Protein AF-A0A8J6ZP41-F1 (afdb_monomer)

Structure (mmCIF, N/CA/C/O backbone):
data_AF-A0A8J6ZP41-F1
#
_entry.id   AF-A0A8J6ZP41-F1
#
loop_
_atom_site.group_PDB
_atom_site.id
_atom_site.type_symbol
_atom_site.label_atom_id
_atom_site.label_alt_id
_atom_site.label_comp_id
_atom_site.label_asym_id
_atom_site.label_entity_id
_atom_site.label_seq_id
_atom_site.pdbx_PDB_ins_code
_atom_site.Cartn_x
_atom_site.Cartn_y
_atom_site.Cartn_z
_atom_site.occupancy
_atom_site.B_iso_or_equiv
_atom_site.auth_seq_id
_atom_site.auth_comp_id
_atom_site.auth_asym_id
_atom_site.auth_atom_id
_atom_site.pdbx_PDB_model_num
ATOM 1 N N . MET A 1 1 ? 19.099 -27.571 35.381 1.00 31.50 1 MET A N 1
ATOM 2 C CA . MET A 1 1 ? 18.190 -26.512 35.887 1.00 31.50 1 MET A CA 1
ATOM 3 C C . MET A 1 1 ? 16.789 -26.805 35.361 1.00 31.50 1 MET A C 1
ATOM 5 O O . MET A 1 1 ? 16.699 -27.375 34.287 1.00 31.50 1 MET A O 1
ATOM 9 N N . LYS A 1 2 ? 15.734 -26.572 36.155 1.00 38.31 2 LYS A N 1
ATOM 10 C CA . LYS A 1 2 ? 14.361 -27.072 35.908 1.00 38.31 2 LYS A CA 1
ATOM 11 C C . LYS A 1 2 ? 13.776 -26.509 34.600 1.00 38.31 2 LYS A C 1
ATOM 13 O O . LYS A 1 2 ? 13.741 -25.298 34.439 1.00 38.31 2 LYS A O 1
ATOM 18 N N . ASN A 1 3 ? 13.333 -27.389 33.696 1.00 61.91 3 ASN A N 1
ATOM 19 C CA . ASN A 1 3 ? 13.052 -27.048 32.292 1.00 61.91 3 ASN A CA 1
ATOM 20 C C . ASN A 1 3 ? 11.601 -26.644 31.960 1.00 61.91 3 ASN A C 1
ATOM 22 O O . ASN A 1 3 ? 11.365 -26.191 30.853 1.00 61.91 3 ASN A O 1
ATOM 26 N N . PHE A 1 4 ? 10.658 -26.700 32.900 1.00 63.00 4 PHE A N 1
ATOM 27 C CA . PHE A 1 4 ? 9.375 -25.986 32.834 1.00 63.00 4 PHE A CA 1
ATOM 28 C C . PHE A 1 4 ? 8.932 -25.653 34.267 1.00 63.00 4 PHE A C 1
ATOM 30 O O . PHE A 1 4 ? 9.305 -26.358 35.210 1.00 63.00 4 PHE A O 1
ATOM 37 N N . TYR A 1 5 ? 8.166 -24.579 34.444 1.00 69.62 5 TYR A N 1
ATOM 38 C CA . TYR A 1 5 ? 7.488 -24.264 35.700 1.00 69.62 5 TYR A CA 1
ATOM 39 C C . TYR A 1 5 ? 6.186 -25.060 35.777 1.00 69.62 5 TYR A C 1
ATOM 41 O O . TYR A 1 5 ? 5.499 -25.219 34.772 1.00 69.62 5 TYR A O 1
ATOM 49 N N . ASP A 1 6 ? 5.831 -25.540 36.968 1.00 75.62 6 ASP A N 1
ATOM 50 C CA . ASP A 1 6 ? 4.607 -26.322 37.148 1.00 75.62 6 ASP A CA 1
ATOM 51 C C . ASP A 1 6 ? 3.364 -25.507 36.745 1.00 75.62 6 ASP A C 1
ATOM 53 O O . ASP A 1 6 ? 3.202 -24.344 37.139 1.00 75.62 6 ASP A O 1
ATOM 57 N N . VAL A 1 7 ? 2.499 -26.112 35.930 1.00 74.38 7 VAL A N 1
ATOM 58 C CA . VAL A 1 7 ? 1.279 -25.490 35.397 1.00 74.38 7 VAL A CA 1
ATOM 59 C C . VAL A 1 7 ? 0.235 -25.316 36.496 1.00 74.38 7 VAL A C 1
ATOM 61 O O . VAL A 1 7 ? -0.544 -24.360 36.449 1.00 74.38 7 VAL A O 1
ATOM 64 N N . SER A 1 8 ? 0.224 -26.197 37.500 1.00 77.19 8 SER A N 1
ATOM 65 C CA . SER A 1 8 ? -0.812 -26.201 38.529 1.00 77.19 8 SER A CA 1
ATOM 66 C C . SER A 1 8 ? -0.274 -26.582 39.906 1.00 77.19 8 SER A C 1
ATOM 68 O O . SER A 1 8 ? 0.666 -27.355 40.015 1.00 77.19 8 SER A O 1
ATOM 70 N N . GLN A 1 9 ? -0.866 -26.050 40.975 1.00 78.44 9 GLN A N 1
ATOM 71 C CA . GLN A 1 9 ? -0.439 -26.334 42.348 1.00 78.44 9 GLN A CA 1
ATOM 72 C C . GLN A 1 9 ? -1.614 -26.802 43.205 1.00 78.44 9 GLN A C 1
ATOM 74 O O . GLN A 1 9 ? -2.672 -26.168 43.206 1.00 78.44 9 GLN A O 1
ATOM 79 N N . ARG A 1 10 ? -1.410 -27.868 43.989 1.00 81.81 10 ARG A N 1
ATOM 80 C CA . ARG A 1 10 ? -2.323 -28.246 45.079 1.00 81.81 10 ARG A CA 1
ATOM 81 C C . ARG A 1 10 ? -2.084 -27.344 46.279 1.00 81.81 10 ARG A C 1
ATOM 83 O O . ARG A 1 10 ? -0.946 -26.960 46.550 1.00 81.81 10 ARG A O 1
ATOM 90 N N . LYS A 1 11 ? -3.149 -27.007 47.001 1.00 85.44 11 LYS A N 1
ATOM 91 C CA . LYS A 1 11 ? -3.089 -26.118 48.166 1.00 85.44 11 LYS A CA 1
ATOM 92 C C . LYS A 1 11 ? -3.599 -26.821 49.420 1.00 85.44 11 LYS A C 1
ATOM 94 O O . LYS A 1 11 ? -4.441 -27.716 49.344 1.00 85.44 11 LYS A O 1
ATOM 99 N N . LEU A 1 12 ? -3.086 -26.405 50.570 1.00 89.38 12 LEU A N 1
ATOM 100 C CA . LEU A 1 12 ? -3.590 -26.773 51.892 1.00 89.38 12 LEU A CA 1
ATOM 101 C C . LEU A 1 12 ? -3.848 -25.511 52.709 1.00 89.38 12 LEU A C 1
ATOM 103 O O . LEU A 1 12 ? -3.145 -24.517 52.538 1.00 89.38 12 LEU A O 1
ATOM 107 N N . ILE A 1 13 ? -4.824 -25.572 53.613 1.00 91.69 13 ILE A N 1
ATOM 108 C CA . ILE A 1 13 ? -5.068 -24.540 54.625 1.00 91.69 13 ILE A CA 1
ATOM 109 C C . ILE A 1 13 ? -4.429 -24.985 55.932 1.00 91.69 13 ILE A C 1
ATOM 111 O O . ILE A 1 13 ? -4.605 -26.134 56.340 1.00 91.69 13 ILE A O 1
ATOM 115 N N . TYR A 1 14 ? -3.739 -24.072 56.604 1.00 91.88 14 TYR A N 1
ATOM 116 C CA . TYR A 1 14 ? -3.198 -24.285 57.938 1.00 91.88 14 TYR A CA 1
ATOM 117 C C . TYR A 1 14 ? -3.714 -23.231 58.921 1.00 91.88 14 TYR A C 1
ATOM 119 O O . TYR A 1 14 ? -3.971 -22.081 58.559 1.00 91.88 14 TYR A O 1
ATOM 127 N N . VAL A 1 15 ? -3.865 -23.633 60.181 1.00 91.94 15 VAL A N 1
ATOM 128 C CA . VAL A 1 15 ? -4.290 -22.772 61.287 1.00 91.94 15 VAL A CA 1
ATOM 129 C C . VAL A 1 15 ? -3.313 -22.929 62.437 1.00 91.94 15 VAL A C 1
ATOM 131 O O . VAL A 1 15 ? -3.060 -24.053 62.868 1.00 91.94 15 VAL A O 1
ATOM 134 N N . PHE A 1 16 ? -2.786 -21.827 62.961 1.00 91.25 16 PHE A N 1
ATOM 135 C CA . PHE A 1 16 ? -1.869 -21.858 64.100 1.00 91.25 16 PHE A CA 1
ATOM 136 C C . PHE A 1 16 ? -2.111 -20.697 65.070 1.00 91.25 16 PHE A C 1
ATOM 138 O O . PHE A 1 16 ? -2.733 -19.694 64.710 1.00 91.25 16 PHE A O 1
ATOM 145 N N . LYS A 1 17 ? -1.623 -20.833 66.305 1.00 89.94 17 LYS A N 1
ATOM 146 C CA . LYS A 1 17 ? -1.612 -19.766 67.319 1.00 89.94 17 LYS A CA 1
ATOM 147 C C . LYS A 1 17 ? -0.187 -19.450 67.767 1.00 89.94 17 LYS A C 1
ATOM 149 O O . LYS A 1 17 ? 0.704 -20.291 67.655 1.00 89.94 17 LYS A O 1
ATOM 154 N N . ILE A 1 18 ? 0.012 -18.244 68.287 1.00 87.81 18 ILE A N 1
ATOM 155 C CA . ILE A 1 18 ? 1.238 -17.835 68.978 1.00 87.81 18 ILE A CA 1
ATOM 156 C C . ILE A 1 18 ? 0.852 -17.550 70.428 1.00 87.81 18 ILE A C 1
ATOM 158 O O . ILE A 1 18 ? -0.059 -16.761 70.678 1.00 87.81 18 ILE A O 1
ATOM 162 N N . ASP A 1 19 ? 1.541 -18.188 71.372 1.00 80.75 19 ASP A N 1
ATOM 163 C CA . ASP A 1 19 ? 1.326 -17.986 72.808 1.00 80.75 19 ASP A CA 1
ATOM 164 C C . ASP A 1 19 ? 2.160 -16.796 73.316 1.00 80.75 19 ASP A C 1
ATOM 166 O O . ASP A 1 19 ? 3.071 -16.937 74.129 1.00 80.75 19 ASP A O 1
ATOM 170 N N . ASP A 1 20 ? 1.846 -15.598 72.818 1.00 82.19 20 ASP A N 1
ATOM 171 C CA . ASP A 1 20 ? 2.358 -14.332 73.346 1.00 82.19 20 ASP A CA 1
ATOM 172 C C . ASP A 1 20 ? 1.207 -13.410 73.796 1.00 82.19 20 ASP A C 1
ATOM 174 O O . ASP A 1 20 ? 0.019 -13.678 73.579 1.00 82.19 20 ASP A O 1
ATOM 178 N N . ALA A 1 21 ? 1.547 -12.309 74.468 1.00 76.81 21 ALA A N 1
ATOM 179 C CA . ALA A 1 21 ? 0.548 -11.365 74.963 1.00 76.81 21 ALA A CA 1
ATOM 180 C C . ALA A 1 21 ? -0.219 -10.647 73.832 1.00 76.81 21 ALA A C 1
ATOM 182 O O . ALA A 1 21 ? -1.374 -10.271 74.030 1.00 76.81 21 ALA A O 1
ATOM 183 N N . ALA A 1 22 ? 0.395 -10.469 72.657 1.00 75.94 22 ALA A N 1
ATOM 184 C CA . ALA A 1 22 ? -0.178 -9.732 71.530 1.00 75.94 22 ALA A CA 1
ATOM 185 C C . ALA A 1 22 ? -1.180 -10.570 70.714 1.00 75.94 22 ALA A C 1
ATOM 187 O O . ALA A 1 22 ? -2.134 -10.022 70.157 1.00 75.94 22 ALA A O 1
ATOM 188 N N . HIS A 1 23 ? -1.001 -11.892 70.681 1.00 81.12 23 HIS A N 1
ATOM 189 C CA . HIS A 1 23 ? -1.778 -12.838 69.884 1.00 81.12 23 HIS A CA 1
ATOM 190 C C . HIS A 1 23 ? -2.727 -13.709 70.718 1.00 81.12 23 HIS A C 1
ATOM 192 O O . HIS A 1 23 ? -3.420 -14.577 70.182 1.00 81.12 23 HIS A O 1
ATOM 198 N N . LYS A 1 24 ? -2.824 -13.449 72.028 1.00 80.19 24 LYS A N 1
ATOM 199 C CA . LYS A 1 24 ? -3.704 -14.182 72.942 1.00 80.19 24 LYS A CA 1
ATOM 200 C C . LYS A 1 24 ? -5.164 -14.164 72.461 1.00 80.19 24 LYS A C 1
ATOM 202 O O . LYS A 1 24 ? -5.801 -13.113 72.362 1.00 80.19 24 LYS A O 1
ATOM 207 N N . GLY A 1 25 ? -5.707 -15.355 72.196 1.00 77.38 25 GLY A N 1
ATOM 208 C CA . GLY A 1 25 ? -7.077 -15.544 71.700 1.00 77.38 25 GLY A CA 1
ATOM 209 C C . GLY A 1 25 ? -7.265 -15.274 70.201 1.00 77.38 25 GLY A C 1
ATOM 210 O O . GLY A 1 25 ? -8.401 -15.082 69.765 1.00 77.38 25 GLY A O 1
ATOM 211 N N . LEU A 1 26 ? -6.178 -15.229 69.422 1.00 86.00 26 LEU A N 1
ATOM 212 C CA . LEU A 1 26 ? -6.193 -15.067 67.968 1.00 86.00 26 LEU A CA 1
ATOM 213 C C . LEU A 1 26 ? -5.662 -16.323 67.280 1.00 86.00 26 LEU A C 1
ATOM 215 O O . LEU A 1 26 ? -4.672 -16.910 67.712 1.00 86.00 26 LEU A O 1
ATOM 219 N N . LEU A 1 27 ? -6.293 -16.695 66.170 1.00 87.62 27 LEU A N 1
ATOM 220 C CA . LEU A 1 27 ? -5.842 -17.778 65.301 1.00 87.62 27 LEU A CA 1
ATOM 221 C C . LEU A 1 27 ? -5.422 -17.214 63.949 1.00 87.62 27 LEU A C 1
ATOM 223 O O . LEU A 1 27 ? -6.176 -16.442 63.351 1.00 87.62 27 LEU A O 1
ATOM 227 N N . LYS A 1 28 ? -4.244 -17.614 63.460 1.00 88.00 28 LYS A N 1
ATOM 228 C CA . LYS A 1 28 ? -3.781 -17.303 62.106 1.00 88.00 28 LYS A CA 1
ATOM 229 C C . LYS A 1 28 ? -4.194 -18.406 61.144 1.00 88.00 28 LYS A C 1
ATOM 231 O O . LYS A 1 28 ? -3.912 -19.569 61.411 1.00 88.00 28 LYS A O 1
ATOM 236 N N . ILE A 1 29 ? -4.835 -18.038 60.039 1.00 89.62 29 ILE A N 1
ATOM 237 C CA . ILE A 1 29 ? -5.341 -18.948 59.005 1.00 89.62 29 ILE A CA 1
ATOM 238 C C . ILE A 1 29 ? -4.674 -18.578 57.684 1.00 89.62 29 ILE A C 1
ATOM 240 O O . ILE A 1 29 ? -4.962 -17.506 57.157 1.00 89.62 29 ILE A O 1
ATOM 244 N N . GLY A 1 30 ? -3.828 -19.452 57.152 1.00 85.25 30 GLY A N 1
ATOM 245 C CA . GLY A 1 30 ? -3.121 -19.230 55.888 1.00 85.25 30 GLY A CA 1
ATOM 246 C C . GLY A 1 30 ? -3.180 -20.450 54.976 1.00 85.25 30 GLY A C 1
ATOM 247 O O . GLY A 1 30 ? -3.713 -21.497 55.354 1.00 85.25 30 GLY A O 1
ATOM 248 N N . ASP A 1 31 ? -2.635 -20.320 53.769 1.00 87.19 31 ASP A N 1
ATOM 249 C CA . ASP A 1 31 ? -2.494 -21.426 52.826 1.00 87.19 31 ASP A CA 1
ATOM 250 C C . ASP A 1 31 ? -1.052 -21.612 52.331 1.00 87.19 31 ASP A C 1
ATOM 252 O O . ASP A 1 31 ? -0.221 -20.702 52.363 1.00 87.19 31 ASP A O 1
ATOM 256 N N . THR A 1 32 ? -0.738 -22.823 51.876 1.00 85.69 32 THR A N 1
ATOM 257 C CA . THR A 1 32 ? 0.540 -23.133 51.221 1.00 85.69 32 THR A CA 1
ATOM 258 C C . THR A 1 32 ? 0.369 -24.214 50.160 1.00 85.69 32 THR A C 1
ATOM 260 O O . THR A 1 32 ? -0.696 -24.819 50.025 1.00 85.69 32 THR A O 1
ATOM 263 N N . THR A 1 33 ? 1.415 -24.438 49.369 1.00 83.62 33 THR A N 1
ATOM 264 C CA . THR A 1 33 ? 1.462 -25.527 48.392 1.00 83.62 33 THR A CA 1
ATOM 265 C C . THR A 1 33 ? 1.583 -26.872 49.104 1.00 83.62 33 THR A C 1
ATOM 267 O O . THR A 1 33 ? 2.408 -27.022 49.997 1.00 83.62 33 THR A O 1
ATOM 270 N N . PHE A 1 34 ? 0.759 -27.833 48.692 1.00 81.56 34 PHE A N 1
ATOM 271 C CA . PHE A 1 34 ? 0.753 -29.197 49.210 1.00 81.56 34 PHE A CA 1
ATOM 272 C C . PHE A 1 34 ? 1.590 -30.110 48.309 1.00 81.56 34 PHE A C 1
ATOM 274 O O . PHE A 1 34 ? 1.274 -30.266 47.127 1.00 81.56 34 PHE A O 1
ATOM 281 N N . THR A 1 35 ? 2.644 -30.701 48.869 1.00 77.44 35 THR A N 1
ATOM 282 C CA . THR A 1 35 ? 3.602 -31.582 48.186 1.00 77.44 35 THR A CA 1
ATOM 283 C C . THR A 1 35 ? 3.477 -33.052 48.594 1.00 77.44 35 THR A C 1
ATOM 285 O O . THR A 1 35 ? 3.992 -33.917 47.890 1.00 77.44 35 THR A O 1
ATOM 288 N N . GLY A 1 36 ? 2.736 -33.357 49.665 1.00 74.75 36 GLY A N 1
ATOM 289 C CA . GLY A 1 36 ? 2.404 -34.732 50.062 1.00 74.75 36 GLY A CA 1
ATOM 290 C C . GLY A 1 36 ? 2.182 -34.927 51.563 1.00 74.75 36 GLY A C 1
ATOM 291 O O . GLY A 1 36 ? 1.438 -35.829 51.942 1.00 74.75 36 GLY A O 1
ATOM 292 N N . ASP A 1 37 ? 2.740 -34.052 52.406 1.00 84.88 37 ASP A N 1
ATOM 293 C CA . ASP A 1 37 ? 2.593 -34.081 53.868 1.00 84.88 37 ASP A CA 1
ATOM 294 C C . ASP A 1 37 ? 2.053 -32.738 54.381 1.00 84.88 37 ASP A C 1
ATOM 296 O O . ASP A 1 37 ? 2.724 -31.705 54.328 1.00 84.88 37 ASP A O 1
ATOM 300 N N . LEU A 1 38 ? 0.820 -32.766 54.898 1.00 85.94 38 LEU A N 1
ATOM 301 C CA . LEU A 1 38 ? 0.092 -31.570 55.311 1.00 85.94 38 LEU A CA 1
ATOM 302 C C . LEU A 1 38 ? 0.777 -30.807 56.451 1.00 85.94 38 LEU A C 1
ATOM 304 O O . LEU A 1 38 ? 0.741 -29.576 56.460 1.00 85.94 38 LEU A O 1
ATOM 308 N N . GLU A 1 39 ? 1.353 -31.507 57.429 1.00 84.69 39 GLU A N 1
ATOM 309 C CA . GLU A 1 39 ? 1.973 -30.854 58.585 1.00 84.69 39 GLU A CA 1
ATOM 310 C C . GLU A 1 39 ? 3.357 -30.317 58.244 1.00 84.69 39 GLU A C 1
ATOM 312 O O . GLU A 1 39 ? 3.676 -29.183 58.610 1.00 84.69 39 GLU A O 1
ATOM 317 N N . SER A 1 40 ? 4.161 -31.100 57.523 1.00 85.44 40 SER A N 1
ATOM 318 C CA . SER A 1 40 ? 5.507 -30.692 57.113 1.00 85.44 40 SER A CA 1
ATOM 319 C C . SER A 1 40 ? 5.473 -29.452 56.212 1.00 85.44 40 SER A C 1
ATOM 321 O O . SER A 1 40 ? 6.164 -28.467 56.486 1.00 85.44 40 SER A O 1
ATOM 323 N N . ASP A 1 41 ? 4.593 -29.438 55.202 1.00 86.06 41 ASP A N 1
ATOM 324 C CA . ASP A 1 41 ? 4.431 -28.305 54.283 1.00 86.06 41 ASP A CA 1
ATOM 325 C C . ASP A 1 41 ? 3.944 -27.037 55.009 1.00 86.06 41 ASP A C 1
ATOM 327 O O . ASP A 1 41 ? 4.439 -25.929 54.760 1.00 86.06 41 ASP A O 1
ATOM 331 N N . ALA A 1 42 ? 2.992 -27.185 55.941 1.00 87.12 42 ALA A N 1
ATOM 332 C CA . ALA A 1 42 ? 2.502 -26.078 56.759 1.00 87.12 42 ALA A CA 1
ATOM 333 C C . ALA A 1 42 ? 3.607 -25.510 57.661 1.00 87.12 42 ALA A C 1
ATOM 335 O O . ALA A 1 42 ? 3.799 -24.294 57.700 1.00 87.12 42 ALA A O 1
ATOM 336 N N . ARG A 1 43 ? 4.370 -26.371 58.348 1.00 88.38 43 ARG A N 1
ATOM 337 C CA . ARG A 1 43 ? 5.490 -25.952 59.207 1.00 88.38 43 ARG A CA 1
ATOM 338 C C . ARG A 1 43 ? 6.583 -25.260 58.406 1.00 88.38 43 ARG A C 1
ATOM 340 O O . ARG A 1 43 ? 7.032 -24.198 58.815 1.00 88.38 43 ARG A O 1
ATOM 347 N N . ALA A 1 44 ? 6.953 -25.786 57.237 1.00 85.38 44 ALA A N 1
ATOM 348 C CA . ALA A 1 44 ? 7.934 -25.154 56.356 1.00 85.38 44 ALA A CA 1
ATOM 349 C C . ALA A 1 44 ? 7.496 -23.744 55.924 1.00 85.38 44 ALA A C 1
ATOM 351 O O . ALA A 1 44 ? 8.300 -22.806 55.927 1.00 85.38 44 ALA A O 1
ATOM 352 N N . ARG A 1 45 ? 6.205 -23.567 55.601 1.00 86.94 45 ARG A N 1
ATOM 353 C CA . ARG A 1 45 ? 5.649 -22.244 55.299 1.00 86.94 45 ARG A CA 1
ATOM 354 C C . ARG A 1 45 ? 5.697 -21.323 56.511 1.00 86.94 45 ARG A C 1
ATOM 356 O O . ARG A 1 45 ? 6.134 -20.186 56.352 1.00 86.94 45 ARG A O 1
ATOM 363 N N . ILE A 1 46 ? 5.272 -21.781 57.686 1.00 85.75 46 ILE A N 1
ATOM 364 C CA . ILE A 1 46 ? 5.260 -20.951 58.897 1.00 85.75 46 ILE A CA 1
ATOM 365 C C . ILE A 1 46 ? 6.688 -20.538 59.273 1.00 85.75 46 ILE A C 1
ATOM 367 O O . ILE A 1 46 ? 6.960 -19.351 59.453 1.00 85.75 46 ILE A O 1
ATOM 371 N N . ASP A 1 47 ? 7.618 -21.491 59.268 1.00 85.25 47 ASP A N 1
ATOM 372 C CA . ASP A 1 47 ? 9.032 -21.276 59.572 1.00 85.25 47 ASP A CA 1
ATOM 373 C C . ASP A 1 47 ? 9.679 -20.235 58.647 1.00 85.25 47 ASP A C 1
ATOM 375 O O . ASP A 1 47 ? 10.534 -19.476 59.104 1.00 85.25 47 ASP A O 1
ATOM 379 N N . SER A 1 48 ? 9.253 -20.140 57.378 1.00 81.19 48 SER A N 1
ATOM 380 C CA . SER A 1 48 ? 9.800 -19.165 56.418 1.00 81.19 48 SER A CA 1
ATOM 381 C C . SER A 1 48 ? 9.675 -17.705 56.874 1.00 81.19 48 SER A C 1
ATOM 383 O O . SER A 1 48 ? 10.457 -16.865 56.431 1.00 81.19 48 SER A O 1
ATOM 385 N N . TYR A 1 49 ? 8.735 -17.403 57.778 1.00 77.69 49 TYR A N 1
ATOM 386 C CA . TYR A 1 49 ? 8.536 -16.059 58.324 1.00 77.69 49 TYR A CA 1
ATOM 387 C C . TYR A 1 49 ? 8.569 -15.981 59.861 1.00 77.69 49 TYR A C 1
ATOM 389 O O . TYR A 1 49 ? 8.636 -14.875 60.392 1.00 77.69 49 TYR A O 1
ATOM 397 N N . THR A 1 50 ? 8.554 -17.099 60.600 1.00 80.81 50 THR A N 1
ATOM 398 C CA . THR A 1 50 ? 8.679 -17.091 62.076 1.00 80.81 50 THR A CA 1
ATOM 399 C C . THR A 1 50 ? 10.076 -17.449 62.580 1.00 80.81 50 THR A C 1
ATOM 401 O O . THR A 1 50 ? 10.463 -16.979 63.653 1.00 80.81 50 THR A O 1
ATOM 404 N N . ARG A 1 51 ? 10.860 -18.235 61.822 1.00 79.75 51 ARG A N 1
ATOM 405 C CA . ARG A 1 51 ? 12.140 -18.798 62.290 1.00 79.75 51 ARG A CA 1
ATOM 406 C C . ARG A 1 51 ? 13.180 -17.716 62.575 1.00 79.75 51 ARG A C 1
ATOM 408 O O . ARG A 1 51 ? 13.777 -17.720 63.646 1.00 79.75 51 ARG A O 1
ATOM 415 N N . THR A 1 52 ? 13.350 -16.759 61.665 1.00 73.88 52 THR A N 1
ATOM 416 C CA . THR A 1 52 ? 14.304 -15.644 61.827 1.00 73.88 52 THR A CA 1
ATOM 417 C C . THR A 1 52 ? 13.926 -14.718 62.987 1.00 73.88 52 THR A C 1
ATOM 419 O O . THR A 1 52 ? 14.797 -14.105 63.593 1.00 73.88 52 THR A O 1
ATOM 422 N N . ALA A 1 53 ? 12.636 -14.643 63.324 1.00 74.69 53 ALA A N 1
ATOM 423 C CA . ALA A 1 53 ? 12.116 -13.825 64.418 1.00 74.69 53 ALA A CA 1
ATOM 424 C C . ALA A 1 53 ? 12.077 -14.560 65.776 1.00 74.69 53 ALA A C 1
ATOM 426 O O . ALA A 1 53 ? 11.673 -13.965 66.771 1.00 74.69 53 ALA A O 1
ATOM 427 N N . GLY A 1 54 ? 12.462 -15.844 65.837 1.00 77.25 54 GLY A N 1
ATOM 428 C CA . GLY A 1 54 ? 12.476 -16.635 67.076 1.00 77.25 54 GLY A CA 1
ATOM 429 C C . GLY A 1 54 ? 11.093 -16.911 67.685 1.00 77.25 54 GLY A C 1
ATOM 430 O O . GLY A 1 54 ? 10.995 -17.258 68.862 1.00 77.25 54 GLY A O 1
ATOM 431 N N . ILE A 1 55 ? 10.018 -16.751 66.909 1.00 83.06 55 ILE A N 1
ATOM 432 C CA . ILE A 1 55 ? 8.637 -16.850 67.395 1.00 83.06 55 ILE A CA 1
ATOM 433 C C . ILE A 1 55 ? 8.223 -18.324 67.494 1.00 83.06 55 ILE A C 1
ATOM 435 O O . ILE A 1 55 ? 8.201 -19.039 66.490 1.00 83.06 55 ILE A O 1
ATOM 439 N N . ARG A 1 56 ? 7.842 -18.776 68.696 1.00 82.88 56 ARG A N 1
ATOM 440 C CA . ARG A 1 56 ? 7.247 -20.107 68.910 1.00 82.88 56 ARG A CA 1
ATOM 441 C C . ARG A 1 56 ? 5.761 -20.097 68.550 1.00 82.88 56 ARG A C 1
ATOM 443 O O . ARG A 1 56 ? 5.046 -19.161 68.899 1.00 82.88 56 ARG A O 1
ATOM 450 N N . TYR A 1 57 ? 5.304 -21.144 67.869 1.00 88.44 57 TYR A N 1
ATOM 451 C CA . TYR A 1 57 ? 3.920 -21.290 67.428 1.00 88.44 57 TYR A CA 1
ATOM 452 C C . TYR A 1 57 ? 3.401 -22.712 67.652 1.00 88.44 57 TYR A C 1
ATOM 454 O O . TYR A 1 57 ? 4.163 -23.674 67.558 1.00 88.44 57 TYR A O 1
ATOM 462 N N . ASP A 1 58 ? 2.089 -22.830 67.850 1.00 88.12 58 ASP A N 1
ATOM 463 C CA . ASP A 1 58 ? 1.379 -24.107 67.909 1.00 88.12 58 ASP A CA 1
ATOM 464 C C . ASP A 1 58 ? 0.517 -24.267 66.653 1.00 88.12 58 ASP A C 1
ATOM 466 O O . ASP A 1 58 ? -0.441 -23.516 66.442 1.00 88.12 58 ASP A O 1
ATOM 470 N N . LEU A 1 59 ? 0.846 -25.251 65.813 1.00 91.00 59 LEU A N 1
ATOM 471 C CA . LEU A 1 59 ? 0.028 -25.647 64.664 1.00 91.00 59 LEU A CA 1
ATOM 472 C C . LEU A 1 59 ? -1.204 -26.421 65.160 1.00 91.00 59 LEU A C 1
ATOM 474 O O . LEU A 1 59 ? -1.064 -27.436 65.833 1.00 91.00 59 LEU A O 1
ATOM 478 N N . LEU A 1 60 ? -2.406 -25.941 64.835 1.00 90.50 60 LEU A N 1
ATOM 479 C CA . LEU A 1 60 ? -3.672 -26.460 65.371 1.00 90.50 60 LEU A CA 1
ATOM 480 C C . LEU A 1 60 ? -4.478 -27.290 64.367 1.00 90.50 60 LEU A C 1
ATOM 482 O O . LEU A 1 60 ? -5.253 -28.156 64.769 1.00 90.50 60 LEU A O 1
ATOM 486 N N . LEU A 1 61 ? -4.377 -26.978 63.073 1.00 91.38 61 LEU A N 1
ATOM 487 C CA . LEU A 1 61 ? -5.129 -27.660 62.021 1.00 91.38 61 LEU A CA 1
ATOM 488 C C . LEU A 1 61 ? -4.416 -27.527 60.680 1.00 91.38 61 LEU A C 1
ATOM 490 O O . LEU A 1 61 ? -3.980 -26.435 60.320 1.00 91.38 61 LEU A O 1
ATOM 494 N N . THR A 1 62 ? -4.395 -28.607 59.910 1.00 90.69 62 THR A N 1
ATOM 495 C CA . THR A 1 62 ? -4.052 -28.606 58.487 1.00 90.69 62 THR A CA 1
ATOM 496 C C . THR A 1 62 ? -5.124 -29.371 57.720 1.00 90.69 62 THR A C 1
ATOM 498 O O . THR A 1 62 ? -5.631 -30.393 58.182 1.00 90.69 62 THR A O 1
ATOM 501 N N . VAL A 1 63 ? -5.538 -28.855 56.564 1.00 90.00 63 VAL A N 1
ATOM 502 C CA . VAL A 1 63 ? -6.533 -29.513 55.707 1.00 90.00 63 VAL A CA 1
ATOM 503 C C . VAL A 1 63 ? -6.182 -29.337 54.231 1.00 90.00 63 VAL A C 1
ATOM 505 O O . VAL A 1 63 ? -5.762 -28.247 53.839 1.00 90.00 63 VAL A O 1
ATOM 508 N N . PRO A 1 64 ? -6.414 -30.349 53.376 1.00 87.88 64 PRO A N 1
ATOM 509 C CA . PRO A 1 64 ? -6.367 -30.158 51.932 1.00 87.88 64 PRO A CA 1
ATOM 510 C C . PRO A 1 64 ? -7.407 -29.118 51.510 1.00 87.88 64 PRO A C 1
ATOM 512 O O . PRO A 1 64 ? -8.565 -29.184 51.946 1.00 87.88 64 PRO A O 1
ATOM 515 N N . ALA A 1 65 ? -7.008 -28.176 50.658 1.00 88.06 65 ALA A N 1
ATOM 516 C CA . ALA A 1 65 ? -7.867 -27.092 50.197 1.00 88.06 65 ALA A CA 1
ATOM 517 C C . ALA A 1 65 ? -8.697 -27.523 48.973 1.00 88.06 65 ALA A C 1
ATOM 519 O O . ALA A 1 65 ? -8.604 -26.938 47.896 1.00 88.06 65 ALA A O 1
ATOM 520 N N . VAL A 1 66 ? -9.480 -28.592 49.151 1.00 86.06 66 VAL A N 1
ATOM 521 C CA . VAL A 1 66 ? -10.352 -29.193 48.130 1.00 86.06 66 VAL A CA 1
ATOM 522 C C . VAL A 1 66 ? -11.790 -29.261 48.651 1.00 86.06 66 VAL A C 1
ATOM 524 O O . VAL A 1 66 ? -12.007 -29.676 49.796 1.00 86.06 66 VAL A O 1
ATOM 527 N N . THR A 1 67 ? -12.751 -28.810 47.844 1.00 84.25 67 THR A N 1
ATOM 528 C CA . THR A 1 67 ? -14.192 -28.870 48.127 1.00 84.25 67 THR A CA 1
ATOM 529 C C . THR A 1 67 ? -14.749 -30.277 47.924 1.00 84.25 67 THR A C 1
ATOM 531 O O . THR A 1 67 ? -14.111 -31.131 47.312 1.00 84.25 67 THR A O 1
ATOM 534 N N . ASP A 1 68 ? -15.974 -30.515 48.390 1.00 81.19 68 ASP A N 1
ATOM 535 C CA . ASP A 1 68 ? -16.684 -31.782 48.188 1.00 81.19 68 ASP A CA 1
ATOM 536 C C . ASP A 1 68 ? -17.020 -32.007 46.697 1.00 81.19 68 ASP A C 1
ATOM 538 O O . ASP A 1 68 ? -17.139 -33.146 46.257 1.00 81.19 68 ASP A O 1
ATOM 542 N N . SER A 1 69 ? -17.104 -30.928 45.900 1.00 73.19 69 SER A N 1
ATOM 543 C CA . SER A 1 69 ? -17.202 -30.973 44.429 1.00 73.19 69 SER A CA 1
ATOM 544 C C . SER A 1 69 ? -15.872 -31.281 43.728 1.00 73.19 69 SER A C 1
ATOM 546 O O . SER A 1 69 ? -15.851 -31.462 42.514 1.00 73.19 69 SER A O 1
ATOM 548 N N . GLY A 1 70 ? -14.760 -31.341 44.468 1.00 73.94 70 GLY A N 1
ATOM 549 C CA . GLY A 1 70 ? -13.425 -31.582 43.922 1.00 73.94 70 GLY A CA 1
ATOM 550 C C . GLY A 1 70 ? -12.698 -30.333 43.409 1.00 73.94 70 GLY A C 1
ATOM 551 O O . GLY A 1 70 ? -11.653 -30.468 42.775 1.00 73.94 70 GLY A O 1
ATOM 552 N N . ASP A 1 71 ? -13.194 -29.124 43.679 1.00 80.50 71 ASP A N 1
ATOM 553 C CA . ASP A 1 71 ? -12.556 -27.860 43.290 1.00 80.50 71 ASP A CA 1
ATOM 554 C C . ASP A 1 71 ? -11.542 -27.386 44.337 1.00 80.50 71 ASP A C 1
ATOM 556 O O . ASP A 1 71 ? -11.678 -27.642 45.532 1.00 80.50 71 ASP A O 1
ATOM 560 N N . ALA A 1 72 ? -10.511 -26.663 43.903 1.00 83.12 72 ALA A N 1
ATOM 561 C CA . ALA A 1 72 ? -9.556 -26.036 44.806 1.00 83.12 72 ALA A CA 1
ATOM 562 C C . ALA A 1 72 ? -10.135 -24.758 45.430 1.00 83.12 72 ALA A C 1
ATOM 564 O O . ALA A 1 72 ? -10.707 -23.916 44.733 1.00 83.12 72 ALA A O 1
ATOM 565 N N . PHE A 1 73 ? -9.895 -24.559 46.724 1.00 84.19 73 PHE A N 1
ATOM 566 C CA . PHE A 1 73 ? -10.155 -23.294 47.417 1.00 84.19 73 PHE A CA 1
ATOM 567 C C . PHE A 1 73 ? -8.886 -22.775 48.103 1.00 84.19 73 PHE A C 1
ATOM 569 O O . PHE A 1 73 ? -7.854 -23.447 48.126 1.00 84.19 73 PHE A O 1
ATOM 576 N N . ARG A 1 74 ? -8.926 -21.547 48.621 1.00 83.56 74 ARG A N 1
ATOM 577 C CA . ARG A 1 74 ? -7.779 -20.899 49.280 1.00 83.56 74 ARG A CA 1
ATOM 578 C C . ARG A 1 74 ? -8.175 -20.337 50.644 1.00 83.56 74 ARG A C 1
ATOM 580 O O . ARG A 1 74 ? -9.350 -20.306 51.010 1.00 83.56 74 ARG A O 1
ATOM 587 N N . ASP A 1 75 ? -7.193 -19.878 51.412 1.00 81.50 75 ASP A N 1
ATOM 588 C CA . ASP A 1 75 ? -7.408 -19.261 52.726 1.00 81.50 75 ASP A CA 1
ATOM 589 C C . ASP A 1 75 ? -8.365 -18.066 52.656 1.00 81.50 75 ASP A C 1
ATOM 591 O O . ASP A 1 75 ? -9.238 -17.933 53.513 1.00 81.50 75 ASP A O 1
ATOM 595 N N . TYR A 1 76 ? -8.296 -17.266 51.588 1.00 78.06 76 TYR A N 1
ATOM 596 C CA . TYR A 1 76 ? -9.196 -16.136 51.372 1.00 78.06 76 TYR A CA 1
ATOM 597 C C . TYR A 1 76 ? -10.674 -16.542 51.308 1.00 78.06 76 TYR A C 1
ATOM 599 O O . TYR A 1 76 ? -11.540 -15.750 51.690 1.00 78.06 76 TYR A O 1
ATOM 607 N N . ASP A 1 77 ? -10.992 -17.764 50.873 1.00 78.31 77 ASP A N 1
ATOM 608 C CA . ASP A 1 77 ? -12.366 -18.271 50.861 1.00 78.31 77 ASP A CA 1
ATOM 609 C C . ASP A 1 77 ? -12.855 -18.524 52.286 1.00 78.31 77 ASP A C 1
ATOM 611 O O . ASP A 1 77 ? -13.963 -18.120 52.649 1.00 78.31 77 ASP A O 1
ATOM 615 N N . VAL A 1 78 ? -11.984 -19.079 53.132 1.00 83.19 78 VAL A N 1
ATOM 616 C CA . VAL A 1 78 ? -12.236 -19.270 54.565 1.00 83.19 78 VAL A CA 1
ATOM 617 C C . VAL A 1 78 ? -12.347 -17.916 55.272 1.00 83.19 78 VAL A C 1
ATOM 619 O O . VAL A 1 78 ? -13.283 -17.684 56.042 1.00 83.19 78 VAL A O 1
ATOM 622 N N . HIS A 1 79 ? -11.455 -16.970 54.959 1.00 83.12 79 HIS A N 1
ATOM 623 C CA . HIS A 1 79 ? -11.499 -15.608 55.496 1.00 83.12 79 HIS A CA 1
ATOM 624 C C . HIS A 1 79 ? -12.803 -14.900 55.135 1.00 83.12 79 HIS A C 1
ATOM 626 O O . HIS A 1 79 ? -13.341 -14.164 55.958 1.00 83.12 79 HIS A O 1
ATOM 632 N N . ARG A 1 80 ? -13.327 -15.100 53.920 1.00 75.25 80 ARG A N 1
ATOM 633 C CA . ARG A 1 80 ? -14.589 -14.502 53.458 1.00 75.25 80 ARG A CA 1
ATOM 634 C C . ARG A 1 80 ? -15.768 -14.965 54.309 1.00 75.25 80 ARG A C 1
ATOM 636 O O . ARG A 1 80 ? -16.581 -14.134 54.716 1.00 75.25 80 ARG A O 1
ATOM 643 N N . VAL A 1 81 ? -15.827 -16.261 54.622 1.00 76.50 81 VAL A N 1
ATOM 644 C CA . VAL A 1 81 ? -16.849 -16.835 55.510 1.00 76.50 81 VAL A CA 1
ATOM 645 C C . VAL A 1 81 ? -16.711 -16.270 56.929 1.00 76.50 81 VAL A C 1
ATOM 647 O O . VAL A 1 81 ? -17.706 -15.867 57.529 1.00 76.50 81 VAL A O 1
ATOM 650 N N . LEU A 1 82 ? -15.483 -16.144 57.446 1.00 78.00 82 LEU A N 1
ATOM 651 C CA . LEU A 1 82 ? -15.222 -15.618 58.793 1.00 78.00 82 LEU A CA 1
ATOM 652 C C . LEU A 1 82 ? -15.471 -14.106 58.926 1.00 78.00 82 LEU A C 1
ATOM 654 O O . LEU A 1 82 ? -16.034 -13.658 59.925 1.00 78.00 82 LEU A O 1
ATOM 658 N N . LYS A 1 83 ? -15.116 -13.292 57.922 1.00 73.31 83 LYS A N 1
ATOM 659 C CA . LYS A 1 83 ? -15.356 -11.833 57.922 1.00 73.31 83 LYS A CA 1
ATOM 660 C C . LYS A 1 83 ? -16.841 -11.502 58.076 1.00 73.31 83 LYS A C 1
ATOM 662 O O . LYS A 1 83 ? -17.185 -10.559 58.788 1.00 73.31 83 LYS A O 1
ATOM 667 N N . ARG A 1 84 ? -17.722 -12.312 57.482 1.00 68.69 84 ARG A N 1
ATOM 668 C CA . ARG A 1 84 ? -19.183 -12.169 57.599 1.00 68.69 84 ARG A CA 1
ATOM 669 C C . ARG A 1 84 ? -19.706 -12.433 59.018 1.00 68.69 84 ARG A C 1
ATOM 671 O O . ARG A 1 84 ? -20.782 -11.959 59.358 1.00 68.69 84 ARG A O 1
ATOM 678 N N . PHE A 1 85 ? -18.917 -13.084 59.875 1.00 67.12 85 PHE A N 1
ATOM 679 C CA . PHE A 1 85 ? -19.203 -13.278 61.301 1.00 67.12 85 PHE A CA 1
ATOM 680 C C . PHE A 1 85 ? -18.673 -12.134 62.196 1.00 67.12 85 PHE A C 1
ATOM 682 O O . PHE A 1 85 ? -18.701 -12.238 63.417 1.00 67.12 85 PHE A O 1
ATOM 689 N N . LYS A 1 86 ? -18.153 -11.035 61.618 1.00 61.50 86 LYS A N 1
ATOM 690 C CA . LYS A 1 86 ? -17.474 -9.942 62.354 1.00 61.50 86 LYS A CA 1
ATOM 691 C C . LYS A 1 86 ? -16.300 -10.426 63.231 1.00 61.50 86 LYS A C 1
ATOM 693 O O . LYS A 1 86 ? -15.933 -9.770 64.198 1.00 61.50 86 LYS A O 1
ATOM 698 N N . ALA A 1 87 ? -15.675 -11.540 62.848 1.00 59.69 87 ALA A N 1
ATOM 699 C CA . ALA A 1 87 ? -14.566 -12.194 63.549 1.00 59.69 87 ALA A CA 1
ATOM 700 C C . ALA A 1 87 ? -13.192 -11.500 63.407 1.00 59.69 87 ALA A C 1
ATOM 702 O O . ALA A 1 87 ? -12.213 -11.914 64.034 1.00 59.69 87 ALA A O 1
ATOM 703 N N . LYS A 1 88 ? -13.079 -10.482 62.541 1.00 64.31 88 LYS A N 1
ATOM 704 C CA . LYS A 1 88 ? -11.813 -9.781 62.283 1.00 64.31 88 LYS A CA 1
ATOM 705 C C . LYS A 1 88 ? -11.535 -8.761 63.390 1.00 64.31 88 LYS A C 1
ATOM 707 O O . LYS A 1 88 ? -12.440 -8.056 63.835 1.00 64.31 88 LYS A O 1
ATOM 712 N N . LEU A 1 89 ? -10.271 -8.631 63.782 1.00 60.09 89 LEU A N 1
ATOM 713 C CA . LEU A 1 89 ? -9.808 -7.512 64.601 1.00 60.09 89 LEU A CA 1
ATOM 714 C C . LEU A 1 89 ? -10.073 -6.192 63.866 1.00 60.09 89 LEU A C 1
ATOM 716 O O . LEU A 1 89 ? -9.640 -6.006 62.728 1.00 60.09 89 LEU A O 1
ATOM 720 N N . LYS A 1 90 ? -10.803 -5.273 64.502 1.00 51.88 90 LYS A N 1
ATOM 721 C CA . LYS A 1 90 ? -10.971 -3.912 63.982 1.00 51.88 90 LYS A CA 1
ATOM 722 C C . LYS A 1 90 ? -9.685 -3.119 64.234 1.00 51.88 90 LYS A C 1
ATOM 724 O O . LYS A 1 90 ? -9.206 -3.098 65.362 1.00 51.88 90 LYS A O 1
ATOM 729 N N . GLY A 1 91 ? -9.159 -2.462 63.198 1.00 49.53 91 GLY A N 1
ATOM 730 C CA . GLY A 1 91 ? -8.038 -1.520 63.315 1.00 49.53 91 GLY A CA 1
ATOM 731 C C . GLY A 1 91 ? -6.629 -2.128 63.374 1.00 49.53 91 GLY A C 1
ATOM 732 O O . GLY A 1 91 ? -5.724 -1.450 63.846 1.00 49.53 91 GLY A O 1
ATOM 733 N N . THR A 1 92 ? -6.411 -3.373 62.920 1.00 53.66 92 THR A N 1
ATOM 734 C CA . THR A 1 92 ? -5.078 -4.017 62.935 1.00 53.66 92 THR A CA 1
ATOM 735 C C . THR A 1 92 ? -4.575 -4.393 61.534 1.00 53.66 92 THR A C 1
ATOM 737 O O . THR A 1 92 ? -5.369 -4.737 60.657 1.00 53.66 92 THR A O 1
ATOM 740 N N . LYS A 1 93 ? -3.241 -4.393 61.355 1.00 51.16 93 LYS A N 1
ATOM 741 C CA . LYS A 1 93 ? -2.521 -4.789 60.120 1.00 51.16 93 LYS A CA 1
ATOM 742 C C . LYS A 1 93 ? -2.376 -6.318 59.931 1.00 51.16 93 LYS A C 1
ATOM 744 O O . LYS A 1 93 ? -1.443 -6.824 59.316 1.00 51.16 93 LYS A O 1
ATOM 749 N N . ALA A 1 94 ? -3.229 -7.098 60.596 1.00 59.97 94 ALA A N 1
ATOM 750 C CA . ALA A 1 94 ? -3.045 -8.535 60.801 1.00 59.97 94 ALA A CA 1
ATOM 751 C C . ALA A 1 94 ? -4.074 -9.338 59.978 1.00 59.97 94 ALA A C 1
ATOM 753 O O . ALA A 1 94 ? -5.104 -9.765 60.495 1.00 59.97 94 ALA A O 1
ATOM 754 N N . ARG A 1 95 ? -3.806 -9.519 58.673 1.00 61.84 95 ARG A N 1
ATOM 755 C CA . ARG A 1 95 ? -4.727 -10.100 57.662 1.00 61.84 95 ARG A CA 1
ATOM 756 C C . ARG A 1 95 ? -5.357 -11.441 57.999 1.00 61.84 95 ARG A C 1
ATOM 758 O O . ARG A 1 95 ? -6.552 -11.635 57.800 1.00 61.84 95 ARG A O 1
ATOM 765 N N . GLU A 1 96 ? -4.502 -12.361 58.411 1.00 73.25 96 GLU A N 1
ATOM 766 C CA . GLU A 1 96 ? -4.818 -13.778 58.554 1.00 73.25 96 GLU A CA 1
ATOM 767 C C . GLU A 1 96 ? -5.220 -14.119 59.990 1.00 73.25 96 GLU A C 1
ATOM 769 O O . GLU A 1 96 ? -5.510 -15.273 60.277 1.00 73.25 96 GLU A O 1
ATOM 774 N N . TRP A 1 97 ? -5.233 -13.126 60.888 1.00 81.44 97 TRP A N 1
ATOM 775 C CA . TRP A 1 97 ? -5.509 -13.293 62.308 1.00 81.44 97 TRP A CA 1
ATOM 776 C C . TRP A 1 97 ? -6.975 -12.995 62.627 1.00 81.44 97 TRP A C 1
ATOM 778 O O . TRP A 1 97 ? -7.475 -11.889 62.404 1.00 81.44 97 TRP A O 1
ATOM 788 N N . PHE A 1 98 ? -7.660 -13.978 63.202 1.00 82.38 98 PHE A N 1
ATOM 789 C CA . PHE A 1 98 ? -9.075 -13.896 63.549 1.00 82.38 98 PHE A CA 1
ATOM 790 C C . PHE A 1 98 ? -9.265 -14.147 65.043 1.00 82.38 98 PHE A C 1
ATOM 792 O O . PHE A 1 98 ? -8.671 -15.067 65.605 1.00 82.38 98 PHE A O 1
ATOM 799 N N . ARG A 1 99 ? -10.116 -13.341 65.691 1.00 83.06 99 ARG A N 1
ATOM 800 C CA . ARG A 1 99 ? -10.513 -13.557 67.090 1.00 83.06 99 ARG A CA 1
ATOM 801 C C . ARG A 1 99 ? -11.676 -14.545 67.120 1.00 83.06 99 ARG A C 1
ATOM 803 O O . ARG A 1 99 ? -12.835 -14.145 67.203 1.00 83.06 99 ARG A O 1
ATOM 810 N N . VAL A 1 100 ? -11.353 -15.826 66.975 1.00 84.44 100 VAL A N 1
ATOM 811 C CA . VAL A 1 100 ? -12.300 -16.949 66.916 1.00 84.44 100 VAL A CA 1
ATOM 812 C C . VAL A 1 100 ? -11.693 -18.185 67.560 1.00 84.44 100 VAL A C 1
ATOM 814 O O . VAL A 1 100 ? -10.475 -18.339 67.598 1.00 84.44 100 VAL A O 1
ATOM 817 N N . ASP A 1 101 ? -12.548 -19.081 68.037 1.00 85.88 101 ASP A N 1
ATOM 818 C CA . ASP A 1 101 ? -12.142 -20.417 68.455 1.00 85.88 101 ASP A CA 1
ATOM 819 C C . ASP A 1 101 ? -11.910 -21.345 67.242 1.00 85.88 101 ASP A C 1
ATOM 821 O O . ASP A 1 101 ? -12.377 -21.098 66.123 1.00 85.88 101 ASP A O 1
ATOM 825 N N . LEU A 1 102 ? -11.184 -22.443 67.471 1.00 86.25 102 LEU A N 1
ATOM 826 C CA . LEU A 1 102 ? -10.828 -23.410 66.430 1.00 86.25 102 LEU A CA 1
ATOM 827 C C . LEU A 1 102 ? -12.056 -24.103 65.814 1.00 86.25 102 LEU A C 1
ATOM 829 O O . LEU A 1 102 ? -12.038 -24.455 64.635 1.00 86.25 102 LEU A O 1
ATOM 833 N N . ASP A 1 103 ? -13.124 -24.295 66.584 1.00 83.50 103 ASP A N 1
ATOM 834 C CA . ASP A 1 103 ? -14.345 -24.969 66.141 1.00 83.50 103 ASP A CA 1
ATOM 835 C C . ASP A 1 103 ? -15.134 -24.099 65.141 1.00 83.50 103 ASP A C 1
ATOM 837 O O . ASP A 1 103 ? -15.613 -24.572 64.108 1.00 83.50 103 ASP A O 1
ATOM 841 N N . THR A 1 104 ? -15.146 -22.782 65.348 1.00 83.25 104 THR A N 1
ATOM 842 C CA . THR A 1 104 ? -15.665 -21.799 64.391 1.00 83.25 104 THR A CA 1
ATOM 843 C C . THR A 1 104 ? -14.864 -21.785 63.085 1.00 83.25 104 THR A C 1
ATOM 845 O O . THR A 1 104 ? -15.458 -21.722 62.006 1.00 83.25 104 THR A O 1
ATOM 848 N N . VAL A 1 105 ? -13.533 -21.918 63.145 1.00 86.00 105 VAL A N 1
ATOM 849 C CA . VAL A 1 105 ? -12.692 -22.047 61.940 1.00 86.00 105 VAL A CA 1
ATOM 850 C C . VAL A 1 105 ? -12.976 -23.357 61.201 1.00 86.00 105 VAL A C 1
ATOM 852 O O . VAL A 1 105 ? -13.143 -23.341 59.981 1.00 86.00 105 VAL A O 1
ATOM 855 N N . LYS A 1 106 ? -13.118 -24.480 61.919 1.00 87.44 106 LYS A N 1
ATOM 856 C CA . LYS A 1 106 ? -13.503 -25.778 61.333 1.00 87.44 106 LYS A CA 1
ATOM 857 C C . LYS A 1 106 ? -14.857 -25.703 60.624 1.00 87.44 106 LYS A C 1
ATOM 859 O O . LYS A 1 106 ? -14.969 -26.173 59.494 1.00 87.44 106 LYS A O 1
ATOM 864 N N . ARG A 1 107 ? -15.858 -25.048 61.226 1.00 83.75 107 ARG A N 1
ATOM 865 C CA . ARG A 1 107 ? -17.160 -24.792 60.581 1.00 83.75 107 ARG A CA 1
ATOM 866 C C . ARG A 1 107 ? -17.041 -23.935 59.324 1.00 83.75 107 ARG A C 1
ATOM 868 O O . ARG A 1 107 ? -17.712 -24.223 58.338 1.00 83.75 107 ARG A O 1
ATOM 875 N N . ALA A 1 108 ? -16.200 -22.901 59.339 1.00 84.19 108 ALA A N 1
ATOM 876 C CA . ALA A 1 108 ? -15.981 -22.054 58.169 1.00 84.19 108 ALA A CA 1
ATOM 877 C C . ALA A 1 108 ? -15.323 -22.832 57.019 1.00 84.19 108 ALA A C 1
ATOM 879 O O . ALA A 1 108 ? -15.800 -22.763 55.890 1.00 84.19 108 ALA A O 1
ATOM 880 N N . ILE A 1 109 ? -14.292 -23.630 57.311 1.00 86.88 109 ILE A N 1
ATOM 881 C CA . ILE A 1 109 ? -13.654 -24.530 56.339 1.00 86.88 109 ILE A CA 1
ATOM 882 C C . ILE A 1 109 ? -14.674 -25.533 55.789 1.00 86.88 109 ILE A C 1
ATOM 884 O O . ILE A 1 109 ? -14.746 -25.732 54.581 1.00 86.88 109 ILE A O 1
ATOM 888 N N . HIS A 1 110 ? -15.489 -26.141 56.653 1.00 86.00 110 HIS A N 1
ATOM 889 C CA . HIS A 1 110 ? -16.516 -27.092 56.236 1.00 86.00 110 HIS A CA 1
ATOM 890 C C . HIS A 1 110 ? -17.584 -26.445 55.342 1.00 86.00 110 HIS A C 1
ATOM 892 O O . HIS A 1 110 ? -17.990 -27.036 54.345 1.00 86.00 110 HIS A O 1
ATOM 898 N N . ALA A 1 111 ? -17.992 -25.208 55.640 1.00 82.88 111 ALA A N 1
ATOM 899 C CA . ALA A 1 111 ? -18.894 -24.452 54.778 1.00 82.88 111 ALA A CA 1
ATOM 900 C C . ALA A 1 111 ? -18.279 -24.241 53.386 1.00 82.88 111 ALA A C 1
ATOM 902 O O . ALA A 1 111 ? -18.925 -24.562 52.393 1.00 82.88 111 ALA A O 1
ATOM 903 N N . VAL A 1 112 ? -17.016 -23.801 53.311 1.00 83.94 112 VAL A N 1
ATOM 904 C CA . VAL A 1 112 ? -16.302 -23.648 52.031 1.00 83.94 112 VAL A CA 1
ATOM 905 C C . VAL A 1 112 ? -16.224 -24.978 51.279 1.00 83.94 112 VAL A C 1
ATOM 907 O O . VAL A 1 112 ? -16.489 -25.003 50.079 1.00 83.94 112 VAL A O 1
ATOM 910 N N . LYS A 1 113 ? -15.951 -26.093 51.973 1.00 84.62 113 LYS A N 1
ATOM 911 C CA . LYS A 1 113 ? -15.925 -27.428 51.358 1.00 84.62 113 LYS A CA 1
ATOM 912 C C . LYS A 1 113 ? -17.264 -27.836 50.747 1.00 84.62 113 LYS A C 1
ATOM 914 O O . LYS A 1 113 ? -17.278 -28.357 49.641 1.00 84.62 113 LYS A O 1
ATOM 919 N N . GLN A 1 114 ? -18.375 -27.494 51.390 1.00 81.94 114 GLN A N 1
ATOM 920 C CA . GLN A 1 114 ? -19.725 -27.726 50.864 1.00 81.94 114 GLN A CA 1
ATOM 921 C C . GLN A 1 114 ? -20.159 -26.708 49.792 1.00 81.94 114 GLN A C 1
ATOM 923 O O . GLN A 1 114 ? -21.338 -26.652 49.441 1.00 81.94 114 GLN A O 1
ATOM 928 N N . GLY A 1 115 ? -19.263 -25.822 49.338 1.00 72.06 115 GLY A N 1
ATOM 929 C CA . GLY A 1 115 ? -19.606 -24.700 48.457 1.00 72.06 115 GLY A CA 1
ATOM 930 C C . GLY A 1 115 ? -20.512 -23.651 49.121 1.00 72.06 115 GLY A C 1
ATOM 931 O O . GLY A 1 115 ? -21.029 -22.746 48.460 1.00 72.06 115 GLY A O 1
ATOM 932 N N . LYS A 1 116 ? -20.724 -23.743 50.439 1.00 70.81 116 LYS A N 1
ATOM 933 C CA . LYS A 1 116 ? -21.557 -22.829 51.218 1.00 70.81 116 LYS A CA 1
ATOM 934 C C . LYS A 1 116 ? -20.743 -21.613 51.633 1.00 70.81 116 LYS A C 1
ATOM 936 O O . LYS A 1 116 ? -19.685 -21.695 52.245 1.00 70.81 116 LYS A O 1
ATOM 941 N N . LYS A 1 117 ? -21.306 -20.436 51.376 1.00 63.09 117 LYS A N 1
ATOM 942 C CA . LYS A 1 117 ? -20.676 -19.151 51.713 1.00 63.09 117 LYS A CA 1
ATOM 943 C C . LYS A 1 117 ? -20.971 -18.685 53.151 1.00 63.09 117 LYS A C 1
ATOM 945 O O . LYS A 1 117 ? -20.537 -17.600 53.539 1.00 63.09 117 LYS A O 1
ATOM 950 N N . PHE A 1 118 ? -21.727 -19.485 53.916 1.00 64.62 118 PHE A N 1
ATOM 951 C CA . PHE A 1 118 ? -22.192 -19.217 55.282 1.00 64.62 118 PHE A CA 1
ATOM 952 C C . PHE A 1 118 ? -22.487 -20.539 56.014 1.00 64.62 118 PHE A C 1
ATOM 954 O O . PHE A 1 118 ? -22.890 -21.512 55.380 1.00 64.62 118 PHE A O 1
ATOM 961 N N . PHE A 1 119 ? -22.375 -20.552 57.346 1.00 63.84 119 PHE A N 1
ATOM 962 C CA . PHE A 1 119 ? -22.833 -21.666 58.197 1.00 63.84 119 PHE A CA 1
ATOM 963 C C . PHE A 1 119 ? -24.088 -21.329 59.038 1.00 63.84 119 PHE A C 1
ATOM 965 O O . PHE A 1 119 ? -24.562 -22.169 59.797 1.00 63.84 119 PHE A O 1
ATOM 972 N N . ARG A 1 120 ? -24.668 -20.125 58.882 1.00 54.84 120 ARG A N 1
ATOM 973 C CA . ARG A 1 120 ? -26.025 -19.750 59.339 1.00 54.84 120 ARG A CA 1
ATOM 974 C C . ARG A 1 120 ? -26.836 -19.207 58.159 1.00 54.84 120 ARG A C 1
ATOM 976 O O . ARG A 1 120 ? -26.268 -18.577 57.269 1.00 54.84 120 ARG A O 1
ATOM 983 N N . ALA A 1 121 ? -28.144 -19.468 58.162 1.00 39.22 121 ALA A N 1
ATOM 984 C CA . ALA A 1 121 ? -29.091 -19.051 57.130 1.00 39.22 121 ALA A CA 1
ATOM 985 C C . ALA A 1 121 ? -29.369 -17.541 57.203 1.00 39.22 121 ALA A C 1
ATOM 987 O O . ALA A 1 121 ? -30.434 -17.120 57.632 1.00 39.22 121 ALA A O 1
ATOM 988 N N . ASP A 1 122 ? -28.401 -16.725 56.800 1.00 42.12 122 ASP A N 1
ATOM 989 C CA . ASP A 1 122 ? -28.629 -15.305 56.559 1.00 42.12 122 ASP A CA 1
ATOM 990 C C . ASP A 1 122 ? -28.130 -14.966 55.151 1.00 42.12 122 ASP A C 1
ATOM 992 O O . ASP A 1 122 ? -26.929 -14.964 54.868 1.00 42.12 122 ASP A O 1
ATOM 996 N N . LYS A 1 123 ? -29.078 -14.778 54.224 1.00 42.66 123 LYS A N 1
ATOM 997 C CA . LYS A 1 123 ? -28.826 -14.469 52.808 1.00 42.66 123 LYS A CA 1
ATOM 998 C C . LYS A 1 123 ? -28.456 -12.988 52.661 1.00 42.66 123 LYS A C 1
ATOM 1000 O O . LYS A 1 123 ? -29.154 -12.232 51.986 1.00 42.66 123 LYS A O 1
ATOM 1005 N N . THR A 1 124 ? -27.348 -12.558 53.257 1.00 45.88 124 THR A N 1
ATOM 1006 C CA . THR A 1 124 ? -26.774 -11.243 52.943 1.00 45.88 124 THR A CA 1
ATOM 1007 C C . THR A 1 124 ? -25.964 -11.334 51.644 1.00 45.88 124 THR A C 1
ATOM 1009 O O . THR A 1 124 ? -25.047 -12.143 51.487 1.00 45.88 124 THR A O 1
ATOM 1012 N N . ARG A 1 125 ? -26.433 -10.564 50.656 1.00 49.78 125 ARG A N 1
ATOM 1013 C CA . ARG A 1 125 ? -26.099 -10.615 49.221 1.00 49.78 125 ARG A CA 1
ATOM 1014 C C . ARG A 1 125 ? -24.666 -10.123 48.949 1.00 49.78 125 ARG A C 1
ATOM 1016 O O . ARG A 1 125 ? -24.169 -9.253 49.648 1.00 49.78 125 ARG A O 1
ATOM 1023 N N . GLU A 1 126 ? -24.001 -10.677 47.929 1.00 52.78 126 GLU A N 1
ATOM 1024 C CA . GLU A 1 126 ? -22.593 -10.370 47.598 1.00 52.78 126 GLU A CA 1
ATOM 1025 C C . GLU A 1 126 ? -22.419 -9.013 46.903 1.00 52.78 126 GLU A C 1
ATOM 1027 O O . GLU A 1 126 ? -23.044 -8.791 45.872 1.00 52.78 126 GLU A O 1
ATOM 1032 N N . GLU A 1 127 ? -21.540 -8.146 47.394 1.00 56.62 127 GLU A N 1
ATOM 1033 C CA . GLU A 1 127 ? -21.125 -6.916 46.705 1.00 56.62 127 GLU A CA 1
ATOM 1034 C C . GLU A 1 127 ? -19.940 -7.215 45.766 1.00 56.62 127 GLU A C 1
ATOM 1036 O O . GLU A 1 127 ? -19.039 -7.976 46.131 1.00 56.62 127 GLU A O 1
ATOM 1041 N N . ILE A 1 128 ? -19.963 -6.686 44.537 1.00 70.19 128 ILE A N 1
ATOM 1042 C CA . ILE A 1 128 ? -18.858 -6.838 43.576 1.00 70.19 128 ILE A CA 1
ATOM 1043 C C . ILE A 1 128 ? -17.776 -5.835 43.954 1.00 70.19 128 ILE A C 1
ATOM 1045 O O . ILE A 1 128 ? -18.034 -4.636 43.998 1.00 70.19 128 ILE A O 1
ATOM 1049 N N . ILE A 1 129 ? -16.568 -6.331 44.207 1.00 75.44 129 ILE A N 1
ATOM 1050 C CA . ILE A 1 129 ? -15.404 -5.498 44.505 1.00 75.44 129 ILE A CA 1
ATOM 1051 C C . ILE A 1 129 ? -14.600 -5.367 43.213 1.00 75.44 129 ILE A C 1
ATOM 1053 O O . ILE A 1 129 ? -14.050 -6.355 42.724 1.00 75.44 129 ILE A O 1
ATOM 1057 N N . PHE A 1 130 ? -14.581 -4.162 42.648 1.00 82.81 130 PHE A N 1
ATOM 1058 C CA . PHE A 1 130 ? -13.739 -3.822 41.502 1.00 82.81 130 PHE A CA 1
ATOM 1059 C C . PHE A 1 130 ? -12.297 -3.593 41.960 1.00 82.81 130 PHE A C 1
ATOM 1061 O O . PHE A 1 130 ? -12.069 -3.079 43.053 1.00 82.81 130 PHE A O 1
ATOM 1068 N N . ARG A 1 131 ? -11.340 -3.975 41.117 1.00 85.81 131 ARG A N 1
ATOM 1069 C CA . ARG A 1 131 ? -9.910 -3.709 41.317 1.00 85.81 131 ARG A CA 1
ATOM 1070 C C . ARG A 1 131 ? -9.583 -2.234 41.042 1.00 85.81 131 ARG A C 1
ATOM 1072 O O . ARG A 1 131 ? -10.375 -1.545 40.398 1.00 85.81 131 ARG A O 1
ATOM 1079 N N . ASP A 1 132 ? -8.430 -1.758 41.498 1.00 84.12 132 ASP A N 1
ATOM 1080 C CA . ASP A 1 132 ? -8.043 -0.341 41.409 1.00 84.12 132 ASP A CA 1
ATOM 1081 C C . ASP A 1 132 ? -8.054 0.196 39.971 1.00 84.12 132 ASP A C 1
ATOM 1083 O O . ASP A 1 132 ? -8.628 1.244 39.696 1.00 84.12 132 ASP A O 1
ATOM 1087 N N . GLU A 1 133 ? -7.496 -0.554 39.025 1.00 85.38 133 GLU A N 1
ATOM 1088 C CA . GLU A 1 133 ? -7.468 -0.228 37.599 1.00 85.38 133 GLU A CA 1
ATOM 1089 C C . GLU A 1 133 ? -8.863 -0.253 36.962 1.00 85.38 133 GLU A C 1
ATOM 1091 O O . GLU A 1 133 ? -9.153 0.509 36.042 1.00 85.38 133 GLU A O 1
ATOM 1096 N N . GLN A 1 134 ? -9.749 -1.121 37.457 1.00 91.44 134 GLN A N 1
ATOM 1097 C CA . GLN A 1 134 ? -11.139 -1.182 37.008 1.00 91.44 134 GLN A CA 1
ATOM 1098 C C . GLN A 1 134 ? -11.910 0.036 37.515 1.00 91.44 134 GLN A C 1
ATOM 1100 O O . GLN A 1 134 ? -12.650 0.656 36.754 1.00 91.44 134 GLN A O 1
ATOM 1105 N N . LEU A 1 135 ? -11.713 0.404 38.785 1.00 90.00 135 LEU A N 1
ATOM 1106 C CA . LEU A 1 135 ? -12.270 1.619 39.373 1.00 90.00 135 LEU A CA 1
ATOM 1107 C C . LEU A 1 135 ? -11.745 2.869 38.672 1.00 90.00 135 LEU A C 1
ATOM 1109 O O . LEU A 1 135 ? -12.536 3.778 38.429 1.00 90.00 135 LEU A O 1
ATOM 1113 N N . ASP A 1 136 ? -10.464 2.904 38.311 1.00 88.75 136 ASP A N 1
ATOM 1114 C CA . ASP A 1 136 ? -9.858 3.991 37.542 1.00 88.75 136 ASP A CA 1
ATOM 1115 C C . ASP A 1 136 ? -10.498 4.098 36.150 1.00 88.75 136 ASP A C 1
ATOM 1117 O O . ASP A 1 136 ? -11.013 5.156 35.792 1.00 88.75 136 ASP A O 1
ATOM 1121 N N . ALA A 1 137 ? -10.603 2.990 35.404 1.00 91.81 137 ALA A N 1
ATOM 1122 C CA . ALA A 1 137 ? -11.273 2.968 34.101 1.00 91.81 137 ALA A CA 1
ATOM 1123 C C . ALA A 1 137 ? -12.727 3.459 34.181 1.00 91.81 137 ALA A C 1
ATOM 1125 O O . ALA A 1 137 ? -13.148 4.307 33.390 1.00 91.81 137 ALA A O 1
ATOM 1126 N N . ILE A 1 138 ? -13.494 2.965 35.161 1.00 94.31 138 ILE A N 1
ATOM 1127 C CA . ILE A 1 138 ? -14.887 3.372 35.391 1.00 94.31 138 ILE A CA 1
ATOM 1128 C C . ILE A 1 138 ? -14.954 4.862 35.734 1.00 94.31 138 ILE A C 1
ATOM 1130 O O . ILE A 1 138 ? -15.753 5.589 35.145 1.00 94.31 138 ILE A O 1
ATOM 1134 N N . SER A 1 139 ? -14.131 5.324 36.676 1.00 91.19 139 SER A N 1
ATOM 1135 C CA . SER A 1 139 ? -14.183 6.697 37.184 1.00 91.19 139 SER A CA 1
ATOM 1136 C C . SER A 1 139 ? -13.769 7.695 36.112 1.00 91.19 139 SER A C 1
ATOM 1138 O O . SER A 1 139 ? -14.518 8.636 35.867 1.00 91.19 139 SER A O 1
ATOM 1140 N N . ARG A 1 140 ? -12.679 7.432 35.377 1.00 89.44 140 ARG A N 1
ATOM 1141 C CA . ARG A 1 140 ? -12.261 8.260 34.236 1.00 89.44 140 ARG A CA 1
ATOM 1142 C C . ARG A 1 140 ? -13.337 8.339 33.167 1.00 89.44 140 ARG A C 1
ATOM 1144 O O . ARG A 1 140 ? -13.637 9.430 32.703 1.00 89.44 140 ARG A O 1
ATOM 1151 N N . THR A 1 141 ? -13.963 7.215 32.821 1.00 93.25 141 THR A N 1
ATOM 1152 C CA . THR A 1 141 ? -15.032 7.192 31.808 1.00 93.25 141 THR A CA 1
ATOM 1153 C C . THR A 1 141 ? -16.251 7.998 32.264 1.00 93.25 141 THR A C 1
ATOM 1155 O O . THR A 1 141 ? -16.796 8.792 31.500 1.00 93.25 141 THR A O 1
ATOM 1158 N N . VAL A 1 142 ? -16.673 7.839 33.524 1.00 92.62 142 VAL A N 1
ATOM 1159 C CA . VAL A 1 142 ? -17.803 8.581 34.109 1.00 92.62 142 VAL A CA 1
ATOM 1160 C C . VAL A 1 142 ? -17.502 10.077 34.189 1.00 92.62 142 VAL A C 1
ATOM 1162 O O . VAL A 1 142 ? -18.339 10.895 33.813 1.00 92.62 142 VAL A O 1
ATOM 1165 N N . GLU A 1 143 ? -16.320 10.456 34.673 1.00 89.06 143 GLU A N 1
ATOM 1166 C CA . GLU A 1 143 ? -15.887 11.853 34.734 1.00 89.06 143 GLU A CA 1
ATOM 1167 C C . GLU A 1 143 ? -15.786 12.470 33.343 1.00 89.06 143 GLU A C 1
ATOM 1169 O O . GLU A 1 143 ? -16.237 13.597 33.145 1.00 89.06 143 GLU A O 1
ATOM 1174 N N . PHE A 1 144 ? -15.258 11.721 32.374 1.00 87.06 144 PHE A N 1
ATOM 1175 C CA . PHE A 1 144 ? -15.160 12.141 30.986 1.00 87.06 144 PHE A CA 1
ATOM 1176 C C . PHE A 1 144 ? -16.550 12.382 30.388 1.00 87.06 144 PHE A C 1
ATOM 1178 O O . PHE A 1 144 ? -16.814 13.481 29.913 1.00 87.06 144 PHE A O 1
ATOM 1185 N N . PHE A 1 145 ? -17.486 11.431 30.493 1.00 90.25 145 PHE A N 1
ATOM 1186 C CA . PHE A 1 145 ? -18.839 11.597 29.944 1.00 90.25 145 PHE A CA 1
ATOM 1187 C C . PHE A 1 145 ? -19.685 12.669 30.644 1.00 90.25 145 PHE A C 1
ATOM 1189 O O . PHE A 1 145 ? -20.621 13.190 30.031 1.00 90.25 145 PHE A O 1
ATOM 1196 N N . LYS A 1 146 ? -19.373 13.025 31.897 1.00 86.19 146 LYS A N 1
ATOM 1197 C CA . LYS A 1 146 ? -20.013 14.150 32.602 1.00 86.19 146 LYS A CA 1
ATOM 1198 C C . LYS A 1 146 ? -19.554 15.517 32.090 1.00 86.19 146 LYS A C 1
ATOM 1200 O O . LYS A 1 146 ? -20.284 16.494 32.260 1.00 86.19 146 LYS A O 1
ATOM 1205 N N . ARG A 1 147 ? -18.374 15.617 31.468 1.00 82.25 147 ARG A N 1
ATOM 1206 C CA . ARG A 1 147 ? -17.896 16.868 30.860 1.00 82.25 147 ARG A CA 1
ATOM 1207 C C . ARG A 1 147 ? -18.684 17.144 29.577 1.00 82.25 147 ARG A C 1
ATOM 1209 O O . ARG A 1 147 ? -18.931 16.257 28.761 1.00 82.25 147 ARG A O 1
ATOM 1216 N N . LYS A 1 148 ? -19.118 18.394 29.399 1.00 71.62 148 LYS A N 1
ATOM 1217 C CA . LYS A 1 148 ? -19.927 18.797 28.240 1.00 71.62 148 LYS A CA 1
ATOM 1218 C C . LYS A 1 148 ? -19.102 18.625 26.957 1.00 71.62 148 LYS A C 1
ATOM 1220 O O . LYS A 1 148 ? -17.997 19.153 26.895 1.00 71.62 148 LYS A O 1
ATOM 1225 N N . GLY A 1 149 ? -19.653 17.928 25.957 1.00 68.25 149 GLY A N 1
ATOM 1226 C CA . GLY A 1 149 ? -19.047 17.660 24.638 1.00 68.25 149 GLY A CA 1
ATOM 1227 C C . GLY A 1 149 ? -18.018 16.525 24.581 1.00 68.25 149 GLY A C 1
ATOM 1228 O O . GLY A 1 149 ? -17.339 16.385 23.568 1.00 68.25 149 GLY A O 1
ATOM 1229 N N . ASN A 1 150 ? -17.916 15.731 25.649 1.00 74.00 150 ASN A N 1
ATOM 1230 C CA . ASN A 1 150 ? -17.094 14.531 25.714 1.00 74.00 150 ASN A CA 1
ATOM 1231 C C . ASN A 1 150 ? -18.002 13.301 25.580 1.00 74.00 150 ASN A C 1
ATOM 1233 O O . ASN A 1 150 ? -18.691 12.905 26.528 1.00 74.00 150 ASN A O 1
ATOM 1237 N N . ASP A 1 151 ? -18.032 12.727 24.377 1.00 82.75 151 ASP A N 1
ATOM 1238 C CA . ASP A 1 151 ? -19.040 11.730 23.995 1.00 82.75 151 ASP A CA 1
ATOM 1239 C C . ASP A 1 151 ? -18.446 10.395 23.534 1.00 82.75 151 ASP A C 1
ATOM 1241 O O . ASP A 1 151 ? -19.202 9.456 23.328 1.00 82.75 151 ASP A O 1
ATOM 1245 N N . LYS A 1 152 ? -17.120 10.264 23.393 1.00 89.94 152 LYS A N 1
ATOM 1246 C CA . LYS A 1 152 ? -16.458 9.025 22.945 1.00 89.94 152 LYS A CA 1
ATOM 1247 C C . LYS A 1 152 ? -15.318 8.640 23.877 1.00 89.94 152 LYS A C 1
ATOM 1249 O O . LYS A 1 152 ? -14.484 9.484 24.167 1.00 89.94 152 LYS A O 1
ATOM 1254 N N . PHE A 1 153 ? -15.269 7.385 24.312 1.00 90.94 153 PHE A N 1
ATOM 1255 C CA . PHE A 1 153 ? -14.197 6.871 25.166 1.00 90.94 153 PHE A CA 1
ATOM 1256 C C . PHE A 1 153 ? -13.777 5.467 24.720 1.00 90.94 153 PHE A C 1
ATOM 1258 O O . PHE A 1 153 ? -14.629 4.655 24.356 1.00 90.94 153 PHE A O 1
ATOM 1265 N N . LEU A 1 154 ? -12.479 5.173 24.750 1.00 89.44 154 LEU A N 1
ATOM 1266 C CA . LEU A 1 154 ? -11.898 3.886 24.369 1.00 89.44 154 LEU A CA 1
ATOM 1267 C C . LEU A 1 154 ? -11.221 3.229 25.566 1.00 89.44 154 LEU A C 1
ATOM 1269 O O . LEU A 1 154 ? -10.367 3.813 26.228 1.00 89.44 154 LEU A O 1
ATOM 1273 N N . TRP A 1 155 ? -11.535 1.961 25.797 1.00 91.56 155 TRP A N 1
ATOM 1274 C CA . TRP A 1 155 ? -10.742 1.098 26.664 1.00 91.56 155 TRP A CA 1
ATOM 1275 C C . TRP A 1 155 ? -9.825 0.232 25.810 1.00 91.56 155 TRP A C 1
ATOM 1277 O O . TRP A 1 155 ? -10.288 -0.721 25.185 1.00 91.56 155 TRP A O 1
ATOM 1287 N N . ASN A 1 156 ? -8.529 0.549 25.829 1.00 86.31 156 ASN A N 1
ATOM 1288 C CA . ASN A 1 156 ? -7.428 -0.319 25.422 1.00 86.31 156 ASN A CA 1
ATOM 1289 C C . ASN A 1 156 ? -7.026 -1.217 26.603 1.00 86.31 156 ASN A C 1
ATOM 1291 O O . ASN A 1 156 ? -5.970 -1.058 27.214 1.00 86.31 156 ASN A O 1
ATOM 1295 N N . ALA A 1 157 ? -7.913 -2.130 26.984 1.00 84.44 157 ALA A N 1
ATOM 1296 C CA . ALA A 1 157 ? -7.700 -2.979 28.147 1.00 84.44 157 ALA A CA 1
ATOM 1297 C C . ALA A 1 157 ? -7.584 -4.435 27.720 1.00 84.44 157 ALA A C 1
ATOM 1299 O O . ALA A 1 157 ? -8.458 -4.960 27.015 1.00 84.44 157 ALA A O 1
ATOM 1300 N N . LYS A 1 158 ? -6.534 -5.116 28.186 1.00 79.19 158 LYS A N 1
ATOM 1301 C CA . LYS A 1 158 ? -6.247 -6.493 27.790 1.00 79.19 158 LYS A CA 1
ATOM 1302 C C . LYS A 1 158 ? -7.423 -7.442 28.021 1.00 79.19 158 LYS A C 1
ATOM 1304 O O . LYS A 1 158 ? -8.400 -7.194 28.741 1.00 79.19 158 LYS A O 1
ATOM 1309 N N . MET A 1 159 ? -7.327 -8.608 27.407 1.00 74.00 159 MET A N 1
ATOM 1310 C CA . MET A 1 159 ? -8.296 -9.677 27.615 1.00 74.00 159 MET A CA 1
ATOM 1311 C C . MET A 1 159 ? -8.286 -10.110 29.091 1.00 74.00 159 MET A C 1
ATOM 1313 O O . MET A 1 159 ? -7.231 -10.194 29.719 1.00 74.00 159 MET A O 1
ATOM 1317 N N . ARG A 1 160 ? -9.475 -10.374 29.651 1.00 76.19 160 ARG A N 1
ATOM 1318 C CA . ARG A 1 160 ? -9.695 -10.669 31.088 1.00 76.19 160 ARG A CA 1
ATOM 1319 C C . ARG A 1 160 ? -9.536 -9.481 32.050 1.00 76.19 160 ARG A C 1
ATOM 1321 O O . ARG A 1 160 ? -9.573 -9.674 33.258 1.00 76.19 160 ARG A O 1
ATOM 1328 N N . PHE A 1 161 ? -9.489 -8.248 31.542 1.00 84.38 161 PHE A N 1
ATOM 1329 C CA . PHE A 1 161 ? -9.649 -7.046 32.371 1.00 84.38 161 PHE A CA 1
ATOM 1330 C C . PHE A 1 161 ? -11.004 -6.989 33.105 1.00 84.38 161 PHE A C 1
ATOM 1332 O O . PHE A 1 161 ? -11.100 -6.369 34.154 1.00 84.38 161 PHE A O 1
ATOM 1339 N N . GLY A 1 162 ? -12.051 -7.649 32.595 1.00 84.56 162 GLY A N 1
ATOM 1340 C CA . GLY A 1 162 ? -13.421 -7.519 33.118 1.00 84.56 162 GLY A CA 1
ATOM 1341 C C . GLY A 1 162 ? -14.184 -6.343 32.501 1.00 84.56 162 GLY A C 1
ATOM 1342 O O . GLY A 1 162 ? -14.954 -5.677 33.187 1.00 84.56 162 GLY A O 1
ATOM 1343 N N . LYS A 1 163 ? -13.944 -6.078 31.206 1.00 89.81 163 LYS A N 1
ATOM 1344 C CA . LYS A 1 163 ? -14.521 -4.948 30.457 1.00 89.81 163 LYS A CA 1
ATOM 1345 C C . LYS A 1 163 ? -16.052 -4.921 30.506 1.00 89.81 163 LYS A C 1
ATOM 1347 O O . LYS A 1 163 ? -16.616 -3.861 30.728 1.00 89.81 163 LYS A O 1
ATOM 1352 N N . THR A 1 164 ? -16.701 -6.074 30.367 1.00 90.12 164 THR A N 1
ATOM 1353 C CA . THR A 1 164 ? -18.165 -6.235 30.400 1.00 90.12 164 THR A CA 1
ATOM 1354 C C . THR A 1 164 ? -18.763 -5.719 31.713 1.00 90.12 164 THR A C 1
ATOM 1356 O O . THR A 1 164 ? -19.558 -4.783 31.709 1.00 90.12 164 THR A O 1
ATOM 1359 N N . LEU A 1 165 ? -18.296 -6.245 32.853 1.00 90.06 165 LEU A N 1
ATOM 1360 C CA . LEU A 1 165 ? -18.707 -5.810 34.195 1.00 90.06 165 LEU A CA 1
ATOM 1361 C C . LEU A 1 165 ? -18.474 -4.315 34.426 1.00 90.06 165 LEU A C 1
ATOM 1363 O O . LEU A 1 165 ? -19.346 -3.623 34.947 1.00 90.06 165 LEU A O 1
ATOM 1367 N N . CYS A 1 166 ? -17.299 -3.814 34.042 1.00 93.25 166 CYS A N 1
ATOM 1368 C CA . CYS A 1 166 ? -16.946 -2.416 34.263 1.00 93.25 166 CYS A CA 1
ATOM 1369 C C . CYS A 1 166 ? -17.788 -1.479 33.378 1.00 93.25 166 CYS A C 1
ATOM 1371 O O . CYS A 1 166 ? -18.222 -0.430 33.845 1.00 93.25 166 CYS A O 1
ATOM 1373 N N . ALA A 1 167 ? -18.065 -1.851 32.126 1.00 94.75 167 ALA A N 1
ATOM 1374 C CA . ALA A 1 167 ? -18.896 -1.057 31.222 1.00 94.75 167 ALA A CA 1
ATOM 1375 C C . ALA A 1 167 ? -20.351 -0.978 31.715 1.00 94.75 167 ALA A C 1
ATOM 1377 O O . ALA A 1 167 ? -20.949 0.095 31.717 1.00 94.75 167 ALA A O 1
ATOM 1378 N N . LEU A 1 168 ? -20.900 -2.085 32.224 1.00 93.44 168 LEU A N 1
ATOM 1379 C CA . LEU A 1 168 ? -22.222 -2.106 32.860 1.00 93.44 168 LEU A CA 1
ATOM 1380 C C . LEU A 1 168 ? -22.270 -1.247 34.133 1.00 93.44 168 LEU A C 1
ATOM 1382 O O . LEU A 1 168 ? -23.272 -0.586 34.402 1.00 93.44 168 LEU A O 1
ATOM 1386 N N . GLU A 1 169 ? -21.182 -1.196 34.900 1.00 92.75 169 GLU A N 1
ATOM 1387 C CA . GLU A 1 169 ? -21.069 -0.295 36.049 1.00 92.75 169 GLU A CA 1
ATOM 1388 C C . GLU A 1 169 ? -21.022 1.185 35.628 1.00 92.75 169 GLU A C 1
ATOM 1390 O O . GLU A 1 169 ? -21.623 2.021 36.304 1.00 92.75 169 GLU A O 1
ATOM 1395 N N . VAL A 1 170 ? -20.395 1.523 34.491 1.00 94.88 170 VAL A N 1
ATOM 1396 C CA . VAL A 1 170 ? -20.478 2.875 33.898 1.00 94.88 170 VAL A CA 1
ATOM 1397 C C . VAL A 1 170 ? -21.931 3.217 33.560 1.00 94.88 170 VAL A C 1
ATOM 1399 O O . VAL A 1 170 ? -22.408 4.277 33.966 1.00 94.88 170 VAL A O 1
ATOM 1402 N N . VAL A 1 171 ? -22.660 2.306 32.903 1.00 94.56 171 VAL A N 1
ATOM 1403 C CA . VAL A 1 171 ? -24.093 2.475 32.586 1.00 94.56 171 VAL A CA 1
ATOM 1404 C C . VAL A 1 171 ? -24.907 2.729 33.855 1.00 94.56 171 VAL A C 1
ATOM 1406 O O . VAL A 1 171 ? -25.710 3.663 33.903 1.00 94.56 171 VAL A O 1
ATOM 1409 N N . ARG A 1 172 ? -24.651 1.959 34.920 1.00 91.19 172 ARG A N 1
ATOM 1410 C CA . ARG A 1 172 ? -25.326 2.110 36.215 1.00 91.19 172 ARG A CA 1
ATOM 1411 C C . ARG A 1 172 ? -25.018 3.452 36.887 1.00 91.19 172 ARG A C 1
ATOM 1413 O O . ARG A 1 172 ? -25.935 4.097 37.387 1.00 91.19 172 ARG A O 1
ATOM 1420 N N . ARG A 1 173 ? -23.751 3.887 36.911 1.00 92.38 173 ARG A N 1
ATOM 1421 C CA . ARG A 1 173 ? -23.327 5.155 37.546 1.00 92.38 173 ARG A CA 1
ATOM 1422 C C . ARG A 1 173 ? -23.785 6.395 36.782 1.00 92.38 173 ARG A C 1
ATOM 1424 O O . ARG A 1 173 ? -24.002 7.431 37.405 1.00 92.38 173 ARG A O 1
ATOM 1431 N N . MET A 1 174 ? -23.920 6.291 35.461 1.00 92.62 174 MET A N 1
ATOM 1432 C CA . MET A 1 174 ? -24.463 7.353 34.608 1.00 92.62 174 MET A CA 1
ATOM 1433 C C . MET A 1 174 ? -25.995 7.339 34.541 1.00 92.62 174 MET A C 1
ATOM 1435 O O . MET A 1 174 ? -26.582 8.324 34.107 1.00 92.62 174 MET A O 1
ATOM 1439 N N . ASN A 1 175 ? -26.631 6.250 34.991 1.00 91.06 175 ASN A N 1
ATOM 1440 C CA . ASN A 1 175 ? -28.074 6.024 34.919 1.00 91.06 175 ASN A CA 1
ATOM 1441 C C . ASN A 1 175 ? -28.634 6.199 33.494 1.00 91.06 175 ASN A C 1
ATOM 1443 O O . ASN A 1 175 ? -29.668 6.836 33.303 1.00 91.06 175 ASN A O 1
ATOM 1447 N N . PHE A 1 176 ? -27.938 5.652 32.492 1.00 93.19 176 PHE A N 1
ATOM 1448 C CA . PHE A 1 176 ? -28.410 5.677 31.105 1.00 93.19 176 PHE A CA 1
ATOM 1449 C C . PHE A 1 176 ? -29.693 4.853 30.976 1.00 93.19 176 PHE A C 1
ATOM 1451 O O . PHE A 1 176 ? -29.708 3.682 31.347 1.00 93.19 176 PHE A O 1
ATOM 1458 N N . GLY A 1 177 ? -30.768 5.453 30.470 1.00 88.50 177 GLY A N 1
ATOM 1459 C CA . GLY A 1 177 ? -32.073 4.809 30.358 1.00 88.50 177 GLY A CA 1
ATOM 1460 C C . GLY A 1 177 ? -32.122 3.755 29.256 1.00 88.50 177 GLY A C 1
ATOM 1461 O O . GLY A 1 177 ? -32.669 2.671 29.461 1.00 88.50 177 GLY A O 1
ATOM 1462 N N . LYS A 1 178 ? -31.507 4.046 28.106 1.00 93.75 178 LYS A N 1
ATOM 1463 C CA . LYS A 1 178 ? -31.448 3.153 26.941 1.00 93.75 178 LYS A CA 1
ATOM 1464 C C . LYS A 1 178 ? -30.003 2.937 26.515 1.00 93.75 178 LYS A C 1
ATOM 1466 O O . LYS A 1 178 ? -29.346 3.866 26.046 1.00 93.75 178 LYS A O 1
ATOM 1471 N N . THR A 1 179 ? -29.506 1.709 26.652 1.00 95.62 179 THR A N 1
ATOM 1472 C CA . THR A 1 179 ? -28.149 1.338 26.213 1.00 95.62 179 THR A CA 1
ATOM 1473 C C . THR A 1 179 ? -28.193 0.211 25.193 1.00 95.62 179 THR A C 1
ATOM 1475 O O . THR A 1 179 ? -28.880 -0.784 25.413 1.00 95.62 179 THR A O 1
ATOM 1478 N N . ILE A 1 180 ? -27.425 0.329 24.112 1.00 95.19 180 ILE A N 1
ATOM 1479 C CA . ILE A 1 180 ? -27.218 -0.761 23.154 1.00 95.19 180 ILE A CA 1
ATOM 1480 C C . ILE A 1 180 ? -25.780 -1.268 23.230 1.00 95.19 180 ILE A C 1
ATOM 1482 O O . ILE A 1 180 ? -24.832 -0.484 23.244 1.00 95.19 180 ILE A O 1
ATOM 1486 N N . ILE A 1 181 ? -25.625 -2.588 23.277 1.00 94.94 181 ILE A N 1
ATOM 1487 C CA . ILE A 1 181 ? -24.347 -3.286 23.173 1.00 94.94 181 ILE A CA 1
ATOM 1488 C C . ILE A 1 181 ? -24.274 -3.896 21.778 1.00 94.94 181 ILE A C 1
ATOM 1490 O O . ILE A 1 181 ? -25.104 -4.726 21.410 1.00 94.94 181 ILE A O 1
ATOM 1494 N N . VAL A 1 182 ? -23.271 -3.489 21.010 1.00 92.50 182 VAL A N 1
ATOM 1495 C CA . VAL A 1 182 ? -23.041 -3.937 19.639 1.00 92.50 182 VAL A CA 1
ATOM 1496 C C . VAL A 1 182 ? -21.782 -4.789 19.596 1.00 92.50 182 VAL A C 1
ATOM 1498 O O . VAL A 1 182 ? -20.729 -4.376 20.078 1.00 92.50 182 VAL A O 1
ATOM 1501 N N . THR A 1 183 ? -21.867 -5.972 18.991 1.00 88.00 183 THR A N 1
ATOM 1502 C CA . THR A 1 183 ? -20.704 -6.854 18.822 1.00 88.00 183 THR A CA 1
ATOM 1503 C C . THR A 1 183 ? -20.702 -7.577 17.481 1.00 88.00 183 THR A C 1
ATOM 1505 O O . THR A 1 183 ? -21.743 -7.894 16.901 1.00 88.00 183 THR A O 1
ATOM 1508 N N . HIS A 1 184 ? -19.506 -7.905 16.998 1.00 77.94 184 HIS A N 1
ATOM 1509 C CA . HIS A 1 184 ? -19.299 -8.810 15.869 1.00 77.94 184 HIS A CA 1
ATOM 1510 C C . HIS A 1 184 ? -19.534 -10.286 16.201 1.00 77.94 184 HIS A C 1
ATOM 1512 O O . HIS A 1 184 ? -19.591 -11.110 15.288 1.00 77.94 184 HIS A O 1
ATOM 1518 N N . ARG A 1 185 ? -19.669 -10.634 17.486 1.00 74.88 185 ARG A N 1
ATOM 1519 C CA . ARG A 1 185 ? -19.645 -12.018 17.969 1.00 74.88 185 ARG A CA 1
ATOM 1520 C C . ARG A 1 185 ? -20.923 -12.338 18.749 1.00 74.88 185 ARG A C 1
ATOM 1522 O O . ARG A 1 185 ? -20.913 -12.223 19.966 1.00 74.88 185 ARG A O 1
ATOM 1529 N N . PRO A 1 186 ? -22.007 -12.790 18.094 1.00 74.06 186 PRO A N 1
ATOM 1530 C CA . PRO A 1 186 ? -23.284 -13.068 18.766 1.00 74.06 186 PRO A CA 1
ATOM 1531 C C . PRO A 1 186 ? -23.159 -14.013 19.972 1.00 74.06 186 PRO A C 1
ATOM 1533 O O . PRO A 1 186 ? -23.882 -13.876 20.947 1.00 74.06 186 PRO A O 1
ATOM 1536 N N . VAL A 1 187 ? -22.192 -14.934 19.930 1.00 70.38 187 VAL A N 1
ATOM 1537 C CA . VAL A 1 187 ? -21.935 -15.939 20.974 1.00 70.38 187 VAL A CA 1
ATOM 1538 C C . VAL A 1 187 ? -21.567 -15.366 22.351 1.00 70.38 187 VAL A C 1
ATOM 1540 O O . VAL A 1 187 ? -21.550 -16.122 23.317 1.00 70.38 187 VAL A O 1
ATOM 1543 N N . VAL A 1 188 ? -21.252 -14.067 22.470 1.00 77.06 188 VAL A N 1
ATOM 1544 C CA . VAL A 1 188 ? -20.897 -13.450 23.765 1.00 77.06 188 VAL A CA 1
ATOM 1545 C C . VAL A 1 188 ? -22.103 -12.952 24.571 1.00 77.06 188 VAL A C 1
ATOM 1547 O O . VAL A 1 188 ? -21.914 -12.510 25.704 1.00 77.06 188 VAL A O 1
ATOM 1550 N N . ASP A 1 189 ? -23.316 -13.035 24.017 1.00 81.69 189 ASP A N 1
ATOM 1551 C CA . ASP A 1 189 ? -24.572 -12.577 24.636 1.00 81.69 189 ASP A CA 1
ATOM 1552 C C . ASP A 1 189 ? -24.770 -13.149 26.050 1.00 81.69 189 ASP A C 1
ATOM 1554 O O . ASP A 1 189 ? -24.906 -12.412 27.026 1.00 81.69 189 ASP A O 1
ATOM 1558 N N . SER A 1 190 ? -24.628 -14.472 26.202 1.00 75.81 190 SER A N 1
ATOM 1559 C CA . SER A 1 190 ? -24.793 -15.150 27.496 1.00 75.81 190 SER A CA 1
ATOM 1560 C C . SER A 1 190 ? -23.843 -14.621 28.577 1.00 75.81 190 SER A C 1
ATOM 1562 O O . SER A 1 190 ? -24.240 -14.456 29.729 1.00 75.81 190 SER A O 1
ATOM 1564 N N . GLY A 1 191 ? -22.606 -14.276 28.205 1.00 78.75 191 GLY A N 1
ATOM 1565 C CA . GLY A 1 191 ? -21.641 -13.669 29.121 1.00 78.75 191 GLY A CA 1
ATOM 1566 C C . GLY A 1 191 ? -22.042 -12.258 29.557 1.00 78.75 191 GLY A C 1
ATOM 1567 O O . GLY A 1 191 ? -21.919 -11.920 30.736 1.00 78.75 191 GLY A O 1
ATOM 1568 N N . TRP A 1 192 ? -22.558 -11.442 28.633 1.00 88.12 192 TRP A N 1
ATOM 1569 C CA . TRP A 1 192 ? -23.083 -10.113 28.954 1.00 88.12 192 TRP A CA 1
ATOM 1570 C C . TRP A 1 192 ? -24.340 -10.186 29.829 1.00 88.12 192 TRP A C 1
ATOM 1572 O O . TRP A 1 192 ? -24.467 -9.386 30.757 1.00 88.12 192 TRP A O 1
ATOM 1582 N N . TYR A 1 193 ? -25.228 -11.155 29.593 1.00 85.19 193 TYR A N 1
ATOM 1583 C CA . TYR A 1 193 ? -26.410 -11.399 30.423 1.00 85.19 193 TYR A CA 1
ATOM 1584 C C . TYR A 1 193 ? -26.043 -11.797 31.862 1.00 85.19 193 TYR A C 1
ATOM 1586 O O . TYR A 1 193 ? -26.586 -11.257 32.833 1.00 85.19 193 TYR A O 1
ATOM 1594 N N . ASP A 1 194 ? -25.066 -12.689 32.028 1.00 80.69 194 ASP A N 1
ATOM 1595 C CA . ASP A 1 194 ? -24.569 -13.078 33.349 1.00 80.69 194 ASP A CA 1
ATOM 1596 C C . ASP A 1 194 ? -23.972 -11.887 34.109 1.00 80.69 194 ASP A C 1
ATOM 1598 O O . ASP A 1 194 ? -24.196 -11.728 35.313 1.00 80.69 194 ASP A O 1
ATOM 1602 N N . ASP A 1 195 ? -23.214 -11.030 33.424 1.00 86.31 195 ASP A N 1
ATOM 1603 C CA . ASP A 1 195 ? -22.624 -9.831 34.018 1.00 86.31 195 ASP A CA 1
ATOM 1604 C C . ASP A 1 195 ? -23.669 -8.745 34.317 1.00 86.31 195 ASP A C 1
ATOM 1606 O O . ASP A 1 195 ? -23.588 -8.079 35.354 1.00 86.31 195 ASP A O 1
ATOM 1610 N N . PHE A 1 196 ? -24.708 -8.629 33.489 1.00 88.81 196 PHE A N 1
ATOM 1611 C CA . PHE A 1 196 ? -25.869 -7.780 33.749 1.00 88.81 196 PHE A CA 1
ATOM 1612 C C . PHE A 1 196 ? -26.547 -8.144 35.072 1.00 88.81 196 PHE A C 1
ATOM 1614 O O . PHE A 1 196 ? -26.728 -7.278 35.933 1.00 88.81 196 PHE A O 1
ATOM 1621 N N . ASN A 1 197 ? -26.832 -9.432 35.285 1.00 84.12 197 ASN A N 1
ATOM 1622 C CA . ASN A 1 197 ? -27.464 -9.926 36.512 1.00 84.12 197 ASN A CA 1
ATOM 1623 C C . ASN A 1 197 ? -26.607 -9.685 37.765 1.00 84.12 197 ASN A C 1
ATOM 1625 O O . ASN A 1 197 ? -27.126 -9.542 38.878 1.00 84.12 197 ASN A O 1
ATOM 1629 N N . LYS A 1 198 ? -25.281 -9.613 37.601 1.00 83.12 198 LYS A N 1
ATOM 1630 C CA . LYS A 1 198 ? -24.352 -9.297 38.689 1.00 83.12 198 LYS A CA 1
ATOM 1631 C C . LYS A 1 198 ? -24.446 -7.819 39.094 1.00 83.12 198 LYS A C 1
ATOM 1633 O O . LYS A 1 198 ? -24.460 -7.565 40.302 1.00 83.12 198 LYS A O 1
ATOM 1638 N N . ILE A 1 199 ? -24.545 -6.890 38.136 1.00 86.00 199 ILE A N 1
ATOM 1639 C CA . ILE A 1 199 ? -24.538 -5.428 38.353 1.00 86.00 199 ILE A CA 1
ATOM 1640 C C . ILE A 1 199 ? -25.930 -4.867 38.700 1.00 86.00 199 ILE A C 1
ATOM 1642 O O . ILE A 1 199 ? -26.084 -4.161 39.697 1.00 86.00 199 ILE A O 1
ATOM 1646 N N . PHE A 1 200 ? -26.966 -5.189 37.921 1.00 83.50 200 PHE A N 1
ATOM 1647 C CA . PHE A 1 200 ? -28.287 -4.541 37.983 1.00 83.50 200 PHE A CA 1
ATOM 1648 C C . PHE A 1 200 ? -29.287 -5.272 38.892 1.00 83.50 200 PHE A C 1
ATOM 1650 O O . PHE A 1 200 ? -30.401 -5.635 38.506 1.00 83.50 200 PHE A O 1
ATOM 1657 N N . ARG A 1 201 ? -28.902 -5.486 40.152 1.00 69.56 201 ARG A N 1
ATOM 1658 C CA . ARG A 1 201 ? -29.726 -6.219 41.126 1.00 69.56 201 ARG A CA 1
ATOM 1659 C C . ARG A 1 201 ? -30.911 -5.371 41.602 1.00 69.56 201 ARG A C 1
ATOM 1661 O O . ARG A 1 201 ? -30.704 -4.352 42.251 1.00 69.56 201 ARG A O 1
ATOM 1668 N N . GLY A 1 202 ? -32.147 -5.819 41.355 1.00 61.56 202 GLY A N 1
ATOM 1669 C CA . GLY A 1 202 ? -33.366 -5.166 41.870 1.00 61.56 202 GLY A CA 1
ATOM 1670 C C . GLY A 1 202 ? -34.427 -4.791 40.829 1.00 61.56 202 GLY A C 1
ATOM 1671 O O . GLY A 1 202 ? -35.441 -4.212 41.201 1.00 61.56 202 GLY A O 1
ATOM 1672 N N . GLY A 1 203 ? -34.233 -5.138 39.551 1.00 64.50 203 GLY A N 1
ATOM 1673 C CA . GLY A 1 203 ? -35.277 -5.040 38.519 1.00 64.50 203 GLY A CA 1
ATOM 1674 C C . GLY A 1 203 ? -35.558 -3.630 37.985 1.00 64.50 203 GLY A C 1
ATOM 1675 O O . GLY A 1 203 ? -36.619 -3.419 37.389 1.00 64.50 203 GLY A O 1
ATOM 1676 N N . THR A 1 204 ? -34.635 -2.685 38.206 1.00 71.94 204 THR A N 1
ATOM 1677 C CA . THR A 1 204 ? -34.669 -1.315 37.657 1.00 71.94 204 THR A CA 1
ATOM 1678 C C . THR A 1 204 ? -34.300 -1.261 36.176 1.00 71.94 204 THR A C 1
ATOM 1680 O O . THR A 1 204 ? -34.765 -0.369 35.472 1.00 71.94 204 THR A O 1
ATOM 1683 N N . PHE A 1 205 ? -33.506 -2.226 35.708 1.00 87.69 205 PHE A N 1
ATOM 1684 C CA . PHE A 1 205 ? -33.147 -2.406 34.306 1.00 87.69 205 PHE A CA 1
ATOM 1685 C C . PHE A 1 205 ? -33.663 -3.746 33.780 1.00 87.69 205 PHE A C 1
ATOM 1687 O O . PHE A 1 205 ? -33.781 -4.712 34.538 1.00 87.69 205 PHE A O 1
ATOM 1694 N N . THR A 1 206 ? -33.914 -3.806 32.476 1.00 89.31 206 THR A N 1
ATOM 1695 C CA . THR A 1 206 ? -34.267 -5.030 31.743 1.00 89.31 206 THR A CA 1
ATOM 1696 C C . THR A 1 206 ? -33.192 -5.328 30.699 1.00 89.31 206 THR A C 1
ATOM 1698 O O . THR A 1 206 ? -32.636 -4.401 30.115 1.00 89.31 206 THR A O 1
ATOM 1701 N N . TYR A 1 207 ? -32.883 -6.602 30.463 1.00 89.44 207 TYR A N 1
ATOM 1702 C CA . TYR A 1 207 ? -31.959 -7.024 29.408 1.00 89.44 207 TYR A CA 1
ATOM 1703 C C . TYR A 1 207 ? -32.750 -7.615 28.244 1.00 89.44 207 TYR A C 1
ATOM 1705 O O . TYR A 1 207 ? -33.639 -8.433 28.475 1.00 89.44 207 TYR A O 1
ATOM 1713 N N . GLY A 1 208 ? -32.436 -7.205 27.019 1.00 88.50 208 GLY A N 1
ATOM 1714 C CA . GLY A 1 208 ? -33.036 -7.736 25.798 1.00 88.50 208 GLY A CA 1
ATOM 1715 C C . GLY A 1 208 ? -31.975 -8.168 24.794 1.00 88.50 208 GLY A C 1
ATOM 1716 O O . GLY A 1 208 ? -30.923 -7.543 24.705 1.00 88.50 208 GLY A O 1
ATOM 1717 N N . GLY A 1 209 ? -32.268 -9.214 24.027 1.00 85.75 209 GLY A N 1
ATOM 1718 C CA . GLY A 1 209 ? -31.401 -9.742 22.972 1.00 85.75 209 GLY A CA 1
ATOM 1719 C C . GLY A 1 209 ? -32.191 -10.119 21.719 1.00 85.75 209 GLY A C 1
ATOM 1720 O O . GLY A 1 209 ? -33.278 -9.593 21.471 1.00 85.75 209 GLY A O 1
ATOM 1721 N N . LYS A 1 210 ? -31.657 -11.054 20.925 1.00 74.81 210 LYS A N 1
ATOM 1722 C CA . LYS A 1 210 ? -32.262 -11.486 19.651 1.00 74.81 210 LYS A CA 1
ATOM 1723 C C . LYS A 1 210 ? -33.673 -12.067 19.810 1.00 74.81 210 LYS A C 1
ATOM 1725 O O . LYS A 1 210 ? -34.523 -11.796 18.969 1.00 74.81 210 LYS A O 1
ATOM 1730 N N . ASP A 1 211 ? -33.909 -12.823 20.880 1.00 75.25 211 ASP A N 1
ATOM 1731 C CA . ASP A 1 211 ? -35.184 -13.512 21.135 1.00 75.25 211 ASP A CA 1
ATOM 1732 C C . ASP A 1 211 ? -36.181 -12.651 21.934 1.00 75.25 211 ASP A C 1
ATOM 1734 O O . ASP A 1 211 ? -37.237 -13.120 22.353 1.00 75.25 211 ASP A O 1
ATOM 1738 N N . SER A 1 212 ? -35.837 -11.386 22.192 1.00 81.38 212 SER A N 1
ATOM 1739 C CA . SER A 1 212 ? -36.680 -10.442 22.928 1.00 81.38 212 SER A CA 1
ATOM 1740 C C . SER A 1 212 ? -37.489 -9.563 21.977 1.00 81.38 212 SER A C 1
ATOM 1742 O O . SER A 1 212 ? -36.971 -9.105 20.960 1.00 81.38 212 SER A O 1
ATOM 1744 N N . ASP A 1 213 ? -38.734 -9.255 22.344 1.00 82.50 213 ASP A N 1
ATOM 1745 C CA . ASP A 1 213 ? -39.541 -8.261 21.632 1.00 82.50 213 ASP A CA 1
ATOM 1746 C C . ASP A 1 213 ? -38.995 -6.848 21.905 1.00 82.50 213 ASP A C 1
ATOM 1748 O O . ASP A 1 213 ? -39.193 -6.268 22.979 1.00 82.50 213 ASP A O 1
ATOM 1752 N N . PHE A 1 214 ? -38.264 -6.309 20.927 1.00 85.75 214 PHE A N 1
ATOM 1753 C CA . PHE A 1 214 ? -37.661 -4.982 21.013 1.00 85.75 214 PHE A CA 1
ATOM 1754 C C . PHE A 1 214 ? -38.708 -3.875 21.150 1.00 85.75 214 PHE A C 1
ATOM 1756 O O . PHE A 1 214 ? -38.503 -2.945 21.927 1.00 85.75 214 PHE A O 1
ATOM 1763 N N . ASN A 1 215 ? -39.837 -3.977 20.448 1.00 82.81 215 ASN A N 1
ATOM 1764 C CA . ASN A 1 215 ? -40.870 -2.945 20.465 1.00 82.81 215 ASN A CA 1
ATOM 1765 C C . ASN A 1 215 ? -41.561 -2.895 21.832 1.00 82.81 215 ASN A C 1
ATOM 1767 O O . ASN A 1 215 ? -41.781 -1.809 22.372 1.00 82.81 215 ASN A O 1
ATOM 1771 N N . ALA A 1 216 ? -41.796 -4.054 22.454 1.00 82.50 216 ALA A N 1
ATOM 1772 C CA . ALA A 1 216 ? -42.289 -4.123 23.829 1.00 82.50 216 ALA A CA 1
ATOM 1773 C C . ALA A 1 216 ? -41.285 -3.540 24.846 1.00 82.50 216 ALA A C 1
ATOM 1775 O O . ALA A 1 216 ? -41.685 -2.845 25.782 1.00 82.50 216 ALA A O 1
ATOM 1776 N N . LEU A 1 217 ? -39.980 -3.778 24.655 1.00 84.38 217 LEU A N 1
ATOM 1777 C CA . LEU A 1 217 ? -38.920 -3.201 25.494 1.00 84.38 217 LEU A CA 1
ATOM 1778 C C . LEU A 1 217 ? -38.815 -1.679 25.328 1.00 84.38 217 LEU A C 1
ATOM 1780 O O . LEU A 1 217 ? -38.737 -0.960 26.323 1.00 84.38 217 LEU A O 1
ATOM 1784 N N . ALA A 1 218 ? -38.851 -1.184 24.090 1.00 81.81 218 ALA A N 1
ATOM 1785 C CA . ALA A 1 218 ? -38.727 0.234 23.764 1.00 81.81 218 ALA A CA 1
ATOM 1786 C C . ALA A 1 218 ? -39.945 1.063 24.211 1.00 81.81 218 ALA A C 1
ATOM 1788 O O . ALA A 1 218 ? -39.780 2.239 24.549 1.00 81.81 218 ALA A O 1
ATOM 1789 N N . ALA A 1 219 ? -41.136 0.451 24.237 1.00 79.25 219 ALA A N 1
ATOM 1790 C CA . ALA A 1 219 ? -42.375 1.037 24.753 1.00 79.25 219 ALA A CA 1
ATOM 1791 C C . ALA A 1 219 ? -42.509 0.948 26.288 1.00 79.25 219 ALA A C 1
ATOM 1793 O O . ALA A 1 219 ? -43.373 1.602 26.876 1.00 79.25 219 ALA A O 1
ATOM 1794 N N . GLY A 1 220 ? -41.678 0.137 26.949 1.00 77.06 220 GLY A N 1
ATOM 1795 C CA . GLY A 1 220 ? -41.690 -0.036 28.397 1.00 77.06 220 GLY A CA 1
ATOM 1796 C C . GLY A 1 220 ? -41.222 1.205 29.167 1.00 77.06 220 GLY A C 1
ATOM 1797 O O . GLY A 1 220 ? -40.463 2.034 28.673 1.00 77.06 220 GLY A O 1
ATOM 1798 N N . THR A 1 221 ? -41.641 1.319 30.432 1.00 74.50 221 THR A N 1
ATOM 1799 C CA . THR A 1 221 ? -41.241 2.418 31.338 1.00 74.50 221 THR A CA 1
ATOM 1800 C C . THR A 1 221 ? -39.945 2.147 32.107 1.00 74.50 221 THR A C 1
ATOM 1802 O O . THR A 1 221 ? -39.464 3.017 32.831 1.00 74.50 221 THR A O 1
ATOM 1805 N N . LYS A 1 222 ? -39.383 0.938 31.988 1.00 81.88 222 LYS A N 1
ATOM 1806 C CA . LYS A 1 222 ? -38.127 0.554 32.641 1.00 81.88 222 LYS A CA 1
ATOM 1807 C C . LYS A 1 222 ? -36.936 0.847 31.740 1.00 81.88 222 LYS A C 1
ATOM 1809 O O . LYS A 1 222 ? -37.009 0.646 30.531 1.00 81.88 222 LYS A O 1
ATOM 1814 N N . ASN A 1 223 ? -35.815 1.217 32.352 1.00 90.62 223 ASN A N 1
ATOM 1815 C CA . ASN A 1 223 ? -34.544 1.308 31.645 1.00 90.62 223 ASN A CA 1
ATOM 1816 C C . ASN A 1 223 ? -34.166 -0.064 31.081 1.00 90.62 223 ASN A C 1
ATOM 1818 O O . ASN A 1 223 ? -34.480 -1.101 31.678 1.00 90.62 223 ASN A O 1
ATOM 1822 N N . PHE A 1 224 ? -33.476 -0.096 29.947 1.00 92.38 224 PHE A N 1
ATOM 1823 C CA . PHE A 1 224 ? -33.087 -1.361 29.343 1.00 92.38 224 PHE A CA 1
ATOM 1824 C C . PHE A 1 224 ? -31.733 -1.310 28.648 1.00 92.38 224 PHE A C 1
ATOM 1826 O O . PHE A 1 224 ? -31.246 -0.264 28.210 1.00 92.38 224 PHE A O 1
ATOM 1833 N N . ILE A 1 225 ? -31.131 -2.492 28.571 1.00 94.06 225 ILE A N 1
ATOM 1834 C CA . ILE A 1 225 ? -29.906 -2.760 27.835 1.00 94.06 225 ILE A CA 1
ATOM 1835 C C . ILE A 1 225 ? -30.249 -3.770 26.748 1.00 94.06 225 ILE A C 1
ATOM 1837 O O . ILE A 1 225 ? -30.775 -4.840 27.049 1.00 94.06 225 ILE A O 1
ATOM 1841 N N . TYR A 1 226 ? -29.976 -3.419 25.496 1.00 93.88 226 TYR A N 1
ATOM 1842 C CA . TYR A 1 226 ? -30.249 -4.271 24.346 1.00 93.88 226 TYR A CA 1
ATOM 1843 C C . TYR A 1 226 ? -28.950 -4.775 23.721 1.00 93.88 226 TYR A C 1
ATOM 1845 O O . TYR A 1 226 ? -28.056 -3.986 23.421 1.00 93.88 226 TYR A O 1
ATOM 1853 N N . PHE A 1 227 ? -28.846 -6.080 23.511 1.00 93.56 227 PHE A N 1
ATOM 1854 C CA . PHE A 1 227 ? -27.708 -6.718 22.870 1.00 93.56 227 PHE A CA 1
ATOM 1855 C C . PHE A 1 227 ? -28.010 -7.004 21.399 1.00 93.56 227 PHE A C 1
ATOM 1857 O O . PHE A 1 227 ? -28.983 -7.681 21.065 1.00 93.56 227 PHE A O 1
ATOM 1864 N N . ALA A 1 228 ? -27.157 -6.499 20.510 1.00 91.19 228 ALA A N 1
ATOM 1865 C CA . ALA A 1 228 ? -27.313 -6.636 19.071 1.00 91.19 228 ALA A CA 1
ATOM 1866 C C . ALA A 1 228 ? -26.019 -7.114 18.403 1.00 91.19 228 ALA A C 1
ATOM 1868 O O . ALA A 1 228 ? -24.920 -6.611 18.657 1.00 91.19 228 ALA A O 1
ATOM 1869 N N . SER A 1 229 ? -26.156 -8.050 17.462 1.00 86.81 229 SER A N 1
ATOM 1870 C CA . SER A 1 229 ? -25.060 -8.360 16.550 1.00 86.81 229 SER A CA 1
ATOM 1871 C C . SER A 1 229 ? -24.988 -7.317 15.441 1.00 86.81 229 SER A C 1
ATOM 1873 O O . SER A 1 229 ? -25.968 -7.056 14.749 1.00 86.81 229 SER A O 1
ATOM 1875 N N . ILE A 1 230 ? -23.800 -6.776 15.193 1.00 85.75 230 ILE A N 1
ATOM 1876 C CA . ILE A 1 230 ? -23.570 -5.844 14.083 1.00 85.75 230 ILE A CA 1
ATOM 1877 C C . ILE A 1 230 ? -23.794 -6.483 12.707 1.00 85.75 230 ILE A C 1
ATOM 1879 O O . ILE A 1 230 ? -24.133 -5.777 11.766 1.00 85.75 230 ILE A O 1
ATOM 1883 N N . GLN A 1 231 ? -23.623 -7.804 12.567 1.00 79.12 231 GLN A N 1
ATOM 1884 C CA . GLN A 1 231 ? -23.908 -8.509 11.309 1.00 79.12 231 GLN A CA 1
ATOM 1885 C C . GLN A 1 231 ? -25.394 -8.421 10.966 1.00 79.12 231 GLN A C 1
ATOM 1887 O O . GLN A 1 231 ? -25.755 -8.244 9.808 1.00 79.12 231 GLN A O 1
ATOM 1892 N N . ASP A 1 232 ? -26.230 -8.491 11.996 1.00 81.62 232 ASP A N 1
ATOM 1893 C CA . ASP A 1 232 ? -27.675 -8.350 11.901 1.00 81.62 232 ASP A CA 1
ATOM 1894 C C . ASP A 1 232 ? -28.062 -6.912 11.529 1.00 81.62 232 ASP A C 1
ATOM 1896 O O . ASP A 1 232 ? -28.821 -6.679 10.594 1.00 81.62 232 ASP A O 1
ATOM 1900 N N . LEU A 1 233 ? -27.446 -5.931 12.197 1.00 84.81 233 LEU A N 1
ATOM 1901 C CA . LEU A 1 233 ? -27.687 -4.508 11.944 1.00 84.81 233 LEU A CA 1
ATOM 1902 C C . LEU A 1 233 ? -27.254 -4.069 10.536 1.00 84.81 233 LEU A C 1
ATOM 1904 O O . LEU A 1 233 ? -27.924 -3.245 9.924 1.00 84.81 233 LEU A O 1
ATOM 1908 N N . ARG A 1 234 ? -26.176 -4.647 9.990 1.00 82.38 234 ARG A N 1
ATOM 1909 C CA . ARG A 1 234 ? -25.712 -4.396 8.610 1.00 82.38 234 ARG A CA 1
ATOM 1910 C C . ARG A 1 234 ? -26.676 -4.875 7.531 1.00 82.38 234 ARG A C 1
ATOM 1912 O O . ARG A 1 234 ? -26.545 -4.455 6.387 1.00 82.38 234 ARG A O 1
ATOM 1919 N N . GLY A 1 235 ? -27.585 -5.789 7.864 1.00 74.56 235 GLY A N 1
ATOM 1920 C CA . GLY A 1 235 ? -28.597 -6.263 6.927 1.00 74.56 235 GLY A CA 1
ATOM 1921 C C . GLY A 1 235 ? -29.627 -5.193 6.569 1.00 74.56 235 GLY A C 1
ATOM 1922 O O . GLY A 1 235 ? -30.241 -5.320 5.514 1.00 74.56 235 GLY A O 1
ATOM 1923 N N . SER A 1 236 ? -29.771 -4.158 7.406 1.00 79.69 236 SER A N 1
ATOM 1924 C CA . SER A 1 236 ? -30.790 -3.113 7.287 1.00 79.69 236 SER A CA 1
ATOM 1925 C C . SER A 1 236 ? -30.549 -2.166 6.107 1.00 79.69 236 SER A C 1
ATOM 1927 O O . SER A 1 236 ? -29.428 -1.693 5.901 1.00 79.69 236 SER A O 1
ATOM 1929 N N . GLU A 1 237 ? -31.605 -1.838 5.363 1.00 78.56 237 GLU A N 1
ATOM 1930 C CA . GLU A 1 237 ? -31.569 -0.863 4.261 1.00 78.56 237 GLU A CA 1
ATOM 1931 C C . GLU A 1 237 ? -31.098 0.533 4.706 1.00 78.56 237 GLU A C 1
ATOM 1933 O O . GLU A 1 237 ? -30.352 1.177 3.968 1.00 78.56 237 GLU A O 1
ATOM 1938 N N . ILE A 1 238 ? -31.395 0.951 5.948 1.00 77.00 238 ILE A N 1
ATOM 1939 C CA . ILE A 1 238 ? -30.963 2.241 6.535 1.00 77.00 238 ILE A CA 1
ATOM 1940 C C . ILE A 1 238 ? -29.444 2.454 6.436 1.00 77.00 238 ILE A C 1
ATOM 1942 O O . ILE A 1 238 ? -28.967 3.584 6.329 1.00 77.00 238 ILE A O 1
ATOM 1946 N N . VAL A 1 239 ? -28.670 1.369 6.484 1.00 74.50 239 VAL A N 1
ATOM 1947 C CA . VAL A 1 239 ? -27.201 1.398 6.467 1.00 74.50 239 VAL A CA 1
ATOM 1948 C C . VAL A 1 239 ? -26.613 0.846 5.164 1.00 74.50 239 VAL A C 1
ATOM 1950 O O . VAL A 1 239 ? -25.414 0.583 5.110 1.00 74.50 239 VAL A O 1
ATOM 1953 N N . GLY A 1 240 ? -27.432 0.676 4.116 1.00 67.06 240 GLY A N 1
ATOM 1954 C CA . GLY A 1 240 ? -27.020 0.155 2.805 1.00 67.06 240 GLY A CA 1
ATOM 1955 C C . GLY A 1 240 ? -27.064 -1.374 2.673 1.00 67.06 240 GLY A C 1
ATOM 1956 O O . GLY A 1 240 ? -26.405 -1.936 1.796 1.00 67.06 240 GLY A O 1
ATOM 1957 N N . GLY A 1 241 ? -27.790 -2.059 3.562 1.00 71.88 241 GLY A N 1
ATOM 1958 C CA . GLY A 1 241 ? -28.060 -3.496 3.502 1.00 71.88 241 GLY A CA 1
ATOM 1959 C C . GLY A 1 241 ? -29.151 -3.877 2.491 1.00 71.88 241 GLY A C 1
ATOM 1960 O O . GLY A 1 241 ? -29.682 -3.034 1.779 1.00 71.88 241 GLY A O 1
ATOM 1961 N N . LYS A 1 242 ? -29.468 -5.177 2.404 1.00 70.19 242 LYS A N 1
ATOM 1962 C CA . LYS A 1 242 ? -30.418 -5.746 1.419 1.00 70.19 242 LYS A CA 1
ATOM 1963 C C . LYS A 1 242 ? -31.808 -6.062 1.985 1.00 70.19 242 LYS A C 1
ATOM 1965 O O . LYS A 1 242 ? -32.619 -6.650 1.275 1.00 70.19 242 LYS A O 1
ATOM 1970 N N . PHE A 1 243 ? -32.037 -5.810 3.271 1.00 65.88 243 PHE A N 1
ATOM 1971 C CA . PHE A 1 243 ? -33.251 -6.223 3.963 1.00 65.88 243 PHE A CA 1
ATOM 1972 C C . PHE A 1 243 ? -33.871 -5.044 4.706 1.00 65.88 243 PHE A C 1
ATOM 1974 O O . PHE A 1 243 ? -33.224 -4.433 5.556 1.00 65.88 243 PHE A O 1
ATOM 1981 N N . ASP A 1 244 ? -35.149 -4.793 4.458 1.00 59.03 244 ASP A N 1
ATOM 1982 C CA . ASP A 1 244 ? -35.960 -3.859 5.233 1.00 59.03 244 ASP A CA 1
ATOM 1983 C C . ASP A 1 244 ? -36.332 -4.467 6.602 1.00 59.03 244 ASP A C 1
ATOM 1985 O O . ASP A 1 244 ? -37.374 -5.100 6.788 1.00 59.03 244 ASP A O 1
ATOM 1989 N N . LYS A 1 245 ? -35.385 -4.427 7.550 1.00 64.38 245 LYS A N 1
ATOM 1990 C CA . LYS A 1 245 ? -35.554 -4.934 8.921 1.00 64.38 245 LYS A CA 1
ATOM 1991 C C . LYS A 1 245 ? -34.845 -4.035 9.933 1.00 64.38 245 LYS A C 1
ATOM 1993 O O . LYS A 1 245 ? -33.749 -3.534 9.667 1.00 64.38 245 LYS A O 1
ATOM 1998 N N . ARG A 1 246 ? -35.422 -3.960 11.143 1.00 69.06 246 ARG A N 1
ATOM 1999 C CA . ARG A 1 246 ? -34.858 -3.341 12.364 1.00 69.06 246 ARG A CA 1
ATOM 2000 C C . ARG A 1 246 ? -34.757 -1.812 12.353 1.00 69.06 246 ARG A C 1
ATOM 2002 O O . ARG A 1 246 ? -33.895 -1.260 13.043 1.00 69.06 246 ARG A O 1
ATOM 2009 N N . GLU A 1 247 ? -35.629 -1.120 11.624 1.00 76.38 247 GLU A N 1
ATOM 2010 C CA . GLU A 1 247 ? -35.673 0.349 11.646 1.00 76.38 247 GLU A CA 1
ATOM 2011 C C . GLU A 1 247 ? -35.873 0.910 13.062 1.00 76.38 247 GLU A C 1
ATOM 2013 O O . GLU A 1 247 ? -35.272 1.926 13.424 1.00 76.38 247 GLU A O 1
ATOM 2018 N N . GLU A 1 248 ? -36.634 0.208 13.910 1.00 81.81 248 GLU A N 1
ATOM 2019 C CA . GLU A 1 248 ? -36.965 0.673 15.260 1.00 81.81 248 GLU A CA 1
ATOM 2020 C C . GLU A 1 248 ? -35.713 0.812 16.146 1.00 81.81 248 GLU A C 1
ATOM 2022 O O . GLU A 1 248 ? -35.629 1.707 16.994 1.00 81.81 248 GLU A O 1
ATOM 2027 N N . ILE A 1 249 ? -34.694 -0.025 15.914 1.00 87.31 249 ILE A N 1
ATOM 2028 C CA . ILE A 1 249 ? -33.419 0.016 16.644 1.00 87.31 249 ILE A CA 1
ATOM 2029 C C . ILE A 1 249 ? -32.633 1.288 16.296 1.00 87.31 249 ILE A C 1
ATOM 2031 O O . ILE A 1 249 ? -32.059 1.916 17.187 1.00 87.31 249 ILE A O 1
ATOM 2035 N N . PHE A 1 250 ? -32.618 1.695 15.023 1.00 87.56 250 PHE A N 1
ATOM 2036 C CA . PHE A 1 250 ? -31.915 2.902 14.563 1.00 87.56 250 PHE A CA 1
ATOM 2037 C C . PHE A 1 250 ? -32.682 4.197 14.862 1.00 87.56 250 PHE A C 1
ATOM 2039 O O . PHE A 1 250 ? -32.068 5.258 15.025 1.00 87.56 250 PHE A O 1
ATOM 2046 N N . ALA A 1 251 ? -34.013 4.113 14.941 1.00 85.38 251 ALA A N 1
ATOM 2047 C CA . ALA A 1 251 ? -34.886 5.214 15.336 1.00 85.38 251 ALA A CA 1
ATOM 2048 C C . ALA A 1 251 ? -34.839 5.494 16.849 1.00 85.38 251 ALA A C 1
ATOM 2050 O O . ALA A 1 251 ? -35.130 6.609 17.286 1.00 85.38 251 ALA A O 1
ATOM 2051 N N . THR A 1 252 ? -34.455 4.503 17.660 1.00 87.75 252 THR A N 1
ATOM 2052 C CA . THR A 1 252 ? -34.399 4.642 19.117 1.00 87.75 252 THR A CA 1
ATOM 2053 C C . THR A 1 252 ? -33.318 5.650 19.547 1.00 87.75 252 THR A C 1
ATOM 2055 O O . THR A 1 252 ? -32.160 5.525 19.143 1.00 87.75 252 THR A O 1
ATOM 2058 N N . PRO A 1 253 ? -33.648 6.640 20.401 1.00 88.75 253 PRO A N 1
ATOM 2059 C CA . PRO A 1 253 ? -32.666 7.571 20.945 1.00 88.75 253 PRO A CA 1
ATOM 2060 C C . PRO A 1 253 ? -31.858 6.888 22.056 1.00 88.75 253 PRO A C 1
ATOM 2062 O O . PRO A 1 253 ? -32.283 6.839 23.210 1.00 88.75 253 PRO A O 1
ATOM 2065 N N . TRP A 1 254 ? -30.709 6.319 21.696 1.00 93.88 254 TRP A N 1
ATOM 2066 C CA . TRP A 1 254 ? -29.803 5.670 22.643 1.00 93.88 254 TRP A CA 1
ATOM 2067 C C . TRP A 1 254 ? -29.064 6.698 23.503 1.00 93.88 254 TRP A C 1
ATOM 2069 O O . TRP A 1 254 ? -28.437 7.621 22.976 1.00 93.88 254 TRP A O 1
ATOM 2079 N N . ASP A 1 255 ? -29.071 6.498 24.821 1.00 94.25 255 ASP A N 1
ATOM 2080 C CA . ASP A 1 255 ? -28.257 7.286 25.751 1.00 94.25 255 ASP A CA 1
ATOM 2081 C C . ASP A 1 255 ? -26.793 6.844 25.689 1.00 94.25 255 ASP A C 1
ATOM 2083 O O . ASP A 1 255 ? -25.880 7.669 25.752 1.00 94.25 255 ASP A O 1
ATOM 2087 N N . CYS A 1 256 ? -26.566 5.533 25.532 1.00 95.62 256 CYS A N 1
ATOM 2088 C CA . CYS A 1 256 ? -25.236 4.960 25.405 1.00 95.62 256 CYS A CA 1
ATOM 2089 C C . CYS A 1 256 ? -25.161 3.849 24.351 1.00 95.62 256 CYS A C 1
ATOM 2091 O O . CYS A 1 256 ? -26.019 2.970 24.278 1.00 95.62 256 CYS A O 1
ATOM 2093 N N . VAL A 1 257 ? -24.096 3.882 23.553 1.00 96.38 257 VAL A N 1
ATOM 2094 C CA . VAL A 1 257 ? -23.722 2.838 22.597 1.00 96.38 257 VAL A CA 1
ATOM 2095 C C . VAL A 1 257 ? -22.390 2.255 23.049 1.00 96.38 257 VAL A C 1
ATOM 2097 O O . VAL A 1 257 ? -21.375 2.953 23.083 1.00 96.38 257 VAL A O 1
ATOM 2100 N N . ILE A 1 258 ? -22.390 0.970 23.387 1.00 95.81 258 ILE A N 1
ATOM 2101 C CA . ILE A 1 258 ? -21.188 0.212 23.725 1.00 95.81 258 ILE A CA 1
ATOM 2102 C C . ILE A 1 258 ? -20.840 -0.670 22.532 1.00 95.81 258 ILE A C 1
ATOM 2104 O O . ILE A 1 258 ? -21.680 -1.444 22.078 1.00 95.81 258 ILE A O 1
ATOM 2108 N N . VAL A 1 259 ? -19.604 -0.593 22.042 1.00 92.44 259 VAL A N 1
ATOM 2109 C CA . VAL A 1 259 ? -19.110 -1.503 20.999 1.00 92.44 259 VAL A CA 1
ATOM 2110 C C . VAL A 1 259 ? -18.066 -2.428 21.599 1.00 92.44 259 VAL A C 1
ATOM 2112 O O . VAL A 1 259 ? -16.997 -1.980 22.014 1.00 92.44 259 VAL A O 1
ATOM 2115 N N . ASP A 1 260 ? -18.383 -3.719 21.638 1.00 89.38 260 ASP A N 1
ATOM 2116 C CA . ASP A 1 260 ? -17.464 -4.768 22.070 1.00 89.38 260 ASP A CA 1
ATOM 2117 C C . ASP A 1 260 ? -16.600 -5.254 20.899 1.00 89.38 260 ASP A C 1
ATOM 2119 O O . ASP A 1 260 ? -17.073 -5.361 19.767 1.00 89.38 260 ASP A O 1
ATOM 2123 N N . GLU A 1 261 ? -15.326 -5.536 21.177 1.00 81.19 261 GLU A N 1
ATOM 2124 C CA . GLU A 1 261 ? -14.283 -5.803 20.173 1.00 81.19 261 GLU A CA 1
ATOM 2125 C C . GLU A 1 261 ? -14.259 -4.734 19.059 1.00 81.19 261 GLU A C 1
ATOM 2127 O O . GLU A 1 261 ? -14.238 -5.042 17.869 1.00 81.19 261 GLU A O 1
ATOM 2132 N N . ALA A 1 262 ? -14.258 -3.453 19.447 1.00 80.94 262 ALA A N 1
ATOM 2133 C CA . ALA A 1 262 ? -14.458 -2.311 18.545 1.00 80.94 262 ALA A CA 1
ATOM 2134 C C . ALA A 1 262 ? -13.446 -2.191 17.389 1.00 80.94 262 ALA A C 1
ATOM 2136 O O . ALA A 1 262 ? -13.679 -1.439 16.446 1.00 80.94 262 ALA A O 1
ATOM 2137 N N . HIS A 1 263 ? -12.319 -2.903 17.439 1.00 75.88 263 HIS A N 1
ATOM 2138 C CA . HIS A 1 263 ? -11.341 -2.965 16.348 1.00 75.88 263 HIS A CA 1
ATOM 2139 C C . HIS A 1 263 ? -11.749 -3.922 15.217 1.00 75.88 263 HIS A C 1
ATOM 2141 O O . HIS A 1 263 ? -11.147 -3.883 14.142 1.00 75.88 263 HIS A O 1
ATOM 2147 N N . GLU A 1 264 ? -12.729 -4.799 15.447 1.00 69.56 264 GLU A N 1
ATOM 2148 C CA . GLU A 1 264 ? -13.267 -5.719 14.448 1.00 69.56 264 GLU A CA 1
ATOM 2149 C C . GLU A 1 264 ? -14.385 -5.012 13.681 1.00 69.56 264 GLU A C 1
ATOM 2151 O O . GLU A 1 264 ? -15.306 -4.476 14.281 1.00 69.56 264 GLU A O 1
ATOM 2156 N N . GLY A 1 265 ? -14.285 -4.981 12.349 1.00 57.41 265 GLY A N 1
ATOM 2157 C CA . GLY A 1 265 ? -15.358 -4.622 11.417 1.00 57.41 265 GLY A CA 1
ATOM 2158 C C . GLY A 1 265 ? -15.941 -3.200 11.468 1.00 57.41 265 GLY A C 1
ATOM 2159 O O . GLY A 1 265 ? -16.589 -2.819 10.495 1.00 57.41 265 GLY A O 1
ATOM 2160 N N . THR A 1 266 ? -15.686 -2.378 12.482 1.00 58.19 266 THR A N 1
ATOM 2161 C CA . THR A 1 266 ? -16.163 -0.983 12.551 1.00 58.19 266 THR A CA 1
ATOM 2162 C C . THR A 1 266 ? -15.707 -0.157 11.346 1.00 58.19 266 THR A C 1
ATOM 2164 O O . THR A 1 266 ? -16.562 0.377 10.663 1.00 58.19 266 THR A O 1
ATOM 2167 N N . LYS A 1 267 ? -14.430 -0.223 10.940 1.00 55.66 267 LYS A N 1
ATOM 2168 C CA . LYS A 1 267 ? -13.871 0.524 9.781 1.00 55.66 267 LYS A CA 1
ATOM 2169 C C . LYS A 1 267 ? -14.332 0.093 8.382 1.00 55.66 267 LYS A C 1
ATOM 2171 O O . LYS A 1 267 ? -13.816 0.577 7.375 1.00 55.66 267 LYS A O 1
ATOM 2176 N N . THR A 1 268 ? -15.232 -0.880 8.280 1.00 66.12 268 THR A N 1
ATOM 2177 C CA . THR A 1 268 ? -15.852 -1.192 6.980 1.00 66.12 268 THR A CA 1
ATOM 2178 C C . THR A 1 268 ? -16.963 -0.184 6.720 1.00 66.12 268 THR A C 1
ATOM 2180 O O . THR A 1 268 ? -17.642 0.194 7.666 1.00 66.12 268 THR A O 1
ATOM 2183 N N . ALA A 1 269 ? -17.215 0.203 5.466 1.00 65.94 269 ALA A N 1
ATOM 2184 C CA . ALA A 1 269 ? -18.235 1.212 5.150 1.00 65.94 269 ALA A CA 1
ATOM 2185 C C . ALA A 1 269 ? -19.609 0.912 5.793 1.00 65.94 269 ALA A C 1
ATOM 2187 O O . ALA A 1 269 ? -20.222 1.799 6.377 1.00 65.94 269 ALA A O 1
ATOM 2188 N N . LEU A 1 270 ? -20.041 -0.356 5.773 1.00 69.69 270 LEU A N 1
ATOM 2189 C CA . LEU A 1 270 ? -21.277 -0.813 6.426 1.00 69.69 270 LEU A CA 1
ATOM 2190 C C . LEU A 1 270 ? -21.188 -0.808 7.964 1.00 69.69 270 LEU A C 1
ATOM 2192 O O . LEU A 1 270 ? -22.176 -0.556 8.643 1.00 69.69 270 LEU A O 1
ATOM 2196 N N . GLY A 1 271 ? -20.019 -1.111 8.537 1.00 71.50 271 GLY A N 1
ATOM 2197 C CA . GLY A 1 271 ? -19.795 -1.033 9.985 1.00 71.50 271 GLY A CA 1
ATOM 2198 C C . GLY A 1 271 ? -19.852 0.404 10.500 1.00 71.50 271 GLY A C 1
ATOM 2199 O O . GLY A 1 271 ? -20.569 0.674 11.462 1.00 71.50 271 GLY A O 1
ATOM 2200 N N . ASP A 1 272 ? -19.169 1.319 9.816 1.00 76.12 272 ASP A N 1
ATOM 2201 C CA . ASP A 1 272 ? -19.164 2.746 10.129 1.00 76.12 272 ASP A CA 1
ATOM 2202 C C . ASP A 1 272 ? -20.564 3.346 9.957 1.00 76.12 272 ASP A C 1
ATOM 2204 O O . ASP A 1 272 ? -20.984 4.155 10.786 1.00 76.12 272 ASP A O 1
ATOM 2208 N N . ALA A 1 273 ? -21.321 2.911 8.941 1.00 79.25 273 ALA A N 1
ATOM 2209 C CA . ALA A 1 273 ? -22.714 3.308 8.745 1.00 79.25 273 ALA A CA 1
ATOM 2210 C C . ALA A 1 273 ? -23.611 2.878 9.918 1.00 79.25 273 ALA A C 1
ATOM 2212 O O . ALA A 1 273 ? -24.372 3.699 10.425 1.00 79.25 273 ALA A O 1
ATOM 2213 N N . VAL A 1 274 ? -23.475 1.639 10.416 1.00 84.44 274 VAL A N 1
ATOM 2214 C CA . VAL A 1 274 ? -24.222 1.165 11.598 1.00 84.44 274 VAL A CA 1
ATOM 2215 C C . VAL A 1 274 ? -23.915 2.010 12.829 1.00 84.44 274 VAL A C 1
ATOM 2217 O O . VAL A 1 274 ? -24.838 2.486 13.488 1.00 84.44 274 VAL A O 1
ATOM 2220 N N . ILE A 1 275 ? -22.635 2.226 13.144 1.00 86.12 275 ILE A N 1
ATOM 2221 C CA . ILE A 1 275 ? -22.259 3.012 14.326 1.00 86.12 275 ILE A CA 1
ATOM 2222 C C . ILE A 1 275 ? -22.721 4.466 14.183 1.00 86.12 275 ILE A C 1
ATOM 2224 O O . ILE A 1 275 ? -23.264 5.026 15.133 1.00 86.12 275 ILE A O 1
ATOM 2228 N N . SER A 1 276 ? -22.582 5.059 12.996 1.00 83.38 276 SER A N 1
ATOM 2229 C CA . SER A 1 276 ? -23.036 6.428 12.718 1.00 83.38 276 SER A CA 1
ATOM 2230 C C . SER A 1 276 ? -24.557 6.572 12.797 1.00 83.38 276 SER A C 1
ATOM 2232 O O . SER A 1 276 ? -25.051 7.613 13.217 1.00 83.38 276 SER A O 1
ATOM 2234 N N . ALA A 1 277 ? -25.309 5.533 12.426 1.00 85.00 277 ALA A N 1
ATOM 2235 C CA . ALA A 1 277 ? -26.763 5.525 12.537 1.00 85.00 277 ALA A CA 1
ATOM 2236 C C . ALA A 1 277 ? -27.232 5.390 13.996 1.00 85.00 277 ALA A C 1
ATOM 2238 O O . ALA A 1 277 ? -28.219 6.024 14.370 1.00 85.00 277 ALA A O 1
ATOM 2239 N N . LEU A 1 278 ? -26.524 4.611 14.822 1.00 87.12 278 LEU A N 1
ATOM 2240 C CA . LEU A 1 278 ? -26.842 4.413 16.242 1.00 87.12 278 LEU A CA 1
ATOM 2241 C C . LEU A 1 278 ? -26.432 5.592 17.137 1.00 87.12 278 LEU A C 1
ATOM 2243 O O . LEU A 1 278 ? -27.135 5.908 18.095 1.00 87.12 278 LEU A O 1
ATOM 2247 N N . VAL A 1 279 ? -25.298 6.235 16.850 1.00 87.75 279 VAL A N 1
ATOM 2248 C CA . VAL A 1 279 ? -24.758 7.333 17.663 1.00 87.75 279 VAL A CA 1
ATOM 2249 C C . VAL A 1 279 ? -25.365 8.664 17.214 1.00 87.75 279 VAL A C 1
ATOM 2251 O O . VAL A 1 279 ? -25.028 9.190 16.156 1.00 87.75 279 VAL A O 1
ATOM 2254 N N . LYS A 1 280 ? -26.253 9.237 18.035 1.00 85.12 280 LYS A N 1
ATOM 2255 C CA . LYS A 1 280 ? -26.848 10.570 17.823 1.00 85.12 280 LYS A CA 1
ATOM 2256 C C . LYS A 1 280 ? -26.051 11.649 18.588 1.00 85.12 280 LYS A C 1
ATOM 2258 O O . LYS A 1 280 ? -25.240 11.299 19.444 1.00 85.12 280 LYS A O 1
ATOM 2263 N N . PRO A 1 281 ? -26.272 12.961 18.349 1.00 77.00 281 PRO A N 1
ATOM 2264 C CA . PRO A 1 281 ? -25.502 14.034 18.999 1.00 77.00 281 PRO A CA 1
ATOM 2265 C C . PRO A 1 281 ? -25.497 14.030 20.538 1.00 77.00 281 PRO A C 1
ATOM 2267 O O . PRO A 1 281 ? -24.602 14.614 21.136 1.00 77.00 281 PRO A O 1
ATOM 2270 N N . SER A 1 282 ? -26.481 13.400 21.187 1.00 79.56 282 SER A N 1
ATOM 2271 C CA . SER A 1 282 ? -26.567 13.270 22.650 1.00 79.56 282 SER A CA 1
ATOM 2272 C C . SER A 1 282 ? -26.085 11.917 23.191 1.00 79.56 282 SER A C 1
ATOM 2274 O O . SER A 1 282 ? -26.098 11.710 24.403 1.00 79.56 282 SER A O 1
ATOM 2276 N N . THR A 1 283 ? -25.700 10.983 22.319 1.00 90.75 283 THR A N 1
ATOM 2277 C CA . THR A 1 283 ? -25.371 9.600 22.680 1.00 90.75 283 THR A CA 1
ATOM 2278 C C . THR A 1 283 ? -23.923 9.481 23.152 1.00 90.75 283 THR A C 1
ATOM 2280 O O . THR A 1 283 ? -23.000 9.923 22.471 1.00 90.75 283 THR A O 1
ATOM 2283 N N . LYS A 1 284 ? -23.702 8.811 24.287 1.00 94.06 284 LYS A N 1
ATOM 2284 C CA . LYS A 1 284 ? -22.363 8.480 24.795 1.00 94.06 284 LYS A CA 1
ATOM 2285 C C . LYS A 1 284 ? -21.859 7.171 24.191 1.00 94.06 284 LYS A C 1
ATOM 2287 O O . LYS A 1 284 ? -22.541 6.154 24.230 1.00 94.06 284 LYS A O 1
ATOM 2292 N N . PHE A 1 285 ? -20.649 7.168 23.662 1.00 94.12 285 PHE A N 1
ATOM 2293 C CA . PHE A 1 285 ? -20.059 6.048 22.942 1.00 94.12 285 PHE A CA 1
ATOM 2294 C C . PHE A 1 285 ? -18.862 5.473 23.701 1.00 94.12 285 PHE A C 1
ATOM 2296 O O . PHE A 1 285 ? -17.879 6.173 23.948 1.00 94.12 285 PHE A O 1
ATOM 2303 N N . LEU A 1 286 ? -18.927 4.187 24.043 1.00 94.75 286 LEU A N 1
ATOM 2304 C CA . LEU A 1 286 ? -17.862 3.466 24.737 1.00 94.75 286 LEU A CA 1
ATOM 2305 C C . LEU A 1 286 ? -17.352 2.313 23.866 1.00 94.75 286 LEU A C 1
ATOM 2307 O O . LEU A 1 286 ? -18.055 1.330 23.636 1.00 94.75 286 LEU A O 1
ATOM 2311 N N . ALA A 1 287 ? -16.110 2.420 23.404 1.00 92.31 287 ALA A N 1
ATOM 2312 C CA . ALA A 1 287 ? -15.435 1.372 22.653 1.00 92.31 287 ALA A CA 1
ATOM 2313 C C . ALA A 1 287 ? -14.622 0.476 23.591 1.00 92.31 287 ALA A C 1
ATOM 2315 O O . ALA A 1 287 ? -13.774 0.948 24.349 1.00 92.31 287 ALA A O 1
ATOM 2316 N N . LEU A 1 288 ? -14.849 -0.833 23.515 1.00 91.06 288 LEU A N 1
ATOM 2317 C CA . LEU A 1 288 ? -14.132 -1.839 24.289 1.00 91.06 288 LEU A CA 1
ATOM 2318 C C . LEU A 1 288 ? -13.229 -2.638 23.347 1.00 91.06 288 LEU A C 1
ATOM 2320 O O . LEU A 1 288 ? -13.708 -3.289 22.421 1.00 91.06 288 LEU A O 1
ATOM 2324 N N . SER A 1 289 ? -11.914 -2.615 23.572 1.00 84.25 289 SER A N 1
ATOM 2325 C CA . SER A 1 289 ? -10.964 -3.377 22.757 1.00 84.25 289 SER A CA 1
ATOM 2326 C C . SER A 1 289 ? -9.792 -3.894 23.591 1.00 84.25 289 SER A C 1
ATOM 2328 O O . SER A 1 289 ? -9.347 -3.266 24.546 1.00 84.25 289 SER A O 1
ATOM 2330 N N . GLY A 1 290 ? -9.307 -5.095 23.266 1.00 72.88 290 GLY A N 1
ATOM 2331 C CA . GLY A 1 290 ? -8.031 -5.601 23.788 1.00 72.88 290 GLY A CA 1
ATOM 2332 C C . GLY A 1 290 ? -6.831 -5.322 22.886 1.00 72.88 290 GLY A C 1
ATOM 2333 O O . GLY A 1 290 ? -5.710 -5.622 23.281 1.00 72.88 290 GLY A O 1
ATOM 2334 N N . THR A 1 291 ? -7.076 -4.818 21.677 1.00 70.25 291 THR A N 1
ATOM 2335 C CA . THR A 1 291 ? -6.097 -4.685 20.590 1.00 70.25 291 THR A CA 1
ATOM 2336 C C . THR A 1 291 ? -6.523 -3.569 19.621 1.00 70.25 291 THR A C 1
ATOM 2338 O O . THR A 1 291 ? -6.786 -3.838 18.445 1.00 70.25 291 THR A O 1
ATOM 2341 N N . PRO A 1 292 ? -6.629 -2.305 20.068 1.00 66.88 292 PRO A N 1
ATOM 2342 C CA . PRO A 1 292 ? -7.221 -1.227 19.279 1.00 66.88 292 PRO A CA 1
ATOM 2343 C C . PRO A 1 292 ? -6.291 -0.670 18.193 1.00 66.88 292 PRO A C 1
ATOM 2345 O O . PRO A 1 292 ? -6.524 0.437 17.728 1.00 66.88 292 PRO A O 1
ATOM 2348 N N . PHE A 1 293 ? -5.267 -1.406 17.743 1.00 64.06 293 PHE A N 1
ATOM 2349 C CA . PHE A 1 293 ? -4.203 -0.918 16.847 1.00 64.06 293 PHE A CA 1
ATOM 2350 C C . PHE A 1 293 ? -4.707 -0.153 15.617 1.00 64.06 293 PHE A C 1
ATOM 2352 O O . PHE A 1 293 ? -4.048 0.766 15.145 1.00 64.06 293 PHE A O 1
ATOM 2359 N N . ASN A 1 294 ? -5.879 -0.529 15.101 1.00 57.06 294 ASN A N 1
ATOM 2360 C CA . ASN A 1 294 ? -6.464 0.090 13.919 1.00 57.06 294 ASN A CA 1
ATOM 2361 C C . ASN A 1 294 ? -7.368 1.287 14.231 1.00 57.06 294 ASN A C 1
ATOM 2363 O O . ASN A 1 294 ? -7.599 2.072 13.322 1.00 57.06 294 ASN A O 1
ATOM 2367 N N . ILE A 1 295 ? -7.901 1.406 15.451 1.00 63.25 295 ILE A N 1
ATOM 2368 C CA . ILE A 1 295 ? -8.907 2.407 15.862 1.00 63.25 295 ILE A CA 1
ATOM 2369 C C . ILE A 1 295 ? -8.383 3.396 16.912 1.00 63.25 295 ILE A C 1
ATOM 2371 O O . ILE A 1 295 ? -9.043 4.389 17.176 1.00 63.25 295 ILE A O 1
ATOM 2375 N N . ILE A 1 296 ? -7.220 3.139 17.523 1.00 65.38 296 ILE A N 1
ATOM 2376 C CA . ILE A 1 296 ? -6.664 3.968 18.604 1.00 65.38 296 ILE A CA 1
ATOM 2377 C C . ILE A 1 296 ? -6.416 5.410 18.148 1.00 65.38 296 ILE A C 1
ATOM 2379 O O . ILE A 1 296 ? -6.655 6.340 18.907 1.00 65.38 296 ILE A O 1
ATOM 2383 N N . ASP A 1 297 ? -6.049 5.592 16.876 1.00 60.25 297 ASP A N 1
ATOM 2384 C CA . ASP A 1 297 ? -5.854 6.903 16.249 1.00 60.25 297 ASP A CA 1
ATOM 2385 C C . ASP A 1 297 ? -7.162 7.711 16.096 1.00 60.25 297 ASP A C 1
ATOM 2387 O O . ASP A 1 297 ? -7.107 8.908 15.807 1.00 60.25 297 ASP A O 1
ATOM 2391 N N . ASP A 1 298 ? -8.329 7.078 16.275 1.00 67.31 298 ASP A N 1
ATOM 2392 C CA . ASP A 1 298 ? -9.645 7.722 16.179 1.00 67.31 298 ASP A CA 1
ATOM 2393 C C . ASP A 1 298 ? -10.095 8.358 17.517 1.00 67.31 298 ASP A C 1
ATOM 2395 O O . ASP A 1 298 ? -11.168 8.965 17.570 1.00 67.31 298 ASP A O 1
ATOM 2399 N N . PHE A 1 299 ? -9.289 8.228 18.582 1.00 67.94 299 PHE A N 1
ATOM 2400 C CA . PHE A 1 299 ? -9.547 8.745 19.932 1.00 67.94 299 PHE A CA 1
ATOM 2401 C C . PHE A 1 299 ? -8.436 9.712 20.387 1.00 67.94 299 PHE A C 1
ATOM 2403 O O . PHE A 1 299 ? -7.265 9.572 20.019 1.00 67.94 299 PHE A O 1
ATOM 2410 N N . ASP A 1 300 ? -8.811 10.701 21.198 1.00 65.50 300 ASP A N 1
ATOM 2411 C CA . ASP A 1 300 ? -7.885 11.636 21.848 1.00 65.50 300 ASP A CA 1
ATOM 2412 C C . ASP A 1 300 ? -7.249 10.984 23.090 1.00 65.50 300 ASP A C 1
ATOM 2414 O O . ASP A 1 300 ? -7.856 10.105 23.703 1.00 65.50 300 ASP A O 1
ATOM 2418 N N . ASP A 1 301 ? -6.037 11.386 23.486 1.00 60.28 301 ASP A N 1
ATOM 2419 C CA . ASP A 1 301 ? -5.257 10.678 24.523 1.00 60.28 301 ASP A CA 1
ATOM 2420 C C . ASP A 1 301 ? -5.932 10.677 25.910 1.00 60.28 301 ASP A C 1
ATOM 2422 O O . ASP A 1 301 ? -5.761 9.738 26.687 1.00 60.28 301 ASP A O 1
ATOM 2426 N N . ASP A 1 302 ? -6.735 11.695 26.219 1.00 70.12 302 ASP A N 1
ATOM 2427 C CA . ASP A 1 302 ? -7.532 11.800 27.449 1.00 70.12 302 ASP A CA 1
ATOM 2428 C C . ASP A 1 302 ? -8.831 10.971 27.406 1.00 70.12 302 ASP A C 1
ATOM 2430 O O . ASP A 1 302 ? -9.450 10.720 28.444 1.00 70.12 302 ASP A O 1
ATOM 2434 N N . SER A 1 303 ? -9.212 10.503 26.215 1.00 77.56 303 SER A N 1
ATOM 2435 C CA . SER A 1 303 ? -10.360 9.633 25.957 1.00 77.56 303 SER A CA 1
ATOM 2436 C C . SER A 1 303 ? -9.990 8.146 25.853 1.00 77.56 303 SER A C 1
ATOM 2438 O O . SER A 1 303 ? -10.846 7.320 25.530 1.00 77.56 303 SER A O 1
ATOM 2440 N N . VAL A 1 304 ? -8.730 7.785 26.136 1.00 80.50 304 VAL A N 1
ATOM 2441 C CA . VAL A 1 304 ? -8.239 6.400 26.116 1.00 80.50 304 VAL A CA 1
ATOM 2442 C C . VAL A 1 304 ? -7.787 5.959 27.508 1.00 80.50 304 VAL A C 1
ATOM 2444 O O . VAL A 1 304 ? -6.913 6.558 28.133 1.00 80.50 304 VAL A O 1
ATOM 2447 N N . PHE A 1 305 ? -8.335 4.844 27.983 1.00 85.31 305 PHE A N 1
ATOM 2448 C CA . PHE A 1 305 ? -7.789 4.106 29.120 1.00 85.31 305 PHE A CA 1
ATOM 2449 C C . PHE A 1 305 ? -6.986 2.903 28.618 1.00 85.31 305 PHE A C 1
ATOM 2451 O O . PHE A 1 305 ? -7.535 2.069 27.897 1.00 85.31 305 PHE A O 1
ATOM 2458 N N . THR A 1 306 ? -5.719 2.787 29.025 1.00 81.94 306 THR A N 1
ATOM 2459 C CA . THR A 1 306 ? -4.833 1.677 28.640 1.00 81.94 306 THR A CA 1
ATOM 2460 C C . THR A 1 306 ? -4.471 0.819 29.847 1.00 81.94 306 THR A C 1
ATOM 2462 O O . THR A 1 306 ? -4.052 1.349 30.874 1.00 81.94 306 THR A O 1
ATOM 2465 N N . TRP A 1 307 ? -4.614 -0.500 29.701 1.00 82.69 307 TRP A N 1
ATOM 2466 C CA . TRP A 1 307 ? -4.154 -1.496 30.669 1.00 82.69 307 TRP A CA 1
ATOM 2467 C C . TRP A 1 307 ? -3.699 -2.769 29.959 1.00 82.69 307 TRP A C 1
ATOM 2469 O O . TRP A 1 307 ? -4.528 -3.518 29.421 1.00 82.69 307 TRP A O 1
ATOM 2479 N N . ASP A 1 308 ? -2.397 -3.040 29.968 1.00 77.25 308 ASP A N 1
ATOM 2480 C CA . ASP A 1 308 ? -1.818 -4.174 29.250 1.00 77.25 308 ASP A CA 1
ATOM 2481 C C . ASP A 1 308 ? -1.368 -5.338 30.162 1.00 77.25 308 ASP A C 1
ATOM 2483 O O . ASP A 1 308 ? -1.697 -5.416 31.349 1.00 77.25 308 ASP A O 1
ATOM 2487 N N . TYR A 1 309 ? -0.707 -6.345 29.576 1.00 77.25 309 TYR A N 1
ATOM 2488 C CA . TYR A 1 309 ? -0.212 -7.505 30.330 1.00 77.25 309 TYR A CA 1
ATOM 2489 C C . TYR A 1 309 ? 0.917 -7.134 31.298 1.00 77.25 309 TYR A C 1
ATOM 2491 O O . TYR A 1 309 ? 0.987 -7.707 32.385 1.00 77.25 309 TYR A O 1
ATOM 2499 N N . VAL A 1 310 ? 1.776 -6.182 30.930 1.00 75.75 310 VAL A N 1
ATOM 2500 C CA . VAL A 1 310 ? 2.871 -5.712 31.785 1.00 75.75 310 VAL A CA 1
ATOM 2501 C C . VAL A 1 310 ? 2.296 -4.989 32.994 1.00 75.75 310 VAL A C 1
ATOM 2503 O O . VAL A 1 310 ? 2.703 -5.284 34.117 1.00 75.75 310 VAL A O 1
ATOM 2506 N N . ASP A 1 311 ? 1.291 -4.137 32.789 1.00 79.75 311 ASP A N 1
ATOM 2507 C CA . ASP A 1 311 ? 0.589 -3.450 33.874 1.00 79.75 311 ASP A CA 1
ATOM 2508 C C . ASP A 1 311 ? -0.050 -4.442 34.859 1.00 79.75 311 ASP A C 1
ATOM 2510 O O . ASP A 1 311 ? 0.135 -4.309 36.070 1.00 79.75 311 ASP A O 1
ATOM 2514 N N . GLU A 1 312 ? -0.713 -5.501 34.368 1.00 84.38 312 GLU A N 1
ATOM 2515 C CA . GLU A 1 312 ? -1.266 -6.559 35.228 1.00 84.38 312 GLU A CA 1
ATOM 2516 C C . GLU A 1 312 ? -0.188 -7.265 36.052 1.00 84.38 312 GLU A C 1
ATOM 2518 O O . GLU A 1 312 ? -0.369 -7.468 37.253 1.00 84.38 312 GLU A O 1
ATOM 2523 N N . GLN A 1 313 ? 0.918 -7.681 35.430 1.00 80.69 313 GLN A N 1
ATOM 2524 C CA . GLN A 1 313 ? 1.964 -8.410 36.149 1.00 80.69 313 GLN A CA 1
ATOM 2525 C C . GLN A 1 313 ? 2.696 -7.502 37.144 1.00 80.69 313 GLN A C 1
ATOM 2527 O O . GLN A 1 313 ? 3.029 -7.947 38.247 1.00 80.69 313 GLN A O 1
ATOM 2532 N N . ARG A 1 314 ? 2.870 -6.216 36.811 1.00 81.81 314 ARG A N 1
ATOM 2533 C CA . ARG A 1 314 ? 3.392 -5.197 37.726 1.00 81.81 314 ARG A CA 1
ATOM 2534 C C . ARG A 1 314 ? 2.461 -5.016 38.922 1.00 81.81 314 ARG A C 1
ATOM 2536 O O . ARG A 1 314 ? 2.929 -5.084 40.056 1.00 81.81 314 ARG A O 1
ATOM 2543 N N . ALA A 1 315 ? 1.157 -4.863 38.687 1.00 82.94 315 ALA A N 1
ATOM 2544 C CA . ALA A 1 315 ? 0.160 -4.750 39.747 1.00 82.94 315 ALA A CA 1
ATOM 2545 C C . ALA A 1 315 ? 0.122 -6.010 40.619 1.00 82.94 315 ALA A C 1
ATOM 2547 O O . ALA A 1 315 ? 0.166 -5.912 41.841 1.00 82.94 315 ALA A O 1
ATOM 2548 N N . LYS A 1 316 ? 0.152 -7.201 40.009 1.00 83.56 316 LYS A N 1
ATOM 2549 C CA . LYS A 1 316 ? 0.206 -8.485 40.718 1.00 83.56 316 LYS A CA 1
ATOM 2550 C C . LYS A 1 316 ? 1.426 -8.589 41.633 1.00 83.56 316 LYS A C 1
ATOM 2552 O O . LYS A 1 316 ? 1.274 -9.038 42.766 1.00 83.56 316 LYS A O 1
ATOM 2557 N N . ALA A 1 317 ? 2.606 -8.190 41.154 1.00 80.19 317 ALA A N 1
ATOM 2558 C CA . ALA A 1 317 ? 3.851 -8.241 41.920 1.00 80.19 317 ALA A CA 1
ATOM 2559 C C . ALA A 1 317 ? 3.915 -7.166 43.018 1.00 80.19 317 ALA A C 1
ATOM 2561 O O . ALA A 1 317 ? 4.380 -7.439 44.121 1.00 80.19 317 ALA A O 1
ATOM 2562 N N . ALA A 1 318 ? 3.438 -5.954 42.730 1.00 81.06 318 ALA A N 1
ATOM 2563 C CA . ALA A 1 318 ? 3.460 -4.835 43.666 1.00 81.06 318 ALA A CA 1
ATOM 2564 C C . ALA A 1 318 ? 2.350 -4.910 44.727 1.00 81.06 318 ALA A C 1
ATOM 2566 O O . ALA A 1 318 ? 2.506 -4.321 45.799 1.00 81.06 318 ALA A O 1
ATOM 2567 N N . TRP A 1 319 ? 1.258 -5.641 44.458 1.00 78.50 319 TRP A N 1
ATOM 2568 C CA . TRP A 1 319 ? 0.079 -5.682 45.326 1.00 78.50 319 TRP A CA 1
ATOM 2569 C C . TRP A 1 319 ? 0.426 -6.050 46.761 1.00 78.50 319 TRP A C 1
ATOM 2571 O O . TRP A 1 319 ? -0.009 -5.365 47.673 1.00 78.50 319 TRP A O 1
ATOM 2581 N N . GLU A 1 320 ? 1.234 -7.093 46.971 1.00 67.75 320 GLU A N 1
ATOM 2582 C CA . GLU A 1 320 ? 1.585 -7.561 48.318 1.00 67.75 320 GLU A CA 1
ATOM 2583 C C . GLU A 1 320 ? 2.358 -6.517 49.136 1.00 67.75 320 GLU A C 1
ATOM 2585 O O . GLU A 1 320 ? 2.231 -6.487 50.360 1.00 67.75 320 GLU A O 1
ATOM 2590 N N . ALA A 1 321 ? 3.127 -5.651 48.468 1.00 71.25 321 ALA A N 1
ATOM 2591 C CA . ALA A 1 321 ? 3.882 -4.579 49.107 1.00 71.25 321 ALA A CA 1
ATOM 2592 C C . ALA A 1 321 ? 3.022 -3.331 49.372 1.00 71.25 321 ALA A C 1
ATOM 2594 O O . ALA A 1 321 ? 3.151 -2.714 50.428 1.00 71.25 321 ALA A O 1
ATOM 2595 N N . GLN A 1 322 ? 2.158 -2.952 48.423 1.00 72.81 322 GLN A N 1
ATOM 2596 C CA . GLN A 1 322 ? 1.347 -1.725 48.485 1.00 72.81 322 GLN A CA 1
ATOM 2597 C C . GLN A 1 322 ? 0.101 -1.890 49.350 1.00 72.81 322 GLN A C 1
ATOM 2599 O O . GLN A 1 322 ? -0.230 -1.033 50.165 1.00 72.81 322 GLN A O 1
ATOM 2604 N N . HIS A 1 323 ? -0.547 -3.038 49.215 1.00 66.75 323 HIS A N 1
ATOM 2605 C CA . HIS A 1 323 ? -1.628 -3.470 50.066 1.00 66.75 323 HIS A CA 1
ATOM 2606 C C . HIS A 1 323 ? -1.053 -4.644 50.847 1.00 66.75 323 HIS A C 1
ATOM 2608 O O . HIS A 1 323 ? -0.975 -5.728 50.279 1.00 66.75 323 HIS A O 1
ATOM 2614 N N . PRO A 1 324 ? -0.641 -4.468 52.119 1.00 55.06 324 PRO A N 1
ATOM 2615 C CA . PRO A 1 324 ? -0.258 -5.541 53.039 1.00 55.06 324 PRO A CA 1
ATOM 2616 C C . PRO A 1 324 ? -1.425 -6.000 53.935 1.00 55.06 324 PRO A C 1
ATOM 2618 O O . PRO A 1 324 ? -1.260 -6.977 54.658 1.00 55.06 324 PRO A O 1
ATOM 2621 N N . ASP A 1 325 ? -2.644 -5.421 53.770 1.00 54.78 325 ASP A N 1
ATOM 2622 C CA . ASP A 1 325 ? -3.898 -5.787 54.479 1.00 54.78 325 ASP A CA 1
ATOM 2623 C C . ASP A 1 325 ? -5.081 -6.414 53.658 1.00 54.78 325 ASP A C 1
ATOM 2625 O O . ASP A 1 325 ? -6.028 -6.944 54.250 1.00 54.78 325 ASP A O 1
ATOM 2629 N N . GLU A 1 326 ? -4.978 -6.510 52.321 1.00 59.41 326 GLU A N 1
ATOM 2630 C CA . GLU A 1 326 ? -5.914 -7.172 51.380 1.00 59.41 326 GLU A CA 1
ATOM 2631 C C . GLU A 1 326 ? -5.391 -8.376 50.539 1.00 59.41 326 GLU A C 1
ATOM 2633 O O . GLU A 1 326 ? -4.270 -8.395 50.043 1.00 59.41 326 GLU A O 1
ATOM 2638 N N . SER A 1 327 ? -6.237 -9.386 50.291 1.00 64.19 327 SER A N 1
ATOM 2639 C CA . SER A 1 327 ? -5.881 -10.518 49.407 1.00 64.19 327 SER A CA 1
ATOM 2640 C C . SER A 1 327 ? -5.594 -10.037 47.980 1.00 64.19 327 SER A C 1
ATOM 2642 O O . SER A 1 327 ? -6.309 -9.172 47.484 1.00 64.19 327 SER A O 1
ATOM 2644 N N . ASN A 1 328 ? -4.564 -10.591 47.332 1.00 72.50 328 ASN A N 1
ATOM 2645 C CA . ASN A 1 328 ? -4.158 -10.188 45.987 1.00 72.50 328 ASN A CA 1
ATOM 2646 C C . ASN A 1 328 ? -5.219 -10.589 44.943 1.00 72.50 328 ASN A C 1
ATOM 2648 O O . ASN A 1 328 ? -5.364 -11.784 44.662 1.00 72.50 328 ASN A O 1
ATOM 2652 N N . PRO A 1 329 ? -5.934 -9.627 44.329 1.00 72.50 329 PRO A N 1
ATOM 2653 C CA . PRO A 1 329 ? -7.016 -9.922 43.395 1.00 72.50 329 PRO A CA 1
ATOM 2654 C C . PRO A 1 329 ? -6.507 -10.484 42.059 1.00 72.50 329 PRO A C 1
ATOM 2656 O O . PRO A 1 329 ? -7.293 -11.011 41.276 1.00 72.50 329 PRO A O 1
ATOM 2659 N N . TYR A 1 330 ? -5.197 -10.419 41.803 1.00 76.94 330 TYR A N 1
ATOM 2660 C CA . TYR A 1 330 ? -4.543 -10.957 40.610 1.00 76.94 330 TYR A CA 1
ATOM 2661 C C . TYR A 1 330 ? -3.951 -12.361 40.824 1.00 76.94 330 TYR A C 1
ATOM 2663 O O . TYR A 1 330 ? -3.375 -12.937 39.898 1.00 76.94 330 TYR A O 1
ATOM 2671 N N . ALA A 1 331 ? -4.055 -12.930 42.033 1.00 73.50 331 ALA A N 1
ATOM 2672 C CA . ALA A 1 331 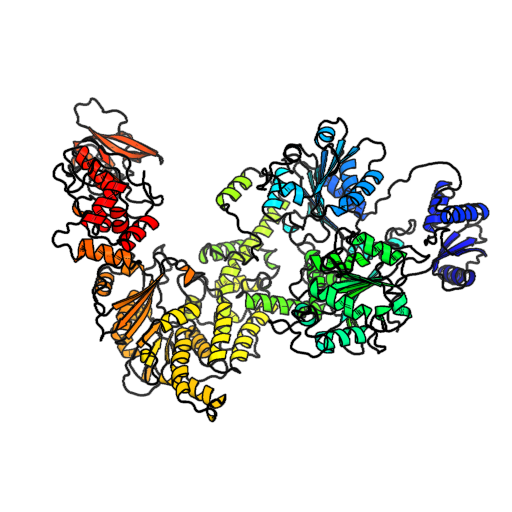? -3.389 -14.185 42.395 1.00 73.50 331 ALA A CA 1
ATOM 2673 C C . ALA A 1 331 ? -3.814 -15.381 41.526 1.00 73.50 331 ALA A C 1
ATOM 2675 O O . ALA A 1 331 ? -2.986 -16.240 41.224 1.00 73.50 331 ALA A O 1
ATOM 2676 N N . ASP A 1 332 ? -5.080 -15.412 41.106 1.00 74.69 332 ASP A N 1
ATOM 2677 C CA . ASP A 1 332 ? -5.660 -16.508 40.322 1.00 74.69 332 ASP A CA 1
ATOM 2678 C C . ASP A 1 332 ? -5.321 -16.428 38.816 1.00 74.69 332 ASP A C 1
ATOM 2680 O O . ASP A 1 332 ? -5.610 -17.365 38.073 1.00 74.69 332 ASP A O 1
ATOM 2684 N N . LEU A 1 333 ? -4.716 -15.329 38.342 1.00 81.62 333 LEU A N 1
ATOM 2685 C CA . LEU A 1 333 ? -4.318 -15.169 36.940 1.00 81.62 333 LEU A CA 1
ATOM 2686 C C . LEU A 1 333 ? -2.956 -15.840 36.698 1.00 81.62 333 LEU A C 1
ATOM 2688 O O . LEU A 1 333 ? -1.959 -15.401 37.286 1.00 81.62 333 LEU A O 1
ATOM 2692 N N . PRO A 1 334 ? -2.868 -16.881 35.851 1.00 84.81 334 PRO A N 1
ATOM 2693 C CA . PRO A 1 334 ? -1.614 -17.575 35.595 1.00 84.81 334 PRO A CA 1
ATOM 2694 C C . PRO A 1 334 ? -0.616 -16.684 34.845 1.00 84.81 334 PRO A C 1
ATOM 2696 O O . PRO A 1 334 ? -0.993 -15.825 34.041 1.00 84.81 334 PRO A O 1
ATOM 2699 N N . GLN A 1 335 ? 0.672 -16.916 35.097 1.00 83.06 335 GLN A N 1
ATOM 2700 C CA . GLN A 1 335 ? 1.763 -16.297 34.345 1.00 83.06 335 GLN A CA 1
ATOM 2701 C C . GLN A 1 335 ? 1.915 -16.982 32.978 1.00 83.06 335 GLN A C 1
ATOM 2703 O O . GLN A 1 335 ? 1.816 -18.208 32.880 1.00 83.06 335 GLN A O 1
ATOM 2708 N N . MET A 1 336 ? 2.143 -16.201 31.919 1.00 86.00 336 MET A N 1
ATOM 2709 C CA . MET A 1 336 ? 2.288 -16.702 30.549 1.00 86.00 336 MET A CA 1
ATOM 2710 C C . MET A 1 336 ? 3.759 -16.800 30.132 1.00 86.00 336 MET A C 1
ATOM 2712 O O . MET A 1 336 ? 4.524 -15.852 30.306 1.00 86.00 336 MET A O 1
ATOM 2716 N N . ASN A 1 337 ? 4.134 -17.930 29.531 1.00 84.56 337 ASN A N 1
ATOM 2717 C CA . ASN A 1 337 ? 5.482 -18.204 29.031 1.00 84.56 337 ASN A CA 1
ATOM 2718 C C . ASN A 1 337 ? 5.434 -18.446 27.514 1.00 84.56 337 ASN A C 1
ATOM 2720 O O . ASN A 1 337 ? 4.740 -19.367 27.079 1.00 84.56 337 ASN A O 1
ATOM 2724 N N . ILE A 1 338 ? 6.163 -17.651 26.719 1.00 84.25 338 ILE A N 1
ATOM 2725 C CA . ILE A 1 338 ? 6.225 -17.804 25.256 1.00 84.25 338 ILE A CA 1
ATOM 2726 C C . ILE A 1 338 ? 7.550 -18.463 24.867 1.00 84.25 338 ILE A C 1
ATOM 2728 O O . ILE A 1 338 ? 8.636 -17.945 25.113 1.00 84.25 338 ILE A O 1
ATOM 2732 N N . LEU A 1 339 ? 7.464 -19.619 24.228 1.00 83.25 339 LEU A N 1
ATOM 2733 C CA . LEU A 1 339 ? 8.608 -20.438 23.857 1.00 83.25 339 LEU A CA 1
ATOM 2734 C C . LEU A 1 339 ? 8.673 -20.539 22.345 1.00 83.25 339 LEU A C 1
ATOM 2736 O O . LEU A 1 339 ? 7.696 -20.930 21.708 1.00 83.25 339 LEU A O 1
ATOM 2740 N N . THR A 1 340 ? 9.824 -20.175 21.789 1.00 77.00 340 THR A N 1
ATOM 2741 C CA . THR A 1 340 ? 10.026 -20.092 20.343 1.00 77.00 340 THR A CA 1
ATOM 2742 C C . THR A 1 340 ? 11.026 -21.137 19.860 1.00 77.00 340 THR A C 1
ATOM 2744 O O . THR A 1 340 ? 12.134 -21.249 20.395 1.00 77.00 340 THR A O 1
ATOM 2747 N N . TYR A 1 341 ? 10.643 -21.887 18.830 1.00 76.62 341 TYR A N 1
ATOM 2748 C CA . TYR A 1 341 ? 11.458 -22.923 18.195 1.00 76.62 341 TYR A CA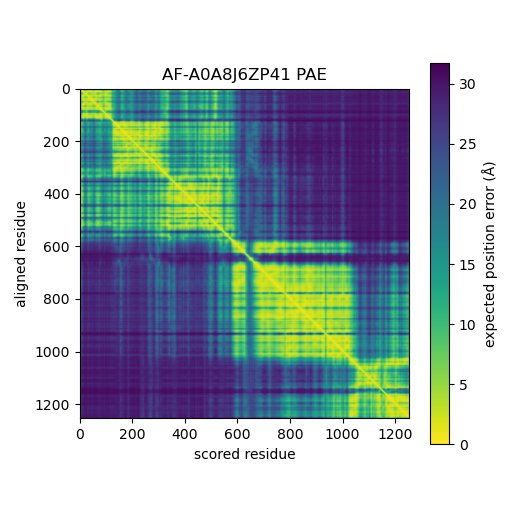 1
ATOM 2749 C C . TYR A 1 341 ? 11.681 -22.557 16.728 1.00 76.62 341 TYR A C 1
ATOM 2751 O O . TYR A 1 341 ? 10.739 -22.204 16.027 1.00 76.62 341 TYR A O 1
ATOM 2759 N N . ASP A 1 342 ? 12.920 -22.634 16.249 1.00 72.25 342 ASP A N 1
ATOM 2760 C CA . ASP A 1 342 ? 13.245 -22.361 14.846 1.00 72.25 342 ASP A CA 1
ATOM 2761 C C . ASP A 1 342 ? 13.063 -23.636 14.011 1.00 72.25 342 ASP A C 1
ATOM 2763 O O . ASP A 1 342 ? 13.978 -24.454 13.881 1.00 72.25 342 ASP A O 1
ATOM 2767 N N . LEU A 1 343 ? 11.851 -23.832 13.479 1.00 71.75 343 LEU A N 1
ATOM 2768 C CA . LEU A 1 343 ? 11.524 -25.029 12.704 1.00 71.75 343 LEU A CA 1
ATOM 2769 C C . LEU A 1 343 ? 12.281 -25.085 11.364 1.00 71.75 343 LEU A C 1
ATOM 2771 O O . LEU A 1 343 ? 12.615 -26.174 10.900 1.00 71.75 343 LEU A O 1
ATOM 2775 N N . GLY A 1 344 ? 12.636 -23.926 10.794 1.00 66.44 344 GLY A N 1
ATOM 2776 C CA . GLY A 1 344 ? 13.426 -23.835 9.564 1.00 66.44 344 GLY A CA 1
ATOM 2777 C C . GLY A 1 344 ? 14.817 -24.447 9.724 1.00 66.44 344 GLY A C 1
ATOM 2778 O O . GLY A 1 344 ? 15.221 -25.280 8.915 1.00 66.44 344 GLY A O 1
ATOM 2779 N N . LYS A 1 345 ? 15.521 -24.122 10.817 1.00 66.44 345 LYS A N 1
ATOM 2780 C CA . LYS A 1 345 ? 16.821 -24.747 11.129 1.00 66.44 345 LYS A CA 1
ATOM 2781 C C . LYS A 1 345 ? 16.721 -26.223 11.499 1.00 66.44 345 LYS A C 1
ATOM 2783 O O . LYS A 1 345 ? 17.670 -26.964 11.267 1.00 66.44 345 LYS A O 1
ATOM 2788 N N . LEU A 1 346 ? 15.610 -26.643 12.107 1.00 65.25 346 LEU A N 1
ATOM 2789 C CA . LEU A 1 346 ? 15.417 -28.027 12.548 1.00 65.25 346 LEU A CA 1
ATOM 2790 C C . LEU A 1 346 ? 15.116 -28.980 11.387 1.00 65.25 346 LEU A C 1
ATOM 2792 O O . LEU A 1 346 ? 15.579 -30.118 11.409 1.00 65.25 346 LEU A O 1
ATOM 2796 N N . LEU A 1 347 ? 14.345 -28.529 10.393 1.00 69.44 347 LEU A N 1
ATOM 2797 C CA . LEU A 1 347 ? 13.975 -29.342 9.231 1.00 69.44 347 LEU A CA 1
ATOM 2798 C C . LEU A 1 347 ? 14.967 -29.208 8.068 1.00 69.44 347 LEU A C 1
ATOM 2800 O O . LEU A 1 347 ? 15.076 -30.136 7.273 1.00 69.44 347 LEU A O 1
ATOM 2804 N N . ASN A 1 348 ? 15.700 -28.089 7.991 1.00 65.69 348 ASN A N 1
ATOM 2805 C CA . ASN A 1 348 ? 16.735 -27.806 6.991 1.00 65.69 348 ASN A CA 1
ATOM 2806 C C . ASN A 1 348 ? 16.294 -28.075 5.536 1.00 65.69 348 ASN A C 1
ATOM 2808 O O . ASN A 1 348 ? 17.087 -28.541 4.720 1.00 65.69 348 ASN A O 1
ATOM 2812 N N . ASN A 1 349 ? 15.022 -27.803 5.221 1.00 66.56 349 ASN A N 1
ATOM 2813 C CA . ASN A 1 349 ? 14.460 -27.945 3.880 1.00 66.56 349 ASN A CA 1
ATOM 2814 C C . ASN A 1 349 ? 14.127 -26.548 3.307 1.00 66.56 349 ASN A C 1
ATOM 2816 O O . ASN A 1 349 ? 13.295 -25.844 3.893 1.00 66.56 349 ASN A O 1
ATOM 2820 N N . PRO A 1 350 ? 14.763 -26.129 2.194 1.00 64.12 350 PRO A N 1
ATOM 2821 C CA . PRO A 1 350 ? 14.522 -24.829 1.571 1.00 64.12 350 PRO A CA 1
ATOM 2822 C C . PRO A 1 350 ? 13.104 -24.665 1.000 1.00 64.12 350 PRO A C 1
ATOM 2824 O O . PRO A 1 350 ? 12.657 -23.531 0.856 1.00 64.12 350 PRO A O 1
ATOM 2827 N N . GLU A 1 351 ? 12.370 -25.752 0.738 1.00 65.62 351 GLU A N 1
ATOM 2828 C CA . GLU A 1 351 ? 10.993 -25.700 0.216 1.00 65.62 351 GLU A CA 1
ATOM 2829 C C . GLU A 1 351 ? 9.993 -25.073 1.200 1.00 65.62 351 GLU A C 1
ATOM 2831 O O . GLU A 1 351 ? 8.975 -24.525 0.790 1.00 65.62 351 GLU A O 1
ATOM 2836 N N . PHE A 1 352 ? 10.283 -25.095 2.506 1.00 69.19 352 PHE A N 1
ATOM 2837 C CA . PHE A 1 352 ? 9.402 -24.518 3.531 1.00 69.19 352 PHE A CA 1
ATOM 2838 C C . PHE A 1 352 ? 9.666 -23.036 3.793 1.00 69.19 352 PHE A C 1
ATOM 2840 O O . PHE A 1 352 ? 9.111 -22.459 4.731 1.00 69.19 352 PHE A O 1
ATOM 2847 N N . ILE A 1 353 ? 10.526 -22.407 2.998 1.00 62.69 353 ILE A N 1
ATOM 2848 C CA . ILE A 1 353 ? 10.782 -20.975 3.054 1.00 62.69 353 ILE A CA 1
ATOM 2849 C C . ILE A 1 353 ? 9.754 -20.301 2.139 1.00 62.69 353 ILE A C 1
ATOM 2851 O O . ILE A 1 353 ? 9.595 -20.691 0.989 1.00 62.69 353 ILE A O 1
ATOM 2855 N N . ASP A 1 354 ? 9.032 -19.299 2.653 1.00 57.50 354 ASP A N 1
ATOM 2856 C CA . ASP A 1 354 ? 8.078 -18.510 1.857 1.00 57.50 354 ASP A CA 1
ATOM 2857 C C . ASP A 1 354 ? 8.717 -18.051 0.530 1.00 57.50 354 ASP A C 1
ATOM 2859 O O . ASP A 1 354 ? 9.912 -17.768 0.484 1.00 57.50 354 ASP A O 1
ATOM 2863 N N . THR A 1 355 ? 7.903 -17.889 -0.515 1.00 38.00 355 THR A N 1
ATOM 2864 C CA . THR A 1 355 ? 8.202 -17.344 -1.857 1.00 38.00 355 THR A CA 1
ATOM 2865 C C . THR A 1 355 ? 9.046 -16.056 -1.880 1.00 38.00 355 THR A C 1
ATOM 2867 O O . THR A 1 355 ? 9.556 -15.653 -2.921 1.00 38.00 355 THR A O 1
ATOM 2870 N N . GLN A 1 356 ? 9.219 -15.404 -0.727 1.00 39.91 356 GLN A N 1
ATOM 2871 C CA . GLN A 1 356 ? 10.037 -14.212 -0.501 1.00 39.91 356 GLN A CA 1
ATOM 2872 C C . GLN A 1 356 ? 11.428 -14.501 0.115 1.00 39.91 356 GLN A C 1
ATOM 2874 O O . GLN A 1 356 ? 12.160 -13.561 0.435 1.00 39.91 356 GLN A O 1
ATOM 2879 N N . GLY A 1 357 ? 11.780 -15.778 0.308 1.00 44.69 357 GLY A N 1
ATOM 2880 C CA . GLY A 1 357 ? 13.131 -16.299 0.534 1.00 44.69 357 GLY A CA 1
ATOM 2881 C C . GLY A 1 357 ? 13.737 -16.165 1.936 1.00 44.69 357 GLY A C 1
ATOM 2882 O O . GLY A 1 357 ? 14.950 -16.316 2.053 1.00 44.69 357 GLY A O 1
ATOM 2883 N N . LYS A 1 358 ? 12.978 -15.842 3.001 1.00 53.91 358 LYS A N 1
ATOM 2884 C CA . LYS A 1 358 ? 13.585 -15.576 4.333 1.00 53.91 358 LYS A CA 1
ATOM 2885 C C . LYS A 1 358 ? 12.891 -16.153 5.578 1.00 53.91 358 LYS A C 1
ATOM 2887 O O . LYS A 1 358 ? 13.535 -16.189 6.620 1.00 53.91 358 LYS A O 1
ATOM 2892 N N . THR A 1 359 ? 11.632 -16.601 5.529 1.00 59.56 359 THR A N 1
ATOM 2893 C CA . THR A 1 359 ? 10.895 -17.060 6.733 1.00 59.56 359 THR A CA 1
ATOM 2894 C C . THR A 1 359 ? 10.141 -18.365 6.498 1.00 59.56 359 THR A C 1
ATOM 2896 O O . THR A 1 359 ? 9.586 -18.554 5.418 1.00 59.56 359 THR A O 1
ATOM 2899 N N . PHE A 1 360 ? 10.077 -19.227 7.519 1.00 70.62 360 PHE A N 1
ATOM 2900 C CA . PHE A 1 360 ? 9.345 -20.498 7.480 1.00 70.62 360 PHE A CA 1
ATOM 2901 C C . PHE A 1 360 ? 7.843 -20.294 7.203 1.00 70.62 360 PHE A C 1
ATOM 2903 O O . PHE A 1 360 ? 7.197 -19.455 7.837 1.00 70.62 360 PHE A O 1
ATOM 2910 N N . SER A 1 361 ? 7.282 -21.072 6.277 1.00 77.19 361 SER A N 1
ATOM 2911 C CA . SER A 1 361 ? 5.882 -21.022 5.851 1.00 77.19 361 SER A CA 1
ATOM 2912 C C . SER A 1 361 ? 5.115 -22.254 6.331 1.00 77.19 361 SER A C 1
ATOM 2914 O O . SER A 1 361 ? 5.232 -23.339 5.766 1.00 77.19 361 SER A O 1
ATOM 2916 N N . PHE A 1 362 ? 4.246 -22.075 7.333 1.00 81.19 362 PHE A N 1
ATOM 2917 C CA . PHE A 1 362 ? 3.319 -23.134 7.755 1.00 81.19 362 PHE A CA 1
ATOM 2918 C C . PHE A 1 362 ? 2.300 -23.508 6.674 1.00 81.19 362 PHE A C 1
ATOM 2920 O O . PHE A 1 362 ? 1.795 -24.625 6.688 1.00 81.19 362 PHE A O 1
ATOM 2927 N N . GLY A 1 363 ? 1.990 -22.586 5.755 1.00 81.56 363 GLY A N 1
ATOM 2928 C CA . GLY A 1 363 ? 1.079 -22.854 4.643 1.00 81.56 363 GLY A CA 1
ATOM 2929 C C . GLY A 1 363 ? 1.636 -23.908 3.690 1.00 81.56 363 GLY A C 1
ATOM 2930 O O . GLY A 1 363 ? 0.912 -24.832 3.338 1.00 81.56 363 GLY A O 1
ATOM 2931 N N . GLU A 1 364 ? 2.924 -23.805 3.344 1.00 84.25 364 GLU A N 1
ATOM 2932 C CA . GLU A 1 364 ? 3.589 -24.822 2.521 1.00 84.25 364 GLU A CA 1
ATOM 2933 C C . GLU A 1 364 ? 3.866 -26.089 3.332 1.00 84.25 364 GLU A C 1
ATOM 2935 O O . GLU A 1 364 ? 3.547 -27.183 2.885 1.00 84.25 364 GLU A O 1
ATOM 2940 N N . PHE A 1 365 ? 4.358 -25.957 4.568 1.00 86.31 365 PHE A N 1
ATOM 2941 C CA . PHE A 1 365 ? 4.662 -27.110 5.422 1.00 86.31 365 PHE A CA 1
ATOM 2942 C C . PHE A 1 365 ? 3.451 -28.031 5.663 1.00 86.31 365 PHE A C 1
ATOM 2944 O O . PHE A 1 365 ? 3.589 -29.252 5.664 1.00 86.31 365 PHE A O 1
ATOM 2951 N N . PHE A 1 366 ? 2.254 -27.459 5.832 1.00 89.50 366 PHE A N 1
ATOM 2952 C CA . PHE A 1 366 ? 1.000 -28.204 5.984 1.00 89.50 366 PHE A CA 1
ATOM 2953 C C . PHE A 1 366 ? 0.170 -28.269 4.691 1.00 89.50 366 PHE A C 1
ATOM 2955 O O . PHE A 1 366 ? -1.046 -28.477 4.758 1.00 89.50 366 PHE A O 1
ATOM 2962 N N . ARG A 1 367 ? 0.788 -28.087 3.516 1.00 89.75 367 ARG A N 1
ATOM 2963 C CA . ARG A 1 367 ? 0.090 -28.184 2.229 1.00 89.75 367 ARG A CA 1
ATOM 2964 C C . ARG A 1 367 ? -0.489 -29.584 2.043 1.00 89.75 367 ARG A C 1
ATOM 2966 O O . ARG A 1 367 ? 0.189 -30.586 2.278 1.00 89.75 367 ARG A O 1
ATOM 2973 N N . THR A 1 368 ? -1.742 -29.645 1.605 1.00 88.44 368 THR A N 1
ATOM 2974 C CA . THR A 1 368 ? -2.440 -30.899 1.307 1.00 88.44 368 THR A CA 1
ATOM 2975 C C . THR A 1 368 ? -2.541 -31.137 -0.197 1.00 88.44 368 THR A C 1
ATOM 2977 O O . THR A 1 368 ? -2.605 -30.175 -0.964 1.00 88.44 368 THR A O 1
ATOM 2980 N N . ASP A 1 369 ? -2.566 -32.400 -0.608 1.00 85.06 369 ASP A N 1
ATOM 2981 C CA . ASP A 1 369 ? -2.886 -32.824 -1.971 1.00 85.06 369 ASP A CA 1
ATOM 2982 C C . ASP A 1 369 ? -4.410 -32.876 -2.218 1.00 85.06 369 ASP A C 1
ATOM 2984 O O . ASP A 1 369 ? -5.218 -32.510 -1.355 1.00 85.06 369 ASP A O 1
ATOM 2988 N N . ASP A 1 370 ? -4.809 -33.306 -3.417 1.00 81.25 370 ASP A N 1
ATOM 2989 C CA . ASP A 1 370 ? -6.218 -33.424 -3.816 1.00 81.25 370 ASP A CA 1
ATOM 2990 C C . ASP A 1 370 ? -6.973 -34.527 -3.054 1.00 81.25 370 ASP A C 1
ATOM 2992 O O . ASP A 1 370 ? -8.203 -34.512 -3.010 1.00 81.25 370 ASP A O 1
ATOM 2996 N N . ALA A 1 371 ? -6.250 -35.447 -2.407 1.00 76.62 371 ALA A N 1
ATOM 2997 C CA . ALA A 1 371 ? -6.793 -36.493 -1.547 1.00 76.62 371 ALA A CA 1
ATOM 2998 C C . ALA A 1 371 ? -6.840 -36.077 -0.060 1.00 76.62 371 ALA A C 1
ATOM 3000 O O . ALA A 1 371 ? -7.047 -36.927 0.806 1.00 76.62 371 ALA A O 1
ATOM 3001 N N . ASP A 1 372 ? -6.649 -34.785 0.242 1.00 78.81 372 ASP A N 1
ATOM 3002 C CA . ASP A 1 372 ? -6.599 -34.211 1.593 1.00 78.81 372 ASP A CA 1
ATOM 3003 C C . ASP A 1 372 ? -5.501 -34.827 2.500 1.00 78.81 372 ASP A C 1
ATOM 3005 O O . ASP A 1 372 ? -5.555 -34.693 3.725 1.00 78.81 372 ASP A O 1
ATOM 3009 N N . ASN A 1 373 ? -4.458 -35.442 1.928 1.00 86.88 373 ASN A N 1
ATOM 3010 C CA . ASN A 1 373 ? -3.261 -35.877 2.656 1.00 86.88 373 ASN A CA 1
ATOM 3011 C C . ASN A 1 373 ? -2.178 -34.796 2.609 1.00 86.88 373 ASN A C 1
ATOM 3013 O O . ASN A 1 373 ? -2.162 -33.959 1.711 1.00 86.88 373 ASN A O 1
ATOM 3017 N N . PHE A 1 374 ? -1.241 -34.790 3.561 1.00 91.38 374 PHE A N 1
ATOM 3018 C CA . PHE A 1 374 ? -0.119 -33.849 3.495 1.00 91.38 374 PHE A CA 1
ATOM 3019 C C . PHE A 1 374 ? 0.819 -34.185 2.337 1.00 91.38 374 PHE A C 1
ATOM 3021 O O . PHE A 1 374 ? 1.376 -35.281 2.296 1.00 91.38 374 PHE A O 1
ATOM 3028 N N . ALA A 1 375 ? 1.095 -33.197 1.484 1.00 88.12 375 ALA A N 1
ATOM 3029 C CA . ALA A 1 375 ? 2.132 -33.303 0.460 1.00 88.12 375 ALA A CA 1
ATOM 3030 C C . ALA A 1 375 ? 3.506 -33.595 1.092 1.00 88.12 375 ALA A C 1
ATOM 3032 O O . ALA A 1 375 ? 4.283 -34.390 0.573 1.00 88.12 375 ALA A O 1
ATOM 3033 N N . HIS A 1 376 ? 3.751 -33.019 2.274 1.00 88.44 376 HIS A N 1
ATOM 3034 C CA . HIS A 1 376 ? 4.980 -33.174 3.059 1.00 88.44 376 HIS A CA 1
ATOM 3035 C C . HIS A 1 376 ? 4.780 -34.070 4.294 1.00 88.44 376 HIS A C 1
ATOM 3037 O O . HIS A 1 376 ? 5.293 -33.791 5.381 1.00 88.44 376 HIS A O 1
ATOM 3043 N N . ALA A 1 377 ? 4.007 -35.157 4.163 1.00 87.81 377 ALA A N 1
ATOM 3044 C CA . ALA A 1 377 ? 3.631 -36.030 5.285 1.00 87.81 377 ALA A CA 1
ATOM 3045 C C . ALA A 1 377 ? 4.827 -36.548 6.107 1.00 87.81 377 ALA A C 1
ATOM 3047 O O . ALA A 1 377 ? 4.730 -36.682 7.330 1.00 87.81 377 ALA A O 1
ATOM 3048 N N . ALA A 1 378 ? 5.966 -36.819 5.460 1.00 86.69 378 ALA A N 1
ATOM 3049 C CA . ALA A 1 378 ? 7.179 -37.272 6.137 1.00 86.69 378 ALA A CA 1
ATOM 3050 C C . ALA A 1 378 ? 7.744 -36.210 7.096 1.00 86.69 378 ALA A C 1
ATOM 3052 O O . ALA A 1 378 ? 8.123 -36.543 8.219 1.00 86.69 378 ALA A O 1
ATOM 3053 N N . ASP A 1 379 ? 7.769 -34.939 6.693 1.00 85.94 379 ASP A N 1
ATOM 3054 C CA . ASP A 1 379 ? 8.304 -33.853 7.518 1.00 85.94 379 ASP A CA 1
ATOM 3055 C C . ASP A 1 379 ? 7.328 -33.431 8.620 1.00 85.94 379 ASP A C 1
ATOM 3057 O O . ASP A 1 379 ? 7.752 -33.184 9.752 1.00 85.94 379 ASP A O 1
ATOM 3061 N N . VAL A 1 380 ? 6.016 -33.478 8.356 1.00 89.56 380 VAL A N 1
ATOM 3062 C CA . VAL A 1 380 ? 4.988 -33.325 9.400 1.00 89.56 380 VAL A CA 1
ATOM 3063 C C . VAL A 1 380 ? 5.107 -34.437 10.449 1.00 89.56 380 VAL A C 1
ATOM 3065 O O . VAL A 1 380 ? 5.042 -34.166 11.649 1.00 89.56 380 VAL A O 1
ATOM 3068 N N . LYS A 1 381 ? 5.360 -35.685 10.031 1.00 89.69 381 LYS A N 1
ATOM 3069 C CA . LYS A 1 381 ? 5.601 -36.800 10.959 1.00 89.69 381 LYS A CA 1
ATOM 3070 C C . LYS A 1 381 ? 6.857 -36.573 11.802 1.00 89.69 381 LYS A C 1
ATOM 3072 O O . LYS A 1 381 ? 6.779 -36.691 13.022 1.00 89.69 381 LYS A O 1
ATOM 3077 N N . LYS A 1 382 ? 7.977 -36.169 11.184 1.00 86.62 382 LYS A N 1
ATOM 3078 C CA . LYS A 1 382 ? 9.211 -35.810 11.910 1.00 86.62 382 LYS A CA 1
ATOM 3079 C C . LYS A 1 382 ? 8.956 -34.715 12.945 1.00 86.62 382 LYS A C 1
ATOM 3081 O O . LYS A 1 382 ? 9.473 -34.799 14.053 1.00 86.62 382 LYS A O 1
ATOM 3086 N N . PHE A 1 383 ? 8.153 -33.704 12.612 1.00 87.94 383 PHE A N 1
ATOM 3087 C CA . PHE A 1 383 ? 7.767 -32.657 13.556 1.00 87.94 383 PHE A CA 1
ATOM 3088 C C . PHE A 1 383 ? 7.004 -33.218 14.769 1.00 87.94 383 PHE A C 1
ATOM 3090 O O . PHE A 1 383 ? 7.356 -32.904 15.906 1.00 87.94 383 PHE A O 1
ATOM 3097 N N . LEU A 1 384 ? 6.013 -34.091 14.558 1.00 90.94 384 LEU A N 1
ATOM 3098 C CA . LEU A 1 384 ? 5.287 -34.742 15.658 1.00 90.94 384 LEU A CA 1
ATOM 3099 C C . LEU A 1 384 ? 6.205 -35.626 16.517 1.00 90.94 384 LEU A C 1
ATOM 3101 O O . LEU A 1 384 ? 6.117 -35.586 17.747 1.00 90.94 384 LEU A O 1
ATOM 3105 N N . ASP A 1 385 ? 7.125 -36.356 15.885 1.00 88.06 385 ASP A N 1
ATOM 3106 C CA . ASP A 1 385 ? 8.133 -37.167 16.572 1.00 88.06 385 ASP A CA 1
ATOM 3107 C C . ASP A 1 385 ? 9.085 -36.290 17.411 1.00 88.06 385 ASP A C 1
ATOM 3109 O O . ASP A 1 385 ? 9.439 -36.650 18.537 1.00 88.06 385 ASP A O 1
ATOM 3113 N N . LEU A 1 386 ? 9.461 -35.104 16.914 1.00 84.69 386 LEU A N 1
ATOM 3114 C CA . LEU A 1 386 ? 10.276 -34.136 17.656 1.00 84.69 386 LEU A CA 1
ATOM 3115 C C . LEU A 1 386 ? 9.572 -33.668 18.932 1.00 84.69 386 LEU A C 1
ATOM 3117 O O . LEU A 1 386 ? 10.204 -33.639 19.985 1.00 84.69 386 LEU A O 1
ATOM 3121 N N . LEU A 1 387 ? 8.265 -33.387 18.882 1.00 86.56 387 LEU A N 1
ATOM 3122 C CA . LEU A 1 387 ? 7.501 -32.938 20.054 1.00 86.56 387 LEU A CA 1
ATOM 3123 C C . LEU A 1 387 ? 7.516 -33.943 21.219 1.00 86.56 387 LEU A C 1
ATOM 3125 O O . LEU A 1 387 ? 7.348 -33.543 22.376 1.00 86.56 387 LEU A O 1
ATOM 3129 N N . VAL A 1 388 ? 7.728 -35.231 20.930 1.00 87.62 388 VAL A N 1
ATOM 3130 C CA . VAL A 1 388 ? 7.790 -36.318 21.921 1.00 87.62 388 VAL A CA 1
ATOM 3131 C C . VAL A 1 388 ? 9.208 -36.846 22.159 1.00 87.62 388 VAL A C 1
ATOM 3133 O O . VAL A 1 388 ? 9.400 -37.739 22.993 1.00 87.62 388 VAL A O 1
ATOM 3136 N N . LYS A 1 389 ? 10.215 -36.308 21.463 1.00 82.25 389 LYS A N 1
ATOM 3137 C CA . LYS A 1 389 ? 11.598 -36.775 21.552 1.00 82.25 389 LYS A CA 1
ATOM 3138 C C . LYS A 1 389 ? 12.218 -36.381 22.891 1.00 82.25 389 LYS A C 1
ATOM 3140 O O . LYS A 1 389 ? 12.286 -35.206 23.251 1.00 82.25 389 LYS A O 1
ATOM 3145 N N . ARG A 1 390 ? 12.727 -37.379 23.618 1.00 74.75 390 ARG A N 1
ATOM 3146 C CA . ARG A 1 390 ? 13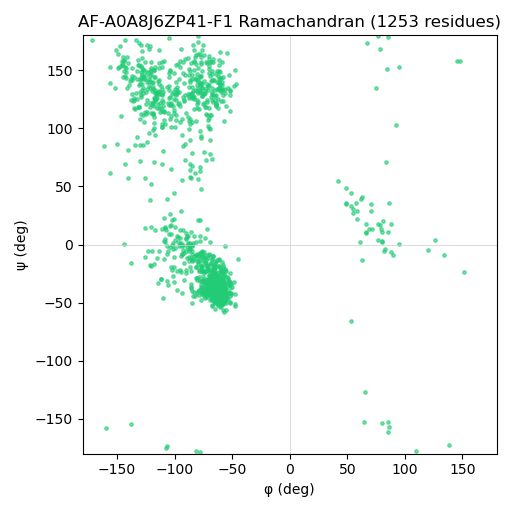.535 -37.172 24.827 1.00 74.75 390 ARG A CA 1
ATOM 3147 C C . ARG A 1 390 ? 14.953 -36.787 24.417 1.00 74.75 390 ARG A C 1
ATOM 3149 O O . ARG A 1 390 ? 15.746 -37.651 24.068 1.00 74.75 390 ARG A O 1
ATOM 3156 N N . ASP A 1 391 ? 15.227 -35.492 24.432 1.00 67.12 391 ASP A N 1
ATOM 3157 C CA . ASP A 1 391 ? 16.523 -34.892 24.110 1.00 67.12 391 ASP A CA 1
ATOM 3158 C C . ASP A 1 391 ? 16.760 -33.683 25.038 1.00 67.12 391 ASP A C 1
ATOM 3160 O O . ASP A 1 391 ? 15.860 -33.286 25.789 1.00 67.12 391 ASP A O 1
ATOM 3164 N N . ASP A 1 392 ? 17.931 -33.056 24.954 1.00 59.44 392 ASP A N 1
ATOM 3165 C CA . ASP A 1 392 ? 18.297 -31.859 25.729 1.00 59.44 392 ASP A CA 1
ATOM 3166 C C . ASP A 1 392 ? 17.459 -30.613 25.353 1.00 59.44 392 ASP A C 1
ATOM 3168 O O . ASP A 1 392 ? 17.471 -29.597 26.049 1.00 59.44 392 ASP A O 1
ATOM 3172 N N . ASN A 1 393 ? 16.675 -30.708 24.272 1.00 58.88 393 ASN A N 1
ATOM 3173 C CA . ASN A 1 393 ? 15.895 -29.632 23.648 1.00 58.88 393 ASN A CA 1
ATOM 3174 C C . ASN A 1 393 ? 14.492 -29.397 24.251 1.00 58.88 393 ASN A C 1
ATOM 3176 O O . ASN A 1 393 ? 13.704 -28.660 23.670 1.00 58.88 393 ASN A O 1
ATOM 3180 N N . ASN A 1 394 ? 14.155 -30.004 25.393 1.00 69.38 394 ASN A N 1
ATOM 3181 C CA . ASN A 1 394 ? 12.921 -29.749 26.164 1.00 69.38 394 ASN A CA 1
ATOM 3182 C C . ASN A 1 394 ? 11.623 -29.598 25.348 1.00 69.38 394 ASN A C 1
ATOM 3184 O O . ASN A 1 394 ? 10.908 -28.603 25.472 1.00 69.38 394 ASN A O 1
ATOM 3188 N N . TYR A 1 395 ? 11.299 -30.586 24.517 1.00 78.94 395 TYR A N 1
ATOM 3189 C CA . TYR A 1 395 ? 10.049 -30.576 23.757 1.00 78.94 395 TYR A CA 1
ATOM 3190 C C . TYR A 1 395 ? 8.828 -30.891 24.632 1.00 78.94 395 TYR A C 1
ATOM 3192 O O . TYR A 1 395 ? 8.904 -31.796 25.464 1.00 78.94 395 TYR A O 1
ATOM 3200 N N . PRO A 1 396 ? 7.682 -30.218 24.428 1.00 81.62 396 PRO A N 1
ATOM 3201 C CA . PRO A 1 396 ? 6.571 -30.202 25.381 1.00 81.62 396 PRO A CA 1
ATOM 3202 C C . PRO A 1 396 ? 5.990 -31.576 25.734 1.00 81.62 396 PRO A C 1
ATOM 3204 O O . PRO A 1 396 ? 5.557 -31.772 26.861 1.00 81.62 396 PRO A O 1
ATOM 3207 N N . PHE A 1 397 ? 6.018 -32.563 24.835 1.00 87.44 397 PHE A N 1
ATOM 3208 C CA . PHE A 1 397 ? 5.411 -33.880 25.075 1.00 87.44 397 PHE A CA 1
ATOM 3209 C C . PHE A 1 397 ? 6.441 -35.006 25.287 1.00 87.44 397 PHE A C 1
ATOM 3211 O O . PHE A 1 397 ? 6.094 -36.194 25.262 1.00 87.44 397 PHE A O 1
ATOM 3218 N N . ALA A 1 398 ? 7.713 -34.669 25.526 1.00 83.94 398 ALA A N 1
ATOM 3219 C CA . ALA A 1 398 ? 8.798 -35.647 25.644 1.00 83.94 398 ALA A CA 1
ATOM 3220 C C . ALA A 1 398 ? 8.742 -36.514 26.918 1.00 83.94 398 ALA A C 1
ATOM 3222 O O . ALA A 1 398 ? 9.133 -37.690 26.918 1.00 83.94 398 ALA A O 1
ATOM 3223 N N . ARG A 1 399 ? 8.256 -35.948 28.029 1.00 83.38 399 ARG A N 1
ATOM 3224 C CA . ARG A 1 399 ? 8.207 -36.597 29.350 1.00 83.38 399 ARG A CA 1
ATOM 3225 C C . ARG A 1 399 ? 6.768 -36.750 29.823 1.00 83.38 399 ARG A C 1
ATOM 3227 O O . ARG A 1 399 ? 5.928 -35.924 29.488 1.00 83.38 399 ARG A O 1
ATOM 3234 N N . GLN A 1 400 ? 6.502 -37.783 30.623 1.00 81.62 400 GLN A N 1
ATOM 3235 C CA . GLN A 1 400 ? 5.160 -38.010 31.167 1.00 81.62 400 GLN A CA 1
ATOM 3236 C C . GLN A 1 400 ? 4.710 -36.836 32.045 1.00 81.62 400 GLN A C 1
ATOM 3238 O O . GLN A 1 400 ? 3.618 -36.326 31.847 1.00 81.62 400 GLN A O 1
ATOM 3243 N N . GLU A 1 401 ? 5.610 -36.323 32.887 1.00 81.50 401 GLU A N 1
ATOM 3244 C CA . GLU A 1 401 ? 5.392 -35.117 33.698 1.00 81.50 401 GLU A CA 1
ATOM 3245 C C . GLU A 1 401 ? 4.892 -33.928 32.863 1.00 81.50 401 GLU A C 1
ATOM 3247 O O . GLU A 1 401 ? 3.962 -33.234 33.254 1.00 81.50 401 GLU A O 1
ATOM 3252 N N . TRP A 1 402 ? 5.466 -33.703 31.677 1.00 85.00 402 TRP A N 1
ATOM 3253 C CA . TRP A 1 402 ? 5.071 -32.584 30.817 1.00 85.00 402 TRP A CA 1
ATOM 3254 C C . TRP A 1 402 ? 3.767 -32.855 30.072 1.00 85.00 402 TRP A C 1
ATOM 3256 O O . TRP A 1 402 ? 2.979 -31.940 29.871 1.00 85.00 402 TRP A O 1
ATOM 3266 N N . ARG A 1 403 ? 3.473 -34.114 29.733 1.00 87.25 403 ARG A N 1
ATOM 3267 C CA . ARG A 1 403 ? 2.145 -34.496 29.224 1.00 87.25 403 ARG A CA 1
ATOM 3268 C C . ARG A 1 403 ? 1.064 -34.259 30.277 1.00 87.25 403 ARG A C 1
ATOM 3270 O O . ARG A 1 403 ? -0.018 -33.800 29.933 1.00 87.25 403 ARG A O 1
ATOM 3277 N N . ASP A 1 404 ? 1.375 -34.505 31.548 1.00 83.12 404 ASP A N 1
ATOM 3278 C CA . ASP A 1 404 ? 0.485 -34.200 32.671 1.00 83.12 404 ASP A CA 1
ATOM 3279 C C . ASP A 1 404 ? 0.309 -32.692 32.898 1.00 83.12 404 ASP A C 1
ATOM 3281 O O . ASP A 1 404 ? -0.765 -32.257 33.313 1.00 83.12 404 ASP A O 1
ATOM 3285 N N . MET A 1 405 ? 1.316 -31.881 32.566 1.00 84.62 405 MET A N 1
ATOM 3286 C CA . MET A 1 405 ? 1.206 -30.416 32.544 1.00 84.62 405 MET A CA 1
ATOM 3287 C C . MET A 1 405 ? 0.389 -29.913 31.339 1.00 84.62 405 MET A C 1
ATOM 3289 O O . MET A 1 405 ? -0.411 -28.982 31.458 1.00 84.62 405 MET A O 1
ATOM 3293 N N . PHE A 1 406 ? 0.553 -30.538 30.173 1.00 89.69 406 PHE A N 1
ATOM 3294 C CA . PHE A 1 406 ? -0.092 -30.182 28.905 1.00 89.69 406 PHE A CA 1
ATOM 3295 C C . PHE A 1 406 ? -1.294 -31.082 28.581 1.00 89.69 406 PHE A C 1
ATOM 3297 O O . PHE A 1 406 ? -1.461 -31.523 27.445 1.00 89.69 406 PHE A O 1
ATOM 3304 N N . ARG A 1 407 ? -2.139 -31.346 29.589 1.00 88.56 407 ARG A N 1
ATOM 3305 C CA . ARG A 1 407 ? -3.325 -32.216 29.478 1.00 88.56 407 ARG A CA 1
ATOM 3306 C C . ARG A 1 407 ? -4.318 -31.766 28.418 1.00 88.56 407 ARG A C 1
ATOM 3308 O O . ARG A 1 407 ? -4.767 -32.579 27.618 1.00 88.56 407 ARG A O 1
ATOM 3315 N N . HIS A 1 408 ? -4.633 -30.476 28.397 1.00 93.00 408 HIS A N 1
ATOM 3316 C CA . HIS A 1 408 ? -5.597 -29.900 27.467 1.00 93.00 408 HIS A CA 1
ATOM 3317 C C . HIS A 1 408 ? -4.919 -28.769 26.696 1.00 93.00 408 HIS A C 1
ATOM 3319 O O . HIS A 1 408 ? -4.540 -27.756 27.286 1.00 93.00 408 HIS A O 1
ATOM 3325 N N . THR A 1 409 ? -4.738 -28.930 25.384 1.00 95.00 409 THR A N 1
ATOM 3326 C CA . THR A 1 409 ? -4.013 -27.950 24.553 1.00 95.00 409 THR A CA 1
ATOM 3327 C C . THR A 1 409 ? -4.812 -27.509 23.333 1.00 95.00 409 THR A C 1
ATOM 3329 O O . THR A 1 409 ? -5.624 -28.266 22.804 1.00 95.00 409 THR A O 1
ATOM 3332 N N . LEU A 1 410 ? -4.568 -26.275 22.888 1.00 95.12 410 LEU A N 1
ATOM 3333 C CA . LEU A 1 410 ? -5.165 -25.684 21.689 1.00 95.12 410 LEU A CA 1
ATOM 3334 C C . LEU A 1 410 ? -4.096 -25.513 20.606 1.00 95.12 410 LEU A C 1
ATOM 3336 O O . LEU A 1 410 ? -3.077 -24.873 20.847 1.00 95.12 410 LEU A O 1
ATOM 3340 N N . TRP A 1 411 ? -4.310 -26.073 19.420 1.00 95.12 411 TRP A N 1
ATOM 3341 C CA . TRP A 1 411 ? -3.371 -26.027 18.300 1.00 95.12 411 TRP A CA 1
ATOM 3342 C C . TRP A 1 411 ? -3.989 -25.253 17.138 1.00 95.12 411 TRP A C 1
ATOM 3344 O O . TRP A 1 411 ? -5.087 -25.569 16.675 1.00 95.12 411 TRP A O 1
ATOM 3354 N N . ILE A 1 412 ? -3.276 -24.235 16.666 1.00 92.56 412 ILE A N 1
ATOM 3355 C CA . ILE A 1 412 ? -3.733 -23.336 15.607 1.00 92.56 412 ILE A CA 1
ATOM 3356 C C . ILE A 1 412 ? -3.095 -23.743 14.287 1.00 92.56 412 ILE A C 1
ATOM 3358 O O . ILE A 1 412 ? -1.881 -23.640 14.156 1.00 92.56 412 ILE A O 1
ATOM 3362 N N . VAL A 1 413 ? -3.901 -24.171 13.317 1.00 91.94 413 VAL A N 1
ATOM 3363 C CA . VAL A 1 413 ? -3.459 -24.717 12.021 1.00 91.94 413 VAL A CA 1
ATOM 3364 C C . VAL A 1 413 ? -3.842 -23.807 10.840 1.00 91.94 413 VAL A C 1
ATOM 3366 O O . VAL A 1 413 ? -4.785 -23.023 10.965 1.00 91.94 413 VAL A O 1
ATOM 3369 N N . PRO A 1 414 ? -3.140 -23.874 9.686 1.00 86.69 414 PRO A N 1
ATOM 3370 C CA . PRO A 1 414 ? -3.317 -22.909 8.590 1.00 86.69 414 PRO A CA 1
ATOM 3371 C C . PRO A 1 414 ? -4.675 -22.949 7.883 1.00 86.69 414 PRO A C 1
ATOM 3373 O O . PRO A 1 414 ? -5.078 -21.957 7.284 1.00 86.69 414 PRO A O 1
ATOM 3376 N N . GLY A 1 415 ? -5.387 -24.076 7.930 1.00 86.94 415 GLY A N 1
ATOM 3377 C CA . GLY A 1 415 ? -6.652 -24.231 7.217 1.00 86.94 415 GLY A CA 1
ATOM 3378 C C . GLY A 1 415 ? -7.391 -25.521 7.555 1.00 86.94 415 GLY A C 1
ATOM 3379 O O . GLY A 1 415 ? -6.892 -26.367 8.296 1.00 86.94 415 GLY A O 1
ATOM 3380 N N . VAL A 1 416 ? -8.595 -25.666 6.994 1.00 87.88 416 VAL A N 1
ATOM 3381 C CA . VAL A 1 416 ? -9.511 -26.788 7.274 1.00 87.88 416 VAL A CA 1
ATOM 3382 C C . VAL A 1 416 ? -8.930 -28.128 6.817 1.00 87.88 416 VAL A C 1
ATOM 3384 O O . VAL A 1 416 ? -8.906 -29.073 7.602 1.00 87.88 416 VAL A O 1
ATOM 3387 N N . LYS A 1 417 ? -8.410 -28.197 5.583 1.00 88.38 417 LYS A N 1
ATOM 3388 C CA . LYS A 1 417 ? -7.790 -29.414 5.031 1.00 88.38 417 LYS A CA 1
ATOM 3389 C C . LYS A 1 417 ? -6.590 -29.866 5.866 1.00 88.38 417 LYS A C 1
ATOM 3391 O O . LYS A 1 417 ? -6.537 -31.011 6.299 1.00 88.38 417 LYS A O 1
ATOM 3396 N N . ALA A 1 418 ? -5.700 -28.930 6.202 1.00 89.44 418 ALA A N 1
ATOM 3397 C CA . ALA A 1 418 ? -4.570 -29.183 7.093 1.00 89.44 418 ALA A CA 1
ATOM 3398 C C . ALA A 1 418 ? -5.014 -29.685 8.480 1.00 89.44 418 ALA A C 1
ATOM 3400 O O . ALA A 1 418 ? -4.398 -30.593 9.030 1.00 89.44 418 ALA A O 1
ATOM 3401 N N . GLY A 1 419 ? -6.097 -29.131 9.040 1.00 90.69 419 GLY A N 1
ATOM 3402 C CA . GLY A 1 419 ? -6.668 -29.593 10.309 1.00 90.69 419 GLY A CA 1
ATOM 3403 C C . GLY A 1 419 ? -7.150 -31.044 10.260 1.00 90.69 419 GLY A C 1
ATOM 3404 O O . GLY A 1 419 ? -6.845 -31.812 11.170 1.00 90.69 419 GLY A O 1
ATOM 3405 N N . ARG A 1 420 ? -7.835 -31.441 9.179 1.00 89.38 420 ARG A N 1
ATOM 3406 C CA . ARG A 1 420 ? -8.281 -32.830 8.965 1.00 89.38 420 ARG A CA 1
ATOM 3407 C C . ARG A 1 420 ? -7.104 -33.792 8.809 1.00 89.38 420 ARG A C 1
ATOM 3409 O O . ARG A 1 420 ? -7.033 -34.785 9.528 1.00 89.38 420 ARG A O 1
ATOM 3416 N N . ALA A 1 421 ? -6.148 -33.460 7.943 1.00 91.62 421 ALA A N 1
ATOM 3417 C CA . ALA A 1 421 ? -4.944 -34.263 7.740 1.00 91.62 421 ALA A CA 1
ATOM 3418 C C . ALA A 1 421 ? -4.140 -34.436 9.046 1.00 91.62 421 ALA A C 1
ATOM 3420 O O . ALA A 1 421 ? -3.710 -35.543 9.384 1.00 91.62 421 ALA A O 1
ATOM 3421 N N . LEU A 1 422 ? -3.999 -33.360 9.836 1.00 94.06 422 LEU A N 1
ATOM 3422 C CA . LEU A 1 422 ? -3.318 -33.408 11.132 1.00 94.06 422 LEU A CA 1
ATOM 3423 C C . LEU A 1 422 ? -4.087 -34.249 12.155 1.00 94.06 422 LEU A C 1
ATOM 3425 O O . LEU A 1 422 ? -3.459 -35.000 12.898 1.00 94.06 422 LEU A O 1
ATOM 3429 N N . SER A 1 423 ? -5.422 -34.155 12.182 1.00 93.75 423 SER A N 1
ATOM 3430 C CA . SER A 1 423 ? -6.286 -34.976 13.045 1.00 93.75 423 SER A CA 1
ATOM 3431 C C . SER A 1 423 ? -6.027 -36.467 12.815 1.00 93.75 423 SER A C 1
ATOM 3433 O O . SER A 1 423 ? -5.727 -37.200 13.762 1.00 93.75 423 SER A O 1
ATOM 3435 N N . SER A 1 424 ? -6.037 -36.902 11.552 1.00 91.75 424 SER A N 1
ATOM 3436 C CA . SER A 1 424 ? -5.759 -38.288 11.161 1.00 91.75 424 SER A CA 1
ATOM 3437 C C . SER A 1 424 ? -4.357 -38.744 11.579 1.00 91.75 424 SER A C 1
ATOM 3439 O O . SER A 1 424 ? -4.206 -39.814 12.174 1.00 91.75 424 SER A O 1
ATOM 3441 N N . MET A 1 425 ? -3.327 -37.921 11.351 1.00 93.38 425 MET A N 1
ATOM 3442 C CA . MET A 1 425 ? -1.957 -38.249 11.767 1.00 93.38 425 MET A CA 1
ATOM 3443 C C . MET A 1 425 ? -1.789 -38.318 13.288 1.00 93.38 425 MET A C 1
ATOM 3445 O O . MET A 1 425 ? -1.098 -39.210 13.778 1.00 93.38 425 MET A O 1
ATOM 3449 N N . LEU A 1 426 ? -2.412 -37.411 14.047 1.00 94.56 426 LEU A N 1
ATOM 3450 C CA . LEU A 1 426 ? -2.347 -37.413 15.512 1.00 94.56 426 LEU A CA 1
ATOM 3451 C C . LEU A 1 426 ? -3.020 -38.655 16.102 1.00 94.56 426 LEU A C 1
ATOM 3453 O O . LEU A 1 426 ? -2.438 -39.281 16.987 1.00 94.56 426 LEU A O 1
ATOM 3457 N N . LYS A 1 427 ? -4.190 -39.050 15.579 1.00 93.81 427 LYS A N 1
ATOM 3458 C CA . LYS A 1 427 ? -4.902 -40.275 15.988 1.00 93.81 427 LYS A CA 1
ATOM 3459 C C . LYS A 1 427 ? -4.070 -41.537 15.723 1.00 93.81 427 LYS A C 1
ATOM 3461 O O . LYS A 1 427 ? -4.064 -42.445 16.548 1.00 93.81 427 LYS A O 1
ATOM 3466 N N . ALA A 1 428 ? -3.335 -41.579 14.610 1.00 92.06 428 ALA A N 1
ATOM 3467 C CA . ALA A 1 428 ? -2.458 -42.698 14.254 1.00 92.06 428 ALA A CA 1
ATOM 3468 C C . ALA A 1 428 ? -1.099 -42.695 14.988 1.00 92.06 428 ALA A C 1
ATOM 3470 O O . ALA A 1 428 ? -0.390 -43.704 15.002 1.00 92.06 428 ALA A O 1
ATOM 3471 N N . HIS A 1 429 ? -0.690 -41.572 15.583 1.00 94.12 429 HIS A N 1
ATOM 3472 C CA . HIS A 1 429 ? 0.620 -41.437 16.214 1.00 94.12 429 HIS A CA 1
ATOM 3473 C C . HIS A 1 429 ? 0.676 -42.138 17.580 1.00 94.12 429 HIS A C 1
ATOM 3475 O O . HIS A 1 429 ? -0.177 -41.927 18.438 1.00 94.12 429 HIS A O 1
ATOM 3481 N N . LYS A 1 430 ? 1.751 -42.894 17.845 1.00 89.44 430 LYS A N 1
ATOM 3482 C CA . LYS A 1 430 ? 1.899 -43.761 19.035 1.00 89.44 430 LYS A CA 1
ATOM 3483 C C . LYS A 1 430 ? 1.650 -43.065 20.381 1.00 89.44 430 LYS A C 1
ATOM 3485 O O . LYS A 1 430 ? 1.172 -43.699 21.313 1.00 89.44 430 LYS A O 1
ATOM 3490 N N . ILE A 1 431 ? 2.023 -41.790 20.503 1.00 88.88 431 ILE A N 1
ATOM 3491 C CA . ILE A 1 431 ? 1.842 -41.009 21.740 1.00 88.88 431 ILE A CA 1
ATOM 3492 C C . ILE A 1 431 ? 0.585 -40.134 21.690 1.00 88.88 431 ILE A C 1
ATOM 3494 O O . ILE A 1 431 ? -0.105 -40.011 22.697 1.00 88.88 431 ILE A O 1
ATOM 3498 N N . PHE A 1 432 ? 0.283 -39.521 20.540 1.00 92.50 432 PHE A N 1
ATOM 3499 C CA . PHE A 1 432 ? -0.824 -38.564 20.444 1.00 92.50 432 PHE A CA 1
ATOM 3500 C C . PHE A 1 432 ? -2.180 -39.256 20.282 1.00 92.50 432 PHE A C 1
ATOM 3502 O O . PHE A 1 432 ? -3.183 -38.672 20.667 1.00 92.50 432 PHE A O 1
ATOM 3509 N N . GLY A 1 433 ? -2.214 -40.522 19.852 1.00 87.88 433 GLY A N 1
ATOM 3510 C CA . GLY A 1 433 ? -3.431 -41.336 19.822 1.00 87.88 433 GLY A CA 1
ATOM 3511 C C . GLY A 1 433 ? -4.034 -41.609 21.206 1.00 87.88 433 GLY A C 1
ATOM 3512 O O . GLY A 1 433 ? -5.192 -41.997 21.296 1.00 87.88 433 GLY A O 1
ATOM 3513 N N . ALA A 1 434 ? -3.288 -41.366 22.292 1.00 87.31 434 ALA A N 1
ATOM 3514 C CA . ALA A 1 434 ? -3.819 -41.394 23.657 1.00 87.31 434 ALA A CA 1
ATOM 3515 C C . ALA A 1 434 ? -4.610 -40.121 24.031 1.00 87.31 434 ALA A C 1
ATOM 3517 O O . ALA A 1 434 ? -5.303 -40.109 25.046 1.00 87.31 434 ALA A O 1
ATOM 3518 N N . PHE A 1 435 ? -4.499 -39.046 23.243 1.00 93.62 435 PHE A N 1
ATOM 3519 C CA . PHE A 1 435 ? -5.251 -37.811 23.440 1.00 93.62 435 PHE A CA 1
ATOM 3520 C C . PHE A 1 435 ? -6.548 -37.876 22.638 1.00 93.62 435 PHE A C 1
ATOM 3522 O O . PHE A 1 435 ? -6.554 -38.255 21.465 1.00 93.62 435 PHE A O 1
ATOM 3529 N N . LYS A 1 436 ? -7.651 -37.410 23.228 1.00 95.31 436 LYS A N 1
ATOM 3530 C CA . LYS A 1 436 ? -8.866 -37.159 22.458 1.00 95.31 436 LYS A CA 1
ATOM 3531 C C . LYS A 1 436 ? -8.633 -35.947 21.556 1.00 95.31 436 LYS A C 1
ATOM 3533 O O . LYS A 1 436 ? -8.532 -34.812 22.030 1.00 95.31 436 LYS A O 1
ATOM 3538 N N . ILE A 1 437 ? -8.518 -36.201 20.255 1.00 94.88 437 ILE A N 1
ATOM 3539 C CA . ILE A 1 437 ? -8.381 -35.155 19.240 1.00 94.88 437 ILE A CA 1
ATOM 3540 C C . ILE A 1 437 ? -9.767 -34.593 18.926 1.00 94.88 437 ILE A C 1
ATOM 3542 O O . ILE A 1 437 ? -10.675 -35.343 18.568 1.00 94.88 437 ILE A O 1
ATOM 3546 N N . VAL A 1 438 ? -9.921 -33.279 19.076 1.00 92.56 438 VAL A N 1
ATOM 3547 C CA . VAL A 1 438 ? -11.154 -32.539 18.788 1.00 92.56 438 VAL A CA 1
ATOM 3548 C C . VAL A 1 438 ? -10.850 -31.537 17.681 1.00 92.56 438 VAL A C 1
ATOM 3550 O O . VAL A 1 438 ? -10.250 -30.488 17.927 1.00 92.56 438 VAL A O 1
ATOM 3553 N N . ASN A 1 439 ? -11.224 -31.866 16.446 1.00 90.00 439 ASN A N 1
ATOM 3554 C CA . ASN A 1 439 ? -11.002 -30.992 15.302 1.00 90.00 439 ASN A CA 1
ATOM 3555 C C . ASN A 1 439 ? -12.184 -30.033 15.123 1.00 90.00 439 ASN A C 1
ATOM 3557 O O . ASN A 1 439 ? -13.267 -30.431 14.711 1.00 90.00 439 ASN A O 1
ATOM 3561 N N . VAL A 1 440 ? -11.966 -28.749 15.405 1.00 88.12 440 VAL A N 1
ATOM 3562 C CA . VAL A 1 440 ? -12.950 -27.681 15.169 1.00 88.12 440 VAL A CA 1
ATOM 3563 C C . VAL A 1 440 ? -12.544 -26.771 14.004 1.00 88.12 440 VAL A C 1
ATOM 3565 O O . VAL A 1 440 ? -13.090 -25.677 13.847 1.00 88.12 440 VAL A O 1
ATOM 3568 N N . ALA A 1 441 ? -11.589 -27.184 13.165 1.00 83.31 441 ALA A N 1
ATOM 3569 C CA . ALA A 1 441 ? -11.286 -26.489 11.920 1.00 83.31 441 ALA A CA 1
ATOM 3570 C C . ALA A 1 441 ? -12.409 -26.749 10.894 1.00 83.31 441 ALA A C 1
ATOM 3572 O O . ALA A 1 441 ? -12.667 -27.883 10.496 1.00 83.31 441 ALA A O 1
ATOM 3573 N N . GLY A 1 442 ? -13.106 -25.695 10.456 1.00 76.75 442 GLY A N 1
ATOM 3574 C CA . GLY A 1 442 ? -14.231 -25.828 9.520 1.00 76.75 442 GLY A CA 1
ATOM 3575 C C . GLY A 1 442 ? -15.414 -26.599 10.122 1.00 76.75 442 GLY A C 1
ATOM 3576 O O . GLY A 1 442 ? -15.907 -26.221 11.186 1.00 76.75 442 GLY A O 1
ATOM 3577 N N . TYR A 1 443 ? -15.886 -27.640 9.432 1.00 64.88 443 TYR A N 1
ATOM 3578 C CA . TYR A 1 443 ? -16.955 -28.535 9.907 1.00 64.88 443 TYR A CA 1
ATOM 3579 C C . TYR A 1 443 ? -16.449 -29.673 10.815 1.00 64.88 443 TYR A C 1
ATOM 3581 O O . TYR A 1 443 ? -17.263 -30.443 11.308 1.00 64.88 443 TYR A O 1
ATOM 3589 N N . GLY A 1 444 ? -15.138 -29.753 11.070 1.00 72.94 444 GLY A N 1
ATOM 3590 C CA . GLY A 1 444 ? -14.518 -30.861 11.800 1.00 72.94 444 GLY A CA 1
ATOM 3591 C C . GLY A 1 444 ? -14.159 -32.048 10.903 1.00 72.94 444 GLY A C 1
ATOM 3592 O O . GLY A 1 444 ? -13.935 -31.876 9.691 1.00 72.94 444 GLY A O 1
ATOM 3593 N N . ASP A 1 445 ? -14.054 -33.229 11.518 1.00 69.75 445 ASP A N 1
ATOM 3594 C CA . ASP A 1 445 ? -13.764 -34.492 10.829 1.00 69.75 445 ASP A CA 1
ATOM 3595 C C . ASP A 1 445 ? -15.024 -35.024 10.113 1.00 69.75 445 ASP A C 1
ATOM 3597 O O . ASP A 1 445 ? -16.143 -34.662 10.464 1.00 69.75 445 ASP A O 1
ATOM 3601 N N . VAL A 1 446 ? -14.852 -35.845 9.068 1.00 56.72 446 VAL A N 1
ATOM 3602 C CA . VAL A 1 446 ? -15.955 -36.280 8.176 1.00 56.72 446 VAL A CA 1
ATOM 3603 C C . VAL A 1 446 ? -17.030 -37.090 8.917 1.00 56.72 446 VAL A C 1
ATOM 3605 O O . VAL A 1 446 ? -18.201 -37.006 8.561 1.00 56.72 446 VAL A O 1
ATOM 3608 N N . ASP A 1 447 ? -16.637 -37.802 9.974 1.00 54.91 447 ASP A N 1
ATOM 3609 C CA . ASP A 1 447 ? -17.502 -38.693 10.757 1.00 54.91 447 ASP A CA 1
ATOM 3610 C C . ASP A 1 447 ? -18.104 -38.024 12.011 1.00 54.91 447 ASP A C 1
ATOM 3612 O O . ASP A 1 447 ? -18.729 -38.696 12.831 1.00 54.91 447 ASP A O 1
ATOM 3616 N N . ASP A 1 448 ? -17.893 -36.718 12.209 1.00 55.75 448 ASP A N 1
ATOM 3617 C CA . ASP A 1 448 ? -18.382 -36.016 13.398 1.00 55.75 448 ASP A CA 1
ATOM 3618 C C . ASP A 1 448 ? -19.861 -35.608 13.262 1.00 55.75 448 ASP A C 1
ATOM 3620 O O . ASP A 1 448 ? -20.256 -34.944 12.301 1.00 55.75 448 ASP A O 1
ATOM 3624 N N . GLU A 1 449 ? -20.669 -35.871 14.296 1.00 48.16 449 GLU A N 1
ATOM 3625 C CA . GLU A 1 449 ? -22.028 -35.322 14.385 1.00 48.16 449 GLU A CA 1
ATOM 3626 C C . GLU A 1 449 ? -22.013 -33.776 14.439 1.00 48.16 449 GLU A C 1
ATOM 3628 O O . GLU A 1 449 ? -21.108 -33.169 15.040 1.00 48.16 449 GLU A O 1
ATOM 3633 N N . PRO A 1 450 ? -23.002 -33.095 13.829 1.00 48.91 450 PRO A N 1
ATOM 3634 C CA . PRO A 1 450 ? -23.107 -31.644 13.889 1.00 48.91 450 PRO A CA 1
ATOM 3635 C C . PRO A 1 450 ? -23.509 -31.192 15.303 1.00 48.91 450 PRO A C 1
ATOM 3637 O O . PRO A 1 450 ? -24.678 -31.208 15.670 1.00 48.91 450 PRO A O 1
ATOM 3640 N N . ALA A 1 451 ? -22.523 -30.752 16.084 1.00 58.91 451 ALA A N 1
ATOM 3641 C CA . ALA A 1 451 ? -22.692 -30.142 17.404 1.00 58.91 451 ALA A CA 1
ATOM 3642 C C . ALA A 1 451 ? -21.869 -28.847 17.511 1.00 58.91 451 ALA A C 1
ATOM 3644 O O . ALA A 1 451 ? -20.914 -28.653 16.744 1.00 58.91 451 ALA A O 1
ATOM 3645 N N . ASP A 1 452 ? -22.234 -27.962 18.445 1.00 75.19 452 ASP A N 1
ATOM 3646 C CA . ASP A 1 452 ? -21.512 -26.709 18.676 1.00 75.19 452 ASP A CA 1
ATOM 3647 C C . ASP A 1 452 ? -20.040 -26.976 19.037 1.00 75.19 452 ASP A C 1
ATOM 3649 O O . ASP A 1 452 ? -19.703 -27.891 19.792 1.00 75.19 452 ASP A O 1
ATOM 3653 N N . ALA A 1 453 ? -19.135 -26.179 18.466 1.00 79.12 453 ALA A N 1
ATOM 3654 C CA . ALA A 1 453 ? -17.698 -26.396 18.607 1.00 79.12 453 ALA A CA 1
ATOM 3655 C C . ALA A 1 453 ? -17.210 -26.252 20.059 1.00 79.12 453 ALA A C 1
ATOM 3657 O O . ALA A 1 453 ? -16.228 -26.896 20.427 1.00 79.12 453 ALA A O 1
ATOM 3658 N N . LEU A 1 454 ? -17.850 -25.404 20.871 1.00 81.19 454 LEU A N 1
ATOM 3659 C CA . LEU A 1 454 ? -17.497 -25.232 22.278 1.00 81.19 454 LEU A CA 1
ATOM 3660 C C . LEU A 1 454 ? -17.962 -26.428 23.111 1.00 81.19 454 LEU A C 1
ATOM 3662 O O . LEU A 1 454 ? -17.196 -26.904 23.950 1.00 81.19 454 LEU A O 1
ATOM 3666 N N . ASP A 1 455 ? -19.171 -26.919 22.855 1.00 83.19 455 ASP A N 1
ATOM 3667 C CA . ASP A 1 455 ? -19.742 -28.060 23.573 1.00 83.19 455 ASP A CA 1
ATOM 3668 C C . ASP A 1 455 ? -18.932 -29.329 23.300 1.00 83.19 455 ASP A C 1
ATOM 3670 O O . ASP A 1 455 ? -18.485 -29.975 24.244 1.00 83.19 455 ASP A O 1
ATOM 3674 N N . LYS A 1 456 ? -18.542 -29.580 22.039 1.00 85.75 456 LYS A N 1
ATOM 3675 C CA . LYS A 1 456 ? -17.618 -30.679 21.686 1.00 85.75 456 LYS A CA 1
ATOM 3676 C C . LYS A 1 456 ? -16.319 -30.656 22.495 1.00 85.75 456 LYS A C 1
ATOM 3678 O O . LYS A 1 456 ? -15.804 -31.701 22.892 1.00 85.75 456 LYS A O 1
ATOM 3683 N N . VAL A 1 457 ? -15.750 -29.467 22.705 1.00 88.62 457 VAL A N 1
ATOM 3684 C CA . VAL A 1 457 ? -14.510 -29.310 23.477 1.00 88.62 457 VAL A CA 1
ATOM 3685 C C . VAL A 1 457 ? -14.762 -29.554 24.964 1.00 88.62 457 VAL A C 1
ATOM 3687 O O . VAL A 1 457 ? -13.960 -30.238 25.595 1.00 88.62 457 VAL A O 1
ATOM 3690 N N . ARG A 1 458 ? -15.857 -29.029 25.524 1.00 87.94 458 ARG A N 1
ATOM 3691 C CA . ARG A 1 458 ? -16.222 -29.225 26.937 1.00 87.94 458 ARG A CA 1
ATOM 3692 C C . ARG A 1 458 ? -16.508 -30.688 27.247 1.00 87.94 458 ARG A C 1
ATOM 3694 O O . ARG A 1 458 ? -15.892 -31.229 28.159 1.00 87.94 458 ARG A O 1
ATOM 3701 N N . ASP A 1 459 ? -17.317 -31.341 26.423 1.00 87.69 459 ASP A N 1
ATOM 3702 C CA . ASP A 1 459 ? -17.660 -32.752 26.576 1.00 87.69 459 ASP A CA 1
ATOM 3703 C C . ASP A 1 459 ? -16.412 -33.634 26.504 1.00 87.69 459 ASP A C 1
ATOM 3705 O O . ASP A 1 459 ? -16.231 -34.539 27.319 1.00 87.69 459 ASP A O 1
ATOM 3709 N N . ALA A 1 460 ? -15.493 -33.348 25.574 1.00 90.00 460 ALA A N 1
ATOM 3710 C CA . ALA A 1 460 ? -14.228 -34.071 25.480 1.00 90.00 460 ALA A CA 1
ATOM 3711 C C . ALA A 1 460 ? -13.347 -33.882 26.726 1.00 90.00 460 ALA A C 1
ATOM 3713 O O . ALA A 1 460 ? -12.730 -34.844 27.176 1.00 90.00 460 ALA A O 1
ATOM 3714 N N . ILE A 1 461 ? -13.288 -32.672 27.288 1.00 89.69 461 ILE A N 1
ATOM 3715 C CA . ILE A 1 461 ? -12.512 -32.365 28.502 1.00 89.69 461 ILE A CA 1
ATOM 3716 C C . ILE A 1 461 ? -13.130 -33.017 29.749 1.00 89.69 461 ILE A C 1
ATOM 3718 O O . ILE A 1 461 ? -12.398 -33.458 30.639 1.00 89.69 461 ILE A O 1
ATOM 3722 N N . ASP A 1 462 ? -14.457 -33.097 29.819 1.00 86.19 462 ASP A N 1
ATOM 3723 C CA . ASP A 1 462 ? -15.158 -33.709 30.949 1.00 86.19 462 ASP A CA 1
ATOM 3724 C C . ASP A 1 462 ? -15.089 -35.247 30.904 1.00 86.19 462 ASP A C 1
ATOM 3726 O O . ASP A 1 462 ? -15.035 -35.893 31.950 1.00 86.19 462 ASP A O 1
ATOM 3730 N N . THR A 1 463 ? -15.019 -35.840 29.706 1.00 88.06 463 THR A N 1
ATOM 3731 C CA . THR A 1 463 ? -14.986 -37.303 29.513 1.00 88.06 463 THR A CA 1
ATOM 3732 C C . THR A 1 463 ? -13.583 -37.902 29.379 1.00 88.06 463 THR A C 1
ATOM 3734 O O . THR A 1 463 ? -13.420 -39.097 29.618 1.00 88.06 463 THR A O 1
ATOM 3737 N N . HIS A 1 464 ? -12.567 -37.117 29.004 1.00 89.69 464 HIS A N 1
ATOM 3738 C CA . HIS A 1 464 ? -11.203 -37.606 28.767 1.00 89.69 464 HIS A CA 1
ATOM 3739 C C . HIS A 1 464 ? -10.155 -36.812 29.558 1.00 89.69 464 HIS A C 1
ATOM 3741 O O . HIS A 1 464 ? -10.233 -35.595 29.711 1.00 89.69 464 HIS A O 1
ATOM 3747 N N . ASP A 1 465 ? -9.102 -37.498 30.011 1.00 86.50 465 ASP A N 1
ATOM 3748 C CA . ASP A 1 465 ? -8.025 -36.878 30.796 1.00 86.50 465 ASP A CA 1
ATOM 3749 C C . ASP A 1 465 ? -7.027 -36.050 29.976 1.00 86.50 465 ASP A C 1
ATOM 3751 O O . ASP A 1 465 ? -6.366 -35.168 30.531 1.00 86.50 465 ASP A O 1
ATOM 3755 N N . TYR A 1 466 ? -6.919 -36.327 28.674 1.00 92.00 466 TYR A N 1
ATOM 3756 C CA . TYR A 1 466 ? -5.987 -35.673 27.759 1.00 92.00 466 TYR A CA 1
ATOM 3757 C C . TYR A 1 466 ? -6.695 -35.304 26.453 1.00 92.00 466 TYR A C 1
ATOM 3759 O O . TYR A 1 466 ? -7.286 -36.167 25.799 1.00 92.00 466 TYR A O 1
ATOM 3767 N N . THR A 1 467 ? -6.618 -34.037 26.041 1.00 95.44 467 THR A N 1
ATOM 3768 C CA . THR A 1 467 ? -7.300 -33.528 24.839 1.00 95.44 467 THR A CA 1
ATOM 3769 C C . THR A 1 467 ? -6.412 -32.595 24.013 1.00 95.44 467 THR A C 1
ATOM 3771 O O . THR A 1 467 ? -5.712 -31.735 24.558 1.00 95.44 467 THR A O 1
ATOM 3774 N N . ILE A 1 468 ? -6.512 -32.688 22.686 1.00 96.44 468 ILE A N 1
ATOM 3775 C CA . ILE A 1 468 ? -5.914 -31.727 21.746 1.00 96.44 468 ILE A CA 1
ATOM 3776 C C . ILE A 1 468 ? -7.031 -31.135 20.894 1.00 96.44 468 ILE A C 1
ATOM 3778 O O . ILE A 1 468 ? -7.706 -31.854 20.161 1.00 96.44 468 ILE A O 1
ATOM 3782 N N . THR A 1 469 ? -7.219 -29.821 20.977 1.00 95.25 469 THR A N 1
ATOM 3783 C CA . THR A 1 469 ? -8.190 -29.091 20.159 1.00 95.25 469 THR A CA 1
ATOM 3784 C C . THR A 1 469 ? -7.487 -28.484 18.947 1.00 95.25 469 THR A C 1
ATOM 3786 O O . THR A 1 469 ? -6.587 -27.666 19.122 1.00 95.25 469 THR A O 1
ATOM 3789 N N . LEU A 1 470 ? -7.895 -28.838 17.725 1.00 94.44 470 LEU A N 1
ATOM 3790 C CA . LEU A 1 470 ? -7.366 -28.251 16.485 1.00 94.44 470 LEU A CA 1
ATOM 3791 C C . LEU A 1 470 ? -8.296 -27.148 15.976 1.00 94.44 470 LEU A C 1
ATOM 3793 O O . LEU A 1 470 ? -9.499 -27.367 15.856 1.00 94.44 470 LEU A O 1
ATOM 3797 N N . SER A 1 471 ? -7.757 -25.978 15.633 1.00 90.38 471 SER A N 1
ATOM 3798 C CA . SER A 1 471 ? -8.543 -24.862 15.098 1.00 90.38 471 SER A CA 1
ATOM 3799 C C . SER A 1 471 ? -7.795 -24.078 14.020 1.00 90.38 471 SER A C 1
ATOM 3801 O O . SER A 1 471 ? -6.597 -23.855 14.131 1.00 90.38 471 SER A O 1
ATOM 3803 N N . CYS A 1 472 ? -8.508 -23.584 13.006 1.00 84.94 472 CYS A N 1
ATOM 3804 C CA . CYS A 1 472 ? -7.994 -22.626 12.017 1.00 84.94 472 CYS A CA 1
ATOM 3805 C C . CYS A 1 472 ? -8.600 -21.215 12.183 1.00 84.94 472 CYS A C 1
ATOM 3807 O O . CYS A 1 472 ? -8.675 -20.451 11.225 1.00 84.94 472 CYS A O 1
ATOM 3809 N N . GLY A 1 473 ? -9.102 -20.887 13.382 1.00 72.19 473 GLY A N 1
ATOM 3810 C CA . GLY A 1 473 ? -9.710 -19.585 13.697 1.00 72.19 473 GLY A CA 1
ATOM 3811 C C . GLY A 1 473 ? -11.044 -19.647 14.453 1.00 72.19 473 GLY A C 1
ATOM 3812 O O . GLY A 1 473 ? -11.517 -18.620 14.933 1.00 72.19 473 GLY A O 1
ATOM 3813 N N . LYS A 1 474 ? -11.652 -20.831 14.619 1.00 77.56 474 LYS A N 1
ATOM 3814 C CA . LYS A 1 474 ? -12.792 -21.022 15.536 1.00 77.56 474 LYS A CA 1
ATOM 3815 C C . LYS A 1 474 ? -12.311 -21.078 16.990 1.00 77.56 474 LYS A C 1
ATOM 3817 O O . LYS A 1 474 ? -11.201 -21.526 17.262 1.00 77.56 474 LYS A O 1
ATOM 3822 N N . LEU A 1 475 ? -13.131 -20.624 17.936 1.00 76.44 475 LEU A N 1
ATOM 3823 C CA . LEU A 1 475 ? -12.814 -20.587 19.377 1.00 76.44 475 LEU A CA 1
ATOM 3824 C C . LEU A 1 475 ? -11.590 -19.727 19.778 1.00 76.44 475 LEU A C 1
ATOM 3826 O O . LEU A 1 475 ? -11.264 -19.637 20.960 1.00 76.44 475 LEU A O 1
ATOM 3830 N N . THR A 1 476 ? -10.931 -19.043 18.836 1.00 72.00 476 THR A N 1
ATOM 3831 C CA . THR A 1 476 ? -9.813 -18.127 19.130 1.00 72.00 476 THR A CA 1
ATOM 3832 C C . THR A 1 476 ? -10.302 -16.793 19.682 1.00 72.00 476 THR A C 1
ATOM 3834 O O . THR A 1 476 ? -9.561 -16.106 20.391 1.00 72.00 476 THR A O 1
ATOM 3837 N N . ALA A 1 477 ? -11.580 -16.453 19.463 1.00 66.69 477 ALA A N 1
ATOM 3838 C CA . ALA A 1 477 ? -12.215 -15.385 20.209 1.00 66.69 477 ALA A CA 1
ATOM 3839 C C . ALA A 1 477 ? -13.708 -15.556 20.526 1.00 66.69 477 ALA A C 1
ATOM 3841 O O . ALA A 1 477 ? -14.404 -16.354 19.908 1.00 66.69 477 ALA A O 1
ATOM 3842 N N . GLY A 1 478 ? -14.170 -14.838 21.556 1.00 61.47 478 GLY A N 1
ATOM 3843 C CA . GLY A 1 478 ? -15.547 -14.888 22.067 1.00 61.47 478 GLY A CA 1
ATOM 3844 C C . GLY A 1 478 ? -15.886 -16.034 23.035 1.00 61.47 478 GLY A C 1
ATOM 3845 O O . GLY A 1 478 ? -16.979 -16.035 23.577 1.00 61.47 478 GLY A O 1
ATOM 3846 N N . VAL A 1 479 ? -14.974 -16.978 23.313 1.00 70.88 479 VAL A N 1
ATOM 3847 C CA . VAL A 1 479 ? -15.250 -18.149 24.182 1.00 70.88 479 VAL A CA 1
ATOM 3848 C C . VAL A 1 479 ? -14.218 -18.335 25.300 1.00 70.88 479 VAL A C 1
ATOM 3850 O O . VAL A 1 479 ? -13.101 -17.811 25.236 1.00 70.88 479 VAL A O 1
ATOM 3853 N N . THR A 1 480 ? -14.577 -19.079 26.348 1.00 77.25 480 THR A N 1
ATOM 3854 C CA . THR A 1 480 ? -13.706 -19.320 27.508 1.00 77.25 480 THR A CA 1
ATOM 3855 C C . THR A 1 480 ? -13.667 -20.806 27.858 1.00 77.25 480 THR A C 1
ATOM 3857 O O . THR A 1 480 ? -14.693 -21.378 28.217 1.00 77.25 480 THR A O 1
ATOM 3860 N N . VAL A 1 481 ? -12.467 -21.393 27.783 1.00 85.94 481 VAL A N 1
ATOM 3861 C CA . VAL A 1 481 ? -12.147 -22.767 28.205 1.00 85.94 481 VAL A CA 1
ATOM 3862 C C . VAL A 1 481 ? -11.020 -22.683 29.251 1.00 85.94 481 VAL A C 1
ATOM 3864 O O . VAL A 1 481 ? -9.857 -22.495 28.882 1.00 85.94 481 VAL A O 1
ATOM 3867 N N . PRO A 1 482 ? -11.345 -22.697 30.558 1.00 86.12 482 PRO A N 1
ATOM 3868 C CA . PRO A 1 482 ? -10.370 -22.564 31.650 1.00 86.12 482 PRO A CA 1
ATOM 3869 C C . PRO A 1 482 ? -9.240 -23.606 31.650 1.00 86.12 482 PRO A C 1
ATOM 3871 O O . PRO A 1 482 ? -8.113 -23.318 32.071 1.00 86.12 482 PRO A O 1
ATOM 3874 N N . GLU A 1 483 ? -9.539 -24.812 31.178 1.00 89.94 483 GLU A N 1
ATOM 3875 C CA . GLU A 1 483 ? -8.709 -26.008 31.292 1.00 89.94 483 GLU A CA 1
ATOM 3876 C C . GLU A 1 483 ? -7.517 -26.019 30.331 1.00 89.94 483 GLU A C 1
ATOM 3878 O O . GLU A 1 483 ? -6.549 -26.723 30.599 1.00 89.94 483 GLU A O 1
ATOM 3883 N N . TRP A 1 484 ? -7.530 -25.226 29.252 1.00 92.56 484 TRP A N 1
ATOM 3884 C CA . TRP A 1 484 ? -6.413 -25.179 28.302 1.00 92.56 484 TRP A CA 1
ATOM 3885 C C . TRP A 1 484 ? -5.121 -24.698 28.959 1.00 92.56 484 TRP A C 1
ATOM 3887 O O . TRP A 1 484 ? -5.039 -23.550 29.393 1.00 92.56 484 TRP A O 1
ATOM 3897 N N . THR A 1 485 ? -4.083 -25.531 28.991 1.00 92.69 485 THR A N 1
ATOM 3898 C CA . THR A 1 485 ? -2.805 -25.223 29.652 1.00 92.69 485 THR A CA 1
ATOM 3899 C C . THR A 1 485 ? -1.719 -24.727 28.699 1.00 92.69 485 THR A C 1
ATOM 3901 O O . THR A 1 485 ? -0.820 -24.001 29.138 1.00 92.69 485 THR A O 1
ATOM 3904 N N . ALA A 1 486 ? -1.825 -25.044 27.403 1.00 93.38 486 ALA A N 1
ATOM 3905 C CA . ALA A 1 486 ? -0.916 -24.549 26.372 1.00 93.38 486 ALA A CA 1
ATOM 3906 C C . ALA A 1 486 ? -1.601 -24.240 25.028 1.00 93.38 486 ALA A C 1
ATOM 3908 O O . ALA A 1 486 ? -2.603 -24.865 24.670 1.00 93.38 486 ALA A O 1
ATOM 3909 N N . VAL A 1 487 ? -1.013 -23.305 24.273 1.00 93.50 487 VAL A N 1
ATOM 3910 C CA . VAL A 1 487 ? -1.370 -22.982 22.880 1.00 93.50 487 VAL A CA 1
ATOM 3911 C C . VAL A 1 487 ? -0.186 -23.274 21.958 1.00 93.50 487 VAL A C 1
ATOM 3913 O O . VAL A 1 487 ? 0.929 -22.855 22.249 1.00 93.50 487 VAL A O 1
ATOM 3916 N N . PHE A 1 488 ? -0.428 -23.959 20.841 1.00 92.88 488 PHE A N 1
ATOM 3917 C CA . PHE A 1 488 ? 0.558 -24.258 19.800 1.00 92.88 488 PHE A CA 1
ATOM 3918 C C . PHE A 1 488 ? 0.244 -23.443 18.544 1.00 92.88 488 PHE A C 1
ATOM 3920 O O . PHE A 1 488 ? -0.787 -23.646 17.902 1.00 92.88 488 PHE A O 1
ATOM 3927 N N . MET A 1 489 ? 1.132 -22.517 18.186 1.00 90.06 489 MET A N 1
ATOM 3928 C CA . MET A 1 489 ? 0.965 -21.610 17.049 1.00 90.06 489 MET A CA 1
ATOM 3929 C C . MET A 1 489 ? 1.604 -22.196 15.782 1.00 90.06 489 MET A C 1
ATOM 3931 O O . MET A 1 489 ? 2.738 -21.864 15.435 1.00 90.06 489 MET A O 1
ATOM 3935 N N . LEU A 1 490 ? 0.851 -23.049 15.080 1.00 89.19 490 LEU A N 1
ATOM 3936 C CA . LEU A 1 490 ? 1.267 -23.787 13.874 1.00 89.19 490 LEU A CA 1
ATOM 3937 C C . LEU A 1 490 ? 0.725 -23.167 12.570 1.00 89.19 490 LEU A C 1
ATOM 3939 O O . LEU A 1 490 ? 0.613 -23.837 11.546 1.00 89.19 490 LEU A O 1
ATOM 3943 N N . ALA A 1 491 ? 0.351 -21.888 12.607 1.00 79.06 491 ALA A N 1
ATOM 3944 C CA . ALA A 1 491 ? -0.235 -21.160 11.485 1.00 79.06 491 ALA A CA 1
ATOM 3945 C C . ALA A 1 491 ? 0.234 -19.707 11.454 1.00 79.06 491 ALA A C 1
ATOM 3947 O O . ALA A 1 491 ? 0.610 -19.161 12.490 1.00 79.06 491 ALA A O 1
ATOM 3948 N N . GLY A 1 492 ? 0.147 -19.072 10.281 1.00 64.88 492 GLY A N 1
ATOM 3949 C CA . GLY A 1 492 ? 0.485 -17.662 10.064 1.00 64.88 492 GLY A CA 1
ATOM 3950 C C . GLY A 1 492 ? 1.916 -17.434 9.562 1.00 64.88 492 GLY A C 1
ATOM 3951 O O . GLY A 1 492 ? 2.818 -18.217 9.841 1.00 64.88 492 GLY A O 1
ATOM 3952 N N . SER A 1 493 ? 2.126 -16.340 8.830 1.00 60.81 493 SER A N 1
ATOM 3953 C CA . SER A 1 493 ? 3.413 -15.913 8.255 1.00 60.81 493 SER A CA 1
ATOM 3954 C C . SER A 1 493 ? 3.997 -14.694 8.992 1.00 60.81 493 SER A C 1
ATOM 3956 O O . SER A 1 493 ? 3.415 -14.202 9.966 1.00 60.81 493 SER A O 1
ATOM 3958 N N . TYR A 1 494 ? 5.114 -14.144 8.504 1.00 49.88 494 TYR A N 1
ATOM 3959 C CA . TYR A 1 494 ? 5.661 -12.866 8.982 1.00 49.88 494 TYR A CA 1
ATOM 3960 C C . TYR A 1 494 ? 4.657 -11.694 8.883 1.00 49.88 494 TYR A C 1
ATOM 3962 O O . TYR A 1 494 ? 4.725 -10.739 9.661 1.00 49.88 494 TYR A O 1
ATOM 3970 N N . SER A 1 495 ? 3.693 -11.746 7.957 1.00 44.28 495 SER A N 1
ATOM 3971 C CA . SER A 1 495 ? 2.656 -10.715 7.796 1.00 44.28 495 SER A CA 1
ATOM 3972 C C . SER A 1 495 ? 1.454 -10.885 8.735 1.00 44.28 495 SER A C 1
ATOM 3974 O O . SER A 1 495 ? 0.542 -10.061 8.691 1.00 44.28 495 SER A O 1
ATOM 3976 N N . THR A 1 496 ? 1.456 -11.896 9.613 1.00 58.66 496 THR A N 1
ATOM 3977 C CA . THR A 1 496 ? 0.387 -12.107 10.603 1.00 58.66 496 THR A CA 1
ATOM 3978 C C . THR A 1 496 ? 0.203 -10.868 11.477 1.00 58.66 496 THR A C 1
ATOM 3980 O O . THR A 1 496 ? 1.174 -10.297 11.975 1.00 58.66 496 THR A O 1
ATOM 3983 N N . SER A 1 497 ? -1.054 -10.461 11.664 1.00 61.62 497 SER A N 1
ATOM 3984 C CA . SER A 1 497 ? -1.414 -9.344 12.537 1.00 61.62 497 SER A CA 1
ATOM 3985 C C . SER A 1 497 ? -1.139 -9.682 14.005 1.00 61.62 497 SER A C 1
ATOM 3987 O O . SER A 1 497 ? -1.593 -10.723 14.494 1.00 61.62 497 SER A O 1
ATOM 3989 N N . ALA A 1 498 ? -0.467 -8.772 14.721 1.00 65.00 498 ALA A N 1
ATOM 3990 C CA . ALA A 1 498 ? -0.253 -8.855 16.169 1.00 65.00 498 ALA A CA 1
ATOM 3991 C C . ALA A 1 498 ? -1.564 -9.069 16.947 1.00 65.00 498 ALA A C 1
ATOM 3993 O O . ALA A 1 498 ? -1.599 -9.791 17.942 1.00 65.00 498 ALA A O 1
ATOM 3994 N N . MET A 1 499 ? -2.663 -8.513 16.434 1.00 66.38 499 MET A N 1
ATOM 3995 C CA . MET A 1 499 ? -4.011 -8.627 16.985 1.00 66.38 499 MET A CA 1
ATOM 3996 C C . MET A 1 499 ? -4.485 -10.079 17.121 1.00 66.38 499 MET A C 1
ATOM 3998 O O . MET A 1 499 ? -4.785 -10.533 18.224 1.00 66.38 499 MET A O 1
ATOM 4002 N N . ASN A 1 500 ? -4.514 -10.823 16.011 1.00 68.25 500 ASN A N 1
ATOM 4003 C CA . ASN A 1 500 ? -5.030 -12.196 15.982 1.00 68.25 500 ASN A CA 1
ATOM 4004 C C . ASN A 1 500 ? -4.157 -13.135 16.820 1.00 68.25 500 ASN A C 1
ATOM 4006 O O . ASN A 1 500 ? -4.656 -14.062 17.459 1.00 68.25 500 ASN A O 1
ATOM 4010 N N . TYR A 1 501 ? -2.851 -12.876 16.831 1.00 79.06 501 TYR A N 1
ATOM 4011 C CA . TYR A 1 501 ? -1.898 -13.632 17.626 1.00 79.06 501 TYR A CA 1
ATOM 4012 C C . TYR A 1 501 ? -2.150 -13.450 19.124 1.00 79.06 501 TYR A C 1
ATOM 4014 O O . TYR A 1 501 ? -2.405 -14.431 19.821 1.00 79.06 501 TYR A O 1
ATOM 4022 N N . LEU A 1 502 ? -2.168 -12.201 19.606 1.00 76.62 502 LEU A N 1
ATOM 4023 C CA . LEU A 1 502 ? -2.411 -11.896 21.017 1.00 76.62 502 LEU A CA 1
ATOM 4024 C C . LEU A 1 502 ? -3.785 -12.408 21.472 1.00 76.62 502 LEU A C 1
ATOM 4026 O O . LEU A 1 502 ? -3.885 -13.055 22.516 1.00 76.62 502 LEU A O 1
ATOM 4030 N N . GLN A 1 503 ? -4.826 -12.211 20.653 1.00 75.38 503 GLN A N 1
ATOM 4031 C CA . GLN A 1 503 ? -6.167 -12.732 20.935 1.00 75.38 503 GLN A CA 1
ATOM 4032 C C . GLN A 1 503 ? -6.186 -14.247 21.158 1.00 75.38 503 GLN A C 1
ATOM 4034 O O . GLN A 1 503 ? -6.915 -14.747 22.017 1.00 75.38 503 GLN A O 1
ATOM 4039 N N . THR A 1 504 ? -5.377 -14.975 20.394 1.00 82.44 504 THR A N 1
ATOM 4040 C CA . THR A 1 504 ? -5.327 -16.432 20.464 1.00 82.44 504 THR A CA 1
ATOM 4041 C C . THR A 1 504 ? -4.542 -16.902 21.683 1.00 82.44 504 THR A C 1
ATOM 4043 O O . THR A 1 504 ? -5.039 -17.729 22.449 1.00 82.44 504 THR A O 1
ATOM 4046 N N . ILE A 1 505 ? -3.352 -16.344 21.923 1.00 85.38 505 ILE A N 1
ATOM 4047 C CA . ILE A 1 505 ? -2.491 -16.810 23.016 1.00 85.38 505 ILE A CA 1
ATOM 4048 C C . ILE A 1 505 ? -3.089 -16.503 24.394 1.00 85.38 505 ILE A C 1
ATOM 4050 O O . ILE A 1 505 ? -3.040 -17.353 25.276 1.00 85.38 505 ILE A O 1
ATOM 4054 N N . PHE A 1 506 ? -3.752 -15.354 24.585 1.00 83.44 506 PHE A N 1
ATOM 4055 C CA . PHE A 1 506 ? -4.326 -14.988 25.887 1.00 83.44 506 PHE A CA 1
ATOM 4056 C C . PHE A 1 506 ? -5.492 -15.891 26.323 1.00 83.44 506 PHE A C 1
ATOM 4058 O O . PHE A 1 506 ? -5.900 -15.846 27.487 1.00 83.44 506 PHE A O 1
ATOM 4065 N N . ARG A 1 507 ? -6.015 -16.763 25.447 1.00 83.56 507 ARG A N 1
ATOM 4066 C CA . ARG A 1 507 ? -7.029 -17.768 25.821 1.00 83.56 507 ARG A CA 1
ATOM 4067 C C . ARG A 1 507 ? -6.517 -18.708 26.908 1.00 83.56 507 ARG A C 1
ATOM 4069 O O . ARG A 1 507 ? -7.265 -19.034 27.835 1.00 83.56 507 ARG A O 1
ATOM 4076 N N . VAL A 1 508 ? -5.232 -19.051 26.846 1.00 87.81 508 VAL A N 1
ATOM 4077 C CA . VAL A 1 508 ? -4.570 -19.940 27.806 1.00 87.81 508 VAL A CA 1
ATOM 4078 C C . VAL A 1 508 ? -4.380 -19.294 29.182 1.00 87.81 508 VAL A C 1
ATOM 4080 O O . VAL A 1 508 ? -4.226 -20.002 30.172 1.00 87.81 508 VAL A O 1
ATOM 4083 N N . GLN A 1 509 ? -4.483 -17.964 29.292 1.00 87.38 509 GLN A N 1
ATOM 4084 C CA . GLN A 1 509 ? -4.357 -17.245 30.566 1.00 87.38 509 GLN A CA 1
ATOM 4085 C C . GLN A 1 509 ? -5.630 -17.316 31.436 1.00 87.38 509 GLN A C 1
ATOM 4087 O O . GLN A 1 509 ? -5.710 -16.691 32.489 1.00 87.38 509 GLN A O 1
ATOM 4092 N N . THR A 1 510 ? -6.669 -18.039 31.013 1.00 85.00 510 THR A N 1
ATOM 4093 C CA . THR A 1 510 ? -7.913 -18.145 31.790 1.00 85.00 510 THR A CA 1
ATOM 4094 C C . THR A 1 510 ? -7.653 -18.868 33.134 1.00 85.00 510 THR A C 1
ATOM 4096 O O . THR A 1 510 ? -7.085 -19.966 33.104 1.00 85.00 510 THR A O 1
ATOM 4099 N N . PRO A 1 511 ? -8.049 -18.293 34.296 1.00 83.69 511 PRO A N 1
ATOM 4100 C CA . PRO A 1 511 ? -7.937 -18.942 35.608 1.00 83.69 511 PRO A CA 1
ATOM 4101 C C . PRO A 1 511 ? -8.698 -20.268 35.683 1.00 83.69 511 PRO A C 1
ATOM 4103 O O . PRO A 1 511 ? -9.823 -20.355 35.197 1.00 83.69 511 PRO A O 1
ATOM 4106 N N . CYS A 1 512 ? -8.124 -21.277 36.341 1.00 82.94 512 CYS A N 1
ATOM 4107 C CA . CYS A 1 512 ? -8.763 -22.579 36.549 1.00 82.94 512 CYS A CA 1
ATOM 4108 C C . CYS A 1 512 ? -8.452 -23.130 37.949 1.00 82.94 512 CYS A C 1
ATOM 4110 O O . CYS A 1 512 ? -7.300 -23.073 38.391 1.00 82.94 512 CYS A O 1
ATOM 4112 N N . LYS A 1 513 ? -9.486 -23.647 38.633 1.00 80.50 513 LYS A N 1
ATOM 4113 C CA . LYS A 1 513 ? -9.425 -24.240 39.987 1.00 80.50 513 LYS A CA 1
ATOM 4114 C C . LYS A 1 513 ? -10.003 -25.663 40.062 1.00 80.50 513 LYS A C 1
ATOM 4116 O O . LYS A 1 513 ? -10.297 -26.151 41.149 1.00 80.50 513 LYS A O 1
ATOM 4121 N N . LYS A 1 514 ? -10.223 -26.317 38.921 1.00 76.94 514 LYS A N 1
ATOM 4122 C CA . LYS A 1 514 ? -10.842 -27.649 38.878 1.00 76.94 514 LYS A CA 1
ATOM 4123 C C . LYS A 1 514 ? -9.888 -28.733 39.395 1.00 76.94 514 LYS A C 1
ATOM 4125 O O . LYS A 1 514 ? -8.669 -28.585 39.324 1.00 76.94 514 LYS A O 1
ATOM 4130 N N . ARG A 1 515 ? -10.449 -29.855 39.860 1.00 70.56 515 ARG A N 1
ATOM 4131 C CA . ARG A 1 515 ? -9.712 -31.071 40.276 1.00 70.56 515 ARG A CA 1
ATOM 4132 C C . ARG A 1 515 ? -8.670 -30.819 41.388 1.00 70.56 515 ARG A C 1
ATOM 4134 O O . ARG A 1 515 ? -7.595 -31.419 41.395 1.00 70.56 515 ARG A O 1
ATOM 4141 N N . GLY A 1 516 ? -8.965 -29.914 42.322 1.00 68.06 516 GLY A N 1
ATOM 4142 C CA . GLY A 1 516 ? -8.131 -29.638 43.498 1.00 68.06 516 GLY A CA 1
ATOM 4143 C C . GLY A 1 516 ? -6.786 -28.961 43.204 1.00 68.06 516 GLY A C 1
ATOM 4144 O O . GLY A 1 516 ? -5.928 -28.905 44.089 1.00 68.06 516 GLY A O 1
ATOM 4145 N N . VAL A 1 517 ? -6.589 -28.434 41.991 1.00 76.50 517 VAL A N 1
ATOM 4146 C CA . VAL A 1 517 ? -5.381 -27.702 41.589 1.00 76.50 517 VAL A CA 1
ATOM 4147 C C . VAL A 1 517 ? -5.712 -26.286 41.127 1.00 76.50 517 VAL A C 1
ATOM 4149 O O . VAL A 1 517 ? -6.742 -26.042 40.507 1.00 76.50 517 VAL A O 1
ATOM 4152 N N . VAL A 1 518 ? -4.818 -25.339 41.417 1.00 80.56 518 VAL A N 1
ATOM 4153 C CA . VAL A 1 518 ? -4.906 -23.956 40.928 1.00 80.56 518 VAL A CA 1
ATOM 4154 C C . VAL A 1 518 ? -3.894 -23.760 39.813 1.00 80.56 518 VAL A C 1
ATOM 4156 O O . VAL A 1 518 ? -2.707 -24.017 40.011 1.00 80.56 518 VAL A O 1
ATOM 4159 N N . LYS A 1 519 ? -4.351 -23.285 38.655 1.00 87.56 519 LYS A N 1
ATOM 4160 C CA . LYS A 1 519 ? -3.489 -22.977 37.512 1.00 87.56 519 LYS A CA 1
ATOM 4161 C C . LYS A 1 519 ? -2.626 -21.747 37.795 1.00 87.56 519 LYS A C 1
ATOM 4163 O O . LYS A 1 519 ? -3.147 -20.651 37.978 1.00 87.56 519 LYS A O 1
ATOM 4168 N N . THR A 1 520 ? -1.309 -21.925 37.804 1.00 82.62 520 THR A N 1
ATOM 4169 C CA . THR A 1 520 ? -0.333 -20.869 38.127 1.00 82.62 520 THR A CA 1
ATOM 4170 C C . THR A 1 520 ? 0.502 -20.435 36.930 1.00 82.62 520 THR A C 1
ATOM 4172 O O . THR A 1 520 ? 0.892 -19.271 36.861 1.00 82.62 520 THR A O 1
ATOM 4175 N N . ASN A 1 521 ? 0.744 -21.336 35.973 1.00 86.25 521 ASN A N 1
ATOM 4176 C CA . ASN A 1 521 ? 1.493 -21.058 34.748 1.00 86.25 521 ASN A CA 1
ATOM 4177 C C . ASN A 1 521 ? 0.718 -21.529 33.519 1.00 86.25 521 ASN A C 1
ATOM 4179 O O . ASN A 1 521 ? -0.094 -22.451 33.586 1.00 86.25 521 ASN A O 1
ATOM 4183 N N . CYS A 1 522 ? 0.984 -20.897 32.385 1.00 90.00 522 CYS A N 1
ATOM 4184 C CA . CYS A 1 522 ? 0.465 -21.294 31.086 1.00 90.00 522 CYS A CA 1
ATOM 4185 C C . CYS A 1 522 ? 1.507 -21.042 29.989 1.00 90.00 522 CYS A C 1
ATOM 4187 O O . CYS A 1 522 ? 2.442 -20.254 30.179 1.00 90.00 522 CYS A O 1
ATOM 4189 N N . TYR A 1 523 ? 1.368 -21.749 28.867 1.00 90.75 523 TYR A N 1
ATOM 4190 C CA . TYR A 1 523 ? 2.418 -21.837 27.854 1.00 90.75 523 TYR A CA 1
ATOM 4191 C C . TYR A 1 523 ? 1.924 -21.526 26.444 1.00 90.75 523 TYR A C 1
ATOM 4193 O O . TYR A 1 523 ? 0.818 -21.892 26.051 1.00 90.75 523 TYR A O 1
ATOM 4201 N N . VAL A 1 524 ? 2.787 -20.883 25.666 1.00 90.38 524 VAL A N 1
ATOM 4202 C CA . VAL A 1 524 ? 2.612 -20.649 24.235 1.00 90.38 524 VAL A CA 1
ATOM 4203 C C . VAL A 1 524 ? 3.834 -21.215 23.533 1.00 90.38 524 VAL A C 1
ATOM 4205 O O . VAL A 1 524 ? 4.953 -20.793 23.809 1.00 90.38 524 VAL A O 1
ATOM 4208 N N . PHE A 1 525 ? 3.617 -22.166 22.637 1.00 88.69 525 PHE A N 1
ATOM 4209 C CA . PHE A 1 525 ? 4.646 -22.760 21.796 1.00 88.69 525 PHE A CA 1
ATOM 4210 C C . PHE A 1 525 ? 4.507 -22.187 20.389 1.00 88.69 525 PHE A C 1
ATOM 4212 O O . PHE A 1 525 ? 3.549 -22.497 19.678 1.00 88.69 525 PHE A O 1
ATOM 4219 N N . ASP A 1 526 ? 5.444 -21.330 19.997 1.00 85.81 526 ASP A N 1
ATOM 4220 C CA . ASP A 1 526 ? 5.518 -20.750 18.660 1.00 85.81 526 ASP A CA 1
ATOM 4221 C C . ASP A 1 526 ? 6.726 -21.330 17.907 1.00 85.81 526 ASP A C 1
ATOM 4223 O O . ASP A 1 526 ? 7.835 -21.405 18.427 1.00 85.81 526 ASP A O 1
ATOM 4227 N N . PHE A 1 527 ? 6.516 -21.774 16.673 1.00 79.19 527 PHE A N 1
ATOM 4228 C CA . PHE A 1 527 ? 7.546 -22.399 15.840 1.00 79.19 527 PHE A CA 1
ATOM 4229 C C . PHE A 1 527 ? 8.082 -21.448 14.744 1.00 79.19 527 PHE A C 1
ATOM 4231 O O . PHE A 1 527 ? 8.718 -21.882 13.785 1.00 79.19 527 PHE A O 1
ATOM 4238 N N . ALA A 1 528 ? 7.819 -20.143 14.886 1.00 74.25 528 ALA A N 1
ATOM 4239 C CA . ALA A 1 528 ? 8.312 -19.046 14.057 1.00 74.25 528 ALA A CA 1
ATOM 4240 C C . ALA A 1 528 ? 8.845 -17.892 14.943 1.00 74.25 528 ALA A C 1
ATOM 4242 O O . ALA A 1 528 ? 8.092 -16.982 15.323 1.00 74.25 528 ALA A O 1
ATOM 4243 N N . PRO A 1 529 ? 10.158 -17.880 15.250 1.00 69.94 529 PRO A N 1
ATOM 4244 C CA . PRO A 1 529 ? 10.760 -16.884 16.134 1.00 69.94 529 PRO A CA 1
ATOM 4245 C C . PRO A 1 529 ? 10.569 -15.452 15.623 1.00 69.94 529 PRO A C 1
ATOM 4247 O O . PRO A 1 529 ? 10.023 -14.620 16.339 1.00 69.94 529 PRO A O 1
ATOM 4250 N N . ASP A 1 530 ? 10.908 -15.166 14.361 1.00 64.50 530 ASP A N 1
ATOM 4251 C CA . ASP A 1 530 ? 10.855 -13.803 13.800 1.00 64.50 530 ASP A CA 1
ATOM 4252 C C . ASP A 1 530 ? 9.454 -13.174 13.877 1.00 64.50 530 ASP A C 1
ATOM 4254 O O . ASP A 1 530 ? 9.309 -11.970 14.101 1.00 64.50 530 ASP A O 1
ATOM 4258 N N . ARG A 1 531 ? 8.408 -13.998 13.737 1.00 71.62 531 ARG A N 1
ATOM 4259 C CA . ARG A 1 531 ? 7.012 -13.576 13.902 1.00 71.62 531 ARG A CA 1
ATOM 4260 C C . ARG A 1 531 ? 6.717 -13.202 15.348 1.00 71.62 531 ARG A C 1
ATOM 4262 O O . ARG A 1 531 ? 6.187 -12.121 15.589 1.00 71.62 531 ARG A O 1
ATOM 4269 N N . THR A 1 532 ? 7.042 -14.087 16.292 1.00 70.25 532 THR A N 1
ATOM 4270 C CA . THR A 1 532 ? 6.808 -13.845 17.725 1.00 70.25 532 THR A CA 1
ATOM 4271 C C . THR A 1 532 ? 7.449 -12.528 18.147 1.00 70.25 532 THR A C 1
ATOM 4273 O O . THR A 1 532 ? 6.818 -11.698 18.795 1.00 70.25 532 THR A O 1
ATOM 4276 N N . LEU A 1 533 ? 8.686 -12.307 17.705 1.00 67.06 533 LEU A N 1
ATOM 4277 C CA . LEU A 1 533 ? 9.474 -11.128 18.039 1.00 67.06 533 LEU A CA 1
ATOM 4278 C C . LEU A 1 533 ? 8.886 -9.845 17.459 1.00 67.06 533 LEU A C 1
ATOM 4280 O O . LEU A 1 533 ? 8.746 -8.856 18.175 1.00 67.06 533 LEU A O 1
ATOM 4284 N N . LYS A 1 534 ? 8.482 -9.876 16.185 1.00 69.19 534 LYS A N 1
ATOM 4285 C CA . LYS A 1 534 ? 7.770 -8.767 15.545 1.00 69.19 534 LYS A CA 1
ATOM 4286 C C . LYS A 1 534 ? 6.503 -8.403 16.323 1.00 69.19 534 LYS A C 1
ATOM 4288 O O . LYS A 1 534 ? 6.290 -7.234 16.615 1.00 69.19 534 LYS A O 1
ATOM 4293 N N . ILE A 1 535 ? 5.685 -9.395 16.675 1.00 68.94 535 ILE A N 1
ATOM 4294 C CA . ILE A 1 535 ? 4.392 -9.178 17.337 1.00 68.94 535 ILE A CA 1
ATOM 4295 C C . ILE A 1 535 ? 4.573 -8.618 18.749 1.00 68.94 535 ILE A C 1
ATOM 4297 O O . ILE A 1 535 ? 3.859 -7.694 19.138 1.00 68.94 535 ILE A O 1
ATOM 4301 N N . VAL A 1 536 ? 5.551 -9.131 19.497 1.00 66.62 536 VAL A N 1
ATOM 4302 C CA . VAL A 1 536 ? 5.910 -8.591 20.813 1.00 66.62 536 VAL A CA 1
ATOM 4303 C C . VAL A 1 536 ? 6.360 -7.133 20.682 1.00 66.62 536 VAL A C 1
ATOM 4305 O O . VAL A 1 536 ? 5.835 -6.275 21.389 1.00 66.62 536 VAL A O 1
ATOM 4308 N N . ALA A 1 537 ? 7.245 -6.818 19.734 1.00 63.16 537 ALA A N 1
ATOM 4309 C CA . ALA A 1 537 ? 7.716 -5.449 19.528 1.00 63.16 537 ALA A CA 1
ATOM 4310 C C . ALA A 1 537 ? 6.597 -4.489 19.079 1.00 63.16 537 ALA A C 1
ATOM 4312 O O . ALA A 1 537 ? 6.498 -3.381 19.600 1.00 63.16 537 ALA A O 1
ATOM 4313 N N . GLU A 1 538 ? 5.721 -4.914 18.161 1.00 62.06 538 GLU A N 1
ATOM 4314 C CA . GLU A 1 538 ? 4.552 -4.132 17.735 1.00 62.06 538 GLU A CA 1
ATOM 4315 C C . GLU A 1 538 ? 3.593 -3.860 18.903 1.00 62.06 538 GLU A C 1
ATOM 4317 O O . GLU A 1 538 ? 3.060 -2.757 19.007 1.00 62.06 538 GLU A O 1
ATOM 4322 N N . SER A 1 539 ? 3.407 -4.829 19.808 1.00 61.31 539 SER A N 1
ATOM 4323 C CA . SER A 1 539 ? 2.554 -4.657 20.990 1.00 61.31 539 SER A CA 1
ATOM 4324 C C . SER A 1 539 ? 3.115 -3.641 21.987 1.00 61.31 539 SER A C 1
ATOM 4326 O O . SER A 1 539 ? 2.360 -2.834 22.522 1.00 61.31 539 SER A O 1
ATOM 4328 N N . VAL A 1 540 ? 4.438 -3.624 22.175 1.00 62.22 540 VAL A N 1
ATOM 4329 C CA . VAL A 1 540 ? 5.124 -2.657 23.042 1.00 62.22 540 VAL A CA 1
ATOM 4330 C C . VAL A 1 540 ? 5.057 -1.255 22.434 1.00 62.22 540 VAL A C 1
ATOM 4332 O O . VAL A 1 540 ? 4.651 -0.315 23.110 1.00 62.22 540 VAL A O 1
ATOM 4335 N N . ALA A 1 541 ? 5.369 -1.118 21.141 1.00 57.78 541 ALA A N 1
ATOM 4336 C CA . ALA A 1 541 ? 5.350 0.171 20.446 1.00 57.78 541 ALA A CA 1
ATOM 4337 C C . ALA A 1 541 ? 3.947 0.801 20.384 1.00 57.78 541 ALA A C 1
ATOM 4339 O O . ALA A 1 541 ? 3.808 2.018 20.436 1.00 57.78 541 ALA A O 1
ATOM 4340 N N . ALA A 1 542 ? 2.896 -0.013 20.282 1.00 54.16 542 ALA A N 1
ATOM 4341 C CA . ALA A 1 542 ? 1.516 0.465 20.283 1.00 54.16 542 ALA A CA 1
ATOM 4342 C C . ALA A 1 542 ? 1.013 0.916 21.665 1.00 54.16 542 ALA A C 1
ATOM 4344 O O . ALA A 1 542 ? 0.071 1.704 21.739 1.00 54.16 542 ALA A O 1
ATOM 4345 N N . ASN A 1 543 ? 1.621 0.413 22.743 1.00 51.84 543 ASN A N 1
ATOM 4346 C CA . ASN A 1 543 ? 1.289 0.784 24.120 1.00 51.84 543 ASN A CA 1
ATOM 4347 C C . ASN A 1 543 ? 2.192 1.902 24.670 1.00 51.84 543 ASN A C 1
ATOM 4349 O O . ASN A 1 543 ? 1.896 2.463 25.728 1.00 51.84 543 ASN A O 1
ATOM 4353 N N . ALA A 1 544 ? 3.269 2.258 23.961 1.00 51.59 544 ALA A N 1
ATOM 4354 C CA . ALA A 1 544 ? 4.105 3.402 24.295 1.00 51.59 544 ALA A CA 1
ATOM 4355 C C . ALA A 1 544 ? 3.287 4.699 24.174 1.00 51.59 544 ALA A C 1
ATOM 4357 O O . ALA A 1 544 ? 2.724 5.017 23.124 1.00 51.59 544 ALA A O 1
ATOM 4358 N N . ARG A 1 545 ? 3.193 5.461 25.271 1.00 43.22 545 ARG A N 1
ATOM 4359 C CA . ARG A 1 545 ? 2.477 6.746 25.289 1.00 43.22 545 ARG A CA 1
ATOM 4360 C C . ARG A 1 545 ? 3.102 7.695 24.264 1.00 43.22 545 ARG A C 1
ATOM 4362 O O . ARG A 1 545 ? 4.324 7.854 24.234 1.00 43.22 545 ARG A O 1
ATOM 4369 N N . ALA A 1 546 ? 2.264 8.363 23.470 1.00 35.03 546 ALA A N 1
ATOM 4370 C CA . ALA A 1 546 ? 2.706 9.342 22.484 1.00 35.03 546 ALA A CA 1
ATOM 4371 C C . ALA A 1 546 ? 3.631 10.392 23.136 1.00 35.03 546 ALA A C 1
ATOM 4373 O O . ALA A 1 546 ? 3.211 11.146 24.009 1.00 35.03 546 ALA A O 1
ATOM 4374 N N . GLY A 1 547 ? 4.906 10.425 22.724 1.00 37.22 547 GLY A N 1
ATOM 4375 C CA . GLY A 1 547 ? 5.885 11.432 23.161 1.00 37.22 547 GLY A CA 1
ATOM 4376 C C . GLY A 1 547 ? 7.139 10.926 23.887 1.00 37.22 547 GLY A C 1
ATOM 4377 O O . GLY A 1 547 ? 8.027 11.745 24.152 1.00 37.22 547 GLY A O 1
ATOM 4378 N N . GLN A 1 548 ? 7.271 9.627 24.183 1.00 37.66 548 GLN A N 1
ATOM 4379 C CA . GLN A 1 548 ? 8.483 9.089 24.823 1.00 37.66 548 GLN A CA 1
ATOM 4380 C C . GLN A 1 548 ? 9.635 8.820 23.824 1.00 37.66 548 GLN A C 1
ATOM 4382 O O . GLN A 1 548 ? 9.436 8.725 22.618 1.00 37.66 548 GLN A O 1
ATOM 4387 N N . THR A 1 549 ? 10.878 8.820 24.319 1.00 36.94 549 THR A N 1
ATOM 4388 C CA . THR A 1 549 ? 12.126 8.702 23.534 1.00 36.94 549 THR A CA 1
ATOM 4389 C C . THR A 1 549 ? 12.463 7.245 23.181 1.00 36.94 549 THR A C 1
ATOM 4391 O O . THR A 1 549 ? 12.007 6.334 23.859 1.00 36.94 549 THR A O 1
ATOM 4394 N N . ARG A 1 550 ? 13.356 6.996 22.204 1.00 41.97 550 ARG A N 1
ATOM 4395 C CA . ARG A 1 550 ? 13.840 5.640 21.823 1.00 41.97 550 ARG A CA 1
ATOM 4396 C C . ARG A 1 550 ? 14.365 4.780 22.992 1.00 41.97 550 ARG A C 1
ATOM 4398 O O . ARG A 1 550 ? 14.370 3.558 22.897 1.00 41.97 550 ARG A O 1
ATOM 4405 N N . GLN A 1 551 ? 14.816 5.406 24.082 1.00 43.72 551 GLN A N 1
ATOM 4406 C CA . GLN A 1 551 ? 15.228 4.712 25.309 1.00 43.72 551 GLN A CA 1
ATOM 4407 C C . GLN A 1 551 ? 14.033 4.003 25.979 1.00 43.72 551 GLN A C 1
ATOM 4409 O O . GLN A 1 551 ? 14.166 2.875 26.439 1.00 43.72 551 GLN A O 1
ATOM 4414 N N . SER A 1 552 ? 12.851 4.627 25.946 1.00 54.00 552 SER A N 1
ATOM 4415 C CA . SER A 1 552 ? 11.630 4.111 26.574 1.00 54.00 552 SER A CA 1
ATOM 4416 C C . SER A 1 552 ? 11.064 2.865 25.890 1.00 54.00 552 SER A C 1
ATOM 4418 O O . SER A 1 552 ? 10.611 1.966 26.587 1.00 54.00 552 SER A O 1
ATOM 4420 N N . ASP A 1 553 ? 11.164 2.748 24.560 1.00 54.22 553 ASP A N 1
ATOM 4421 C CA . ASP A 1 553 ? 10.714 1.550 23.833 1.00 54.22 553 ASP A CA 1
ATOM 4422 C C . ASP A 1 553 ? 11.584 0.333 24.166 1.00 54.22 553 ASP A C 1
ATOM 4424 O O . ASP A 1 553 ? 11.091 -0.788 24.305 1.00 54.22 553 ASP A O 1
ATOM 4428 N N . ARG A 1 554 ? 12.895 0.558 24.330 1.00 60.28 554 ARG A N 1
ATOM 4429 C CA . ARG A 1 554 ? 13.841 -0.470 24.777 1.00 60.28 554 ARG A CA 1
ATOM 4430 C C . ARG A 1 554 ? 13.533 -0.902 26.207 1.00 60.28 554 ARG A C 1
ATOM 4432 O O . ARG A 1 554 ? 13.514 -2.098 26.484 1.00 60.28 554 ARG A O 1
ATOM 4439 N N . ASP A 1 555 ? 13.267 0.052 27.093 1.00 64.06 555 ASP A N 1
ATOM 4440 C CA . ASP A 1 555 ? 12.937 -0.220 28.492 1.00 64.06 555 ASP A CA 1
ATOM 4441 C C . ASP A 1 555 ? 11.590 -0.948 28.624 1.00 64.06 555 ASP A C 1
ATOM 4443 O O . ASP A 1 555 ? 11.495 -1.930 29.359 1.00 64.06 555 ASP A O 1
ATOM 4447 N N . ALA A 1 556 ? 10.584 -0.558 27.838 1.00 61.78 556 ALA A N 1
ATOM 4448 C CA . ALA A 1 556 ? 9.281 -1.215 27.786 1.00 61.78 556 ALA A CA 1
ATOM 4449 C C . ALA A 1 556 ? 9.371 -2.642 27.213 1.00 61.78 556 ALA A C 1
ATOM 4451 O O . ALA A 1 556 ? 8.740 -3.564 27.736 1.00 61.78 556 ALA A O 1
ATOM 4452 N N . LEU A 1 557 ? 10.207 -2.866 26.190 1.00 66.00 557 LEU A N 1
ATOM 4453 C CA . LEU A 1 557 ? 10.464 -4.203 25.649 1.00 66.00 557 LEU A CA 1
ATOM 4454 C C . LEU A 1 557 ? 11.225 -5.082 26.653 1.00 66.00 557 LEU A C 1
ATOM 4456 O O . LEU A 1 557 ? 10.884 -6.252 26.830 1.00 66.00 557 LEU A O 1
ATOM 4460 N N . ASN A 1 558 ? 12.216 -4.521 27.350 1.00 69.25 558 ASN A N 1
ATOM 4461 C CA . ASN A 1 558 ? 12.931 -5.204 28.430 1.00 69.25 558 ASN A CA 1
ATOM 4462 C C . ASN A 1 558 ? 11.991 -5.585 29.583 1.00 69.25 558 ASN A C 1
ATOM 4464 O O . ASN A 1 558 ? 12.075 -6.692 30.119 1.00 69.25 558 ASN A O 1
ATOM 4468 N N . GLU A 1 559 ? 11.074 -4.693 29.954 1.00 67.81 559 GLU A N 1
ATOM 4469 C CA . GLU A 1 559 ? 10.092 -4.951 31.003 1.00 67.81 559 GLU A CA 1
ATOM 4470 C C . GLU A 1 559 ? 9.080 -6.026 30.579 1.00 67.81 559 GLU A C 1
ATOM 4472 O O . GLU A 1 559 ? 8.810 -6.948 31.351 1.00 67.81 559 GLU A O 1
ATOM 4477 N N . PHE A 1 560 ? 8.597 -5.996 29.332 1.00 69.62 560 PHE A N 1
ATOM 4478 C CA . PHE A 1 560 ? 7.756 -7.064 28.786 1.00 69.62 560 PHE A CA 1
ATOM 4479 C C . PHE A 1 560 ? 8.460 -8.425 28.854 1.00 69.62 560 PHE A C 1
ATOM 4481 O O . PHE A 1 560 ? 7.890 -9.396 29.354 1.00 69.62 560 PHE A O 1
ATOM 4488 N N . MET A 1 561 ? 9.726 -8.487 28.432 1.00 68.12 561 MET A N 1
ATOM 4489 C CA . MET A 1 561 ? 10.540 -9.708 28.448 1.00 68.12 561 MET A CA 1
ATOM 4490 C C . MET A 1 561 ? 10.781 -10.258 29.862 1.00 68.12 561 MET A C 1
ATOM 4492 O O . MET A 1 561 ? 10.957 -11.466 30.029 1.00 68.12 561 MET A O 1
ATOM 4496 N N . LYS A 1 562 ? 10.751 -9.405 30.895 1.00 68.38 562 LYS A N 1
ATOM 4497 C CA . LYS A 1 562 ? 10.845 -9.825 32.302 1.00 68.38 562 LYS A CA 1
ATOM 4498 C C . LYS A 1 562 ? 9.602 -10.593 32.761 1.00 68.38 562 LYS A C 1
ATOM 4500 O O . LYS A 1 562 ? 9.724 -11.554 33.519 1.00 68.38 562 LYS A O 1
ATOM 4505 N N . PHE A 1 563 ? 8.416 -10.171 32.327 1.00 64.75 563 PHE A N 1
ATOM 4506 C CA . PHE A 1 563 ? 7.137 -10.761 32.744 1.00 64.75 563 PHE A CA 1
ATOM 4507 C C . PHE A 1 563 ? 6.619 -11.847 31.793 1.00 64.75 563 PHE A C 1
ATOM 4509 O O . PHE A 1 563 ? 5.846 -12.718 32.207 1.00 64.75 563 PHE A O 1
ATOM 4516 N N . CYS A 1 564 ? 7.049 -11.809 30.534 1.00 63.72 564 CYS A N 1
ATOM 4517 C CA . CYS A 1 564 ? 6.770 -12.803 29.511 1.00 63.72 564 CYS A CA 1
ATOM 4518 C C . CYS A 1 564 ? 8.090 -13.218 28.839 1.00 63.72 564 CYS A C 1
ATOM 4520 O O . CYS A 1 564 ? 8.477 -12.641 27.821 1.00 63.72 564 CYS A O 1
ATOM 4522 N N . PRO A 1 565 ? 8.824 -14.187 29.415 1.00 62.78 565 PRO A N 1
ATOM 4523 C CA . PRO A 1 565 ? 10.107 -14.593 28.862 1.00 62.78 565 PRO A CA 1
ATOM 4524 C C . PRO A 1 565 ? 9.901 -15.208 27.477 1.00 62.78 565 PRO A C 1
ATOM 4526 O O . PRO A 1 565 ? 9.205 -16.216 27.355 1.00 62.78 565 PRO A O 1
ATOM 4529 N N . VAL A 1 566 ? 10.525 -14.616 26.451 1.00 62.88 566 VAL A N 1
ATOM 4530 C CA . VAL A 1 566 ? 10.627 -15.208 25.110 1.00 62.88 566 VAL A CA 1
ATOM 4531 C C . VAL A 1 566 ? 11.938 -15.980 25.019 1.00 62.88 566 VAL A C 1
ATOM 4533 O O . VAL A 1 566 ? 13.031 -15.402 25.001 1.00 62.88 566 VAL A O 1
ATOM 4536 N N . ILE A 1 567 ? 11.829 -17.306 25.002 1.00 64.06 567 ILE A N 1
ATOM 4537 C CA . ILE A 1 567 ? 12.983 -18.209 25.001 1.00 64.06 567 ILE A CA 1
ATOM 4538 C C . ILE A 1 567 ? 13.160 -18.775 23.594 1.00 64.06 567 ILE A C 1
ATOM 4540 O O . ILE A 1 567 ? 12.255 -19.419 23.065 1.00 64.06 567 ILE A O 1
ATOM 4544 N N . ALA A 1 568 ? 14.327 -18.543 22.992 1.00 59.00 568 ALA A N 1
ATOM 4545 C CA . ALA A 1 568 ? 14.743 -19.223 21.772 1.00 59.00 568 ALA A CA 1
ATOM 4546 C C . ALA A 1 568 ? 15.366 -20.570 22.131 1.00 59.00 568 ALA A C 1
ATOM 4548 O O . ALA A 1 568 ? 16.317 -20.638 22.920 1.00 59.00 568 ALA A O 1
ATOM 4549 N N . MET A 1 569 ? 14.878 -21.635 21.504 1.00 59.19 569 MET A N 1
ATOM 4550 C CA . MET A 1 569 ? 15.530 -22.939 21.530 1.00 59.19 569 MET A CA 1
ATOM 4551 C C . MET A 1 569 ? 16.323 -23.120 20.233 1.00 59.19 569 MET A C 1
ATOM 4553 O O . MET A 1 569 ? 15.754 -23.381 19.176 1.00 59.19 569 MET A O 1
ATOM 4557 N N . SER A 1 570 ? 17.644 -22.919 20.303 1.00 50.84 570 SER A N 1
ATOM 4558 C CA . SER A 1 570 ? 18.569 -23.094 19.173 1.00 50.84 570 SER A CA 1
ATOM 4559 C C . SER A 1 570 ? 19.588 -24.176 19.524 1.00 50.84 570 SER A C 1
ATOM 4561 O O . SER A 1 570 ? 20.572 -23.903 20.213 1.00 50.84 570 SER A O 1
ATOM 4563 N N . GLY A 1 571 ? 19.353 -25.404 19.055 1.00 53.50 571 GLY A N 1
ATOM 4564 C CA . GLY A 1 571 ? 20.106 -26.582 19.503 1.00 53.50 571 GLY A CA 1
ATOM 4565 C C . GLY A 1 571 ? 19.869 -26.884 20.991 1.00 53.50 571 GLY A C 1
ATOM 4566 O O . GLY A 1 571 ? 18.843 -26.490 21.539 1.00 53.50 571 GLY A O 1
ATOM 4567 N N . SER A 1 572 ? 20.846 -27.512 21.660 1.00 39.47 572 SER A N 1
ATOM 4568 C CA . SER A 1 572 ? 20.774 -28.009 23.053 1.00 39.47 572 SER A CA 1
ATOM 4569 C C . SER A 1 572 ? 20.785 -26.944 24.162 1.00 39.47 572 SER A C 1
ATOM 4571 O O . SER A 1 572 ? 20.993 -27.267 25.332 1.00 39.47 572 SER A O 1
ATOM 4573 N N . ARG A 1 573 ? 20.588 -25.654 23.844 1.00 51.22 573 ARG A N 1
ATOM 4574 C CA . ARG A 1 573 ? 20.631 -24.562 24.834 1.00 51.22 573 ARG A CA 1
ATOM 4575 C C . ARG A 1 573 ? 19.441 -23.613 24.694 1.00 51.22 573 ARG A C 1
ATOM 4577 O O . ARG A 1 573 ? 19.226 -23.013 23.644 1.00 51.22 573 ARG A O 1
ATOM 4584 N N . MET A 1 574 ? 18.713 -23.426 25.797 1.00 55.34 574 MET A N 1
ATOM 4585 C CA . MET A 1 574 ? 17.722 -22.357 25.944 1.00 55.34 574 MET A CA 1
ATOM 4586 C C . MET A 1 574 ? 18.441 -21.013 26.077 1.00 55.34 574 MET A C 1
ATOM 4588 O O . MET A 1 574 ? 19.261 -20.841 26.982 1.00 55.34 574 MET A O 1
ATOM 4592 N N . LYS A 1 575 ? 18.141 -20.060 25.190 1.00 59.62 575 LYS A N 1
ATOM 4593 C CA . LYS A 1 575 ? 18.679 -18.698 25.256 1.00 59.62 575 LYS A CA 1
ATOM 4594 C C . LYS A 1 575 ? 17.538 -17.689 25.288 1.00 59.62 575 LYS A C 1
ATOM 4596 O O . LYS A 1 575 ? 16.690 -17.671 24.401 1.00 59.62 575 LYS A O 1
ATOM 4601 N N . THR A 1 576 ? 17.524 -16.837 26.305 1.00 58.84 576 THR A N 1
ATOM 4602 C CA . THR A 1 576 ? 16.633 -15.674 26.357 1.00 58.84 576 THR A CA 1
ATOM 4603 C C . THR A 1 576 ? 17.049 -14.670 25.284 1.00 58.84 576 THR A C 1
ATOM 4605 O O . THR A 1 576 ? 18.245 -14.411 25.109 1.00 58.84 576 THR A O 1
ATOM 4608 N N . PHE A 1 577 ? 16.083 -14.129 24.540 1.00 62.09 577 PHE A N 1
ATOM 4609 C CA . PHE A 1 577 ? 16.369 -13.072 23.571 1.00 62.09 577 PHE A CA 1
ATOM 4610 C C . PHE A 1 577 ? 16.806 -11.777 24.266 1.00 62.09 577 PHE A C 1
ATOM 4612 O O . PHE A 1 577 ? 16.349 -11.460 25.360 1.00 62.09 577 PHE A O 1
ATOM 4619 N N . ASP A 1 578 ? 17.695 -11.044 23.599 1.00 63.97 578 ASP A N 1
ATOM 4620 C CA . ASP A 1 578 ? 18.169 -9.718 23.997 1.00 63.97 578 ASP A CA 1
ATOM 4621 C C . ASP A 1 578 ? 17.408 -8.661 23.185 1.00 63.97 578 ASP A C 1
ATOM 4623 O O . ASP A 1 578 ? 17.353 -8.772 21.955 1.00 63.97 578 ASP A O 1
ATOM 4627 N N . ALA A 1 579 ? 16.840 -7.654 23.855 1.00 59.22 579 ALA A N 1
ATOM 4628 C CA . ALA A 1 579 ? 16.072 -6.576 23.238 1.00 59.22 579 ALA A CA 1
ATOM 4629 C C . ALA A 1 579 ? 16.823 -5.880 22.088 1.00 59.22 579 ALA A C 1
ATOM 4631 O O . ALA A 1 579 ? 16.200 -5.532 21.084 1.00 59.22 579 ALA A O 1
ATOM 4632 N N . ASP A 1 580 ? 18.153 -5.759 22.163 1.00 59.25 580 ASP A N 1
ATOM 4633 C CA . ASP A 1 580 ? 18.947 -5.112 21.109 1.00 59.25 580 ASP A CA 1
ATOM 4634 C C . ASP A 1 580 ? 18.949 -5.921 19.806 1.00 59.25 580 ASP A C 1
ATOM 4636 O O . ASP A 1 580 ? 18.826 -5.374 18.706 1.00 59.25 580 ASP A O 1
ATOM 4640 N N . LYS A 1 581 ? 19.014 -7.252 19.915 1.00 60.28 581 LYS A N 1
ATOM 4641 C CA . LYS A 1 581 ? 18.927 -8.143 18.749 1.00 60.28 581 LYS A CA 1
ATOM 4642 C C . LYS A 1 581 ? 17.532 -8.134 18.134 1.00 60.28 581 LYS A C 1
ATOM 4644 O O . LYS A 1 581 ? 17.417 -8.216 16.911 1.00 60.28 581 LYS A O 1
ATOM 4649 N N . LEU A 1 582 ? 16.496 -7.996 18.962 1.00 58.12 582 LEU A N 1
ATOM 4650 C CA . LEU A 1 582 ? 15.102 -7.921 18.517 1.00 58.12 582 LEU A CA 1
ATOM 4651 C C . LEU A 1 582 ? 14.820 -6.643 17.737 1.00 58.12 582 LEU A C 1
ATOM 4653 O O . LEU A 1 582 ? 14.275 -6.696 16.634 1.00 58.12 582 LEU A O 1
ATOM 4657 N N . LEU A 1 583 ? 15.258 -5.503 18.272 1.00 60.53 583 LEU A N 1
ATOM 4658 C CA . LEU A 1 583 ? 15.151 -4.217 17.592 1.00 60.53 583 LEU A CA 1
ATOM 4659 C C . LEU A 1 583 ? 15.927 -4.229 16.267 1.00 60.53 583 LEU A C 1
ATOM 4661 O O . LEU A 1 583 ? 15.415 -3.756 15.252 1.00 60.53 583 LEU A O 1
ATOM 4665 N N . GLY A 1 584 ? 17.112 -4.850 16.233 1.00 60.56 584 GLY A N 1
ATOM 4666 C CA . GLY A 1 584 ? 17.885 -5.035 15.001 1.00 60.56 584 GLY A CA 1
ATOM 4667 C C . GLY A 1 584 ? 17.155 -5.862 13.931 1.00 60.56 584 GLY A C 1
ATOM 4668 O O . GLY A 1 584 ? 17.106 -5.466 12.764 1.00 60.56 584 GLY A O 1
ATOM 4669 N N . GLN A 1 585 ? 16.537 -6.989 14.303 1.00 57.38 585 GLN A N 1
ATOM 4670 C CA . GLN A 1 585 ? 15.745 -7.809 13.371 1.00 57.38 585 GLN A CA 1
ATOM 4671 C C . GLN A 1 585 ? 14.488 -7.082 12.865 1.00 57.38 585 GLN A C 1
ATOM 4673 O O . GLN A 1 585 ? 14.137 -7.205 11.689 1.00 57.38 585 GLN A O 1
ATOM 4678 N N . LEU A 1 586 ? 13.847 -6.271 13.709 1.00 58.09 586 LEU A N 1
ATOM 4679 C CA . LEU A 1 586 ? 12.699 -5.454 13.317 1.00 58.09 586 LEU A CA 1
ATOM 4680 C C . LEU A 1 586 ? 13.088 -4.370 12.303 1.00 58.09 586 LEU A C 1
ATOM 4682 O O . LEU A 1 586 ? 12.436 -4.233 11.266 1.00 58.09 586 LEU A O 1
ATOM 4686 N N . LYS A 1 587 ? 14.187 -3.644 12.550 1.00 60.28 587 LYS A N 1
ATOM 4687 C CA . LYS A 1 587 ? 14.705 -2.632 11.614 1.00 60.28 587 LYS A CA 1
ATOM 4688 C C . LYS A 1 587 ? 15.040 -3.236 10.255 1.00 60.28 587 LYS A C 1
ATOM 4690 O O . LYS A 1 587 ? 14.688 -2.664 9.226 1.00 60.28 587 LYS A O 1
ATOM 4695 N N . ARG A 1 588 ? 15.609 -4.446 10.232 1.00 63.38 588 ARG A N 1
ATOM 4696 C CA . ARG A 1 588 ? 15.824 -5.203 8.988 1.00 63.38 588 ARG A CA 1
ATOM 4697 C C . ARG A 1 588 ? 14.520 -5.475 8.239 1.00 63.38 588 ARG A C 1
ATOM 4699 O O . ARG A 1 588 ? 14.520 -5.479 7.011 1.00 63.38 588 ARG A O 1
ATOM 4706 N N . ALA A 1 589 ? 13.414 -5.726 8.923 1.00 58.25 589 ALA A N 1
ATOM 4707 C CA . ALA A 1 589 ? 12.139 -5.930 8.249 1.00 58.25 589 ALA A CA 1
ATOM 4708 C C . ALA A 1 589 ? 11.515 -4.622 7.747 1.00 58.25 589 ALA A C 1
ATOM 4710 O O . ALA A 1 589 ? 10.973 -4.585 6.641 1.00 58.25 589 ALA A O 1
ATOM 4711 N N . TYR A 1 590 ? 11.641 -3.535 8.511 1.00 64.56 590 TYR A N 1
ATOM 4712 C CA . TYR A 1 590 ? 11.248 -2.198 8.065 1.00 64.56 590 TYR A CA 1
ATOM 4713 C C . TYR A 1 590 ? 12.028 -1.756 6.829 1.00 64.56 590 TYR A C 1
ATOM 4715 O O . TYR A 1 590 ? 11.417 -1.280 5.875 1.00 64.56 590 TYR A O 1
ATOM 4723 N N . ALA A 1 591 ? 13.334 -2.016 6.792 1.00 70.62 591 ALA A N 1
ATOM 4724 C CA . ALA A 1 591 ? 14.172 -1.770 5.625 1.00 70.62 591 ALA A CA 1
ATOM 4725 C C . ALA A 1 591 ? 13.759 -2.618 4.408 1.00 70.62 591 ALA A C 1
ATOM 4727 O O . ALA A 1 591 ? 13.693 -2.098 3.297 1.00 70.62 591 ALA A O 1
ATOM 4728 N N . GLU A 1 592 ? 13.410 -3.902 4.594 1.00 70.56 592 GLU A N 1
ATOM 4729 C CA . GLU A 1 592 ? 12.872 -4.741 3.504 1.00 70.56 592 GLU A CA 1
ATOM 4730 C C . GLU A 1 592 ? 11.593 -4.132 2.920 1.00 70.56 592 GLU A C 1
ATOM 4732 O O . GLU A 1 592 ? 11.434 -4.062 1.701 1.00 70.56 592 GLU A O 1
ATOM 4737 N N . ARG A 1 593 ? 10.677 -3.697 3.793 1.00 71.50 593 ARG A N 1
ATOM 4738 C CA . ARG A 1 593 ? 9.397 -3.110 3.391 1.00 71.50 593 ARG A CA 1
ATOM 4739 C C . ARG A 1 593 ? 9.604 -1.773 2.682 1.00 71.50 593 ARG A C 1
ATOM 4741 O O . ARG A 1 593 ? 9.017 -1.563 1.625 1.00 71.50 593 ARG A O 1
ATOM 4748 N N . ALA A 1 594 ? 10.485 -0.923 3.210 1.00 73.81 594 ALA A N 1
ATOM 4749 C CA . ALA A 1 594 ? 10.850 0.352 2.603 1.00 73.81 594 ALA A CA 1
ATOM 4750 C C . ALA A 1 594 ? 11.462 0.163 1.207 1.00 73.81 594 ALA A C 1
ATOM 4752 O O . ALA A 1 594 ? 11.015 0.810 0.263 1.00 73.81 594 ALA A O 1
ATOM 4753 N N . ALA A 1 595 ? 12.405 -0.772 1.042 1.00 79.44 595 ALA A N 1
ATOM 4754 C CA . ALA A 1 595 ? 13.000 -1.080 -0.259 1.00 79.44 595 ALA A CA 1
ATOM 4755 C C . ALA A 1 595 ? 11.960 -1.603 -1.266 1.00 79.44 595 ALA A C 1
ATOM 4757 O O . ALA A 1 595 ? 11.924 -1.159 -2.410 1.00 79.44 595 ALA A O 1
ATOM 4758 N N . ARG A 1 596 ? 11.066 -2.509 -0.844 1.00 73.94 596 ARG A N 1
ATOM 4759 C CA . ARG A 1 596 ? 10.015 -3.079 -1.713 1.00 73.94 596 ARG A CA 1
ATOM 4760 C C . ARG A 1 596 ? 8.944 -2.080 -2.129 1.00 73.94 596 ARG A C 1
ATOM 4762 O O . ARG A 1 596 ? 8.380 -2.225 -3.207 1.00 73.94 596 ARG A O 1
ATOM 4769 N N . ASN A 1 597 ? 8.675 -1.089 -1.285 1.00 74.19 597 ASN A N 1
ATOM 4770 C CA . ASN A 1 597 ? 7.714 -0.028 -1.565 1.00 74.19 597 ASN A CA 1
ATOM 4771 C C . ASN A 1 597 ? 8.357 1.187 -2.257 1.00 74.19 597 ASN A C 1
ATOM 4773 O O . ASN A 1 597 ? 7.704 2.226 -2.356 1.00 74.19 597 ASN A O 1
ATOM 4777 N N . GLY A 1 598 ? 9.618 1.095 -2.702 1.00 81.62 598 GLY A N 1
ATOM 4778 C CA . GLY A 1 598 ? 10.305 2.197 -3.380 1.00 81.62 598 GLY A CA 1
ATOM 4779 C C . GLY A 1 598 ? 10.449 3.433 -2.497 1.00 81.62 598 GLY A C 1
ATOM 4780 O O . GLY A 1 598 ? 10.247 4.542 -2.971 1.00 81.62 598 GLY A O 1
ATOM 4781 N N . PHE A 1 599 ? 10.725 3.231 -1.207 1.00 90.88 599 PHE A N 1
ATOM 4782 C CA . PHE A 1 599 ? 10.848 4.262 -0.166 1.00 90.88 599 PHE A CA 1
ATOM 4783 C C . PHE A 1 599 ? 9.544 5.016 0.163 1.00 90.88 599 PHE A C 1
ATOM 4785 O O . PHE A 1 599 ? 9.554 5.953 0.958 1.00 90.88 599 PHE A O 1
ATOM 4792 N N . ASP A 1 600 ? 8.390 4.555 -0.330 1.00 82.12 600 ASP A N 1
ATOM 4793 C CA . ASP A 1 600 ? 7.067 5.015 0.119 1.00 82.12 600 ASP A CA 1
ATOM 4794 C C . ASP A 1 600 ? 6.636 4.291 1.409 1.00 82.12 600 ASP A C 1
ATOM 4796 O O . ASP A 1 600 ? 5.654 3.545 1.453 1.00 82.12 600 ASP A O 1
ATOM 4800 N N . ASP A 1 601 ? 7.410 4.466 2.482 1.00 75.81 601 ASP A N 1
ATOM 4801 C CA . ASP A 1 601 ? 7.159 3.818 3.770 1.00 75.81 601 ASP A CA 1
ATOM 4802 C C . ASP A 1 601 ? 7.350 4.779 4.943 1.00 75.81 601 ASP A C 1
ATOM 4804 O O . ASP A 1 601 ? 8.254 5.605 4.959 1.00 75.81 601 ASP A O 1
ATOM 4808 N N . ARG A 1 602 ? 6.490 4.670 5.963 1.00 73.00 602 ARG A N 1
ATOM 4809 C CA . ARG A 1 602 ? 6.594 5.515 7.164 1.00 73.00 602 ARG A CA 1
ATOM 4810 C C . ARG A 1 602 ? 7.816 5.178 8.018 1.00 73.00 602 ARG A C 1
ATOM 4812 O O . ARG A 1 602 ? 8.279 6.043 8.742 1.00 73.00 602 ARG A O 1
ATOM 4819 N N . ALA A 1 603 ? 8.303 3.938 7.949 1.00 71.62 603 ALA A N 1
ATOM 4820 C CA . ALA A 1 603 ? 9.420 3.472 8.763 1.00 71.62 603 ALA A CA 1
ATOM 4821 C C . ALA A 1 603 ? 10.772 4.061 8.329 1.00 71.62 603 ALA A C 1
ATOM 4823 O O . ALA A 1 603 ? 11.755 3.892 9.038 1.00 71.62 603 ALA A O 1
ATOM 4824 N N . LEU A 1 604 ? 10.815 4.751 7.184 1.00 79.69 604 LEU A N 1
ATOM 4825 C CA . LEU A 1 604 ? 11.986 5.494 6.726 1.00 79.69 604 LEU A CA 1
ATOM 4826 C C . LEU A 1 604 ? 12.212 6.789 7.528 1.00 79.69 604 LEU A C 1
ATOM 4828 O O . LEU A 1 604 ? 13.288 7.373 7.449 1.00 79.69 604 LEU A O 1
ATOM 4832 N N . TYR A 1 605 ? 11.212 7.243 8.290 1.00 83.31 605 TYR A N 1
ATOM 4833 C CA . TYR A 1 605 ? 11.255 8.488 9.053 1.00 83.31 605 TYR A CA 1
ATOM 4834 C C . TYR A 1 605 ? 11.228 8.222 10.553 1.00 83.31 605 TYR A C 1
ATOM 4836 O O . TYR A 1 605 ? 10.655 7.232 11.011 1.00 83.31 605 TYR A O 1
ATOM 4844 N N . ASN A 1 606 ? 11.815 9.136 11.317 1.00 77.25 606 ASN A N 1
ATOM 4845 C CA . ASN A 1 606 ? 11.916 9.030 12.766 1.00 77.25 606 ASN A CA 1
ATOM 4846 C C . ASN A 1 606 ? 10.924 9.966 13.494 1.00 77.25 606 ASN A C 1
ATOM 4848 O O . ASN A 1 606 ? 10.170 10.733 12.886 1.00 77.25 606 ASN A O 1
ATOM 4852 N N . ASP A 1 607 ? 10.910 9.892 14.825 1.00 68.69 607 ASP A N 1
ATOM 4853 C CA . ASP A 1 607 ? 9.954 10.622 15.662 1.00 68.69 607 ASP A CA 1
ATOM 4854 C C . ASP A 1 607 ? 10.306 12.089 15.936 1.00 68.69 607 ASP A C 1
ATOM 4856 O O . ASP A 1 607 ? 9.513 12.783 16.575 1.00 68.69 607 ASP A O 1
ATOM 4860 N N . GLU A 1 608 ? 11.405 12.624 15.391 1.00 70.94 608 GLU A N 1
ATOM 4861 C CA . GLU A 1 608 ? 11.660 14.074 15.425 1.00 70.94 608 GLU A CA 1
ATOM 4862 C C . GLU A 1 608 ? 10.541 14.866 14.728 1.00 70.94 608 GLU A C 1
ATOM 4864 O O . GLU A 1 608 ? 10.266 16.011 15.079 1.00 70.94 608 GLU A O 1
ATOM 4869 N N . LEU A 1 609 ? 9.793 14.216 13.831 1.00 72.81 609 LEU A N 1
ATOM 4870 C CA . LEU A 1 609 ? 8.586 14.757 13.202 1.00 72.81 609 LEU A CA 1
ATOM 4871 C C . LEU A 1 609 ? 7.434 15.056 14.180 1.00 72.81 609 LEU A C 1
ATOM 4873 O O . LEU A 1 609 ? 6.473 15.720 13.798 1.00 72.81 609 LEU A O 1
ATOM 4877 N N . LEU A 1 610 ? 7.490 14.568 15.426 1.00 64.88 610 LEU A N 1
ATOM 4878 C CA . LEU A 1 610 ? 6.546 14.940 16.491 1.00 64.88 610 LEU A CA 1
ATOM 4879 C C . LEU A 1 610 ? 6.930 16.246 17.202 1.00 64.88 610 LEU A C 1
ATOM 4881 O O . LEU A 1 610 ? 6.120 16.787 17.953 1.00 64.88 610 LEU A O 1
ATOM 4885 N N . ARG A 1 611 ? 8.158 16.735 16.996 1.00 72.06 611 ARG A N 1
ATOM 4886 C CA . ARG A 1 611 ? 8.755 17.871 17.714 1.00 72.06 611 ARG A CA 1
ATOM 4887 C C . ARG A 1 611 ? 9.167 18.991 16.754 1.00 72.06 611 ARG A C 1
ATOM 4889 O O . ARG A 1 611 ? 10.205 19.616 16.937 1.00 72.06 611 ARG A O 1
ATOM 4896 N N . LEU A 1 612 ? 8.352 19.222 15.725 1.00 77.12 612 LEU A N 1
ATOM 4897 C CA . LEU A 1 612 ? 8.574 20.291 14.753 1.00 77.12 612 LEU A CA 1
ATOM 4898 C C . LEU A 1 612 ? 8.394 21.655 15.424 1.00 77.12 612 LEU A C 1
ATOM 4900 O O . LEU A 1 612 ? 7.337 21.928 15.994 1.00 77.12 612 LEU A O 1
ATOM 4904 N N . ASN A 1 613 ? 9.413 22.507 15.337 1.00 81.94 613 ASN A N 1
ATOM 4905 C CA . ASN A 1 613 ? 9.292 23.911 15.726 1.00 81.94 613 ASN A CA 1
ATOM 4906 C C . ASN A 1 613 ? 8.700 24.745 14.568 1.00 81.94 613 ASN A C 1
ATOM 4908 O O . ASN A 1 613 ? 8.535 24.250 13.450 1.00 81.94 613 ASN A O 1
ATOM 4912 N N . ASP A 1 614 ? 8.371 26.015 14.817 1.00 79.75 614 ASP A N 1
ATOM 4913 C CA . ASP A 1 614 ? 7.763 26.880 13.792 1.00 79.75 614 ASP A CA 1
ATOM 4914 C C . ASP A 1 614 ? 8.664 27.077 12.560 1.00 79.75 614 ASP A C 1
ATOM 4916 O O . ASP A 1 614 ? 8.164 27.081 11.434 1.00 79.75 614 ASP A O 1
ATOM 4920 N N . LEU A 1 615 ? 9.989 27.127 12.749 1.00 83.44 615 LEU A N 1
ATOM 4921 C CA . LEU A 1 615 ? 10.953 27.194 11.647 1.00 83.44 615 LEU A CA 1
ATOM 4922 C C . LEU A 1 615 ? 10.885 25.934 10.770 1.00 83.44 615 LEU A C 1
ATOM 4924 O O . LEU A 1 615 ? 10.871 26.032 9.545 1.00 83.44 615 LEU A O 1
ATOM 4928 N N . ASP A 1 616 ? 10.795 24.752 11.376 1.00 85.31 616 ASP A N 1
ATOM 4929 C CA . ASP A 1 616 ? 10.683 23.477 10.666 1.00 85.31 616 ASP A CA 1
ATOM 4930 C C . ASP A 1 616 ? 9.369 23.392 9.899 1.00 85.31 616 ASP A C 1
ATOM 4932 O O . ASP A 1 616 ? 9.336 22.945 8.754 1.00 85.31 616 ASP A O 1
ATOM 4936 N N . ILE A 1 617 ? 8.278 23.846 10.518 1.00 82.25 617 ILE A N 1
ATOM 4937 C CA . ILE A 1 617 ? 6.957 23.897 9.892 1.00 82.25 617 ILE A CA 1
ATOM 4938 C C . ILE A 1 617 ? 7.000 24.785 8.648 1.00 82.25 617 ILE A C 1
ATOM 4940 O O . ILE A 1 617 ? 6.440 24.410 7.616 1.00 82.25 617 ILE A O 1
ATOM 4944 N N . ASP A 1 618 ? 7.669 25.933 8.714 1.00 84.38 618 ASP A N 1
ATOM 4945 C CA . ASP A 1 618 ? 7.801 26.831 7.570 1.00 84.38 618 ASP A CA 1
ATOM 4946 C C . ASP A 1 618 ? 8.717 26.259 6.483 1.00 84.38 618 ASP A C 1
ATOM 4948 O O . ASP A 1 618 ? 8.364 26.325 5.301 1.00 84.38 618 ASP A O 1
ATOM 4952 N N . LYS A 1 619 ? 9.808 25.577 6.855 1.00 87.75 619 LYS A N 1
ATOM 4953 C CA . LYS A 1 619 ? 10.623 24.795 5.911 1.00 87.75 619 LYS A CA 1
ATOM 4954 C C . LYS A 1 619 ? 9.790 23.716 5.210 1.00 87.75 619 LYS A C 1
ATOM 4956 O O . LYS A 1 619 ? 9.819 23.628 3.983 1.00 87.75 619 LYS A O 1
ATOM 4961 N N . PHE A 1 620 ? 8.970 22.958 5.945 1.00 87.88 620 PHE A N 1
ATOM 4962 C CA . PHE A 1 620 ? 8.061 21.960 5.369 1.00 87.88 620 PHE A CA 1
ATOM 4963 C C . PHE A 1 620 ? 7.005 22.582 4.456 1.00 87.88 620 PHE A C 1
ATOM 4965 O O . PHE A 1 620 ? 6.743 22.045 3.383 1.00 87.88 620 PHE A O 1
ATOM 4972 N N . LYS A 1 621 ? 6.407 23.719 4.828 1.00 84.31 621 LYS A N 1
ATOM 4973 C CA . LYS A 1 621 ? 5.463 24.433 3.951 1.00 84.31 621 LYS A CA 1
ATOM 4974 C C . LYS A 1 621 ? 6.136 24.868 2.653 1.00 84.31 621 LYS A C 1
ATOM 4976 O O . LYS A 1 621 ? 5.531 24.718 1.596 1.00 84.31 621 LYS A O 1
ATOM 4981 N N . ASN A 1 622 ? 7.359 25.389 2.720 1.00 84.75 622 ASN A N 1
ATOM 4982 C CA . ASN A 1 622 ? 8.110 25.800 1.536 1.00 84.75 622 ASN A CA 1
ATOM 4983 C C . ASN A 1 622 ? 8.441 24.596 0.648 1.00 84.75 622 ASN A C 1
ATOM 4985 O O . ASN A 1 622 ? 8.149 24.634 -0.543 1.00 84.75 622 ASN A O 1
ATOM 4989 N N . LEU A 1 623 ? 8.915 23.491 1.231 1.00 84.69 623 LEU A N 1
ATOM 4990 C CA . LEU A 1 623 ? 9.140 22.246 0.495 1.00 84.69 623 LEU A CA 1
ATOM 4991 C C . LEU A 1 623 ? 7.841 21.705 -0.132 1.00 84.69 623 LEU A C 1
ATOM 4993 O O . LEU A 1 623 ? 7.828 21.295 -1.289 1.00 84.69 623 LEU A O 1
ATOM 4997 N N . GLY A 1 624 ? 6.721 21.761 0.592 1.00 80.69 624 GLY A N 1
ATOM 4998 C CA . GLY A 1 624 ? 5.407 21.369 0.081 1.00 80.69 624 GLY A CA 1
ATOM 4999 C C . GLY A 1 624 ? 4.903 22.254 -1.066 1.00 80.69 624 GLY A C 1
ATOM 5000 O O . GLY A 1 624 ? 4.271 21.743 -1.987 1.00 80.69 624 GLY A O 1
ATOM 5001 N N . LYS A 1 625 ? 5.206 23.561 -1.052 1.00 80.94 625 LYS A N 1
ATOM 5002 C CA . LYS A 1 625 ? 4.922 24.472 -2.177 1.00 80.94 625 LYS A CA 1
ATOM 5003 C C . LYS A 1 625 ? 5.744 24.110 -3.413 1.00 80.94 625 LYS A C 1
ATOM 5005 O O . LYS A 1 625 ? 5.202 24.149 -4.509 1.00 80.94 625 LYS A O 1
ATOM 5010 N N . ILE A 1 626 ? 7.011 23.743 -3.219 1.00 75.75 626 ILE A N 1
ATOM 5011 C CA . ILE A 1 626 ? 7.929 23.344 -4.294 1.00 75.75 626 ILE A CA 1
ATOM 5012 C C . ILE A 1 626 ? 7.459 22.040 -4.955 1.00 75.75 626 ILE A C 1
ATOM 5014 O O . ILE A 1 626 ? 7.335 21.972 -6.171 1.00 75.75 626 ILE A O 1
ATOM 5018 N N . ILE A 1 627 ? 7.133 21.016 -4.160 1.00 69.69 627 ILE A N 1
ATOM 5019 C CA . ILE A 1 627 ? 6.719 19.695 -4.673 1.00 69.69 627 ILE A CA 1
ATOM 5020 C C . ILE A 1 627 ? 5.312 19.736 -5.302 1.00 69.69 627 ILE A C 1
ATOM 5022 O O . ILE A 1 627 ? 4.954 18.870 -6.103 1.00 69.69 627 ILE A O 1
ATOM 5026 N N . GLY A 1 628 ? 4.494 20.726 -4.931 1.00 59.59 628 GLY A N 1
ATOM 5027 C CA . GLY A 1 628 ? 3.073 20.765 -5.254 1.00 59.59 628 GLY A CA 1
ATOM 5028 C C . GLY A 1 628 ? 2.298 19.652 -4.540 1.00 59.59 628 GLY A C 1
ATOM 5029 O O . GLY A 1 628 ? 2.860 18.779 -3.874 1.00 59.59 628 GLY A O 1
ATOM 5030 N N . SER A 1 629 ? 0.968 19.657 -4.650 1.00 45.59 629 SER A N 1
ATOM 5031 C CA . SER A 1 629 ? 0.136 18.567 -4.129 1.00 45.59 629 SER A CA 1
ATOM 5032 C C . SER A 1 629 ? 0.357 17.297 -4.962 1.00 45.59 629 SER A C 1
ATOM 5034 O O . SER A 1 629 ? -0.445 16.980 -5.844 1.00 45.59 629 SER A O 1
ATOM 5036 N N . SER A 1 630 ? 1.464 16.587 -4.729 1.00 41.69 630 SER A N 1
ATOM 5037 C CA . SER A 1 630 ? 1.712 15.292 -5.355 1.00 41.69 630 SER A CA 1
ATOM 5038 C C . SER A 1 630 ? 0.564 14.355 -4.977 1.00 41.69 630 SER A C 1
ATOM 5040 O O . SER A 1 630 ? 0.234 14.181 -3.799 1.00 41.69 630 SER A O 1
ATOM 5042 N N . LYS A 1 631 ? -0.114 13.795 -5.983 1.00 38.72 631 LYS A N 1
ATOM 5043 C CA . LYS A 1 631 ? -1.109 12.747 -5.760 1.00 38.72 631 LYS A CA 1
ATOM 5044 C C . LYS A 1 631 ? -0.350 11.498 -5.319 1.00 38.72 631 LYS A C 1
ATOM 5046 O O . LYS A 1 631 ? 0.090 10.708 -6.146 1.00 38.72 631 LYS A O 1
ATOM 5051 N N . SER A 1 632 ? -0.158 11.342 -4.011 1.00 35.59 632 SER A N 1
ATOM 5052 C CA . SER A 1 632 ? 0.254 10.071 -3.421 1.00 35.59 632 SER A CA 1
ATOM 5053 C C . SER A 1 632 ? -0.686 8.972 -3.917 1.00 35.59 632 SER A C 1
ATOM 5055 O O . SER A 1 632 ? -1.904 9.165 -3.868 1.00 35.59 632 SER A O 1
ATOM 5057 N N . GLN A 1 633 ? -0.141 7.838 -4.368 1.00 32.59 633 GLN A N 1
ATOM 5058 C CA . GLN A 1 633 ? -0.941 6.652 -4.679 1.00 32.59 633 GLN A CA 1
ATOM 5059 C C . GLN A 1 633 ? -1.903 6.363 -3.520 1.00 32.59 633 GLN A C 1
ATOM 5061 O O . GLN A 1 633 ? -1.507 6.379 -2.349 1.00 32.59 633 GLN A O 1
ATOM 5066 N N . ALA A 1 634 ? -3.157 6.051 -3.848 1.00 29.58 634 ALA A N 1
ATOM 5067 C CA . ALA A 1 634 ? -3.987 5.286 -2.935 1.00 29.58 634 ALA A CA 1
ATOM 5068 C C . ALA A 1 634 ? -3.216 4.009 -2.569 1.00 29.58 634 ALA A C 1
ATOM 5070 O O . ALA A 1 634 ? -2.607 3.372 -3.436 1.00 29.58 634 ALA A O 1
ATOM 5071 N N . LYS A 1 635 ? -3.192 3.656 -1.279 1.00 26.72 635 LYS A N 1
ATOM 5072 C CA . LYS A 1 635 ? -2.673 2.358 -0.840 1.00 26.72 635 LYS A CA 1
ATOM 5073 C C . LYS A 1 635 ? -3.276 1.273 -1.737 1.00 26.72 635 LYS A C 1
ATOM 5075 O O . LYS A 1 635 ? -4.483 1.278 -1.964 1.00 26.72 635 LYS A O 1
ATOM 5080 N N . ARG A 1 636 ? -2.472 0.289 -2.150 1.00 23.33 636 ARG A N 1
ATOM 5081 C CA . ARG A 1 636 ? -3.011 -1.056 -2.383 1.00 23.33 636 ARG A CA 1
ATOM 5082 C C . ARG A 1 636 ? -3.422 -1.606 -1.018 1.00 23.33 636 ARG A C 1
ATOM 5084 O O . ARG A 1 636 ? -2.707 -2.410 -0.428 1.00 23.33 636 ARG A O 1
ATOM 5091 N N . ASP A 1 637 ? -4.520 -1.092 -0.475 1.00 22.94 637 ASP A N 1
ATOM 5092 C CA . ASP A 1 637 ? -5.305 -1.887 0.450 1.00 22.94 637 ASP A CA 1
ATOM 5093 C C . ASP A 1 637 ? -5.773 -3.091 -0.361 1.00 22.94 637 ASP A C 1
ATOM 5095 O O . ASP A 1 637 ? -6.207 -2.953 -1.507 1.00 22.94 637 ASP A O 1
ATOM 5099 N N . ILE A 1 638 ? -5.626 -4.283 0.207 1.00 24.56 638 ILE A N 1
ATOM 5100 C CA . ILE A 1 638 ? -6.345 -5.449 -0.292 1.00 24.56 638 ILE A CA 1
ATOM 5101 C C . ILE A 1 638 ? -7.820 -5.055 -0.229 1.00 24.56 638 ILE A C 1
ATOM 5103 O O . ILE A 1 638 ? -8.382 -4.896 0.855 1.00 24.56 638 ILE A O 1
ATOM 5107 N N . THR A 1 639 ? -8.402 -4.794 -1.395 1.00 20.86 639 THR A N 1
ATOM 5108 C CA . THR A 1 639 ? -9.769 -4.315 -1.545 1.00 20.86 639 THR A CA 1
ATOM 5109 C C . THR A 1 639 ? -10.698 -5.449 -1.141 1.00 20.86 639 THR A C 1
ATOM 5111 O O . THR A 1 639 ? -10.934 -6.381 -1.903 1.00 20.86 639 THR A O 1
ATOM 5114 N N . ILE A 1 640 ? -11.209 -5.400 0.087 1.00 26.83 640 ILE A N 1
ATOM 5115 C CA . ILE A 1 640 ? -12.385 -6.175 0.470 1.00 26.83 640 ILE A CA 1
ATOM 5116 C C . ILE A 1 640 ? -13.581 -5.257 0.199 1.00 26.83 640 ILE A C 1
ATOM 5118 O O . ILE A 1 640 ? -14.035 -4.528 1.075 1.00 26.83 640 ILE A O 1
ATOM 5122 N N . ASN A 1 641 ? -14.036 -5.317 -1.053 1.00 26.44 641 ASN A N 1
ATOM 5123 C CA . ASN A 1 641 ? -15.203 -4.674 -1.663 1.00 26.44 641 ASN A CA 1
ATOM 5124 C C . ASN A 1 641 ? -15.150 -3.169 -1.974 1.00 26.44 641 ASN A C 1
ATOM 5126 O O . ASN A 1 641 ? -14.768 -2.325 -1.169 1.00 26.44 641 ASN A O 1
ATOM 5130 N N . ASP A 1 642 ? -15.617 -2.883 -3.188 1.00 26.27 642 ASP A N 1
ATOM 5131 C CA . ASP A 1 642 ? -15.568 -1.628 -3.926 1.00 26.27 642 ASP A CA 1
ATOM 5132 C C . ASP A 1 642 ? -17.010 -1.153 -4.177 1.00 26.27 642 ASP A C 1
ATOM 5134 O O . ASP A 1 642 ? -17.729 -1.818 -4.919 1.00 26.27 642 ASP A O 1
ATOM 5138 N N . GLN A 1 643 ? -17.474 -0.075 -3.521 1.00 29.05 643 GLN A N 1
ATOM 5139 C CA . GLN A 1 643 ? -18.764 0.583 -3.821 1.00 29.05 643 GLN A CA 1
ATOM 5140 C C . GLN A 1 643 ? -18.737 2.101 -3.513 1.00 29.05 643 GLN A C 1
ATOM 5142 O O . GLN A 1 643 ? -19.115 2.553 -2.435 1.00 29.05 643 GLN A O 1
ATOM 5147 N N . GLY A 1 644 ? -18.282 2.898 -4.487 1.00 34.59 644 GLY A N 1
ATOM 5148 C CA . GLY A 1 644 ? -19.155 3.875 -5.160 1.00 34.59 644 GLY A CA 1
ATOM 5149 C C . GLY A 1 644 ? -19.667 5.146 -4.453 1.00 34.59 644 GLY A C 1
ATOM 5150 O O . GLY A 1 644 ? -20.767 5.566 -4.789 1.00 34.59 644 GLY A O 1
ATOM 5151 N N . LEU A 1 645 ? -18.924 5.808 -3.557 1.00 30.16 645 LEU A N 1
ATOM 5152 C CA . LEU A 1 645 ? -19.254 7.183 -3.107 1.00 30.16 645 LEU A CA 1
ATOM 5153 C C . LEU A 1 645 ? -18.067 8.137 -3.280 1.00 30.16 645 LEU A C 1
ATOM 5155 O O . LEU A 1 645 ? -16.920 7.753 -3.044 1.00 30.16 645 LEU A O 1
ATOM 5159 N N . THR A 1 646 ? -18.337 9.388 -3.671 1.00 34.22 646 THR A N 1
ATOM 5160 C CA . THR A 1 646 ? -17.289 10.362 -4.022 1.00 34.22 646 THR A CA 1
ATOM 5161 C C . THR A 1 646 ? -16.749 11.132 -2.805 1.00 34.22 646 THR A C 1
ATOM 5163 O O . THR A 1 646 ? -17.462 11.412 -1.838 1.00 34.22 646 THR A O 1
ATOM 5166 N N . ASP A 1 647 ? -15.470 11.533 -2.847 1.00 34.22 647 ASP A N 1
ATOM 5167 C CA . ASP A 1 647 ? -14.775 12.238 -1.749 1.00 34.22 647 ASP A CA 1
ATOM 5168 C C . ASP A 1 647 ? -15.438 13.569 -1.329 1.00 34.22 647 ASP A C 1
ATOM 5170 O O . ASP A 1 647 ? -15.276 14.029 -0.194 1.00 34.22 647 ASP A O 1
ATOM 5174 N N . ALA A 1 648 ? -16.213 14.191 -2.222 1.00 34.53 648 ALA A N 1
ATOM 5175 C CA . ALA A 1 648 ? -16.933 15.435 -1.957 1.00 34.53 648 ALA A CA 1
ATOM 5176 C C . ALA A 1 648 ? -18.153 15.230 -1.038 1.00 34.53 648 ALA A C 1
ATOM 5178 O O . ALA A 1 648 ? -18.436 16.079 -0.187 1.00 34.53 648 ALA A O 1
ATOM 5179 N N . GLU A 1 649 ? -18.831 14.086 -1.150 1.00 39.06 649 GLU A N 1
ATOM 5180 C CA . GLU A 1 649 ? -19.996 13.731 -0.327 1.00 39.06 649 GLU A CA 1
ATOM 5181 C C . GLU A 1 649 ? -19.561 13.354 1.095 1.00 39.06 649 GLU A C 1
ATOM 5183 O O . GLU A 1 649 ? -20.160 13.807 2.074 1.00 39.06 649 GLU A O 1
ATOM 5188 N N . ARG A 1 650 ? -18.418 12.664 1.230 1.00 39.16 650 ARG A N 1
ATOM 5189 C CA . ARG A 1 650 ? -17.772 12.392 2.530 1.00 39.16 650 ARG A CA 1
ATOM 5190 C C . ARG A 1 650 ? -17.325 13.661 3.260 1.00 39.16 650 ARG A C 1
ATOM 5192 O O . ARG A 1 650 ? -17.331 13.692 4.490 1.00 39.16 650 ARG A O 1
ATOM 5199 N N . LYS A 1 651 ? -16.934 14.712 2.531 1.00 35.16 651 LYS A N 1
ATOM 5200 C CA . LYS A 1 651 ? -16.503 15.989 3.123 1.00 35.16 651 LYS A CA 1
ATOM 5201 C C . LYS A 1 651 ? -17.688 16.826 3.620 1.00 35.16 651 LYS A C 1
ATOM 5203 O O . LYS A 1 651 ? -17.613 17.353 4.726 1.00 35.16 651 LYS A O 1
ATOM 5208 N N . LYS A 1 652 ? -18.798 16.874 2.868 1.00 36.00 652 LYS A N 1
ATOM 5209 C CA . LYS A 1 652 ? -20.024 17.597 3.266 1.00 36.00 652 LYS A CA 1
ATOM 5210 C C . LYS A 1 652 ? -20.660 17.045 4.547 1.00 36.00 652 LYS A C 1
ATOM 5212 O O . LYS A 1 652 ? -21.016 17.833 5.412 1.00 36.00 652 LYS A O 1
ATOM 5217 N N . LEU A 1 653 ? -20.710 15.721 4.718 1.00 39.41 653 LEU A N 1
ATOM 5218 C CA . LEU A 1 653 ? -21.213 15.076 5.946 1.00 39.41 653 LEU A CA 1
ATOM 5219 C C . LEU A 1 653 ? -20.343 15.351 7.189 1.00 39.41 653 LEU A C 1
ATOM 5221 O O . LEU A 1 653 ? -20.841 15.353 8.315 1.00 39.41 653 LEU A O 1
ATOM 5225 N N . ARG A 1 654 ? -19.043 15.606 6.994 1.00 33.44 654 ARG A N 1
ATOM 5226 C CA . ARG A 1 654 ? -18.065 15.824 8.072 1.00 33.44 654 ARG A CA 1
ATOM 5227 C C . ARG A 1 654 ? -18.002 17.275 8.557 1.00 33.44 654 ARG A C 1
ATOM 5229 O O . ARG A 1 654 ? -17.563 17.520 9.679 1.00 33.44 654 ARG A O 1
ATOM 5236 N N . ASP A 1 655 ? -18.416 18.229 7.727 1.00 37.81 655 ASP A N 1
ATOM 5237 C CA . ASP A 1 655 ? -18.407 19.653 8.074 1.00 37.81 655 ASP A CA 1
ATOM 5238 C C . ASP A 1 655 ? -19.697 20.109 8.785 1.00 37.81 655 ASP A C 1
ATOM 5240 O O . ASP A 1 655 ? -19.679 21.131 9.465 1.00 37.81 655 ASP A O 1
ATOM 5244 N N . THR A 1 656 ? -20.767 19.305 8.767 1.00 34.62 656 THR A N 1
ATOM 5245 C CA . THR A 1 656 ? -22.001 19.526 9.554 1.00 34.62 656 THR A CA 1
ATOM 5246 C C . THR A 1 656 ? -21.888 19.191 11.050 1.00 34.62 656 THR A C 1
ATOM 5248 O O . THR A 1 656 ? -22.817 19.462 11.805 1.00 34.62 656 THR A O 1
ATOM 5251 N N . LEU A 1 657 ? -20.762 18.630 11.511 1.00 41.38 657 LEU A N 1
ATOM 5252 C CA . LEU A 1 657 ? -20.534 18.230 12.907 1.00 41.38 657 LEU A CA 1
ATOM 5253 C C . LEU A 1 657 ? -19.147 18.688 13.386 1.00 41.38 657 LEU A C 1
ATOM 5255 O O . LEU A 1 657 ? -18.186 17.918 13.353 1.00 41.38 657 LEU A O 1
ATOM 5259 N N . LYS A 1 658 ? -19.015 19.930 13.863 1.00 32.81 658 LYS A N 1
ATOM 5260 C CA . LYS A 1 658 ? -17.831 20.345 14.637 1.00 32.81 658 LYS A CA 1
ATOM 5261 C C . LYS A 1 658 ? -18.220 21.163 15.865 1.00 32.81 658 LYS A C 1
ATOM 5263 O O . LYS A 1 658 ? -18.846 22.209 15.750 1.00 32.81 658 LYS A O 1
ATOM 5268 N N . ARG A 1 659 ? -17.785 20.673 17.029 1.00 45.50 659 ARG A N 1
ATOM 5269 C CA . ARG A 1 659 ? -17.584 21.432 18.270 1.00 45.50 659 ARG A CA 1
ATOM 5270 C C . ARG A 1 659 ? -16.214 22.117 18.218 1.00 45.50 659 ARG A C 1
ATOM 5272 O O . ARG A 1 659 ? -15.287 21.571 17.616 1.00 45.50 659 ARG A O 1
ATOM 5279 N N . GLU A 1 660 ? -16.082 23.264 18.879 1.00 32.06 660 GLU A N 1
ATOM 5280 C CA . GLU A 1 660 ? -14.789 23.916 19.116 1.00 32.06 660 GLU A CA 1
ATOM 5281 C C . GLU A 1 660 ? -13.904 23.069 20.064 1.00 32.06 660 GLU A C 1
ATOM 5283 O O . GLU A 1 660 ? -14.348 22.731 21.165 1.00 32.06 660 GLU A O 1
ATOM 5288 N N . PRO A 1 661 ? -12.689 22.665 19.644 1.00 37.25 661 PRO A N 1
ATOM 5289 C CA . PRO A 1 661 ? -11.783 21.838 20.447 1.00 37.25 661 PRO A CA 1
ATOM 5290 C C . PRO A 1 661 ? -11.055 22.638 21.543 1.00 37.25 661 PRO A C 1
ATOM 5292 O O . PRO A 1 661 ? -10.916 23.857 21.433 1.00 37.25 661 PRO A O 1
ATOM 5295 N N . SER A 1 662 ? -10.581 21.965 22.600 1.00 43.34 662 SER A N 1
ATOM 5296 C CA . SER A 1 662 ? -9.811 22.616 23.678 1.00 43.34 662 SER A CA 1
ATOM 5297 C C . SER A 1 662 ? -8.418 23.077 23.194 1.00 43.34 662 SER A C 1
ATOM 5299 O O . SER A 1 662 ? -7.913 22.536 22.210 1.00 43.34 662 SER A O 1
ATOM 5301 N N . PRO A 1 663 ? -7.752 24.064 23.834 1.00 44.53 663 PRO A N 1
ATOM 5302 C CA . PRO A 1 663 ? -6.436 24.547 23.389 1.00 44.53 663 PRO A CA 1
ATOM 5303 C C . PRO A 1 663 ? -5.363 23.448 23.282 1.00 44.53 663 PRO A C 1
ATOM 5305 O O . PRO A 1 663 ? -4.594 23.437 22.321 1.00 44.53 663 PRO A O 1
ATOM 5308 N N . GLU A 1 664 ? -5.355 22.486 24.210 1.00 43.19 664 GLU A N 1
ATOM 5309 C CA . GLU A 1 664 ? -4.427 21.344 24.194 1.00 43.19 664 GLU A CA 1
ATOM 5310 C C . GLU A 1 664 ? -4.785 20.313 23.107 1.00 43.19 664 GLU A C 1
ATOM 5312 O O . GLU A 1 664 ? -3.891 19.814 22.421 1.00 43.19 664 GLU A O 1
ATOM 5317 N N . GLU A 1 665 ? -6.076 20.047 22.865 1.00 38.88 665 GLU A N 1
ATOM 5318 C CA . GLU A 1 665 ? -6.549 19.202 21.752 1.00 38.88 665 GLU A CA 1
ATOM 5319 C C . GLU A 1 665 ? -6.236 19.833 20.391 1.00 38.88 665 GLU A C 1
ATOM 5321 O O . GLU A 1 665 ? -5.797 19.144 19.466 1.00 38.88 665 GLU A O 1
ATOM 5326 N N . ILE A 1 666 ? -6.428 21.152 20.255 1.00 50.06 666 ILE A N 1
ATOM 5327 C CA . ILE A 1 666 ? -6.045 21.916 19.063 1.00 50.06 666 ILE A CA 1
ATOM 5328 C C . ILE A 1 666 ? -4.551 21.739 18.818 1.00 50.06 666 ILE A C 1
ATOM 5330 O O . ILE A 1 666 ? -4.157 21.487 17.679 1.00 50.06 666 ILE A O 1
ATOM 5334 N N . GLU A 1 667 ? -3.721 21.832 19.856 1.00 50.69 667 GLU A N 1
ATOM 5335 C CA . GLU A 1 667 ? -2.273 21.735 19.721 1.00 50.69 667 GLU A CA 1
ATOM 5336 C C . GLU A 1 667 ? -1.792 20.304 19.429 1.00 50.69 667 GLU A C 1
ATOM 5338 O O . GLU A 1 667 ? -0.993 20.106 18.512 1.00 50.69 667 GLU A O 1
ATOM 5343 N N . ALA A 1 668 ? -2.315 19.283 20.109 1.00 50.56 668 ALA A N 1
ATOM 5344 C CA . ALA A 1 668 ? -1.985 17.881 19.842 1.00 50.56 668 ALA A CA 1
ATOM 5345 C C . ALA A 1 668 ? -2.447 17.446 18.441 1.00 50.56 668 ALA A C 1
ATOM 5347 O O . ALA A 1 668 ? -1.686 16.835 17.681 1.00 50.56 668 ALA A O 1
ATOM 5348 N N . ARG A 1 669 ? -3.664 17.837 18.043 1.00 51.81 669 ARG A N 1
ATOM 5349 C CA . ARG A 1 669 ? -4.187 17.623 16.689 1.00 51.81 669 ARG A CA 1
ATOM 5350 C C . ARG A 1 669 ? -3.384 18.401 15.655 1.00 51.81 669 ARG A C 1
ATOM 5352 O O . ARG A 1 669 ? -3.114 17.868 14.578 1.00 51.81 669 ARG A O 1
ATOM 5359 N N . ARG A 1 670 ? -2.951 19.626 15.971 1.00 60.34 670 ARG A N 1
ATOM 5360 C CA . ARG A 1 670 ? -2.037 20.418 15.136 1.00 60.34 670 ARG A CA 1
ATOM 5361 C C . ARG A 1 670 ? -0.711 19.682 14.954 1.00 60.34 670 ARG A C 1
ATOM 5363 O O . ARG A 1 670 ? -0.309 19.515 13.808 1.00 60.34 670 ARG A O 1
ATOM 5370 N N . ARG A 1 671 ? -0.099 19.145 16.015 1.00 63.09 671 ARG A N 1
ATOM 5371 C CA . ARG A 1 671 ? 1.155 18.367 15.949 1.00 63.09 671 ARG A CA 1
ATOM 5372 C C . ARG A 1 671 ? 1.001 17.060 15.160 1.00 63.09 671 ARG A C 1
ATOM 5374 O O . ARG A 1 671 ? 1.830 16.769 14.301 1.00 63.09 671 ARG A O 1
ATOM 5381 N N . ARG A 1 672 ? -0.085 16.297 15.358 1.00 59.50 672 ARG A N 1
ATOM 5382 C CA . ARG A 1 672 ? -0.377 15.075 14.570 1.00 59.50 672 ARG A CA 1
ATOM 5383 C C . ARG A 1 672 ? -0.599 15.392 13.088 1.00 59.50 672 ARG A C 1
ATOM 5385 O O . ARG A 1 672 ? -0.030 14.725 12.220 1.00 59.50 672 ARG A O 1
ATOM 5392 N N . ASN A 1 673 ? -1.370 16.438 12.789 1.00 63.62 673 ASN A N 1
ATOM 5393 C CA . ASN A 1 673 ? -1.580 16.906 11.418 1.00 63.62 673 ASN A CA 1
ATOM 5394 C C . ASN A 1 673 ? -0.267 17.380 10.784 1.00 63.62 673 ASN A C 1
ATOM 5396 O O . ASN A 1 673 ? -0.010 17.062 9.624 1.00 63.62 673 ASN A O 1
ATOM 5400 N N . GLN A 1 674 ? 0.580 18.084 11.540 1.00 72.75 674 GLN A N 1
ATOM 5401 C CA . GLN A 1 674 ? 1.904 18.517 11.095 1.00 72.75 674 GLN A CA 1
ATOM 5402 C C . GLN A 1 674 ? 2.817 17.323 10.796 1.00 72.75 674 GLN A C 1
ATOM 5404 O O . GLN A 1 674 ? 3.375 17.288 9.703 1.00 72.75 674 GLN A O 1
ATOM 5409 N N . LYS A 1 675 ? 2.890 16.302 11.668 1.00 73.25 675 LYS A N 1
ATOM 5410 C CA . LYS A 1 675 ? 3.638 15.054 11.401 1.00 73.25 675 LYS A CA 1
ATOM 5411 C C . LYS A 1 675 ? 3.144 14.365 10.133 1.00 73.25 675 LYS A C 1
ATOM 5413 O O . LYS A 1 675 ? 3.942 14.027 9.265 1.00 73.25 675 LYS A O 1
ATOM 5418 N N . SER A 1 676 ? 1.832 14.157 10.003 1.00 67.56 676 SER A N 1
ATOM 5419 C CA . SER A 1 676 ? 1.262 13.495 8.823 1.00 67.56 676 SER A CA 1
ATOM 5420 C C . SER A 1 676 ? 1.553 14.280 7.542 1.00 67.56 676 SER A C 1
ATOM 5422 O O . SER A 1 676 ? 1.919 13.689 6.527 1.00 67.56 676 SER A O 1
ATOM 5424 N N . ASN A 1 677 ? 1.441 15.609 7.593 1.00 75.25 677 ASN A N 1
ATOM 5425 C CA . ASN A 1 677 ? 1.752 16.470 6.461 1.00 75.25 677 ASN A CA 1
ATOM 5426 C C . ASN A 1 677 ? 3.246 16.428 6.108 1.00 75.25 677 ASN A C 1
ATOM 5428 O O . ASN A 1 677 ? 3.590 16.251 4.944 1.00 75.25 677 ASN A O 1
ATOM 5432 N N . ALA A 1 678 ? 4.129 16.499 7.105 1.00 79.38 678 ALA A N 1
ATOM 5433 C CA . ALA A 1 678 ? 5.571 16.394 6.918 1.00 79.38 678 ALA A CA 1
ATOM 5434 C C . ALA A 1 678 ? 5.970 15.045 6.300 1.00 79.38 678 ALA A C 1
ATOM 5436 O O . ALA A 1 678 ? 6.708 15.029 5.322 1.00 79.38 678 ALA A O 1
ATOM 5437 N N . ILE A 1 679 ? 5.407 13.922 6.770 1.00 76.56 679 ILE A N 1
ATOM 5438 C CA . ILE A 1 679 ? 5.630 12.597 6.161 1.00 76.56 679 ILE A CA 1
ATOM 5439 C C . ILE A 1 679 ? 5.184 12.585 4.697 1.00 76.56 679 ILE A C 1
ATOM 5441 O O . ILE A 1 679 ? 5.900 12.057 3.853 1.00 76.56 679 ILE A O 1
ATOM 5445 N N . LYS A 1 680 ? 4.020 13.159 4.366 1.00 79.69 680 LYS A N 1
ATOM 5446 C CA . LYS A 1 680 ? 3.552 13.234 2.971 1.00 79.69 680 LYS A CA 1
ATOM 5447 C C . LYS A 1 680 ? 4.514 14.034 2.090 1.00 79.69 680 LYS A C 1
ATOM 5449 O O . LYS A 1 680 ? 4.803 13.609 0.976 1.00 79.69 680 LYS A O 1
ATOM 5454 N N . ILE A 1 681 ? 5.026 15.154 2.600 1.00 83.94 681 ILE A N 1
ATOM 5455 C CA . ILE A 1 681 ? 5.989 16.009 1.896 1.00 83.94 681 ILE A CA 1
ATOM 5456 C C . ILE A 1 681 ? 7.322 15.269 1.704 1.00 83.94 681 ILE A C 1
ATOM 5458 O O . ILE A 1 681 ? 7.820 15.202 0.582 1.00 83.94 681 ILE A O 1
ATOM 5462 N N . LEU A 1 682 ? 7.863 14.648 2.762 1.00 88.62 682 LEU A N 1
ATOM 5463 C CA . LEU A 1 682 ? 9.102 13.868 2.682 1.00 88.62 682 LEU A CA 1
ATOM 5464 C C . LEU A 1 682 ? 8.969 12.689 1.728 1.00 88.62 682 LEU A C 1
ATOM 5466 O O . LEU A 1 682 ? 9.867 12.485 0.923 1.00 88.62 682 LEU A O 1
ATOM 5470 N N . ARG A 1 683 ? 7.843 11.965 1.753 1.00 84.50 683 ARG A N 1
ATOM 5471 C CA . ARG A 1 683 ? 7.563 10.874 0.806 1.00 84.50 683 ARG A CA 1
ATOM 5472 C C . ARG A 1 683 ? 7.632 11.334 -0.632 1.00 84.50 683 ARG A C 1
ATOM 5474 O O . ARG A 1 683 ? 8.185 10.609 -1.449 1.00 84.50 683 ARG A O 1
ATOM 5481 N N . GLY A 1 684 ? 7.126 12.536 -0.916 1.00 80.00 684 GLY A N 1
ATOM 5482 C CA . GLY A 1 684 ? 7.304 13.175 -2.212 1.00 80.00 684 GLY A CA 1
ATOM 5483 C C . GLY A 1 684 ? 8.766 13.102 -2.644 1.00 80.00 684 GLY A C 1
ATOM 5484 O O . GLY A 1 684 ? 9.056 12.579 -3.706 1.00 80.00 684 GLY A O 1
ATOM 5485 N N . VAL A 1 685 ? 9.707 13.511 -1.799 1.00 87.88 685 VAL A N 1
ATOM 5486 C CA . VAL A 1 685 ? 11.145 13.471 -2.113 1.00 87.88 685 VAL A CA 1
ATOM 5487 C C . VAL A 1 685 ? 11.724 12.045 -2.081 1.00 87.88 685 VAL A C 1
ATOM 5489 O O . VAL A 1 685 ? 12.432 11.653 -3.007 1.00 87.88 685 VAL A O 1
ATOM 5492 N N . SER A 1 686 ? 11.422 11.247 -1.050 1.00 91.31 686 SER A N 1
ATOM 5493 C CA . SER A 1 686 ? 12.099 9.968 -0.779 1.00 91.31 686 SER A CA 1
ATOM 5494 C C . SER A 1 686 ? 11.902 8.911 -1.865 1.00 91.31 686 SER A C 1
ATOM 5496 O O . SER A 1 686 ? 12.816 8.131 -2.115 1.00 91.31 686 SER A O 1
ATOM 5498 N N . ILE A 1 687 ? 10.750 8.889 -2.543 1.00 88.12 687 ILE A N 1
ATOM 5499 C CA . ILE A 1 687 ? 10.446 7.891 -3.587 1.00 88.12 687 ILE A CA 1
ATOM 5500 C C . ILE A 1 687 ? 11.357 7.973 -4.823 1.00 88.12 687 ILE A C 1
ATOM 5502 O O . ILE A 1 687 ? 11.442 7.014 -5.588 1.00 88.12 687 ILE A O 1
ATOM 5506 N N . ARG A 1 688 ? 12.068 9.095 -5.005 1.00 86.81 688 ARG A N 1
ATOM 5507 C CA . ARG A 1 688 ? 13.011 9.325 -6.115 1.00 86.81 688 ARG A CA 1
ATOM 5508 C C . ARG A 1 688 ? 14.422 8.798 -5.814 1.00 86.81 688 ARG A C 1
ATOM 5510 O O . ARG A 1 688 ? 15.194 8.513 -6.727 1.00 86.81 688 ARG A O 1
ATOM 5517 N N . MET A 1 689 ? 14.748 8.590 -4.538 1.00 92.69 689 MET A N 1
ATOM 5518 C CA . MET A 1 689 ? 16.075 8.153 -4.088 1.00 92.69 689 MET A CA 1
ATOM 5519 C C . MET A 1 689 ? 16.470 6.725 -4.508 1.00 92.69 689 MET A C 1
ATOM 5521 O O . MET A 1 689 ? 17.636 6.539 -4.850 1.00 92.69 689 MET A O 1
ATOM 5525 N N . PRO A 1 690 ? 15.573 5.713 -4.535 1.00 93.44 690 PRO A N 1
ATOM 5526 C CA . PRO A 1 690 ? 15.938 4.336 -4.879 1.00 93.44 690 PRO A CA 1
ATOM 5527 C C . PRO A 1 690 ? 16.687 4.184 -6.207 1.00 93.44 690 PRO A C 1
ATOM 5529 O O . PRO A 1 690 ? 17.659 3.433 -6.276 1.00 93.44 690 PRO A O 1
ATOM 5532 N N . LEU A 1 691 ? 16.276 4.921 -7.246 1.00 92.06 691 LEU A N 1
ATOM 5533 C CA . LEU A 1 691 ? 16.917 4.869 -8.563 1.00 92.06 691 LEU A CA 1
ATOM 5534 C C . LEU A 1 691 ? 18.333 5.470 -8.536 1.00 92.06 691 LEU A C 1
ATOM 5536 O O . LEU A 1 691 ? 19.247 4.940 -9.167 1.00 92.06 691 LEU A O 1
ATOM 5540 N N . LEU A 1 692 ? 18.527 6.540 -7.764 1.00 93.50 692 LEU A N 1
ATOM 5541 C CA . LEU A 1 692 ? 19.827 7.181 -7.567 1.00 93.50 692 LEU A CA 1
ATOM 5542 C C . LEU A 1 692 ? 20.762 6.291 -6.737 1.00 93.50 692 LEU A C 1
ATOM 5544 O O . LEU A 1 692 ? 21.923 6.122 -7.096 1.00 93.50 692 LEU A O 1
ATOM 5548 N N . ILE A 1 693 ? 20.243 5.639 -5.690 1.00 94.69 693 ILE A N 1
ATOM 5549 C CA . ILE A 1 693 ? 20.979 4.638 -4.898 1.00 94.69 693 ILE A CA 1
ATOM 5550 C C . ILE A 1 693 ? 21.390 3.448 -5.772 1.00 94.69 693 ILE A C 1
ATOM 5552 O O . ILE A 1 693 ? 22.506 2.947 -5.651 1.00 94.69 693 ILE A O 1
ATOM 5556 N N . TYR A 1 694 ? 20.506 3.003 -6.670 1.00 94.56 694 TYR A N 1
ATOM 5557 C CA . TYR A 1 694 ? 20.816 1.958 -7.642 1.00 94.56 694 TYR A CA 1
ATOM 5558 C C . TYR A 1 694 ? 21.962 2.379 -8.574 1.00 94.56 694 TYR A C 1
ATOM 5560 O O . TYR A 1 694 ? 22.878 1.592 -8.797 1.00 94.56 694 TYR A O 1
ATOM 5568 N N . GLY A 1 695 ? 21.949 3.615 -9.087 1.00 91.75 695 GLY A N 1
ATOM 5569 C CA . GLY A 1 695 ? 22.980 4.155 -9.983 1.00 91.75 695 GLY A CA 1
ATOM 5570 C C . GLY A 1 695 ? 24.292 4.574 -9.309 1.00 91.75 695 GLY A C 1
ATOM 5571 O O . GLY A 1 695 ? 25.312 4.676 -9.989 1.00 91.75 695 GLY A O 1
ATOM 5572 N N . ALA A 1 696 ? 24.297 4.784 -7.991 1.00 91.06 696 ALA A N 1
ATOM 5573 C CA . ALA A 1 696 ? 25.441 5.308 -7.250 1.00 91.06 696 ALA A CA 1
ATOM 5574 C C . ALA A 1 696 ? 26.698 4.440 -7.416 1.00 91.06 696 ALA A C 1
ATOM 5576 O O . ALA A 1 696 ? 26.656 3.212 -7.294 1.00 91.06 696 ALA A O 1
ATOM 5577 N N . ASP A 1 697 ? 27.829 5.079 -7.700 1.00 86.31 697 ASP A N 1
ATOM 5578 C CA . ASP A 1 697 ? 29.102 4.393 -7.928 1.00 86.31 697 ASP A CA 1
ATOM 5579 C C . ASP A 1 697 ? 29.882 4.264 -6.620 1.00 86.31 697 ASP A C 1
ATOM 5581 O O . ASP A 1 697 ? 30.819 5.005 -6.346 1.00 86.31 697 ASP A O 1
ATOM 5585 N N . VAL A 1 698 ? 29.391 3.368 -5.769 1.00 88.44 698 VAL A N 1
ATOM 5586 C CA . VAL A 1 698 ? 29.934 3.080 -4.439 1.00 88.44 698 VAL A CA 1
ATOM 5587 C C . VAL A 1 698 ? 30.205 1.569 -4.360 1.00 88.44 698 VAL A C 1
ATOM 5589 O O . VAL A 1 698 ? 29.404 0.796 -4.910 1.00 88.44 698 VAL A O 1
ATOM 5592 N N . PRO A 1 699 ? 31.287 1.110 -3.704 1.00 85.75 699 PRO A N 1
ATOM 5593 C CA . PRO A 1 699 ? 31.516 -0.305 -3.391 1.00 85.75 699 PRO A CA 1
ATOM 5594 C C . PRO A 1 699 ? 30.404 -0.892 -2.515 1.00 85.75 699 PRO A C 1
ATOM 5596 O O . PRO A 1 699 ? 29.821 -0.198 -1.686 1.00 85.75 699 PRO A O 1
ATOM 5599 N N . LEU A 1 700 ? 30.023 -2.153 -2.730 1.00 81.69 700 LEU A N 1
ATOM 5600 C CA . LEU A 1 700 ? 28.848 -2.759 -2.070 1.00 81.69 700 LEU A CA 1
ATOM 5601 C C . LEU A 1 700 ? 28.981 -2.939 -0.560 1.00 81.69 700 LEU A C 1
ATOM 5603 O O . LEU A 1 700 ? 27.971 -2.972 0.131 1.00 81.69 700 LEU A O 1
ATOM 5607 N N . ASP A 1 701 ? 30.210 -3.056 -0.083 1.00 78.31 701 ASP A N 1
ATOM 5608 C CA . ASP A 1 701 ? 30.596 -3.109 1.321 1.00 78.31 701 ASP A CA 1
ATOM 5609 C C . ASP A 1 701 ? 30.596 -1.731 2.002 1.00 78.31 701 ASP A C 1
ATOM 5611 O O . ASP A 1 701 ? 30.688 -1.660 3.225 1.00 78.31 701 ASP A O 1
ATOM 5615 N N . GLU A 1 702 ? 30.459 -0.643 1.236 1.00 85.00 702 GLU A N 1
ATOM 5616 C CA . GLU A 1 702 ? 30.335 0.712 1.765 1.00 85.00 702 GLU A CA 1
ATOM 5617 C C . GLU A 1 702 ? 28.865 1.167 1.831 1.00 85.00 702 GLU A C 1
ATOM 5619 O O . GLU A 1 702 ? 28.097 1.097 0.856 1.00 85.00 702 GLU A O 1
ATOM 5624 N N . ASP A 1 703 ? 28.493 1.680 3.005 1.00 84.31 703 ASP A N 1
ATOM 5625 C CA . ASP A 1 703 ? 27.161 2.193 3.302 1.00 84.31 703 ASP A CA 1
ATOM 5626 C C . ASP A 1 703 ? 26.911 3.558 2.646 1.00 84.31 703 ASP A C 1
ATOM 5628 O O . ASP A 1 703 ? 27.652 4.526 2.842 1.00 84.31 703 ASP A O 1
ATOM 5632 N N . ILE A 1 704 ? 25.785 3.669 1.937 1.00 88.88 704 ILE A N 1
ATOM 5633 C CA . ILE A 1 704 ? 25.254 4.957 1.482 1.00 88.88 704 ILE A CA 1
ATOM 5634 C C . ILE A 1 704 ? 24.371 5.509 2.597 1.00 88.88 704 ILE A C 1
ATOM 5636 O O . ILE A 1 704 ? 23.220 5.099 2.758 1.00 88.88 704 ILE A O 1
ATOM 5640 N N . THR A 1 705 ? 24.917 6.432 3.384 1.00 89.38 705 THR A N 1
ATOM 5641 C CA . THR A 1 705 ? 24.162 7.104 4.444 1.00 89.38 705 THR A CA 1
ATOM 5642 C C . THR A 1 705 ? 23.352 8.274 3.888 1.00 89.38 705 THR A C 1
ATOM 5644 O O . THR A 1 705 ? 23.673 8.822 2.833 1.00 89.38 705 THR A O 1
ATOM 5647 N N . ILE A 1 706 ? 22.293 8.672 4.600 1.00 90.50 706 ILE A N 1
ATOM 5648 C CA . ILE A 1 706 ? 21.436 9.796 4.193 1.00 90.50 706 ILE A CA 1
ATOM 5649 C C . ILE A 1 706 ? 22.222 11.118 4.124 1.00 90.50 706 ILE A C 1
ATOM 5651 O O . ILE A 1 706 ? 21.916 11.968 3.295 1.00 90.50 706 ILE A O 1
ATOM 5655 N N . GLU A 1 707 ? 23.271 11.262 4.939 1.00 88.19 707 GLU A N 1
ATOM 5656 C CA . GLU A 1 707 ? 24.140 12.440 4.974 1.00 88.19 707 GLU A CA 1
ATOM 5657 C C . GLU A 1 707 ? 25.022 12.546 3.727 1.00 88.19 707 GLU A C 1
ATOM 5659 O O . GLU A 1 707 ? 25.150 13.625 3.164 1.00 88.19 707 GLU A O 1
ATOM 5664 N N . ARG A 1 708 ? 25.595 11.424 3.269 1.00 89.94 708 ARG A N 1
ATOM 5665 C CA . ARG A 1 708 ? 26.481 11.385 2.092 1.00 89.94 708 ARG A CA 1
ATOM 5666 C C . ARG A 1 708 ? 25.720 11.238 0.776 1.00 89.94 708 ARG A C 1
ATOM 5668 O O . ARG A 1 708 ? 26.311 11.376 -0.286 1.00 89.94 708 ARG A O 1
ATOM 5675 N N . PHE A 1 709 ? 24.422 10.931 0.824 1.00 92.94 709 PHE A N 1
ATOM 5676 C CA . PHE A 1 709 ? 23.617 10.629 -0.360 1.00 92.94 709 PHE A CA 1
ATOM 5677 C C . PHE A 1 709 ? 23.644 11.751 -1.408 1.00 92.94 709 PHE A C 1
ATOM 5679 O O . PHE A 1 709 ? 23.863 11.469 -2.584 1.00 92.94 709 PHE A O 1
ATOM 5686 N N . ALA A 1 710 ? 23.447 13.007 -0.992 1.00 91.50 710 ALA A N 1
ATOM 5687 C CA . ALA A 1 710 ? 23.400 14.148 -1.908 1.00 91.50 710 ALA A CA 1
ATOM 5688 C C . ALA A 1 710 ? 24.755 14.431 -2.582 1.00 91.50 710 ALA A C 1
ATOM 5690 O O . ALA A 1 710 ? 24.783 14.829 -3.747 1.00 91.50 710 ALA A O 1
ATOM 5691 N N . ASP A 1 711 ? 25.861 14.161 -1.885 1.00 90.38 711 ASP A N 1
ATOM 5692 C CA . ASP A 1 711 ? 27.226 14.381 -2.382 1.00 90.38 711 ASP A CA 1
ATOM 5693 C C . ASP A 1 711 ? 27.623 13.382 -3.479 1.00 90.38 711 ASP A C 1
ATOM 5695 O O . ASP A 1 711 ? 28.500 13.655 -4.296 1.00 90.38 711 ASP A O 1
ATOM 5699 N N . LEU A 1 712 ? 26.962 12.220 -3.530 1.00 90.38 712 LEU A N 1
ATOM 5700 C CA . LEU A 1 712 ? 27.205 11.184 -4.541 1.00 90.38 712 LEU A CA 1
ATOM 5701 C C . LEU A 1 712 ? 26.564 11.500 -5.904 1.00 90.38 712 LEU A C 1
ATOM 5703 O O . LEU A 1 712 ? 26.764 10.751 -6.866 1.00 90.38 712 LEU A O 1
ATOM 5707 N N . ILE A 1 713 ? 25.764 12.565 -5.986 1.00 92.88 713 ILE A N 1
ATOM 5708 C CA . ILE A 1 713 ? 24.939 12.906 -7.145 1.00 92.88 713 ILE A CA 1
ATOM 5709 C C . ILE A 1 713 ? 25.416 14.248 -7.706 1.00 92.88 713 ILE A C 1
ATOM 5711 O O . ILE A 1 713 ? 25.476 15.236 -6.982 1.00 92.88 713 ILE A O 1
ATOM 5715 N N . ASP A 1 714 ? 25.744 14.308 -8.996 1.00 92.38 714 ASP A N 1
ATOM 5716 C CA . ASP A 1 714 ? 26.080 15.562 -9.684 1.00 92.38 714 ASP A CA 1
ATOM 5717 C C . ASP A 1 714 ? 24.853 16.477 -9.857 1.00 92.38 714 ASP A C 1
ATOM 5719 O O . ASP A 1 714 ? 23.711 16.023 -9.774 1.00 92.38 714 ASP A O 1
ATOM 5723 N N . ASP A 1 715 ? 25.077 17.773 -10.080 1.00 90.25 715 ASP A N 1
ATOM 5724 C CA . ASP A 1 715 ? 24.001 18.777 -10.094 1.00 90.25 715 ASP A CA 1
ATOM 5725 C C . ASP A 1 715 ? 23.009 18.577 -11.249 1.00 90.25 715 ASP A C 1
ATOM 5727 O O . ASP A 1 715 ? 21.800 18.699 -11.040 1.00 90.25 715 ASP A O 1
ATOM 5731 N N . ASP A 1 716 ? 23.491 18.173 -12.429 1.00 87.50 716 ASP A N 1
ATOM 5732 C CA . ASP A 1 716 ? 22.641 17.861 -13.586 1.00 87.50 716 ASP A CA 1
ATOM 5733 C C . ASP A 1 716 ? 21.714 16.677 -13.281 1.00 87.50 716 ASP A C 1
ATOM 5735 O O . ASP A 1 716 ? 20.516 16.699 -13.571 1.00 87.50 716 ASP A O 1
ATOM 5739 N N . SER A 1 717 ? 22.256 15.636 -12.646 1.00 90.62 717 SER A N 1
ATOM 5740 C CA . SER A 1 717 ? 21.495 14.462 -12.225 1.00 90.62 717 SER A CA 1
ATOM 5741 C C . SER A 1 717 ? 20.532 14.763 -11.086 1.00 90.62 717 SER A C 1
ATOM 5743 O O . SER A 1 717 ? 19.423 14.229 -11.069 1.00 90.62 717 SER A O 1
ATOM 5745 N N . TRP A 1 718 ? 20.918 15.625 -10.146 1.00 90.81 718 TRP A N 1
ATOM 5746 C CA . TRP A 1 718 ? 20.019 16.077 -9.094 1.00 90.81 718 TRP A CA 1
ATOM 5747 C C . TRP A 1 718 ? 18.819 16.810 -9.704 1.00 90.81 718 TRP A C 1
ATOM 5749 O O . TRP A 1 718 ? 17.682 16.453 -9.412 1.00 90.81 718 TRP A O 1
ATOM 5759 N N . ALA A 1 719 ? 19.057 17.758 -10.613 1.00 86.25 719 ALA A N 1
ATOM 5760 C CA . ALA A 1 719 ? 18.002 18.518 -11.280 1.00 86.25 719 ALA A CA 1
ATOM 5761 C C . ALA A 1 719 ? 17.070 17.656 -12.157 1.00 86.25 719 ALA A C 1
ATOM 5763 O O . ALA A 1 719 ? 15.899 17.994 -12.303 1.00 86.25 719 ALA A O 1
ATOM 5764 N N . GLU A 1 720 ? 17.566 16.558 -12.738 1.00 83.19 720 GLU A N 1
ATOM 5765 C CA . GLU A 1 720 ? 16.766 15.648 -13.575 1.00 83.19 720 GLU A CA 1
ATOM 5766 C C . GLU A 1 720 ? 15.897 14.676 -12.760 1.00 83.19 720 GLU A C 1
ATOM 5768 O O . GLU A 1 720 ? 14.770 14.367 -13.152 1.00 83.19 720 GLU A O 1
ATOM 5773 N N . PHE A 1 721 ? 16.420 14.130 -11.657 1.00 86.00 721 PHE A N 1
ATOM 5774 C CA . PHE A 1 721 ? 15.757 13.042 -10.925 1.00 86.00 721 PHE A CA 1
ATOM 5775 C C . PHE A 1 721 ? 15.036 13.490 -9.651 1.00 86.00 721 PHE A C 1
ATOM 5777 O O . PHE A 1 721 ? 14.155 12.765 -9.187 1.00 86.00 721 PHE A O 1
ATOM 5784 N N . MET A 1 722 ? 15.401 14.636 -9.073 1.00 86.94 722 MET A N 1
ATOM 5785 C CA . MET A 1 722 ? 14.778 15.194 -7.868 1.00 86.94 722 MET A CA 1
ATOM 5786 C C . MET A 1 722 ? 13.684 16.210 -8.242 1.00 86.94 722 MET A C 1
ATOM 5788 O O . MET A 1 722 ? 13.692 16.731 -9.354 1.00 86.94 722 MET A O 1
ATOM 5792 N N . PRO A 1 723 ? 12.712 16.497 -7.351 1.00 82.69 723 PRO A N 1
ATOM 5793 C CA . PRO A 1 723 ? 11.637 17.426 -7.684 1.00 82.69 723 PRO A CA 1
ATOM 5794 C C . PRO A 1 723 ? 12.193 18.820 -7.993 1.00 82.69 723 PRO A C 1
ATOM 5796 O O . PRO A 1 723 ? 13.023 19.340 -7.239 1.00 82.69 723 PRO A O 1
ATOM 5799 N N . ALA A 1 724 ? 11.696 19.436 -9.068 1.00 77.19 724 ALA A N 1
ATOM 5800 C CA . ALA A 1 724 ? 12.111 20.767 -9.493 1.00 77.19 724 ALA A CA 1
ATOM 5801 C C . ALA A 1 724 ? 12.020 21.777 -8.336 1.00 77.19 724 ALA A C 1
ATOM 5803 O O . ALA A 1 724 ? 10.998 21.879 -7.662 1.00 77.19 724 ALA A O 1
ATOM 5804 N N . GLY A 1 725 ? 13.105 22.520 -8.098 1.00 77.81 725 GLY A N 1
ATOM 5805 C CA . GLY A 1 725 ? 13.206 23.517 -7.026 1.00 77.81 725 GLY A CA 1
ATOM 5806 C C . GLY A 1 725 ? 13.683 22.985 -5.668 1.00 77.81 725 GLY A C 1
ATOM 5807 O O . GLY A 1 725 ? 13.946 23.790 -4.778 1.00 77.81 725 GLY A O 1
ATOM 5808 N N . VAL A 1 726 ? 13.844 21.669 -5.485 1.00 87.62 726 VAL A N 1
ATOM 5809 C CA . VAL A 1 726 ? 14.499 21.112 -4.289 1.00 87.62 726 VAL A CA 1
ATOM 5810 C C . VAL A 1 726 ? 16.004 21.073 -4.524 1.00 87.62 726 VAL A C 1
ATOM 5812 O O . VAL A 1 726 ? 16.487 20.204 -5.240 1.00 87.62 726 VAL A O 1
ATOM 5815 N N . THR A 1 727 ? 16.756 21.999 -3.928 1.00 90.38 727 THR A N 1
ATOM 5816 C CA . THR A 1 727 ? 18.229 21.997 -3.991 1.00 90.38 727 THR A CA 1
ATOM 5817 C C . THR A 1 727 ? 18.836 21.062 -2.940 1.00 90.38 727 THR A C 1
ATOM 5819 O O . THR A 1 727 ? 18.145 20.607 -2.021 1.00 90.38 727 THR A O 1
ATOM 5822 N N . LYS A 1 728 ? 20.137 20.769 -3.050 1.00 92.00 728 LYS A N 1
ATOM 5823 C CA . LYS A 1 728 ? 20.860 19.946 -2.066 1.00 92.00 728 LYS A CA 1
ATOM 5824 C C . LYS A 1 728 ? 20.878 20.597 -0.679 1.00 92.00 728 LYS A C 1
ATOM 5826 O O . LYS A 1 728 ? 20.739 19.902 0.323 1.00 92.00 728 LYS A O 1
ATOM 5831 N N . GLU A 1 729 ? 20.950 21.925 -0.615 1.00 89.12 729 GLU A N 1
ATOM 5832 C CA . GLU A 1 729 ? 20.893 22.696 0.632 1.00 89.12 729 GLU A CA 1
ATOM 5833 C C . GLU A 1 729 ? 19.510 22.591 1.280 1.00 89.12 729 GLU A C 1
ATOM 5835 O O . GLU A 1 729 ? 19.402 22.349 2.481 1.00 89.12 729 GLU A O 1
ATOM 5840 N N . ILE A 1 730 ? 18.442 22.697 0.477 1.00 89.44 730 ILE A N 1
ATOM 5841 C CA . ILE A 1 730 ? 17.071 22.483 0.956 1.00 89.44 730 ILE A CA 1
ATOM 5842 C C . ILE A 1 730 ? 16.920 21.052 1.470 1.00 89.44 730 ILE A C 1
ATOM 5844 O O . ILE A 1 730 ? 16.297 20.838 2.502 1.00 89.44 730 ILE A O 1
ATOM 5848 N N . PHE A 1 731 ? 17.486 20.061 0.781 1.00 92.00 731 PHE A N 1
ATOM 5849 C CA . PHE A 1 731 ? 17.433 18.672 1.224 1.00 92.00 731 PHE A CA 1
ATOM 5850 C C . PHE A 1 731 ? 18.159 18.444 2.559 1.00 92.00 731 PHE A C 1
ATOM 5852 O O . PHE A 1 731 ? 17.636 17.723 3.415 1.00 92.00 731 PHE A O 1
ATOM 5859 N N . ALA A 1 732 ? 19.309 19.095 2.766 1.00 91.62 732 ALA A N 1
ATOM 5860 C CA . ALA A 1 732 ? 20.107 18.977 3.985 1.00 91.62 732 ALA A CA 1
ATOM 5861 C C . ALA A 1 732 ? 19.317 19.334 5.256 1.00 91.62 732 ALA A C 1
ATOM 5863 O O . ALA A 1 732 ? 19.458 18.669 6.285 1.00 91.62 732 ALA A O 1
ATOM 5864 N N . ASP A 1 733 ? 18.406 20.306 5.162 1.00 90.25 733 ASP A N 1
ATOM 5865 C CA . ASP A 1 733 ? 17.529 20.712 6.264 1.00 90.25 733 ASP A CA 1
ATOM 5866 C C . ASP A 1 733 ? 16.605 19.594 6.777 1.00 90.25 733 ASP A C 1
ATOM 5868 O O . ASP A 1 733 ? 16.141 19.648 7.920 1.00 90.25 733 ASP A O 1
ATOM 5872 N N . PHE A 1 734 ? 16.333 18.573 5.958 1.00 92.31 734 PHE A N 1
ATOM 5873 C CA . PHE A 1 734 ? 15.389 17.504 6.284 1.00 92.31 734 PHE A CA 1
ATOM 5874 C C . PHE A 1 734 ? 16.046 16.172 6.653 1.00 92.31 734 PHE A C 1
ATOM 5876 O O . PHE A 1 734 ? 15.341 15.253 7.075 1.00 92.31 734 PHE A O 1
ATOM 5883 N N . ILE A 1 735 ? 17.374 16.055 6.538 1.00 91.31 735 ILE A N 1
ATOM 5884 C CA . ILE A 1 735 ? 18.120 14.808 6.784 1.00 91.31 735 ILE A CA 1
ATOM 5885 C C . ILE A 1 735 ? 17.828 14.240 8.177 1.00 91.31 735 ILE A C 1
ATOM 5887 O O . ILE A 1 735 ? 17.591 13.040 8.322 1.00 91.31 735 ILE A O 1
ATOM 5891 N N . ARG A 1 736 ? 17.755 15.103 9.197 1.00 87.88 736 ARG A N 1
ATOM 5892 C CA . ARG A 1 736 ? 17.524 14.686 10.589 1.00 87.88 736 ARG A CA 1
ATOM 5893 C C . ARG A 1 736 ? 16.192 13.969 10.829 1.00 87.88 736 ARG A C 1
ATOM 5895 O O . ARG A 1 736 ? 16.067 13.261 11.816 1.00 87.88 736 ARG A O 1
ATOM 5902 N N . PHE A 1 737 ? 15.214 14.099 9.929 1.00 88.88 737 PHE A N 1
ATOM 5903 C CA . PHE A 1 737 ? 13.913 13.431 10.050 1.00 88.88 737 PHE A CA 1
ATOM 5904 C C . PHE A 1 737 ? 13.900 11.996 9.495 1.00 88.88 737 PHE A C 1
ATOM 5906 O O . PHE A 1 737 ? 12.892 11.297 9.628 1.00 88.88 737 PHE A O 1
ATOM 5913 N N . TYR A 1 738 ? 14.994 11.538 8.878 1.00 87.94 738 TYR A N 1
ATOM 5914 C CA . TYR A 1 738 ? 15.137 10.173 8.371 1.00 87.94 738 TYR A CA 1
ATOM 5915 C C . TYR A 1 738 ? 15.665 9.220 9.452 1.00 87.94 738 TYR A C 1
ATOM 5917 O O . TYR A 1 738 ? 16.482 9.580 10.302 1.00 87.94 738 TYR A O 1
ATOM 5925 N N . ASP A 1 739 ? 15.212 7.968 9.430 1.00 83.81 739 ASP A N 1
ATOM 5926 C CA . ASP A 1 739 ? 15.835 6.905 10.215 1.00 83.81 739 ASP A CA 1
ATOM 5927 C C . ASP A 1 739 ? 17.065 6.373 9.466 1.00 83.81 739 ASP A C 1
ATOM 5929 O O . ASP A 1 739 ? 16.949 5.687 8.447 1.00 83.81 739 ASP A O 1
ATOM 5933 N N . ARG A 1 740 ? 18.253 6.729 9.969 1.00 81.62 740 ARG A N 1
ATOM 5934 C CA . ARG A 1 740 ? 19.545 6.420 9.343 1.00 81.62 740 ARG A CA 1
ATOM 5935 C C . ARG A 1 740 ? 19.743 4.925 9.089 1.00 81.62 740 ARG A C 1
ATOM 5937 O O . ARG A 1 740 ? 20.156 4.553 7.995 1.00 81.62 740 ARG A O 1
ATOM 5944 N N . ASP A 1 741 ? 19.414 4.081 10.064 1.00 73.69 741 ASP A N 1
ATOM 5945 C CA . ASP A 1 741 ? 19.638 2.635 9.965 1.00 73.69 741 ASP A CA 1
ATOM 5946 C C . ASP A 1 741 ? 18.707 2.014 8.920 1.00 73.69 741 ASP A C 1
ATOM 5948 O O . ASP A 1 741 ? 19.134 1.203 8.101 1.00 73.69 741 ASP A O 1
ATOM 5952 N N . VAL A 1 742 ? 17.428 2.416 8.920 1.00 77.69 742 VAL A N 1
ATOM 5953 C CA . VAL A 1 742 ? 16.451 1.921 7.941 1.00 77.69 742 VAL A CA 1
ATOM 5954 C C . VAL A 1 742 ? 16.816 2.376 6.528 1.00 77.69 742 VAL A C 1
ATOM 5956 O O . VAL A 1 742 ? 16.697 1.580 5.598 1.00 77.69 742 VAL A O 1
ATOM 5959 N N . PHE A 1 743 ? 17.285 3.617 6.358 1.00 89.06 743 PHE A N 1
ATOM 5960 C CA . PHE A 1 743 ? 17.720 4.142 5.062 1.00 89.06 743 PHE A CA 1
ATOM 5961 C C . PHE A 1 743 ? 18.915 3.367 4.494 1.00 89.06 743 PHE A C 1
ATOM 5963 O O . PHE A 1 743 ? 18.841 2.881 3.363 1.00 89.06 743 PHE A O 1
ATOM 5970 N N . VAL A 1 744 ? 19.983 3.207 5.287 1.00 82.75 744 VAL A N 1
ATOM 5971 C CA . VAL A 1 744 ? 21.206 2.489 4.885 1.00 82.75 744 VAL A CA 1
ATOM 5972 C C . VAL A 1 744 ? 20.878 1.046 4.501 1.00 82.75 744 VAL A C 1
ATOM 5974 O O . VAL A 1 744 ? 21.200 0.604 3.399 1.00 82.75 744 VAL A O 1
ATOM 5977 N N . GLU A 1 745 ? 20.149 0.329 5.359 1.00 81.12 745 GLU A N 1
ATOM 5978 C CA . GLU A 1 745 ? 19.761 -1.063 5.114 1.00 81.12 745 GLU A CA 1
ATOM 5979 C C . GLU A 1 745 ? 18.847 -1.220 3.891 1.00 81.12 745 GLU A C 1
ATOM 5981 O O . GLU A 1 745 ? 18.973 -2.186 3.131 1.00 81.12 745 GLU A O 1
ATOM 5986 N N . ALA A 1 746 ? 17.911 -0.290 3.677 1.00 87.12 746 ALA A N 1
ATOM 5987 C CA . ALA A 1 746 ? 17.027 -0.328 2.517 1.00 87.12 746 ALA A CA 1
ATOM 5988 C C . ALA A 1 746 ? 17.805 -0.053 1.219 1.00 87.12 746 ALA A C 1
ATOM 5990 O O . ALA A 1 746 ? 17.588 -0.742 0.218 1.00 87.12 746 ALA A O 1
ATOM 5991 N N . GLY A 1 747 ? 18.750 0.892 1.247 1.00 89.06 747 GLY A N 1
ATOM 5992 C CA . GLY A 1 747 ? 19.644 1.184 0.128 1.00 89.06 747 GLY A CA 1
ATOM 5993 C C . GLY A 1 747 ? 20.577 0.018 -0.206 1.00 89.06 747 GLY A C 1
ATOM 5994 O O . GLY A 1 747 ? 20.675 -0.383 -1.368 1.00 89.06 747 GLY A O 1
ATOM 5995 N N . HIS A 1 748 ? 21.183 -0.600 0.812 1.00 86.88 748 HIS A N 1
ATOM 5996 C CA . HIS A 1 748 ? 21.995 -1.807 0.656 1.00 86.88 748 HIS A CA 1
ATOM 5997 C C . HIS A 1 748 ? 21.197 -2.936 -0.014 1.00 86.88 748 HIS A C 1
ATOM 5999 O O . HIS A 1 748 ? 21.692 -3.589 -0.928 1.00 86.88 748 HIS A O 1
ATOM 6005 N N . ARG A 1 749 ? 19.918 -3.130 0.341 1.00 86.31 749 ARG A N 1
ATOM 6006 C CA . ARG A 1 749 ? 19.070 -4.165 -0.286 1.00 86.31 749 ARG A CA 1
ATOM 6007 C C . ARG A 1 749 ? 18.791 -3.934 -1.759 1.00 86.31 749 ARG A C 1
ATOM 6009 O O . ARG A 1 749 ? 18.749 -4.907 -2.509 1.00 86.31 749 ARG A O 1
ATOM 6016 N N . ILE A 1 750 ? 18.584 -2.688 -2.177 1.00 92.31 750 ILE A N 1
ATOM 6017 C CA . ILE A 1 750 ? 18.397 -2.356 -3.596 1.00 92.31 750 ILE A CA 1
ATOM 6018 C C . ILE A 1 750 ? 19.645 -2.770 -4.386 1.00 92.31 750 ILE A C 1
ATOM 6020 O O . ILE A 1 750 ? 19.539 -3.456 -5.403 1.00 92.31 750 ILE A O 1
ATOM 6024 N N . ARG A 1 751 ? 20.824 -2.412 -3.872 1.00 92.25 751 ARG A N 1
ATOM 6025 C CA . ARG A 1 751 ? 22.120 -2.703 -4.497 1.00 92.25 751 ARG A CA 1
ATOM 6026 C C . ARG A 1 751 ? 22.442 -4.200 -4.484 1.00 92.25 751 ARG A C 1
ATOM 6028 O O . ARG A 1 751 ? 22.845 -4.745 -5.508 1.00 92.25 751 ARG A O 1
ATOM 6035 N N . GLN A 1 752 ? 22.165 -4.887 -3.376 1.00 89.56 752 GLN A N 1
ATOM 6036 C CA . GLN A 1 752 ? 22.359 -6.331 -3.260 1.00 89.56 752 GLN A CA 1
ATOM 6037 C C . GLN A 1 752 ? 21.473 -7.104 -4.241 1.00 89.56 752 GLN A C 1
ATOM 6039 O O . GLN A 1 752 ? 21.973 -7.976 -4.936 1.00 89.56 752 GLN A O 1
ATOM 6044 N N . ARG A 1 753 ? 20.191 -6.742 -4.394 1.00 89.25 753 ARG A N 1
ATOM 6045 C CA . ARG A 1 753 ? 19.296 -7.392 -5.373 1.00 89.25 753 ARG A CA 1
ATOM 6046 C C . ARG A 1 753 ? 19.795 -7.264 -6.809 1.00 89.25 753 ARG A C 1
ATOM 6048 O O . ARG A 1 753 ? 19.638 -8.200 -7.590 1.00 89.25 753 ARG A O 1
ATOM 6055 N N . ALA A 1 754 ? 20.367 -6.110 -7.148 1.00 91.56 754 ALA A N 1
ATOM 6056 C CA . ALA A 1 754 ? 20.976 -5.885 -8.450 1.00 91.56 754 ALA A CA 1
ATOM 6057 C C . ALA A 1 754 ? 22.241 -6.742 -8.637 1.00 91.56 754 ALA A C 1
ATOM 6059 O O . ALA A 1 754 ? 22.401 -7.338 -9.697 1.00 91.56 754 ALA A O 1
ATOM 6060 N N . LYS A 1 755 ? 23.084 -6.892 -7.605 1.00 92.19 755 LYS A N 1
ATOM 6061 C CA . LYS A 1 755 ? 24.228 -7.820 -7.639 1.00 92.19 755 LYS A CA 1
ATOM 6062 C C . LYS A 1 755 ? 23.804 -9.282 -7.738 1.00 92.19 755 LYS A C 1
ATOM 6064 O O . LYS A 1 755 ? 24.352 -10.007 -8.555 1.00 92.19 755 LYS A O 1
ATOM 6069 N N . ASP A 1 756 ? 22.807 -9.708 -6.970 1.00 90.38 756 ASP A N 1
ATOM 6070 C CA . ASP A 1 756 ? 22.296 -11.082 -7.016 1.00 90.38 756 ASP A CA 1
ATOM 6071 C C . ASP A 1 756 ? 21.720 -11.429 -8.403 1.00 90.38 756 ASP A C 1
ATOM 6073 O O . ASP A 1 756 ? 21.467 -12.594 -8.699 1.00 90.38 756 ASP A O 1
ATOM 6077 N N . ALA A 1 757 ? 21.399 -10.435 -9.240 1.00 91.56 757 ALA A N 1
ATOM 6078 C CA . ALA A 1 757 ? 20.967 -10.659 -10.617 1.00 91.56 757 ALA A CA 1
ATOM 6079 C C . ALA A 1 757 ? 22.136 -10.962 -11.564 1.00 91.56 757 ALA A C 1
ATOM 6081 O O . ALA A 1 757 ? 21.927 -11.583 -12.600 1.00 91.56 757 ALA A O 1
ATOM 6082 N N . ASP A 1 758 ? 23.360 -10.573 -11.213 1.00 90.12 758 ASP A N 1
ATOM 6083 C CA . ASP A 1 758 ? 24.541 -10.772 -12.054 1.00 90.12 758 ASP A CA 1
ATOM 6084 C C . ASP A 1 758 ? 25.030 -12.227 -12.091 1.00 90.12 758 ASP A C 1
ATOM 6086 O O . ASP A 1 758 ? 25.814 -12.596 -12.968 1.00 90.12 758 ASP A O 1
ATOM 6090 N N . GLU A 1 759 ? 24.563 -13.059 -11.161 1.00 88.94 759 GLU A N 1
ATOM 6091 C CA . GLU A 1 759 ? 24.827 -14.499 -11.154 1.00 88.94 759 GLU A CA 1
ATOM 6092 C C . GLU A 1 759 ? 23.974 -15.251 -12.188 1.00 88.94 759 GLU A C 1
ATOM 6094 O O . GLU A 1 759 ? 24.367 -16.331 -12.631 1.00 88.94 759 GLU A O 1
ATOM 6099 N N . LEU A 1 760 ? 22.857 -14.658 -12.626 1.00 90.75 760 LEU A N 1
ATOM 6100 C CA . LEU A 1 760 ? 21.883 -15.276 -13.525 1.00 90.75 760 LEU A CA 1
ATOM 6101 C C . LEU A 1 760 ? 22.274 -15.156 -15.013 1.00 90.75 760 LEU A C 1
ATOM 6103 O O . LEU A 1 760 ? 23.028 -14.250 -15.394 1.00 90.75 760 LEU A O 1
ATOM 6107 N N . PRO A 1 761 ? 21.737 -16.032 -15.885 1.00 90.00 761 PRO A N 1
ATOM 6108 C CA . PRO A 1 761 ? 21.815 -15.868 -17.335 1.00 90.00 761 PRO A CA 1
ATOM 6109 C C . PRO A 1 761 ? 21.179 -14.547 -17.812 1.00 90.00 761 PRO A C 1
ATOM 6111 O O . PRO A 1 761 ? 20.300 -14.013 -17.135 1.00 90.00 761 PRO A O 1
ATOM 6114 N N . PRO A 1 762 ? 21.555 -14.015 -18.993 1.00 90.81 762 PRO A N 1
ATOM 6115 C CA . PRO A 1 762 ? 21.131 -12.679 -19.420 1.00 90.81 762 PRO A CA 1
ATOM 6116 C C . PRO A 1 762 ? 19.614 -12.429 -19.459 1.00 90.81 762 PRO A C 1
ATOM 6118 O O . PRO A 1 762 ? 19.175 -11.350 -19.063 1.00 90.81 762 PRO A O 1
ATOM 6121 N N . ALA A 1 763 ? 18.814 -13.414 -19.881 1.00 88.94 763 ALA A N 1
ATOM 6122 C CA . ALA A 1 763 ? 17.353 -13.299 -19.909 1.00 88.94 763 ALA A CA 1
ATOM 6123 C C . ALA A 1 763 ? 16.752 -13.213 -18.495 1.00 88.94 763 ALA A C 1
ATOM 6125 O O . ALA A 1 763 ? 16.078 -12.239 -18.168 1.00 88.94 763 ALA A O 1
ATOM 6126 N N . GLU A 1 764 ? 17.088 -14.161 -17.617 1.00 91.75 764 GLU A N 1
ATOM 6127 C CA . GLU A 1 764 ? 16.638 -14.164 -16.215 1.00 91.75 764 GLU A CA 1
ATOM 6128 C C . GLU A 1 764 ? 17.144 -12.938 -15.437 1.00 91.75 764 GLU A C 1
ATOM 6130 O O . GLU A 1 764 ? 16.451 -12.383 -14.578 1.00 91.75 764 GLU A O 1
ATOM 6135 N N . ARG A 1 765 ? 18.356 -12.470 -15.758 1.00 93.56 765 ARG A N 1
ATOM 6136 C CA . ARG A 1 765 ? 18.904 -11.225 -15.220 1.00 93.56 765 ARG A CA 1
ATOM 6137 C C . ARG A 1 765 ? 18.042 -10.034 -15.625 1.00 93.56 765 ARG A C 1
ATOM 6139 O O . ARG A 1 765 ? 17.738 -9.204 -14.767 1.00 93.56 765 ARG A O 1
ATOM 6146 N N . ALA A 1 766 ? 17.657 -9.935 -16.899 1.00 92.06 766 ALA A N 1
ATOM 6147 C CA . ALA A 1 766 ? 16.797 -8.857 -17.378 1.00 92.06 766 ALA A CA 1
ATOM 6148 C C . ALA A 1 766 ? 15.462 -8.839 -16.616 1.00 92.06 766 ALA A C 1
ATOM 6150 O O . ALA A 1 766 ? 15.071 -7.776 -16.133 1.00 92.06 766 ALA A O 1
ATOM 6151 N N . ASP A 1 767 ? 14.844 -10.002 -16.386 1.00 90.31 767 ASP A N 1
ATOM 6152 C CA . ASP A 1 767 ? 13.607 -10.129 -15.601 1.00 90.31 767 ASP A CA 1
ATOM 6153 C C . ASP A 1 767 ? 13.785 -9.696 -14.139 1.00 90.31 767 ASP A C 1
ATOM 6155 O O . ASP A 1 767 ? 12.968 -8.949 -13.591 1.00 90.31 767 ASP A O 1
ATOM 6159 N N . LYS A 1 768 ? 14.884 -10.101 -13.491 1.00 91.75 768 LYS A N 1
ATOM 6160 C CA . LYS A 1 768 ? 15.170 -9.723 -12.097 1.00 91.75 768 LYS A CA 1
ATOM 6161 C C . LYS A 1 768 ? 15.434 -8.223 -11.946 1.00 91.75 768 LYS A C 1
ATOM 6163 O O . LYS A 1 768 ? 14.969 -7.611 -10.980 1.00 91.75 768 LYS A O 1
ATOM 6168 N N . ILE A 1 769 ? 16.118 -7.607 -12.912 1.00 94.00 769 ILE A N 1
ATOM 6169 C CA . ILE A 1 769 ? 16.285 -6.149 -12.973 1.00 94.00 769 ILE A CA 1
ATOM 6170 C C . ILE A 1 769 ? 14.936 -5.467 -13.248 1.00 94.00 769 ILE A C 1
ATOM 6172 O O . ILE A 1 769 ? 14.595 -4.507 -12.557 1.00 94.00 769 ILE A O 1
ATOM 6176 N N . ALA A 1 770 ? 14.114 -5.991 -14.162 1.00 88.62 770 ALA A N 1
ATOM 6177 C CA . ALA A 1 770 ? 12.766 -5.484 -14.434 1.00 88.62 770 ALA A CA 1
ATOM 6178 C C . ALA A 1 770 ? 11.899 -5.454 -13.164 1.00 88.62 770 ALA A C 1
ATOM 6180 O O . ALA A 1 770 ? 11.243 -4.450 -12.866 1.00 88.62 770 ALA A O 1
ATOM 6181 N N . ALA A 1 771 ? 11.939 -6.539 -12.386 1.00 88.56 771 ALA A N 1
ATOM 6182 C CA . ALA A 1 771 ? 11.225 -6.674 -11.123 1.00 88.56 771 ALA A CA 1
ATOM 6183 C C . ALA A 1 771 ? 11.716 -5.671 -10.067 1.00 88.56 771 ALA A C 1
ATOM 6185 O O . ALA A 1 771 ? 10.904 -5.125 -9.318 1.00 88.56 771 ALA A O 1
ATOM 6186 N N . LEU A 1 772 ? 13.022 -5.381 -10.023 1.00 90.69 772 LEU A N 1
ATOM 6187 C CA . LEU A 1 772 ? 13.571 -4.345 -9.149 1.00 90.69 772 LEU A CA 1
ATOM 6188 C C . LEU A 1 772 ? 13.066 -2.957 -9.556 1.00 90.69 772 LEU A C 1
ATOM 6190 O O . LEU A 1 772 ? 12.539 -2.241 -8.709 1.00 90.69 772 LEU A O 1
ATOM 6194 N N . PHE A 1 773 ? 13.135 -2.599 -10.840 1.00 88.75 773 PHE A N 1
ATOM 6195 C CA . PHE A 1 773 ? 12.631 -1.313 -11.342 1.00 88.75 773 PHE A CA 1
ATOM 6196 C C . PHE A 1 773 ? 11.124 -1.139 -11.113 1.00 88.75 773 PHE A C 1
ATOM 6198 O O . PHE A 1 773 ? 10.672 -0.024 -10.866 1.00 88.75 773 PHE A O 1
ATOM 6205 N N . ALA A 1 774 ? 10.348 -2.228 -11.111 1.00 84.31 774 ALA A N 1
ATOM 6206 C CA . ALA A 1 774 ? 8.920 -2.193 -10.795 1.00 84.31 774 ALA A CA 1
ATOM 6207 C C . ALA A 1 774 ? 8.612 -1.772 -9.342 1.00 84.31 774 ALA A C 1
ATOM 6209 O O . ALA A 1 774 ? 7.484 -1.372 -9.052 1.00 84.31 774 ALA A O 1
ATOM 6210 N N . THR A 1 775 ? 9.591 -1.847 -8.431 1.00 85.19 775 THR A N 1
ATOM 6211 C CA . THR A 1 775 ? 9.451 -1.342 -7.054 1.00 85.19 775 THR A CA 1
ATOM 6212 C C . THR A 1 775 ? 9.663 0.166 -6.939 1.00 85.19 775 THR A C 1
ATOM 6214 O O . THR A 1 775 ? 9.224 0.764 -5.957 1.00 85.19 775 THR A O 1
ATOM 6217 N N . PHE A 1 776 ? 10.308 0.804 -7.920 1.00 87.69 776 PHE A N 1
ATOM 6218 C CA . PHE A 1 776 ? 10.598 2.235 -7.882 1.00 87.69 776 PHE A CA 1
ATOM 6219 C C . PHE A 1 776 ? 9.358 3.049 -8.268 1.00 87.69 776 PHE A C 1
ATOM 6221 O O . PHE A 1 776 ? 8.671 2.747 -9.245 1.00 87.69 776 PHE A O 1
ATOM 6228 N N . LYS A 1 777 ? 9.071 4.110 -7.507 1.00 75.00 777 LYS A N 1
ATOM 6229 C CA . LYS A 1 777 ? 7.925 4.993 -7.745 1.00 75.00 777 LYS A CA 1
ATOM 6230 C C . LYS A 1 777 ? 8.427 6.358 -8.205 1.00 75.00 777 LYS A C 1
ATOM 6232 O O . LYS A 1 777 ? 8.888 7.138 -7.384 1.00 75.00 777 LYS A O 1
ATOM 6237 N N . ASN A 1 778 ? 8.322 6.663 -9.499 1.00 67.31 778 ASN A N 1
ATOM 6238 C CA . ASN A 1 778 ? 8.670 7.989 -10.018 1.00 67.31 778 ASN A CA 1
ATOM 6239 C C . ASN A 1 778 ? 7.433 8.665 -10.646 1.00 67.31 778 ASN A C 1
ATOM 6241 O O . ASN A 1 778 ? 6.986 8.216 -11.703 1.00 67.31 778 ASN A O 1
ATOM 6245 N N . PRO A 1 779 ? 6.809 9.652 -9.974 1.00 57.16 779 PRO A N 1
ATOM 6246 C CA . PRO A 1 779 ? 5.506 10.195 -10.369 1.00 57.16 779 PRO A CA 1
ATOM 6247 C C . PRO A 1 779 ? 5.553 11.434 -11.282 1.00 57.16 779 PRO A C 1
ATOM 6249 O O . PRO A 1 779 ? 4.494 11.947 -11.646 1.00 57.16 779 PRO A O 1
ATOM 6252 N N . ASP A 1 780 ? 6.725 11.964 -11.640 1.00 58.94 780 ASP A N 1
ATOM 6253 C CA . ASP A 1 780 ? 6.785 13.264 -12.320 1.00 58.94 780 ASP A CA 1
ATOM 6254 C C . ASP A 1 780 ? 6.419 13.227 -13.805 1.00 58.94 780 ASP A C 1
ATOM 6256 O O . ASP A 1 780 ? 6.741 12.299 -14.546 1.00 58.94 780 ASP A O 1
ATOM 6260 N N . LYS A 1 781 ? 5.778 14.316 -14.251 1.00 51.34 781 LYS A N 1
ATOM 6261 C CA . LYS A 1 781 ? 5.513 14.615 -15.670 1.00 51.34 781 LYS A CA 1
ATOM 6262 C C . LYS A 1 781 ? 6.778 14.992 -16.446 1.00 51.34 781 LYS A C 1
ATOM 6264 O O . LYS A 1 781 ? 6.780 14.918 -17.670 1.00 51.34 781 LYS A O 1
ATOM 6269 N N . GLU A 1 782 ? 7.812 15.437 -15.737 1.00 51.66 782 GLU A N 1
ATOM 6270 C CA . GLU A 1 782 ? 9.069 15.936 -16.305 1.00 51.66 782 GLU A CA 1
ATOM 6271 C C . GLU A 1 782 ? 10.034 14.781 -16.606 1.00 51.66 782 GLU A C 1
ATOM 6273 O O . GLU A 1 782 ? 10.610 14.732 -17.693 1.00 51.66 782 GLU A O 1
ATOM 6278 N N . THR A 1 783 ? 10.092 13.789 -15.710 1.00 63.81 783 THR A N 1
ATOM 6279 C CA . THR A 1 783 ? 10.975 12.615 -15.810 1.00 63.81 783 THR A CA 1
ATOM 6280 C C . THR A 1 783 ? 10.142 11.340 -15.897 1.00 63.81 783 THR A C 1
ATOM 6282 O O . THR A 1 783 ? 10.065 10.532 -14.970 1.00 63.81 783 THR A O 1
ATOM 6285 N N . VAL A 1 784 ? 9.480 11.164 -17.042 1.00 70.12 784 VAL A N 1
ATOM 6286 C CA . VAL A 1 784 ? 8.644 9.989 -17.311 1.00 70.12 784 VAL A CA 1
ATOM 6287 C C . VAL A 1 784 ? 9.531 8.759 -17.506 1.00 70.12 784 VAL A C 1
ATOM 6289 O O . VAL A 1 784 ? 10.199 8.602 -18.531 1.00 70.12 784 VAL A O 1
ATOM 6292 N N . LEU A 1 785 ? 9.544 7.866 -16.513 1.00 82.06 785 LEU A N 1
ATOM 6293 C CA . LEU A 1 785 ? 10.226 6.578 -16.616 1.00 82.06 785 LEU A CA 1
ATOM 6294 C C . LEU A 1 785 ? 9.325 5.570 -17.327 1.00 82.06 785 LEU A C 1
ATOM 6296 O O . LEU A 1 785 ? 8.205 5.317 -16.891 1.00 82.06 785 LEU A O 1
ATOM 6300 N N . THR A 1 786 ? 9.829 4.963 -18.400 1.00 86.81 786 THR A N 1
ATOM 6301 C CA . THR A 1 786 ? 9.094 3.938 -19.155 1.00 86.81 786 THR A CA 1
ATOM 6302 C C . THR A 1 786 ? 9.155 2.597 -18.429 1.00 86.81 786 THR A C 1
ATOM 6304 O O . THR A 1 786 ? 10.256 2.058 -18.293 1.00 86.81 786 THR A O 1
ATOM 6307 N N . PRO A 1 787 ? 8.022 2.032 -17.964 1.00 88.50 787 PRO A N 1
ATOM 6308 C CA . PRO A 1 787 ? 8.014 0.707 -17.357 1.00 88.50 787 PRO A CA 1
ATOM 6309 C C . PRO A 1 787 ? 8.433 -0.361 -18.368 1.00 88.50 787 PRO A C 1
ATOM 6311 O O . PRO A 1 787 ? 8.126 -0.250 -19.555 1.00 88.50 787 PRO A O 1
ATOM 6314 N N . TRP A 1 788 ? 9.067 -1.434 -17.894 1.00 88.75 788 TRP A N 1
ATOM 6315 C CA . TRP A 1 788 ? 9.580 -2.496 -18.767 1.00 88.75 788 TRP A CA 1
ATOM 6316 C C . TRP A 1 788 ? 8.500 -3.114 -19.668 1.00 88.75 788 TRP A C 1
ATOM 6318 O O . TRP A 1 788 ? 8.765 -3.381 -20.831 1.00 88.75 788 TRP A O 1
ATOM 6328 N N . ARG A 1 789 ? 7.260 -3.254 -19.174 1.00 90.62 789 ARG A N 1
ATOM 6329 C CA . ARG A 1 789 ? 6.119 -3.778 -19.951 1.00 90.62 789 ARG A CA 1
ATOM 6330 C C . ARG A 1 789 ? 5.795 -2.918 -21.171 1.00 90.62 789 ARG A C 1
ATOM 6332 O O . ARG A 1 789 ? 5.415 -3.442 -22.208 1.00 90.62 789 ARG A O 1
ATOM 6339 N N . VAL A 1 790 ? 5.946 -1.599 -21.044 1.00 91.75 790 VAL A N 1
ATOM 6340 C CA . VAL A 1 790 ? 5.711 -0.654 -22.144 1.00 91.75 790 VAL A CA 1
ATOM 6341 C C . VAL A 1 790 ? 6.881 -0.668 -23.119 1.00 91.75 790 VAL A C 1
ATOM 6343 O O . VAL A 1 790 ? 6.659 -0.605 -24.322 1.00 91.75 790 VAL A O 1
ATOM 6346 N N . VAL A 1 791 ? 8.117 -0.789 -22.618 1.00 93.56 791 VAL A N 1
ATOM 6347 C CA . VAL A 1 791 ? 9.302 -0.977 -23.471 1.00 93.56 791 VAL A CA 1
ATOM 6348 C C . VAL A 1 791 ? 9.163 -2.254 -24.300 1.00 93.56 791 VAL A C 1
ATOM 6350 O O . VAL A 1 791 ? 9.345 -2.213 -25.513 1.00 93.56 791 VAL A O 1
ATOM 6353 N N . ASP A 1 792 ? 8.792 -3.365 -23.667 1.00 93.06 792 ASP A N 1
ATOM 6354 C CA . ASP A 1 792 ? 8.583 -4.647 -24.336 1.00 93.06 792 ASP A CA 1
ATOM 6355 C C . ASP A 1 792 ? 7.462 -4.566 -25.381 1.00 93.06 792 ASP A C 1
ATOM 6357 O O . ASP A 1 792 ? 7.679 -4.909 -26.541 1.00 93.06 792 ASP A O 1
ATOM 6361 N N . LEU A 1 793 ? 6.302 -4.000 -25.020 1.00 93.75 793 LEU A N 1
ATOM 6362 C CA . LEU A 1 793 ? 5.198 -3.749 -25.954 1.00 93.75 793 LEU A CA 1
ATOM 6363 C C . LEU A 1 793 ? 5.644 -2.910 -27.158 1.00 93.75 793 LEU A C 1
ATOM 6365 O O . LEU A 1 793 ? 5.350 -3.264 -28.300 1.00 93.75 793 LEU A O 1
ATOM 6369 N N . HIS A 1 794 ? 6.372 -1.818 -26.916 1.00 94.94 794 HIS A N 1
ATOM 6370 C CA . HIS A 1 794 ? 6.875 -0.947 -27.973 1.00 94.94 794 HIS A CA 1
ATOM 6371 C C . HIS A 1 794 ? 7.802 -1.723 -28.913 1.00 94.94 794 HIS A C 1
ATOM 6373 O O . HIS A 1 794 ? 7.549 -1.768 -30.114 1.00 94.94 794 HIS A O 1
ATOM 6379 N N . LEU A 1 795 ? 8.833 -2.386 -28.386 1.00 95.06 795 LEU A N 1
ATOM 6380 C CA . LEU A 1 795 ? 9.819 -3.090 -29.208 1.00 95.06 795 LEU A CA 1
ATOM 6381 C C . LEU A 1 795 ? 9.254 -4.352 -29.888 1.00 95.06 795 LEU A C 1
ATOM 6383 O O . LEU A 1 795 ? 9.750 -4.739 -30.943 1.00 95.06 795 LEU A O 1
ATOM 6387 N N . ASN A 1 796 ? 8.238 -5.007 -29.316 1.00 93.88 796 ASN A N 1
ATOM 6388 C CA . ASN A 1 796 ? 7.523 -6.127 -29.950 1.00 93.88 796 ASN A CA 1
ATOM 6389 C C . ASN A 1 796 ? 6.630 -5.686 -31.113 1.00 93.88 796 ASN A C 1
ATOM 6391 O O . ASN A 1 796 ? 6.320 -6.499 -31.976 1.00 93.88 796 ASN A O 1
ATOM 6395 N N . SER A 1 797 ? 6.253 -4.410 -31.163 1.00 91.12 797 SER A N 1
ATOM 6396 C CA . SER A 1 797 ? 5.432 -3.866 -32.246 1.00 91.12 797 SER A CA 1
ATOM 6397 C C . SER A 1 797 ? 6.248 -3.441 -33.477 1.00 91.12 797 SER A C 1
ATOM 6399 O O . SER A 1 797 ? 5.682 -2.957 -34.456 1.00 91.12 797 SER A O 1
ATOM 6401 N N . LEU A 1 798 ? 7.578 -3.587 -33.432 1.00 93.94 798 LEU A N 1
ATOM 6402 C CA . LEU A 1 798 ? 8.487 -3.209 -34.515 1.00 93.94 798 LEU A CA 1
ATOM 6403 C C . LEU A 1 798 ? 8.830 -4.400 -35.422 1.00 93.94 798 LEU A C 1
ATOM 6405 O O . LEU A 1 798 ? 8.855 -5.537 -34.944 1.00 93.94 798 LEU A O 1
ATOM 6409 N N . PRO A 1 799 ? 9.160 -4.158 -36.708 1.00 92.62 799 PRO A N 1
ATOM 6410 C CA . PRO A 1 799 ? 9.653 -5.198 -37.605 1.00 92.62 799 PRO A CA 1
ATOM 6411 C C . PRO A 1 799 ? 10.835 -5.971 -37.012 1.00 92.62 799 PRO A C 1
ATOM 6413 O O . PRO A 1 799 ? 11.792 -5.390 -36.492 1.00 92.62 799 PRO A O 1
ATOM 6416 N N . ALA A 1 800 ? 10.767 -7.304 -37.080 1.00 90.00 800 ALA A N 1
ATOM 6417 C CA . ALA A 1 800 ? 11.735 -8.168 -36.414 1.00 90.00 800 ALA A CA 1
ATOM 6418 C C . ALA A 1 800 ? 13.165 -7.959 -36.935 1.00 90.00 800 ALA A C 1
ATOM 6420 O O . ALA A 1 800 ? 14.114 -8.095 -36.164 1.00 90.00 800 ALA A O 1
ATOM 6421 N N . ASP A 1 801 ? 13.345 -7.626 -38.212 1.00 92.44 801 ASP A N 1
ATOM 6422 C CA . ASP A 1 801 ? 14.639 -7.418 -38.873 1.00 92.44 801 ASP A CA 1
ATOM 6423 C C . ASP A 1 801 ? 15.434 -6.223 -38.318 1.00 92.44 801 ASP A C 1
ATOM 6425 O O . ASP A 1 801 ? 16.659 -6.216 -38.424 1.00 92.44 801 ASP A O 1
ATOM 6429 N N . ILE A 1 802 ? 14.783 -5.276 -37.628 1.00 93.38 802 ILE A N 1
ATOM 6430 C CA . ILE A 1 802 ? 15.466 -4.195 -36.893 1.00 93.38 802 ILE A CA 1
ATOM 6431 C C . ILE A 1 802 ? 16.423 -4.756 -35.837 1.00 93.38 802 ILE A C 1
ATOM 6433 O O . ILE A 1 802 ? 17.490 -4.196 -35.614 1.00 93.38 802 ILE A O 1
ATOM 6437 N N . PHE A 1 803 ? 16.075 -5.887 -35.221 1.00 94.81 803 PHE A N 1
ATOM 6438 C CA . PHE A 1 803 ? 16.877 -6.536 -34.183 1.00 94.81 803 PHE A CA 1
ATOM 6439 C C . PHE A 1 803 ? 17.795 -7.630 -34.750 1.00 94.81 803 PHE A C 1
ATOM 6441 O O . PHE A 1 803 ? 18.023 -8.641 -34.088 1.00 94.81 803 PHE A O 1
ATOM 6448 N N . ALA A 1 804 ? 18.234 -7.529 -36.008 1.00 93.62 804 ALA A N 1
ATOM 6449 C CA . ALA A 1 804 ? 19.201 -8.477 -36.565 1.00 93.62 804 ALA A CA 1
ATOM 6450 C C . ALA A 1 804 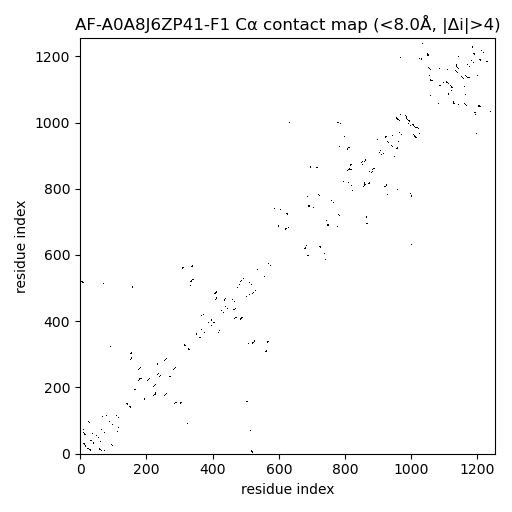? 20.612 -8.293 -35.945 1.00 93.62 804 ALA A C 1
ATOM 6452 O O . ALA A 1 804 ? 20.949 -7.186 -35.516 1.00 93.62 804 ALA A O 1
ATOM 6453 N N . PRO A 1 805 ? 21.440 -9.358 -35.861 1.00 91.81 805 PRO A N 1
ATOM 6454 C CA . PRO A 1 805 ? 22.740 -9.326 -35.176 1.00 91.81 805 PRO A CA 1
ATOM 6455 C C . PRO A 1 805 ? 23.756 -8.286 -35.666 1.00 91.81 805 PRO A C 1
ATOM 6457 O O . PRO A 1 805 ? 24.685 -7.969 -34.920 1.00 91.81 805 PRO A O 1
ATOM 6460 N N . ASP A 1 806 ? 23.594 -7.765 -36.883 1.00 91.88 806 ASP A N 1
ATOM 6461 C CA . ASP A 1 806 ? 24.447 -6.766 -37.537 1.00 91.88 806 ASP A CA 1
ATOM 6462 C C . ASP A 1 806 ? 23.989 -5.310 -37.315 1.00 91.88 806 ASP A C 1
ATOM 6464 O O . ASP A 1 806 ? 24.702 -4.380 -37.697 1.00 91.88 806 ASP A O 1
ATOM 6468 N N . LYS A 1 807 ? 22.816 -5.094 -36.701 1.00 94.94 807 LYS A N 1
ATOM 6469 C CA . LYS A 1 807 ? 22.168 -3.775 -36.607 1.00 94.94 807 LYS A CA 1
ATOM 6470 C C . LYS A 1 807 ? 22.639 -2.949 -35.418 1.00 94.94 807 LYS A C 1
ATOM 6472 O O . LYS A 1 807 ? 22.774 -3.461 -34.309 1.00 94.94 807 LYS A O 1
ATOM 6477 N N . LYS A 1 808 ? 22.826 -1.647 -35.630 1.00 96.06 808 LYS A N 1
ATOM 6478 C CA . LYS A 1 808 ? 23.145 -0.658 -34.593 1.00 96.06 808 LYS A CA 1
ATOM 6479 C C . LYS A 1 808 ? 21.895 0.132 -34.226 1.00 96.06 808 LYS A C 1
ATOM 6481 O O . LYS A 1 808 ? 21.333 0.834 -35.066 1.00 96.06 808 LYS A O 1
ATOM 6486 N N . ILE A 1 809 ? 21.482 0.045 -32.967 1.00 97.62 809 ILE A N 1
ATOM 6487 C CA . ILE A 1 809 ? 20.264 0.674 -32.457 1.00 97.62 809 ILE A CA 1
ATOM 6488 C C . ILE A 1 809 ? 20.629 1.725 -31.412 1.00 97.62 809 ILE A C 1
ATOM 6490 O O . ILE A 1 809 ? 21.376 1.451 -30.471 1.00 97.62 809 ILE A O 1
ATOM 6494 N N . LEU A 1 810 ? 20.075 2.924 -31.582 1.00 97.56 810 LEU A N 1
ATOM 6495 C CA . LEU A 1 810 ? 20.261 4.055 -30.682 1.00 97.56 810 LEU A CA 1
ATOM 6496 C C . LEU A 1 810 ? 19.037 4.256 -29.781 1.00 97.56 810 LEU A C 1
ATOM 6498 O O . LEU A 1 810 ? 17.946 4.531 -30.277 1.00 97.56 810 LEU A O 1
ATOM 6502 N N . ASP A 1 811 ? 19.235 4.218 -28.465 1.00 96.12 811 ASP A N 1
ATOM 6503 C CA . ASP A 1 811 ? 18.336 4.844 -27.491 1.00 96.12 811 ASP A CA 1
ATOM 6504 C C . ASP A 1 811 ? 18.718 6.323 -27.342 1.00 96.12 811 ASP A C 1
ATOM 6506 O O . ASP A 1 811 ? 19.751 6.663 -26.757 1.00 96.12 811 ASP A O 1
ATOM 6510 N N . ILE A 1 812 ? 17.905 7.213 -27.917 1.00 92.50 812 ILE A N 1
ATOM 6511 C CA . ILE A 1 812 ? 18.240 8.639 -28.060 1.00 92.50 812 ILE A CA 1
ATOM 6512 C C . ILE A 1 812 ? 18.187 9.424 -26.738 1.00 92.50 812 ILE A C 1
ATOM 6514 O O . ILE A 1 812 ? 18.717 10.534 -26.671 1.00 92.50 812 ILE A O 1
ATOM 6518 N N . ASN A 1 813 ? 17.532 8.893 -25.696 1.00 90.19 813 ASN A N 1
ATOM 6519 C CA . ASN A 1 813 ? 17.510 9.517 -24.369 1.00 90.19 813 ASN A CA 1
ATOM 6520 C C . ASN A 1 813 ? 17.100 8.530 -23.258 1.00 90.19 813 ASN A C 1
ATOM 6522 O O . ASN A 1 813 ? 15.938 8.510 -22.816 1.00 90.19 813 ASN A O 1
ATOM 6526 N N . SER A 1 814 ? 18.071 7.775 -22.751 1.00 91.19 814 SER A N 1
ATOM 6527 C CA . SER A 1 814 ? 17.887 6.838 -21.642 1.00 91.19 814 SER A CA 1
ATOM 6528 C C . SER A 1 814 ? 17.908 7.524 -20.276 1.00 91.19 814 SER A C 1
ATOM 6530 O O . SER A 1 814 ? 18.739 8.387 -19.995 1.00 91.19 814 SER A O 1
ATOM 6532 N N . LYS A 1 815 ? 17.020 7.058 -19.389 1.00 88.88 815 LYS A N 1
ATOM 6533 C CA . LYS A 1 815 ? 17.029 7.364 -17.944 1.00 88.88 815 LYS A CA 1
ATOM 6534 C C . LYS A 1 815 ? 17.303 6.128 -17.088 1.00 88.88 815 LYS A C 1
ATOM 6536 O O . LYS A 1 815 ? 17.894 6.229 -16.020 1.00 88.88 815 LYS A O 1
ATOM 6541 N N . THR A 1 816 ? 16.845 4.962 -17.544 1.00 90.75 816 THR A N 1
ATOM 6542 C CA . THR A 1 816 ? 16.883 3.692 -16.798 1.00 90.75 816 THR A CA 1
ATOM 6543 C C . THR A 1 816 ? 17.731 2.614 -17.469 1.00 90.75 816 THR A C 1
ATOM 6545 O O . THR A 1 816 ? 18.074 1.623 -16.829 1.00 90.75 816 THR A O 1
ATOM 6548 N N . GLY A 1 817 ? 18.048 2.772 -18.757 1.00 93.31 817 GLY A N 1
ATOM 6549 C CA . GLY A 1 817 ? 18.689 1.752 -19.586 1.00 93.31 817 GLY A CA 1
ATOM 6550 C C . GLY A 1 817 ? 17.759 0.633 -20.065 1.00 93.31 817 GLY A C 1
ATOM 6551 O O . GLY A 1 817 ? 18.236 -0.291 -20.712 1.00 93.31 817 GLY A O 1
ATOM 6552 N N . LEU A 1 818 ? 16.449 0.683 -19.774 1.00 94.75 818 LEU A N 1
ATOM 6553 C CA . LEU A 1 818 ? 15.524 -0.408 -20.120 1.00 94.75 818 LEU A CA 1
ATOM 6554 C C . LEU A 1 818 ? 15.335 -0.574 -21.639 1.00 94.75 818 LEU A C 1
ATOM 6556 O O . LEU A 1 818 ? 15.279 -1.700 -22.115 1.00 94.75 818 LEU A O 1
ATOM 6560 N N . TYR A 1 819 ? 15.304 0.503 -22.432 1.00 95.25 819 TYR A N 1
ATOM 6561 C CA . TYR A 1 819 ? 15.272 0.366 -23.898 1.00 95.25 819 TYR A CA 1
ATOM 6562 C C . TYR A 1 819 ? 16.523 -0.344 -24.419 1.00 95.25 819 TYR A C 1
ATOM 6564 O O . TYR A 1 819 ? 16.403 -1.291 -25.196 1.00 95.25 819 TYR A O 1
ATOM 6572 N N . GLY A 1 820 ? 17.706 0.041 -23.930 1.00 95.56 820 GLY A N 1
ATOM 6573 C CA . GLY A 1 820 ? 18.955 -0.658 -24.232 1.00 95.56 820 GLY A CA 1
ATOM 6574 C C . GLY A 1 820 ? 18.924 -2.131 -23.814 1.00 95.56 820 GLY A C 1
ATOM 6575 O O . GLY A 1 820 ? 19.316 -2.991 -24.595 1.00 95.56 820 GLY A O 1
ATOM 6576 N N . LEU A 1 821 ? 18.409 -2.438 -22.617 1.00 96.12 821 LEU A N 1
ATOM 6577 C CA . LEU A 1 821 ? 18.384 -3.799 -22.072 1.00 96.12 821 LEU A CA 1
ATOM 6578 C C . LEU A 1 821 ? 17.466 -4.736 -22.875 1.00 96.12 821 LEU A C 1
ATOM 6580 O O . LEU A 1 821 ? 17.873 -5.850 -23.193 1.00 96.12 821 LEU A O 1
ATOM 6584 N N . TRP A 1 822 ? 16.276 -4.284 -23.281 1.00 96.00 822 TRP A N 1
ATOM 6585 C CA . TRP A 1 822 ? 15.345 -5.108 -24.066 1.00 96.00 822 TRP A CA 1
ATOM 6586 C C . TRP A 1 822 ? 15.770 -5.198 -25.532 1.00 96.00 822 TRP A C 1
ATOM 6588 O O . TRP A 1 822 ? 15.582 -6.232 -26.171 1.00 96.00 822 TRP A O 1
ATOM 6598 N N . THR A 1 823 ? 16.403 -4.147 -26.056 1.00 96.38 823 THR A N 1
ATOM 6599 C CA . THR A 1 823 ? 17.037 -4.182 -27.379 1.00 96.38 823 THR A CA 1
ATOM 6600 C C . THR A 1 823 ? 18.156 -5.222 -27.412 1.00 96.38 823 THR A C 1
ATOM 6602 O O . THR A 1 823 ? 18.171 -6.076 -28.300 1.00 96.38 823 THR A O 1
ATOM 6605 N N . ALA A 1 824 ? 19.042 -5.207 -26.409 1.00 96.25 824 ALA A N 1
ATOM 6606 C CA . ALA A 1 824 ? 20.093 -6.206 -26.253 1.00 96.25 824 ALA A CA 1
ATOM 6607 C C . ALA A 1 824 ? 19.502 -7.616 -26.140 1.00 96.25 824 ALA A C 1
ATOM 6609 O O . ALA A 1 824 ? 19.945 -8.516 -26.840 1.00 96.25 824 ALA A O 1
ATOM 6610 N N . LEU A 1 825 ? 18.451 -7.802 -25.334 1.00 95.31 825 LEU A N 1
ATOM 6611 C CA . LEU A 1 825 ? 17.801 -9.101 -25.151 1.00 95.31 825 LEU A CA 1
ATOM 6612 C C . LEU A 1 825 ? 17.211 -9.670 -26.447 1.00 95.31 825 LEU A C 1
ATOM 6614 O O . LEU A 1 825 ? 17.370 -10.861 -26.722 1.00 95.31 825 LEU A O 1
ATOM 6618 N N . LYS A 1 826 ? 16.583 -8.830 -27.276 1.00 94.50 826 LYS A N 1
ATOM 6619 C CA . LYS A 1 826 ? 16.042 -9.241 -28.581 1.00 94.50 826 LYS A CA 1
ATOM 6620 C C . LYS A 1 826 ? 17.135 -9.685 -29.548 1.00 94.50 826 LYS A C 1
ATOM 6622 O O . LYS A 1 826 ? 16.993 -10.725 -30.184 1.00 94.50 826 LYS A O 1
ATOM 6627 N N . ILE A 1 827 ? 18.229 -8.930 -29.638 1.00 95.81 827 ILE A N 1
ATOM 6628 C CA . ILE A 1 827 ? 19.362 -9.280 -30.508 1.00 95.81 827 ILE A CA 1
ATOM 6629 C C . ILE A 1 827 ? 20.094 -10.515 -29.972 1.00 95.81 827 ILE A C 1
ATOM 6631 O O . ILE A 1 827 ? 20.424 -11.421 -30.735 1.00 95.81 827 ILE A O 1
ATOM 6635 N N . PHE A 1 828 ? 20.293 -10.584 -28.656 1.00 95.19 828 PHE A N 1
ATOM 6636 C CA . PHE A 1 828 ? 20.881 -11.728 -27.966 1.00 95.19 828 PHE A CA 1
ATOM 6637 C C . PHE A 1 828 ? 20.109 -13.011 -28.259 1.00 95.19 828 PHE A C 1
ATOM 6639 O O . PHE A 1 828 ? 20.721 -13.987 -28.675 1.00 95.19 828 PHE A O 1
ATOM 6646 N N . SER A 1 829 ? 18.777 -12.974 -28.153 1.00 92.56 829 SER A N 1
ATOM 6647 C CA . SER A 1 829 ? 17.904 -14.118 -28.452 1.00 92.56 829 SER A CA 1
ATOM 6648 C C . SER A 1 829 ? 18.085 -14.639 -29.880 1.00 92.56 829 SER A C 1
ATOM 6650 O O . SER A 1 829 ? 17.994 -15.840 -30.108 1.00 92.56 829 SER A O 1
ATOM 6652 N N . LYS A 1 830 ? 18.389 -13.758 -30.844 1.00 91.88 830 LYS A N 1
ATOM 6653 C CA . LYS A 1 830 ? 18.717 -14.177 -32.212 1.00 91.88 830 LYS A CA 1
ATOM 6654 C C . LYS A 1 830 ? 20.120 -14.756 -32.335 1.00 91.88 830 LYS A C 1
ATOM 6656 O O . LYS A 1 830 ? 20.273 -15.773 -32.992 1.00 91.88 830 LYS A O 1
ATOM 6661 N N . ARG A 1 831 ? 21.128 -14.143 -31.699 1.00 91.69 831 ARG A N 1
ATOM 6662 C CA . ARG A 1 831 ? 22.515 -14.647 -31.736 1.00 91.69 831 ARG A CA 1
ATOM 6663 C C . ARG A 1 831 ? 22.647 -16.036 -31.106 1.00 91.69 831 ARG A C 1
ATOM 6665 O O . ARG A 1 831 ? 23.435 -16.835 -31.589 1.00 91.69 831 ARG A O 1
ATOM 6672 N N . ILE A 1 832 ? 21.872 -16.328 -30.059 1.00 91.19 832 ILE A N 1
ATOM 6673 C CA . ILE A 1 832 ? 21.848 -17.665 -29.445 1.00 91.19 832 ILE A CA 1
ATOM 6674 C C . ILE A 1 832 ? 20.958 -18.663 -30.194 1.00 91.19 832 ILE A C 1
ATOM 6676 O O . ILE A 1 832 ? 20.987 -19.844 -29.877 1.00 91.19 832 ILE A O 1
ATOM 6680 N N . GLY A 1 833 ? 20.160 -18.221 -31.173 1.00 86.19 833 GLY A N 1
ATOM 6681 C CA . GLY A 1 833 ? 19.367 -19.129 -32.008 1.00 86.19 833 GLY A CA 1
ATOM 6682 C C . GLY A 1 833 ? 20.238 -20.088 -32.826 1.00 86.19 833 GLY A C 1
ATOM 6683 O O . GLY A 1 833 ? 19.798 -21.188 -33.142 1.00 86.19 833 GLY A O 1
ATOM 6684 N N . ASP A 1 834 ? 21.485 -19.692 -33.091 1.00 81.62 834 ASP A N 1
ATOM 6685 C CA . ASP A 1 834 ? 22.483 -20.483 -33.813 1.00 81.62 834 ASP A CA 1
ATOM 6686 C C . ASP A 1 834 ? 23.344 -21.369 -32.883 1.00 81.62 834 ASP A C 1
ATOM 6688 O O . ASP A 1 834 ? 24.299 -21.999 -33.338 1.00 81.62 834 ASP A O 1
ATOM 6692 N N . PHE A 1 835 ? 23.054 -21.409 -31.575 1.00 88.25 835 PHE A N 1
ATOM 6693 C CA . PHE A 1 835 ? 23.839 -22.177 -30.601 1.00 88.25 835 PHE A CA 1
ATOM 6694 C C . PHE A 1 835 ? 23.519 -23.672 -30.665 1.00 88.25 835 PHE A C 1
ATOM 6696 O O . PHE A 1 835 ? 22.359 -24.080 -30.725 1.00 88.25 835 PHE A O 1
ATOM 6703 N N . SER A 1 836 ? 24.557 -24.501 -30.559 1.00 84.75 836 SER A N 1
ATOM 6704 C CA . SER A 1 836 ? 24.412 -25.929 -30.270 1.00 84.75 836 SER A CA 1
ATOM 6705 C C . SER A 1 836 ? 24.185 -26.164 -28.770 1.00 84.75 836 SER A C 1
ATOM 6707 O O . SER A 1 836 ? 24.485 -25.296 -27.951 1.00 84.75 836 SER A O 1
ATOM 6709 N N . GLU A 1 837 ? 23.710 -27.349 -28.366 1.00 78.06 837 GLU A N 1
ATOM 6710 C CA . GLU A 1 837 ? 23.510 -27.679 -26.940 1.00 78.06 837 GLU A CA 1
ATOM 6711 C C . GLU A 1 837 ? 24.776 -27.466 -26.086 1.00 78.06 837 GLU A C 1
ATOM 6713 O O . GLU A 1 837 ? 24.679 -27.049 -24.932 1.00 78.06 837 GLU A O 1
ATOM 6718 N N . SER A 1 838 ? 25.972 -27.675 -26.652 1.00 81.19 838 SER A N 1
ATOM 6719 C CA . SER A 1 838 ? 27.249 -27.438 -25.963 1.00 81.19 838 SER A CA 1
ATOM 6720 C C . SER A 1 838 ? 27.595 -25.961 -25.751 1.00 81.19 838 SER A C 1
ATOM 6722 O O . SER A 1 838 ? 28.421 -25.654 -24.890 1.00 81.19 838 SER A O 1
ATOM 6724 N N . ASP A 1 839 ? 26.970 -25.044 -26.492 1.00 82.50 839 ASP A N 1
ATOM 6725 C CA . ASP A 1 839 ? 27.240 -23.604 -26.406 1.00 82.50 839 ASP A CA 1
ATOM 6726 C C . ASP A 1 839 ? 26.444 -22.920 -25.279 1.00 82.50 839 ASP A C 1
ATOM 6728 O O . ASP A 1 839 ? 26.771 -21.801 -24.882 1.00 82.50 839 ASP A O 1
ATOM 6732 N N . PHE A 1 840 ? 25.447 -23.592 -24.688 1.00 86.44 840 PHE A N 1
ATOM 6733 C CA . PHE A 1 840 ? 24.629 -23.077 -23.576 1.00 86.44 840 PHE A CA 1
ATOM 6734 C C . PHE A 1 840 ? 25.347 -23.132 -22.217 1.00 86.44 840 PHE A C 1
ATOM 6736 O O . PHE A 1 840 ? 24.802 -23.559 -21.199 1.00 86.44 840 PHE A O 1
ATOM 6743 N N . THR A 1 841 ? 26.592 -22.660 -22.176 1.00 87.88 841 THR A N 1
ATOM 6744 C CA . THR A 1 841 ? 27.337 -22.469 -20.927 1.00 87.88 841 THR A CA 1
ATOM 6745 C C . THR A 1 841 ? 27.152 -21.042 -20.400 1.00 87.88 841 THR A C 1
ATOM 6747 O O . THR A 1 841 ? 27.061 -20.101 -21.197 1.00 87.88 841 THR A O 1
ATOM 6750 N N . PRO A 1 842 ? 27.149 -20.821 -19.068 1.00 84.81 842 PRO A N 1
ATOM 6751 C CA . PRO A 1 842 ? 27.043 -19.476 -18.499 1.00 84.81 842 PRO A CA 1
ATOM 6752 C C . PRO A 1 842 ? 28.071 -18.487 -19.067 1.00 84.81 842 PRO A C 1
ATOM 6754 O O . PRO A 1 842 ? 27.734 -17.332 -19.317 1.00 84.81 842 PRO A O 1
ATOM 6757 N N . ASP A 1 843 ? 29.302 -18.932 -19.330 1.00 86.75 843 ASP A N 1
ATOM 6758 C CA . ASP A 1 843 ? 30.365 -18.082 -19.876 1.00 86.75 843 ASP A CA 1
ATOM 6759 C C . ASP A 1 843 ? 30.143 -17.713 -21.349 1.00 86.75 843 ASP A C 1
ATOM 6761 O O . ASP A 1 843 ? 30.357 -16.559 -21.726 1.00 86.75 843 ASP A O 1
ATOM 6765 N N . ALA A 1 844 ? 29.686 -18.650 -22.185 1.00 89.44 844 ALA A N 1
ATOM 6766 C CA . ALA A 1 844 ? 29.378 -18.374 -23.588 1.00 89.44 844 ALA A CA 1
ATOM 6767 C C . ALA A 1 844 ? 28.181 -17.420 -23.729 1.00 89.44 844 ALA A C 1
ATOM 6769 O O . ALA A 1 844 ? 28.251 -16.446 -24.486 1.00 89.44 844 ALA A O 1
ATOM 6770 N N . LEU A 1 845 ? 27.122 -17.630 -22.937 1.00 91.75 845 LEU A N 1
ATOM 6771 C CA . LEU A 1 845 ? 25.968 -16.728 -22.884 1.00 91.75 845 LEU A CA 1
ATOM 6772 C C . LEU A 1 845 ? 26.383 -15.321 -22.431 1.00 91.75 845 LEU A C 1
ATOM 6774 O O . LEU A 1 845 ? 25.950 -14.329 -23.015 1.00 91.75 845 LEU A O 1
ATOM 6778 N N . ARG A 1 846 ? 27.274 -15.215 -21.437 1.00 88.69 846 ARG A N 1
ATOM 6779 C CA . ARG A 1 846 ? 27.808 -13.926 -20.965 1.00 88.69 846 ARG A CA 1
ATOM 6780 C C . ARG A 1 846 ? 28.642 -13.213 -22.026 1.00 88.69 846 ARG A C 1
ATOM 6782 O O . ARG A 1 846 ? 28.375 -12.052 -22.306 1.00 88.69 846 ARG A O 1
ATOM 6789 N N . ARG A 1 847 ? 29.597 -13.898 -22.663 1.00 90.94 847 ARG A N 1
ATOM 6790 C CA . ARG A 1 847 ? 30.414 -13.302 -23.741 1.00 90.94 847 ARG A CA 1
ATOM 6791 C C . ARG A 1 847 ? 29.555 -12.815 -24.902 1.00 90.94 847 ARG A C 1
ATOM 6793 O O . ARG A 1 847 ? 29.807 -11.750 -25.454 1.00 90.94 847 ARG A O 1
ATOM 6800 N N . THR A 1 848 ? 28.528 -13.584 -25.248 1.00 94.00 848 THR A N 1
ATOM 6801 C CA . THR A 1 848 ? 27.598 -13.235 -26.326 1.00 94.00 848 THR A CA 1
ATOM 6802 C C . THR A 1 848 ? 26.760 -12.021 -25.960 1.00 94.00 848 THR A C 1
ATOM 6804 O O . THR A 1 848 ? 26.598 -11.129 -26.787 1.00 94.00 848 THR A O 1
ATOM 6807 N N . TRP A 1 849 ? 26.281 -11.943 -24.717 1.00 95.19 849 TRP A N 1
ATOM 6808 C CA . TRP A 1 849 ? 25.611 -10.754 -24.198 1.00 95.19 849 TRP A CA 1
ATOM 6809 C C . TRP A 1 849 ? 26.499 -9.510 -24.275 1.00 95.19 849 TRP A C 1
ATOM 6811 O O . TRP A 1 849 ? 26.080 -8.496 -24.828 1.00 95.19 849 TRP A O 1
ATOM 6821 N N . ASP A 1 850 ? 27.731 -9.598 -23.771 1.00 94.38 850 ASP A N 1
ATOM 6822 C CA . ASP A 1 850 ? 28.665 -8.472 -23.764 1.00 94.38 850 ASP A CA 1
ATOM 6823 C C . ASP A 1 850 ? 28.979 -8.009 -25.196 1.00 94.38 850 ASP A C 1
ATOM 6825 O O . ASP A 1 850 ? 28.984 -6.808 -25.469 1.00 94.38 850 ASP A O 1
ATOM 6829 N N . ALA A 1 851 ? 29.135 -8.946 -26.139 1.00 94.50 851 ALA A N 1
ATOM 6830 C CA . ALA A 1 851 ? 29.286 -8.628 -27.557 1.00 94.50 851 ALA A CA 1
ATOM 6831 C C . ALA A 1 851 ? 28.052 -7.905 -28.126 1.00 94.50 851 ALA A C 1
ATOM 6833 O O . ALA A 1 851 ? 28.206 -6.892 -28.800 1.00 94.50 851 ALA A O 1
ATOM 6834 N N . VAL A 1 852 ? 26.827 -8.351 -27.817 1.00 96.19 852 VAL A N 1
ATOM 6835 C CA . VAL A 1 852 ? 25.604 -7.646 -28.254 1.00 96.19 852 VAL A CA 1
ATOM 6836 C C . VAL A 1 852 ? 25.558 -6.219 -27.710 1.00 96.19 852 VAL A C 1
ATOM 6838 O O . VAL A 1 852 ? 25.261 -5.277 -28.447 1.00 96.19 852 VAL A O 1
ATOM 6841 N N . VAL A 1 853 ? 25.863 -6.035 -26.425 1.00 96.12 853 VAL A N 1
ATOM 6842 C CA . VAL A 1 853 ? 25.857 -4.707 -25.797 1.00 96.12 853 VAL A CA 1
ATOM 6843 C C . VAL A 1 853 ? 26.888 -3.780 -26.454 1.00 96.12 853 VAL A C 1
ATOM 6845 O O . VAL A 1 853 ? 26.591 -2.609 -26.685 1.00 96.12 853 VAL A O 1
ATOM 6848 N N . ILE A 1 854 ? 28.073 -4.291 -26.801 1.00 95.12 854 ILE A N 1
ATOM 6849 C CA . ILE A 1 854 ? 29.158 -3.513 -27.420 1.00 95.12 854 ILE A CA 1
ATOM 6850 C C . ILE A 1 854 ? 28.901 -3.227 -28.904 1.00 95.12 854 ILE A C 1
ATOM 6852 O O . ILE A 1 854 ? 29.194 -2.123 -29.378 1.00 95.12 854 ILE A O 1
ATOM 6856 N N . ASP A 1 855 ? 28.384 -4.192 -29.654 1.00 94.25 855 ASP A N 1
ATOM 6857 C CA . ASP A 1 855 ? 28.278 -4.095 -31.110 1.00 94.25 855 ASP A CA 1
ATOM 6858 C C . ASP A 1 855 ? 27.003 -3.374 -31.549 1.00 94.25 855 ASP A C 1
ATOM 6860 O O . ASP A 1 855 ? 27.026 -2.615 -32.522 1.00 94.25 855 ASP A O 1
ATOM 6864 N N . ASN A 1 856 ? 25.897 -3.602 -30.835 1.00 96.81 856 ASN A N 1
ATOM 6865 C CA . ASN A 1 856 ? 24.563 -3.272 -31.324 1.00 96.81 856 ASN A CA 1
ATOM 6866 C C . ASN A 1 856 ? 23.875 -2.136 -30.565 1.00 96.81 856 ASN A C 1
ATOM 6868 O O . ASN A 1 856 ? 23.050 -1.440 -31.152 1.00 96.81 856 ASN A O 1
ATOM 6872 N N . VAL A 1 857 ? 24.162 -1.951 -29.273 1.00 97.31 857 VAL A N 1
ATOM 6873 C CA . VAL A 1 857 ? 23.371 -1.066 -28.403 1.00 97.31 857 VAL A CA 1
ATOM 6874 C C . VAL A 1 857 ? 24.134 0.222 -28.121 1.00 97.31 857 VAL A C 1
ATOM 6876 O O . VAL A 1 857 ? 25.235 0.205 -27.569 1.00 97.31 857 VAL A O 1
ATOM 6879 N N . TYR A 1 858 ? 23.522 1.349 -28.477 1.00 97.44 858 TYR A N 1
ATOM 6880 C CA . TYR A 1 858 ? 24.052 2.692 -28.270 1.00 97.44 858 TYR A CA 1
ATOM 6881 C C . TYR A 1 858 ? 23.049 3.521 -27.486 1.00 97.44 858 TYR A C 1
ATOM 6883 O O . TYR A 1 858 ? 21.856 3.493 -27.777 1.00 97.44 858 TYR A O 1
ATOM 6891 N N . VAL A 1 859 ? 23.513 4.245 -26.473 1.00 97.19 859 VAL A N 1
ATOM 6892 C CA . VAL A 1 859 ? 22.633 4.942 -25.537 1.00 97.19 859 VAL A CA 1
ATOM 6893 C C . VAL A 1 859 ? 23.137 6.354 -25.283 1.00 97.19 859 VAL A C 1
ATOM 6895 O O . VAL A 1 859 ? 24.268 6.554 -24.843 1.00 97.19 859 VAL A O 1
ATOM 6898 N N . LEU A 1 860 ? 22.279 7.340 -25.522 1.00 95.50 860 LEU A N 1
ATOM 6899 C CA . LEU A 1 860 ? 22.514 8.720 -25.115 1.00 95.50 860 LEU A CA 1
ATOM 6900 C C . LEU A 1 860 ? 21.779 9.005 -23.812 1.00 95.50 860 LEU A C 1
ATOM 6902 O O . LEU A 1 860 ? 20.594 8.706 -23.665 1.00 95.50 860 LEU A O 1
ATOM 6906 N N . CYS A 1 861 ? 22.487 9.616 -22.873 1.00 93.25 861 CYS A N 1
ATOM 6907 C CA . CYS A 1 861 ? 21.968 9.996 -21.570 1.00 93.25 861 CYS A CA 1
ATOM 6908 C C . CYS A 1 861 ? 22.042 11.514 -21.404 1.00 93.25 861 CYS A C 1
ATOM 6910 O O . CYS A 1 861 ? 23.042 12.146 -21.753 1.00 93.25 861 CYS A O 1
ATOM 6912 N N . LYS A 1 862 ? 21.001 12.099 -20.805 1.00 89.12 862 LYS A N 1
ATOM 6913 C CA . LYS A 1 862 ? 20.973 13.530 -20.474 1.00 89.12 862 LYS A CA 1
ATOM 6914 C C . LYS A 1 862 ? 21.817 13.877 -19.243 1.00 89.12 862 LYS A C 1
ATOM 6916 O O . LYS A 1 862 ? 22.123 15.043 -19.068 1.00 89.12 862 LYS A O 1
ATOM 6921 N N . THR A 1 863 ? 22.191 12.911 -18.398 1.00 91.44 863 THR A N 1
ATOM 6922 C CA . THR A 1 863 ? 22.994 13.180 -17.192 1.00 91.44 863 THR A CA 1
ATOM 6923 C C . THR A 1 863 ? 24.049 12.098 -16.927 1.00 91.44 863 THR A C 1
ATOM 6925 O O . THR A 1 863 ? 23.862 10.944 -17.342 1.00 91.44 863 THR A O 1
ATOM 6928 N N . PRO A 1 864 ? 25.138 12.417 -16.198 1.00 93.88 864 PRO A N 1
ATOM 6929 C CA . PRO A 1 864 ? 26.132 11.432 -15.770 1.00 93.88 864 PRO A CA 1
ATOM 6930 C C . PRO A 1 864 ? 25.543 10.275 -14.945 1.00 93.88 864 PRO A C 1
ATOM 6932 O O . PRO A 1 864 ? 25.923 9.119 -15.147 1.00 93.88 864 PRO A O 1
ATOM 6935 N N . MET A 1 865 ? 24.577 10.532 -14.055 1.00 93.94 865 MET A N 1
ATOM 6936 C CA . MET A 1 865 ? 23.917 9.463 -13.296 1.00 93.94 865 MET A CA 1
ATOM 6937 C C . MET A 1 865 ? 23.115 8.521 -14.199 1.00 93.94 865 MET A C 1
ATOM 6939 O O . MET A 1 865 ? 23.162 7.308 -14.003 1.00 93.94 865 MET A O 1
ATOM 6943 N N . ALA A 1 866 ? 22.433 9.031 -15.230 1.00 93.06 866 ALA A N 1
ATOM 6944 C CA . ALA A 1 866 ? 21.719 8.183 -16.186 1.00 93.06 866 ALA A CA 1
ATOM 6945 C C . ALA A 1 866 ? 22.673 7.252 -16.965 1.00 93.06 866 ALA A C 1
ATOM 6947 O O . ALA A 1 866 ? 22.306 6.112 -17.269 1.00 93.06 866 ALA A O 1
ATOM 6948 N N . VAL A 1 867 ? 23.920 7.675 -17.224 1.00 94.75 867 VAL A N 1
ATOM 6949 C CA . VAL A 1 867 ? 24.978 6.793 -17.758 1.00 94.75 867 VAL A CA 1
ATOM 6950 C C . VAL A 1 867 ? 25.304 5.677 -16.766 1.00 94.75 867 VAL A C 1
ATOM 6952 O O . VAL A 1 867 ? 25.304 4.507 -17.150 1.00 94.75 867 VAL A O 1
ATOM 6955 N N . LYS A 1 868 ? 25.528 6.003 -15.486 1.00 94.81 868 LYS A N 1
ATOM 6956 C CA . LYS A 1 868 ? 25.824 5.006 -14.439 1.00 94.81 868 LYS A CA 1
ATOM 6957 C C . LYS A 1 868 ? 24.685 3.995 -14.266 1.00 94.81 868 LYS A C 1
ATOM 6959 O O . LYS A 1 868 ? 24.935 2.790 -14.244 1.00 94.81 868 LYS A O 1
ATOM 6964 N N . ILE A 1 869 ? 23.438 4.472 -14.226 1.00 95.25 869 ILE A N 1
ATOM 6965 C CA . ILE A 1 869 ? 22.230 3.634 -14.180 1.00 95.25 869 ILE A CA 1
ATOM 6966 C C . ILE A 1 869 ? 22.183 2.714 -15.404 1.00 95.25 869 ILE A C 1
ATOM 6968 O O . ILE A 1 869 ? 22.034 1.507 -15.246 1.00 95.25 869 ILE A O 1
ATOM 6972 N N . THR A 1 870 ? 22.364 3.259 -16.611 1.00 95.44 870 THR A N 1
ATOM 6973 C CA . THR A 1 870 ? 22.330 2.487 -17.865 1.00 95.44 870 THR A CA 1
ATOM 6974 C C . THR A 1 870 ? 23.399 1.395 -17.886 1.00 95.44 870 THR A C 1
ATOM 6976 O O . THR A 1 870 ? 23.088 0.245 -18.198 1.00 95.44 870 THR A O 1
ATOM 6979 N N . ARG A 1 871 ? 24.640 1.715 -17.493 1.00 95.44 871 ARG A N 1
ATOM 6980 C CA . ARG A 1 871 ? 25.728 0.730 -17.384 1.00 95.44 871 ARG A CA 1
ATOM 6981 C C . ARG A 1 871 ? 25.352 -0.396 -16.426 1.00 95.44 871 ARG A C 1
ATOM 6983 O O . ARG A 1 871 ? 25.428 -1.564 -16.795 1.00 95.44 871 ARG A O 1
ATOM 6990 N N . ARG A 1 872 ? 24.848 -0.064 -15.234 1.00 94.69 872 ARG A N 1
ATOM 6991 C CA . ARG A 1 872 ? 24.433 -1.069 -14.245 1.00 94.69 872 ARG A CA 1
ATOM 6992 C C . ARG A 1 872 ? 23.261 -1.927 -14.721 1.00 94.69 872 ARG A C 1
ATOM 6994 O O . ARG A 1 872 ? 23.251 -3.137 -14.505 1.00 94.69 872 ARG A O 1
ATOM 7001 N N . THR A 1 873 ? 22.306 -1.330 -15.425 1.00 95.69 873 THR A N 1
ATOM 7002 C CA . THR A 1 873 ? 21.183 -2.054 -16.029 1.00 95.69 873 THR A CA 1
ATOM 7003 C C . THR A 1 873 ? 21.660 -3.064 -17.075 1.00 95.69 873 THR A C 1
ATOM 7005 O O . THR A 1 873 ? 21.177 -4.194 -17.073 1.00 95.69 873 THR A O 1
ATOM 7008 N N . LEU A 1 874 ? 22.651 -2.723 -17.904 1.00 95.06 874 LEU A N 1
ATOM 7009 C CA . LEU A 1 874 ? 23.139 -3.597 -18.978 1.00 95.06 874 LEU A CA 1
ATOM 7010 C C . LEU A 1 874 ? 24.147 -4.659 -18.520 1.00 95.06 874 LEU A C 1
ATOM 7012 O O . LEU A 1 874 ? 24.026 -5.815 -18.920 1.00 95.06 874 LEU A O 1
ATOM 7016 N N . THR A 1 875 ? 25.121 -4.300 -17.681 1.00 92.94 875 THR A N 1
ATOM 7017 C CA . THR A 1 875 ? 26.245 -5.193 -17.330 1.00 92.94 875 THR A CA 1
ATOM 7018 C C . THR A 1 875 ? 26.348 -5.511 -15.836 1.00 92.94 875 THR A C 1
ATOM 7020 O O . THR A 1 875 ? 26.916 -6.542 -15.470 1.00 92.94 875 THR A O 1
ATOM 7023 N N . GLY A 1 876 ? 25.711 -4.717 -14.971 1.00 91.94 876 GLY A N 1
ATOM 7024 C CA . GLY A 1 876 ? 25.643 -4.969 -13.526 1.00 91.94 876 GLY A CA 1
ATOM 7025 C C . GLY A 1 876 ? 26.838 -4.440 -12.745 1.00 91.94 876 GLY A C 1
ATOM 7026 O O . GLY A 1 876 ? 27.475 -3.469 -13.144 1.00 91.94 876 GLY A O 1
ATOM 7027 N N . TYR A 1 877 ? 27.139 -5.079 -11.615 1.00 89.94 877 TYR A N 1
ATOM 7028 C CA . TYR A 1 877 ? 28.344 -4.840 -10.811 1.00 89.94 877 TYR A CA 1
ATOM 7029 C C . TYR A 1 877 ? 29.578 -5.568 -11.351 1.00 89.94 877 TYR A C 1
ATOM 7031 O O . TYR A 1 877 ? 30.688 -5.296 -10.902 1.00 89.94 877 TYR A O 1
ATOM 7039 N N . ARG A 1 878 ? 29.401 -6.468 -12.326 1.00 86.00 878 ARG A N 1
ATOM 7040 C CA . ARG A 1 878 ? 30.500 -7.173 -13.007 1.00 86.00 878 ARG A CA 1
ATOM 7041 C C . ARG A 1 878 ? 31.395 -6.232 -13.817 1.00 86.00 878 ARG A C 1
ATOM 7043 O O . ARG A 1 878 ? 32.550 -6.559 -14.067 1.00 86.00 878 ARG A O 1
ATOM 7050 N N . GLY A 1 879 ? 30.866 -5.072 -14.209 1.00 77.12 879 GLY A N 1
ATOM 7051 C CA . GLY A 1 879 ? 31.518 -4.178 -15.159 1.00 77.12 879 GLY A CA 1
ATOM 7052 C C . GLY A 1 879 ? 31.387 -4.679 -16.600 1.00 77.12 879 GLY A C 1
ATOM 7053 O O . GLY A 1 879 ? 30.747 -5.693 -16.866 1.00 77.12 879 GLY A O 1
ATOM 7054 N N . GLY A 1 880 ? 31.942 -3.922 -17.543 1.00 83.25 880 GLY A N 1
ATOM 7055 C CA . GLY A 1 880 ? 31.873 -4.214 -18.976 1.00 83.25 880 GLY A CA 1
ATOM 7056 C C . GLY A 1 880 ? 31.782 -2.939 -19.808 1.00 83.25 880 GLY A C 1
ATOM 7057 O O . GLY A 1 880 ? 31.377 -1.886 -19.309 1.00 83.25 880 GLY A O 1
ATOM 7058 N N . THR A 1 881 ? 32.171 -3.031 -21.077 1.00 90.12 881 THR A N 1
ATOM 7059 C CA . THR A 1 881 ? 32.093 -1.903 -22.009 1.00 90.12 881 THR A CA 1
ATOM 7060 C C . THR A 1 881 ? 30.651 -1.712 -22.460 1.00 90.12 881 THR A C 1
ATOM 7062 O O . THR A 1 881 ? 30.004 -2.647 -22.920 1.00 90.12 881 THR A O 1
ATOM 7065 N N . VAL A 1 882 ? 30.144 -0.489 -22.334 1.00 93.69 882 VAL A N 1
ATOM 7066 C CA . VAL A 1 882 ? 28.797 -0.105 -22.762 1.00 93.69 882 VAL A CA 1
ATOM 7067 C C . VAL A 1 882 ? 28.915 1.200 -23.532 1.00 93.69 882 VAL A C 1
ATOM 7069 O O . VAL A 1 882 ? 29.504 2.148 -23.013 1.00 93.69 882 VAL A O 1
ATOM 7072 N N . ASN A 1 883 ? 28.315 1.277 -24.723 1.00 95.56 883 ASN A N 1
ATOM 7073 C CA . ASN A 1 883 ? 28.245 2.519 -25.497 1.00 95.56 883 ASN A CA 1
ATOM 7074 C C . ASN A 1 883 ? 27.155 3.439 -24.912 1.00 95.56 883 ASN A C 1
ATOM 7076 O O . ASN A 1 883 ? 26.108 3.643 -25.523 1.00 95.56 883 ASN A O 1
ATOM 7080 N N . ALA A 1 884 ? 27.360 3.930 -23.690 1.00 95.25 884 ALA A N 1
ATOM 7081 C CA . ALA A 1 884 ? 26.456 4.852 -23.009 1.00 95.25 884 ALA A CA 1
ATOM 7082 C C . ALA A 1 884 ? 27.187 6.160 -22.709 1.00 95.25 884 ALA A C 1
ATOM 7084 O O . ALA A 1 884 ? 28.094 6.171 -21.871 1.00 95.25 884 ALA A O 1
ATOM 7085 N N . GLU A 1 885 ? 26.760 7.237 -23.367 1.00 95.25 885 GLU A N 1
ATOM 7086 C CA . GLU A 1 885 ? 27.437 8.535 -23.341 1.00 95.25 885 GLU A CA 1
ATOM 7087 C C . GLU A 1 885 ? 26.534 9.653 -22.818 1.00 95.25 885 GLU A C 1
ATOM 7089 O O . GLU A 1 885 ? 25.342 9.725 -23.127 1.00 95.25 885 GLU A O 1
ATOM 7094 N N . PHE A 1 886 ? 27.123 10.549 -22.025 1.00 93.19 886 PHE A N 1
ATOM 7095 C CA . PHE A 1 886 ? 26.459 11.760 -21.548 1.00 93.19 886 PHE A CA 1
ATOM 7096 C C . PHE A 1 886 ? 26.576 12.870 -22.599 1.00 93.19 886 PHE A C 1
ATOM 7098 O O . PHE A 1 886 ? 27.677 13.230 -23.021 1.00 93.19 886 PHE A O 1
ATOM 7105 N N . PHE A 1 887 ? 25.439 13.443 -22.999 1.00 91.00 887 PHE A N 1
ATOM 7106 C CA . PHE A 1 887 ? 25.393 14.590 -23.903 1.00 91.00 887 PHE A CA 1
ATOM 7107 C C . PHE A 1 887 ? 24.911 15.842 -23.156 1.00 91.00 887 PHE A C 1
ATOM 7109 O O . PHE A 1 887 ? 23.712 16.027 -22.939 1.00 91.00 887 PHE A O 1
ATOM 7116 N N . ALA A 1 888 ? 25.854 16.711 -22.783 1.00 85.38 888 ALA A N 1
ATOM 7117 C CA . ALA A 1 888 ? 25.562 17.992 -22.138 1.00 85.38 888 ALA A CA 1
ATOM 7118 C C . ALA A 1 888 ? 24.701 18.900 -23.035 1.00 85.38 888 ALA A C 1
ATOM 7120 O O . ALA A 1 888 ? 24.862 18.905 -24.257 1.00 85.38 888 ALA A O 1
ATOM 7121 N N . ASP A 1 889 ? 23.779 19.654 -22.429 1.00 83.81 889 ASP A N 1
ATOM 7122 C CA . ASP A 1 889 ? 22.881 20.595 -23.117 1.00 83.81 889 ASP A CA 1
ATOM 7123 C C . ASP A 1 889 ? 22.084 19.985 -24.282 1.00 83.81 889 ASP A C 1
ATOM 7125 O O . ASP A 1 889 ? 21.767 20.660 -25.266 1.00 83.81 889 ASP A O 1
ATOM 7129 N N . LEU A 1 890 ? 21.725 18.700 -24.173 1.00 86.50 890 LEU A N 1
ATOM 7130 C CA . LEU A 1 890 ? 21.042 17.936 -25.220 1.00 86.50 890 LEU A CA 1
ATOM 7131 C C . LEU A 1 890 ? 19.843 18.686 -25.821 1.00 86.50 890 LEU A C 1
ATOM 7133 O O . LEU A 1 890 ? 19.769 18.877 -27.030 1.00 86.50 890 LEU A O 1
ATOM 7137 N N . ILE A 1 891 ? 18.918 19.166 -24.983 1.00 85.69 891 ILE A N 1
ATOM 7138 C CA . ILE A 1 891 ? 17.696 19.841 -25.451 1.00 85.69 891 ILE A CA 1
ATOM 7139 C C . ILE A 1 891 ? 18.021 21.179 -26.132 1.00 85.69 891 ILE A C 1
ATOM 7141 O O . ILE A 1 891 ? 17.441 21.490 -27.172 1.00 85.69 891 ILE A O 1
ATOM 7145 N N . ALA A 1 892 ? 18.943 21.965 -25.570 1.00 86.94 892 ALA A N 1
ATOM 7146 C CA . ALA A 1 892 ? 19.333 23.252 -26.141 1.00 86.94 892 ALA A CA 1
ATOM 7147 C C . ALA A 1 892 ? 20.033 23.067 -27.495 1.00 86.94 892 ALA A C 1
ATOM 7149 O O . ALA A 1 892 ? 19.715 23.769 -28.454 1.00 86.94 892 ALA A O 1
ATOM 7150 N N . THR A 1 893 ? 20.903 22.061 -27.603 1.00 89.69 893 THR A N 1
ATOM 7151 C CA . THR A 1 893 ? 21.581 21.696 -28.853 1.00 89.69 893 THR A CA 1
ATOM 7152 C C . THR A 1 893 ? 20.573 21.246 -29.911 1.00 89.69 893 THR A C 1
ATOM 7154 O O . THR A 1 893 ? 20.614 21.732 -31.035 1.00 89.69 893 THR A O 1
ATOM 7157 N N . LEU A 1 894 ? 19.605 20.392 -29.558 1.00 89.94 894 LEU A N 1
ATOM 7158 C CA . LEU A 1 894 ? 18.547 19.970 -30.486 1.00 89.94 894 LEU A CA 1
ATOM 7159 C C . LEU A 1 894 ? 17.682 21.144 -30.969 1.00 89.94 894 LEU A C 1
ATOM 7161 O O . LEU A 1 894 ? 17.239 21.153 -32.114 1.00 89.94 894 LEU A O 1
ATOM 7165 N N . LYS A 1 895 ? 17.451 22.140 -30.108 1.00 88.44 895 LYS A N 1
ATOM 7166 C CA . LYS A 1 895 ? 16.636 23.316 -30.427 1.00 88.44 895 LYS A CA 1
ATOM 7167 C C . LYS A 1 895 ? 17.363 24.333 -31.310 1.00 88.44 895 LYS A C 1
ATOM 7169 O O . LYS A 1 895 ? 16.739 24.911 -32.194 1.00 88.44 895 LYS A O 1
ATOM 7174 N N . HIS A 1 896 ? 18.643 24.591 -31.046 1.00 89.31 896 HIS A N 1
ATOM 7175 C CA . HIS A 1 896 ? 19.384 25.695 -31.669 1.00 89.31 896 HIS A CA 1
ATOM 7176 C C . HIS A 1 896 ? 20.377 25.241 -32.744 1.00 89.31 896 HIS A C 1
ATOM 7178 O O . HIS A 1 896 ? 20.561 25.942 -33.736 1.00 89.31 896 HIS A O 1
ATOM 7184 N N . THR A 1 897 ? 21.009 24.078 -32.573 1.00 89.88 897 THR A N 1
ATOM 7185 C CA . THR A 1 897 ? 22.095 23.571 -33.432 1.00 89.88 897 THR A CA 1
ATOM 7186 C C . THR A 1 897 ? 21.985 22.053 -33.685 1.00 89.88 897 THR A C 1
ATOM 7188 O O . THR A 1 897 ? 22.930 21.296 -33.432 1.00 89.88 897 THR A O 1
ATOM 7191 N N . PRO A 1 898 ? 20.854 21.556 -34.231 1.00 90.50 898 PRO A N 1
ATOM 7192 C CA . PRO A 1 898 ? 20.626 20.118 -34.416 1.00 90.50 898 PRO A CA 1
ATOM 7193 C C . PRO A 1 898 ? 21.628 19.447 -35.372 1.00 90.50 898 PRO A C 1
ATOM 7195 O O . PRO A 1 898 ? 21.909 18.259 -35.231 1.00 90.50 898 PRO A O 1
ATOM 7198 N N . SER A 1 899 ? 22.209 20.185 -36.324 1.00 89.94 899 SER A N 1
ATOM 7199 C CA . SER A 1 899 ? 23.269 19.680 -37.211 1.00 89.94 899 SER A CA 1
ATOM 7200 C C . SER A 1 899 ? 24.529 19.281 -36.441 1.00 89.94 899 SER A C 1
ATOM 7202 O O . SER A 1 899 ? 25.075 18.206 -36.679 1.00 89.94 899 SER A O 1
ATOM 7204 N N . THR A 1 900 ? 24.947 20.096 -35.469 1.00 90.25 900 THR A N 1
ATOM 7205 C CA . THR A 1 900 ? 26.099 19.815 -34.601 1.00 90.25 900 THR A CA 1
ATOM 7206 C C . THR A 1 900 ? 25.867 18.568 -33.751 1.00 90.25 900 THR A C 1
ATOM 7208 O O . THR A 1 900 ? 26.783 17.768 -33.559 1.00 90.25 900 THR A O 1
ATOM 7211 N N . PHE A 1 901 ? 24.637 18.373 -33.262 1.00 92.62 901 PHE A N 1
ATOM 7212 C CA . PHE A 1 901 ? 24.264 17.154 -32.546 1.00 92.62 901 PHE A CA 1
ATOM 7213 C C . PHE A 1 901 ? 24.445 15.912 -33.427 1.00 92.62 901 PHE A C 1
ATOM 7215 O O . PHE A 1 901 ? 25.140 14.979 -33.029 1.00 92.62 901 PHE A O 1
ATOM 7222 N N . ILE A 1 902 ? 23.887 15.928 -34.642 1.00 91.88 902 ILE A N 1
ATOM 7223 C CA . ILE A 1 902 ? 23.985 14.808 -35.590 1.00 91.88 902 ILE A CA 1
ATOM 7224 C C . ILE A 1 902 ? 25.449 14.512 -35.935 1.00 91.88 902 ILE A C 1
ATOM 7226 O O . ILE A 1 902 ? 25.877 13.360 -35.868 1.00 91.88 902 ILE A O 1
ATOM 7230 N N . GLU A 1 903 ? 26.241 15.539 -36.248 1.00 91.25 903 GLU A N 1
ATOM 7231 C CA . GLU A 1 903 ? 27.659 15.381 -36.584 1.00 91.25 903 GLU A CA 1
ATOM 7232 C C . GLU A 1 903 ? 28.456 14.763 -35.426 1.00 91.25 903 GLU A C 1
ATOM 7234 O O . GLU A 1 903 ? 29.327 13.922 -35.635 1.00 91.25 903 GLU A O 1
ATOM 7239 N N . ARG A 1 904 ? 28.160 15.154 -34.182 1.00 92.56 904 ARG A N 1
ATOM 7240 C CA . ARG A 1 904 ? 28.856 14.626 -33.006 1.00 92.56 904 ARG A CA 1
ATOM 7241 C C . ARG A 1 904 ? 28.460 13.181 -32.709 1.00 92.56 904 ARG A C 1
ATOM 7243 O O . ARG A 1 904 ? 29.339 12.359 -32.483 1.00 92.56 904 ARG A O 1
ATOM 7250 N N . VAL A 1 905 ? 27.166 12.869 -32.744 1.00 93.31 905 VAL A N 1
ATOM 7251 C CA . VAL A 1 905 ? 26.633 11.533 -32.426 1.00 93.31 905 VAL A CA 1
ATOM 7252 C C . VAL A 1 905 ? 26.992 10.496 -33.499 1.00 93.31 905 VAL A C 1
ATOM 7254 O O . VAL A 1 905 ? 27.117 9.315 -33.189 1.00 93.31 905 VAL A O 1
ATOM 7257 N N . THR A 1 906 ? 27.217 10.914 -34.745 1.00 93.44 906 THR A N 1
ATOM 7258 C CA . THR A 1 906 ? 27.650 10.020 -35.835 1.00 93.44 906 THR A CA 1
ATOM 7259 C C . THR A 1 906 ? 29.164 9.796 -35.885 1.00 93.44 906 THR A C 1
ATOM 7261 O O . THR A 1 906 ? 29.620 8.9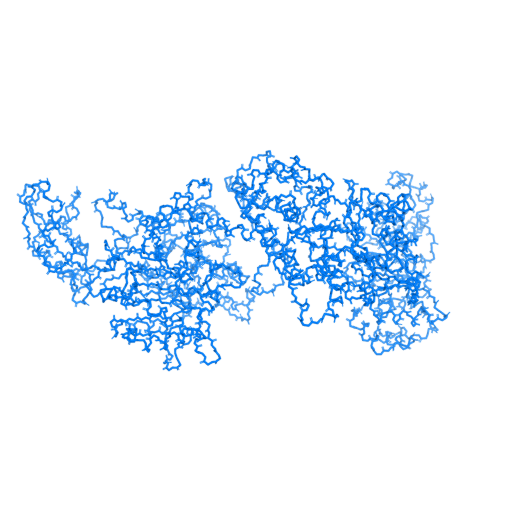33 -36.628 1.00 93.44 906 THR A O 1
ATOM 7264 N N . LYS A 1 907 ? 29.984 10.508 -35.099 1.00 94.12 907 LYS A N 1
ATOM 7265 C CA . LYS A 1 907 ? 31.442 10.281 -35.051 1.00 94.12 907 LYS A CA 1
ATOM 7266 C C . LYS A 1 907 ? 31.787 9.051 -34.212 1.00 94.12 907 LYS A C 1
ATOM 7268 O O . LYS A 1 907 ? 31.401 8.959 -33.051 1.00 94.12 907 LYS A O 1
ATOM 7273 N N . ASN A 1 908 ? 32.627 8.161 -34.742 1.00 91.94 908 ASN A N 1
ATOM 7274 C CA . ASN A 1 908 ? 33.131 6.993 -34.006 1.00 91.94 908 ASN A CA 1
ATOM 7275 C C . ASN A 1 908 ? 33.889 7.391 -32.733 1.00 91.94 908 ASN A C 1
ATOM 7277 O O . ASN A 1 908 ? 33.813 6.695 -31.722 1.00 91.94 908 ASN A O 1
ATOM 7281 N N . SER A 1 909 ? 34.587 8.530 -32.761 1.00 91.88 909 SER A N 1
ATOM 7282 C CA . SER A 1 909 ? 35.357 9.030 -31.622 1.00 91.88 909 SER A CA 1
ATOM 7283 C C . SER A 1 909 ? 34.481 9.410 -30.431 1.00 91.88 909 SER A C 1
ATOM 7285 O O . SER A 1 909 ? 34.930 9.263 -29.298 1.00 91.88 909 SER A O 1
ATOM 7287 N N . PHE A 1 910 ? 33.234 9.834 -30.671 1.00 91.94 910 PHE A N 1
ATOM 7288 C CA . PHE A 1 910 ? 32.265 10.110 -29.609 1.00 91.94 910 PHE A CA 1
ATOM 7289 C C . PHE A 1 910 ? 31.904 8.842 -28.825 1.00 91.94 910 PHE A C 1
ATOM 7291 O O . PHE A 1 910 ? 31.679 8.915 -27.628 1.00 91.94 910 PHE A O 1
ATOM 7298 N N . TRP A 1 911 ? 31.929 7.682 -29.483 1.00 92.50 911 TRP A N 1
ATOM 7299 C CA . TRP A 1 911 ? 31.647 6.373 -28.885 1.00 92.50 911 TRP A CA 1
ATOM 7300 C C . TRP A 1 911 ? 32.912 5.579 -28.547 1.00 92.50 911 TRP A C 1
ATOM 7302 O O . TRP A 1 911 ? 32.850 4.366 -28.367 1.00 92.50 911 TRP A O 1
ATOM 7312 N N . HIS A 1 912 ? 34.077 6.233 -28.532 1.00 91.44 912 HIS A N 1
ATOM 7313 C CA . HIS A 1 912 ? 35.374 5.597 -28.285 1.00 91.44 912 HIS A CA 1
ATOM 7314 C C . HIS A 1 912 ? 35.736 4.462 -29.272 1.00 91.44 912 HIS A C 1
ATOM 7316 O O . HIS A 1 912 ? 36.510 3.568 -28.939 1.00 91.44 912 HIS A O 1
ATOM 7322 N N . LYS A 1 913 ? 35.237 4.521 -30.518 1.00 87.81 913 LYS A N 1
ATOM 7323 C CA . LYS A 1 913 ? 35.468 3.520 -31.584 1.00 87.81 913 LYS A CA 1
ATOM 7324 C C . LYS A 1 913 ? 36.476 3.966 -32.659 1.00 87.81 913 LYS A C 1
ATOM 7326 O O . LYS A 1 913 ? 36.423 3.511 -33.797 1.00 87.81 913 LYS A O 1
ATOM 7331 N N . GLY A 1 914 ? 37.403 4.861 -32.313 1.00 87.31 914 GLY A N 1
ATOM 7332 C CA . GLY A 1 914 ? 38.446 5.348 -33.227 1.00 87.31 914 GLY A CA 1
ATOM 7333 C C . GLY A 1 914 ? 37.971 6.437 -34.199 1.00 87.31 914 GLY A C 1
ATOM 7334 O O . GLY A 1 914 ? 37.066 7.209 -33.889 1.00 87.31 914 GLY A O 1
ATOM 7335 N N . ALA A 1 915 ? 38.623 6.543 -35.361 1.00 84.19 915 ALA A N 1
ATOM 7336 C CA . ALA A 1 915 ? 38.308 7.545 -36.383 1.00 84.19 915 ALA A CA 1
ATOM 7337 C C . ALA A 1 915 ? 37.185 7.078 -37.333 1.00 84.19 915 ALA A C 1
ATOM 7339 O O . ALA A 1 915 ? 36.959 5.881 -37.508 1.00 84.19 915 ALA A O 1
ATOM 7340 N N . GLY A 1 916 ? 36.487 8.027 -37.961 1.00 89.94 916 GLY A N 1
ATOM 7341 C CA . GLY A 1 916 ? 35.414 7.766 -38.929 1.00 89.94 916 GLY A CA 1
ATOM 7342 C C . GLY A 1 916 ? 34.017 8.124 -38.422 1.00 89.94 916 GLY A C 1
ATOM 7343 O O . GLY A 1 916 ? 33.851 8.652 -37.318 1.00 89.94 916 GLY A O 1
ATOM 7344 N N . THR A 1 917 ? 33.015 7.851 -39.254 1.00 88.88 917 THR A N 1
ATOM 7345 C CA . THR A 1 917 ? 31.596 8.078 -38.966 1.00 88.88 917 THR A CA 1
ATOM 7346 C C . THR A 1 917 ? 30.811 6.771 -39.031 1.00 88.88 917 THR A C 1
ATOM 7348 O O . THR A 1 917 ? 31.162 5.855 -39.775 1.00 88.88 917 THR A O 1
ATOM 7351 N N . MET A 1 918 ? 29.739 6.684 -38.250 1.00 90.12 918 MET A N 1
ATOM 7352 C CA . MET A 1 918 ? 28.786 5.583 -38.261 1.00 90.12 918 MET A CA 1
ATOM 7353 C C . MET A 1 918 ? 27.355 6.117 -38.291 1.00 90.12 918 MET A C 1
ATOM 7355 O O . MET A 1 918 ? 27.052 7.174 -37.736 1.00 90.12 918 MET A O 1
ATOM 7359 N N . PHE A 1 919 ? 26.480 5.342 -38.919 1.00 87.88 919 PHE A N 1
ATOM 7360 C CA . PHE A 1 919 ? 25.040 5.567 -38.934 1.00 87.88 919 PHE A CA 1
ATOM 7361 C C . PHE A 1 919 ? 24.341 4.482 -38.118 1.00 87.88 919 PHE A C 1
ATOM 7363 O O . PHE A 1 919 ? 24.892 3.394 -37.917 1.00 87.88 919 PHE A O 1
ATOM 7370 N N . PHE A 1 920 ? 23.137 4.795 -37.648 1.00 95.75 920 PHE A N 1
ATOM 7371 C CA . PHE A 1 920 ? 22.298 3.864 -36.904 1.00 95.75 920 PHE A CA 1
ATOM 7372 C C . PHE A 1 920 ? 21.256 3.257 -37.838 1.00 95.75 920 PHE A C 1
ATOM 7374 O O . PHE A 1 920 ? 20.670 3.953 -38.666 1.00 95.75 920 PHE A O 1
ATOM 7381 N N . ASP A 1 921 ? 21.009 1.962 -37.683 1.00 96.31 921 ASP A N 1
ATOM 7382 C CA . ASP A 1 921 ? 19.969 1.261 -38.430 1.00 96.31 921 ASP A CA 1
ATOM 7383 C C . ASP A 1 921 ? 18.578 1.612 -37.895 1.00 96.31 921 ASP A C 1
ATOM 7385 O O . ASP A 1 921 ? 17.621 1.692 -38.666 1.00 96.31 921 ASP A O 1
ATOM 7389 N N . ALA A 1 922 ? 18.468 1.855 -36.582 1.00 97.31 922 ALA A N 1
ATOM 7390 C CA . ALA A 1 922 ? 17.239 2.329 -35.965 1.00 97.31 922 ALA A CA 1
ATOM 7391 C C . ALA A 1 922 ? 17.468 3.239 -34.749 1.00 97.31 922 ALA A C 1
ATOM 7393 O O . ALA A 1 922 ? 18.451 3.098 -34.018 1.00 97.31 922 ALA A O 1
ATOM 7394 N N . VAL A 1 923 ? 16.509 4.133 -34.497 1.00 97.94 923 VAL A N 1
ATOM 7395 C CA . VAL A 1 923 ? 16.411 4.921 -33.259 1.00 97.94 923 VAL A CA 1
ATOM 7396 C C . VAL A 1 923 ? 15.142 4.533 -32.506 1.00 97.94 923 VAL A C 1
ATOM 7398 O O . VAL A 1 923 ? 14.054 4.544 -33.082 1.00 97.94 923 VAL A O 1
ATOM 7401 N N . VAL A 1 924 ? 15.274 4.229 -31.216 1.00 96.88 924 VAL A N 1
ATOM 7402 C CA . VAL A 1 924 ? 14.159 3.929 -30.309 1.00 96.88 924 VAL A CA 1
ATOM 7403 C C . VAL A 1 924 ? 14.231 4.778 -29.040 1.00 96.88 924 VAL A C 1
ATOM 7405 O O . VAL A 1 924 ? 15.252 5.400 -28.753 1.00 96.88 924 VAL A O 1
ATOM 7408 N N . GLY A 1 925 ? 13.149 4.818 -28.262 1.00 93.94 925 GLY A N 1
ATOM 7409 C CA . GLY A 1 925 ? 13.180 5.377 -26.909 1.00 93.94 925 GLY A CA 1
ATOM 7410 C C . GLY A 1 925 ? 11.975 6.232 -26.537 1.00 93.94 925 GLY A C 1
ATOM 7411 O O . GLY A 1 925 ? 10.983 6.323 -27.262 1.00 93.94 925 GLY A O 1
ATOM 7412 N N . ASN A 1 926 ? 12.080 6.860 -25.363 1.00 91.81 926 ASN A N 1
ATOM 7413 C CA . ASN A 1 926 ? 11.086 7.777 -24.804 1.00 91.81 926 ASN A CA 1
ATOM 7414 C C . ASN A 1 926 ? 11.701 9.184 -24.645 1.00 91.81 926 ASN A C 1
ATOM 7416 O O . ASN A 1 926 ? 12.389 9.430 -23.643 1.00 91.81 926 ASN A O 1
ATOM 7420 N N . PRO A 1 927 ? 11.530 10.097 -25.622 1.00 90.12 927 PRO A N 1
ATOM 7421 C CA . PRO A 1 927 ? 12.042 11.460 -25.537 1.00 90.12 927 PRO A CA 1
ATOM 7422 C C . PRO A 1 927 ? 11.427 12.235 -24.358 1.00 90.12 927 PRO A C 1
ATOM 7424 O O . PRO A 1 927 ? 10.358 11.884 -23.865 1.00 90.12 927 PRO A O 1
ATOM 7427 N N . PRO A 1 928 ? 12.079 13.309 -23.884 1.00 85.44 928 PRO A N 1
ATOM 7428 C CA . PRO A 1 928 ? 11.485 14.175 -22.876 1.00 85.44 928 PRO A CA 1
ATOM 7429 C C . PRO A 1 928 ? 10.281 14.912 -23.479 1.00 85.44 928 PRO A C 1
ATOM 7431 O O . PRO A 1 928 ? 10.298 15.301 -24.648 1.00 85.44 928 PRO A O 1
ATOM 7434 N N . TYR A 1 929 ? 9.218 15.091 -22.694 1.00 85.81 929 TYR A N 1
ATOM 7435 C CA . TYR A 1 929 ? 7.962 15.639 -23.214 1.00 85.81 929 TYR A CA 1
ATOM 7436 C C . TYR A 1 929 ? 7.925 17.165 -23.223 1.00 85.81 929 TYR A C 1
ATOM 7438 O O . TYR A 1 929 ? 7.346 17.749 -24.137 1.00 85.81 929 TYR A O 1
ATOM 7446 N N . GLN A 1 930 ? 8.555 17.816 -22.248 1.00 78.88 930 GLN A N 1
ATOM 7447 C CA . GLN A 1 930 ? 8.562 19.271 -22.089 1.00 78.88 930 GLN A CA 1
ATOM 7448 C C . GLN A 1 930 ? 9.869 19.747 -21.440 1.00 78.88 930 GLN A C 1
ATOM 7450 O O . GLN A 1 930 ? 10.609 18.939 -20.878 1.00 78.88 930 GLN A O 1
ATOM 7455 N N . THR A 1 931 ? 10.174 21.045 -21.521 1.00 69.19 931 THR A N 1
ATOM 7456 C CA . THR A 1 931 ? 11.261 21.648 -20.727 1.00 69.19 931 THR A CA 1
ATOM 7457 C C . THR A 1 931 ? 10.802 21.961 -19.308 1.00 69.19 931 THR A C 1
ATOM 7459 O O . THR A 1 931 ? 9.699 22.470 -19.119 1.00 69.19 931 THR A O 1
ATOM 7462 N N . THR A 1 932 ? 11.687 21.785 -18.334 1.00 57.53 932 THR A N 1
ATOM 7463 C CA . THR A 1 932 ? 11.565 22.361 -16.993 1.00 57.53 932 THR A CA 1
ATOM 7464 C C . THR A 1 932 ? 11.761 23.879 -17.066 1.00 57.53 932 THR A C 1
ATOM 7466 O O . THR A 1 932 ? 12.850 24.356 -17.374 1.00 57.53 932 THR A O 1
ATOM 7469 N N . THR A 1 933 ? 10.708 24.661 -16.819 1.00 48.19 933 THR A N 1
ATOM 7470 C CA . THR A 1 933 ? 10.789 26.128 -16.681 1.00 48.19 933 THR A CA 1
ATOM 7471 C C . THR A 1 933 ? 10.361 26.525 -15.277 1.00 48.19 933 THR A C 1
ATOM 7473 O O . THR A 1 933 ? 9.269 26.174 -14.843 1.00 48.19 933 THR A O 1
ATOM 7476 N N . SER A 1 934 ? 11.205 27.281 -14.576 1.00 40.97 934 SER A N 1
ATOM 7477 C CA . SER A 1 934 ? 11.012 27.700 -13.181 1.00 40.97 934 SER A CA 1
ATOM 7478 C C . SER A 1 934 ? 9.961 28.805 -12.983 1.00 40.97 934 SER A C 1
ATOM 7480 O O . SER A 1 934 ? 9.619 29.123 -11.847 1.00 40.97 934 SER A O 1
ATOM 7482 N N . THR A 1 935 ? 9.417 29.385 -14.057 1.00 39.09 935 THR A N 1
ATOM 7483 C CA . THR A 1 935 ? 8.521 30.551 -13.996 1.00 39.09 935 THR A CA 1
ATOM 7484 C C . THR A 1 935 ? 7.360 30.447 -14.994 1.00 39.09 935 THR A C 1
ATOM 7486 O O . THR A 1 935 ? 7.382 31.042 -16.067 1.00 39.09 935 THR A O 1
ATOM 7489 N N . GLY A 1 936 ? 6.304 29.706 -14.637 1.00 44.22 936 GLY A N 1
ATOM 7490 C CA . GLY A 1 936 ? 5.001 29.786 -15.317 1.00 44.22 936 GLY A CA 1
ATOM 7491 C C . GLY A 1 936 ? 4.204 28.479 -15.369 1.00 44.22 936 GLY A C 1
ATOM 7492 O O . GLY A 1 936 ? 4.760 27.390 -15.308 1.00 44.22 936 GLY A O 1
ATOM 7493 N N . ASN A 1 937 ? 2.881 28.590 -15.542 1.00 49.69 937 ASN A N 1
ATOM 7494 C CA . ASN A 1 937 ? 1.949 27.456 -15.695 1.00 49.69 937 ASN A CA 1
ATOM 7495 C C . ASN A 1 937 ? 2.033 26.750 -17.071 1.00 49.69 937 ASN A C 1
ATOM 7497 O O . ASN A 1 937 ? 1.209 25.884 -17.369 1.00 49.69 937 ASN A O 1
ATOM 7501 N N . PHE A 1 938 ? 2.986 27.127 -17.930 1.00 59.31 938 PHE A N 1
ATOM 7502 C CA . PHE A 1 938 ? 3.133 26.612 -19.289 1.00 59.31 938 PHE A CA 1
ATOM 7503 C C . PHE A 1 938 ? 4.580 26.187 -19.557 1.00 59.31 938 PHE A C 1
ATOM 7505 O O . PHE A 1 938 ? 5.483 27.020 -19.551 1.00 59.31 938 PHE A O 1
ATOM 7512 N N . SER A 1 939 ? 4.775 24.901 -19.847 1.00 66.38 939 SER A N 1
ATOM 7513 C CA . SER A 1 939 ? 6.059 24.332 -20.261 1.00 66.38 939 SER A CA 1
ATOM 7514 C C . SER A 1 939 ? 5.988 23.932 -21.738 1.00 66.38 939 SER A C 1
ATOM 7516 O O . SER A 1 939 ? 5.114 23.139 -22.106 1.00 66.38 939 SER A O 1
ATOM 7518 N N . PRO A 1 940 ? 6.865 24.460 -22.613 1.00 78.50 940 PRO A N 1
ATOM 7519 C CA . PRO A 1 940 ? 6.821 24.142 -24.033 1.00 78.50 940 PRO A CA 1
ATOM 7520 C C . PRO A 1 940 ? 7.209 22.673 -24.290 1.00 78.50 940 PRO A C 1
ATOM 7522 O O . PRO A 1 940 ? 8.129 22.153 -23.645 1.00 78.50 940 PR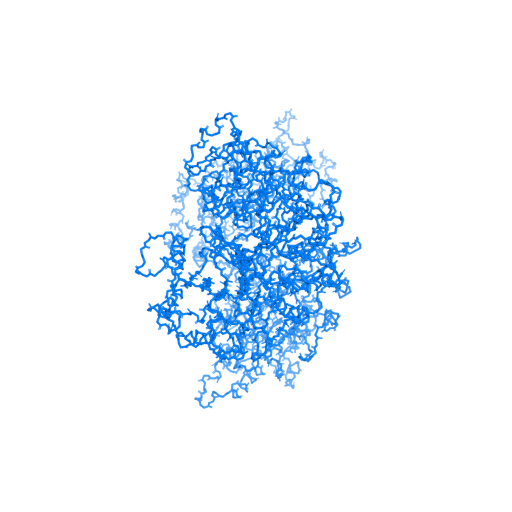O A O 1
ATOM 7525 N N . PRO A 1 941 ? 6.535 21.989 -25.235 1.00 87.38 941 PRO A N 1
ATOM 7526 C CA . PRO A 1 941 ? 6.836 20.600 -25.557 1.00 87.38 941 PRO A CA 1
ATOM 7527 C C . PRO A 1 941 ? 8.199 20.472 -26.245 1.00 87.38 941 PRO A C 1
ATOM 7529 O O . PRO A 1 941 ? 8.561 21.321 -27.052 1.00 87.38 941 PRO A O 1
ATOM 7532 N N . THR A 1 942 ? 8.935 19.390 -25.990 1.00 88.81 942 THR A N 1
ATOM 7533 C CA . THR A 1 942 ? 10.288 19.161 -26.549 1.00 88.81 942 THR A CA 1
ATOM 7534 C C . THR A 1 942 ? 10.418 17.890 -27.377 1.00 88.81 942 THR A C 1
ATOM 7536 O O . THR A 1 942 ? 11.332 17.798 -28.192 1.00 88.81 942 THR A O 1
ATOM 7539 N N . TYR A 1 943 ? 9.489 16.939 -27.243 1.00 91.19 943 TYR A N 1
ATOM 7540 C CA . TYR A 1 943 ? 9.554 15.646 -27.936 1.00 91.19 943 TYR A CA 1
ATOM 7541 C C . TYR A 1 943 ? 9.608 15.764 -29.469 1.00 91.19 943 TYR A C 1
ATOM 7543 O O . TYR A 1 943 ? 10.242 14.937 -30.116 1.00 91.19 943 TYR A O 1
ATOM 7551 N N . HIS A 1 944 ? 9.011 16.810 -30.052 1.00 93.62 944 HIS A N 1
ATOM 7552 C CA . HIS A 1 944 ? 9.062 17.068 -31.496 1.00 93.62 944 HIS A CA 1
ATOM 7553 C C . HIS A 1 944 ? 10.496 17.271 -32.016 1.00 93.62 944 HIS A C 1
ATOM 7555 O O . HIS A 1 944 ? 10.837 16.741 -33.068 1.00 93.62 944 HIS A O 1
ATOM 7561 N N . LEU A 1 945 ? 11.367 17.925 -31.236 1.00 93.81 945 LEU A N 1
ATOM 7562 C CA . LEU A 1 945 ? 12.778 18.126 -31.594 1.00 93.81 945 LEU A CA 1
ATOM 7563 C C . LEU A 1 945 ? 13.524 16.788 -31.698 1.00 93.81 945 LEU A C 1
ATOM 7565 O O . LEU A 1 945 ? 14.366 16.595 -32.577 1.00 93.81 945 LEU A O 1
ATOM 7569 N N . PHE A 1 946 ? 13.194 15.848 -30.806 1.00 94.19 946 PHE A N 1
ATOM 7570 C CA . PHE A 1 946 ? 13.776 14.508 -30.804 1.00 94.19 946 PHE A CA 1
ATOM 7571 C C . PHE A 1 946 ? 13.287 13.688 -31.995 1.00 94.19 946 PHE A C 1
ATOM 7573 O O . PHE A 1 946 ? 14.103 13.024 -32.621 1.00 94.19 946 PHE A O 1
ATOM 7580 N N . ILE A 1 947 ? 11.996 13.767 -32.335 1.00 95.38 947 ILE A N 1
ATOM 7581 C CA . ILE A 1 947 ? 11.427 13.090 -33.510 1.00 95.38 947 ILE A CA 1
ATOM 7582 C C . ILE A 1 947 ? 12.113 13.583 -34.791 1.00 95.38 947 ILE A C 1
ATOM 7584 O O . ILE A 1 947 ? 12.665 12.778 -35.539 1.00 95.38 947 ILE A O 1
ATOM 7588 N N . GLU A 1 948 ? 12.162 14.900 -35.013 1.00 94.12 948 GLU A N 1
ATOM 7589 C CA . GLU A 1 948 ? 12.778 15.475 -36.218 1.00 94.12 948 GLU A CA 1
ATOM 7590 C C . GLU A 1 948 ? 14.269 15.153 -36.334 1.00 94.12 948 GLU A C 1
ATOM 7592 O O . GLU A 1 948 ? 14.786 14.940 -37.431 1.00 94.12 948 GLU A O 1
ATOM 7597 N N . THR A 1 949 ? 14.976 15.121 -35.205 1.00 94.25 949 THR A N 1
ATOM 7598 C CA . THR A 1 949 ? 16.405 14.802 -35.200 1.00 94.25 949 THR A CA 1
ATOM 7599 C C . THR A 1 949 ? 16.649 13.311 -35.393 1.00 94.25 949 THR A C 1
ATOM 7601 O O . THR A 1 949 ? 17.552 12.932 -36.136 1.00 94.25 949 THR A O 1
ATOM 7604 N N . ALA A 1 950 ? 15.820 12.455 -34.795 1.00 95.50 950 ALA A N 1
ATOM 7605 C CA . ALA A 1 950 ? 15.897 11.015 -34.985 1.00 95.50 950 ALA A CA 1
ATOM 7606 C C . ALA A 1 950 ? 15.671 10.633 -36.455 1.00 95.50 950 ALA A C 1
ATOM 7608 O O . ALA A 1 950 ? 16.419 9.808 -36.976 1.00 95.50 950 ALA A O 1
ATOM 7609 N N . PHE A 1 951 ? 14.736 11.292 -37.155 1.00 95.19 951 PHE A N 1
ATOM 7610 C CA . PHE A 1 951 ? 14.501 11.079 -38.594 1.00 95.19 951 PHE A CA 1
ATOM 7611 C C . PHE A 1 951 ? 15.729 11.379 -39.467 1.00 95.19 951 PHE A C 1
ATOM 7613 O O . PHE A 1 951 ? 15.821 10.876 -40.583 1.00 95.19 951 PHE A O 1
ATOM 7620 N N . LYS A 1 952 ? 16.679 12.183 -38.970 1.00 93.62 952 LYS A N 1
ATOM 7621 C CA . LYS A 1 952 ? 17.953 12.477 -39.646 1.00 93.62 952 LYS A CA 1
ATOM 7622 C C . LYS A 1 952 ? 19.085 11.526 -39.243 1.00 93.62 952 LYS A C 1
ATOM 7624 O O . LYS A 1 952 ? 20.107 11.498 -39.918 1.00 93.62 952 LYS A O 1
ATOM 7629 N N . LEU A 1 953 ? 18.934 10.789 -38.140 1.00 93.50 953 LEU A N 1
ATOM 7630 C CA . LEU A 1 953 ? 19.950 9.873 -37.608 1.00 93.50 953 LEU A CA 1
ATOM 7631 C C . LEU A 1 953 ? 19.806 8.440 -38.125 1.00 93.50 953 LEU A C 1
ATOM 7633 O O . LEU A 1 953 ? 20.814 7.740 -38.230 1.00 93.50 953 LEU A O 1
ATOM 7637 N N . ALA A 1 954 ? 18.579 8.005 -38.418 1.00 95.56 954 ALA A N 1
ATOM 7638 C CA . ALA A 1 954 ? 18.298 6.675 -38.943 1.00 95.56 954 ALA A CA 1
ATOM 7639 C C . ALA A 1 954 ? 17.102 6.686 -39.897 1.00 95.56 954 ALA A C 1
ATOM 7641 O O . ALA A 1 954 ? 16.175 7.486 -39.761 1.00 95.56 954 ALA A O 1
ATOM 7642 N N . ASN A 1 955 ? 17.094 5.722 -40.818 1.00 94.69 955 ASN A N 1
ATOM 7643 C CA . ASN A 1 955 ? 15.967 5.500 -41.723 1.00 94.69 955 ASN A CA 1
ATOM 7644 C C . ASN A 1 955 ? 14.744 4.941 -40.991 1.00 94.69 955 ASN A C 1
ATOM 7646 O O . ASN A 1 955 ? 13.619 5.220 -41.400 1.00 94.69 955 ASN A O 1
ATOM 7650 N N . ARG A 1 956 ? 14.964 4.186 -39.905 1.00 97.12 956 ARG A N 1
ATOM 7651 C CA . ARG A 1 956 ? 13.912 3.587 -39.083 1.00 97.12 956 ARG A CA 1
ATOM 7652 C C . ARG A 1 956 ? 13.886 4.217 -37.700 1.00 97.12 956 ARG A C 1
ATOM 7654 O O . ARG A 1 956 ? 14.879 4.193 -36.978 1.00 97.12 956 ARG A O 1
ATOM 7661 N N . VAL A 1 957 ? 12.753 4.784 -37.312 1.00 97.81 957 VAL A N 1
ATOM 7662 C CA . VAL A 1 957 ? 12.625 5.516 -36.046 1.00 97.81 957 VAL A CA 1
ATOM 7663 C C . VAL A 1 957 ? 11.324 5.138 -35.373 1.00 97.81 957 VAL A C 1
ATOM 7665 O O . VAL A 1 957 ? 10.278 5.215 -36.005 1.00 97.81 957 VAL A O 1
ATOM 7668 N N . SER A 1 958 ? 11.382 4.772 -34.093 1.00 97.50 958 SER A N 1
ATOM 7669 C CA . SER A 1 958 ? 10.189 4.509 -33.292 1.00 97.50 958 SER A CA 1
ATOM 7670 C C . SER A 1 958 ? 10.259 5.168 -31.926 1.00 97.50 958 SER A C 1
ATOM 7672 O O . SER A 1 958 ? 11.117 4.830 -31.112 1.00 97.50 958 SER A O 1
ATOM 7674 N N . LEU A 1 959 ? 9.356 6.101 -31.638 1.00 97.00 959 LEU A N 1
ATOM 7675 C CA . LEU A 1 959 ? 9.378 6.860 -30.387 1.00 97.00 959 LEU A CA 1
ATOM 7676 C C . LEU A 1 959 ? 8.004 6.852 -29.719 1.00 97.00 959 LEU A C 1
ATOM 7678 O O . LEU A 1 959 ? 6.971 6.975 -30.376 1.00 97.00 959 LEU A O 1
ATOM 7682 N N . ILE A 1 960 ? 8.008 6.749 -28.389 1.00 94.12 960 ILE A N 1
ATOM 7683 C CA . ILE A 1 960 ? 6.808 6.927 -27.565 1.00 94.12 960 ILE A CA 1
ATOM 7684 C C . ILE A 1 960 ? 6.699 8.390 -27.121 1.00 94.12 960 ILE A C 1
ATOM 7686 O O . ILE A 1 960 ? 7.629 8.934 -26.532 1.00 94.12 960 ILE A O 1
ATOM 7690 N N . HIS A 1 961 ? 5.583 9.057 -27.401 1.00 92.88 961 HIS A N 1
ATOM 7691 C CA . HIS A 1 961 ? 5.417 10.486 -27.121 1.00 92.88 961 HIS A CA 1
ATOM 7692 C C . HIS A 1 961 ? 3.949 10.868 -26.851 1.00 92.88 961 HIS A C 1
ATOM 7694 O O . HIS A 1 961 ? 3.041 10.081 -27.123 1.00 92.88 961 HIS A O 1
ATOM 7700 N N . PRO A 1 962 ? 3.662 12.075 -26.325 1.00 90.62 962 PRO A N 1
ATOM 7701 C CA . PRO A 1 962 ? 2.294 12.561 -26.173 1.00 90.62 962 PRO A CA 1
ATOM 7702 C C . PRO A 1 962 ? 1.585 12.655 -27.528 1.00 90.62 962 PRO A C 1
ATOM 7704 O O . PRO A 1 962 ? 2.161 13.136 -28.502 1.00 90.62 962 PRO A O 1
ATOM 7707 N N . ALA A 1 963 ? 0.319 12.249 -27.586 1.00 90.31 963 ALA A N 1
ATOM 7708 C CA . ALA A 1 963 ? -0.399 12.062 -28.849 1.00 90.31 963 ALA A CA 1
ATOM 7709 C C . ALA A 1 963 ? -1.077 13.326 -29.414 1.00 90.31 963 ALA A C 1
ATOM 7711 O O . ALA A 1 963 ? -1.636 13.289 -30.504 1.00 90.31 963 ALA A O 1
ATOM 7712 N N . ARG A 1 964 ? -1.040 14.465 -28.706 1.00 85.88 964 ARG A N 1
ATOM 7713 C CA . ARG A 1 964 ? -1.754 15.693 -29.121 1.00 85.88 964 ARG A CA 1
ATOM 7714 C C . ARG A 1 964 ? -1.370 16.191 -30.522 1.00 85.88 964 ARG A C 1
ATOM 7716 O O . ARG A 1 964 ? -2.238 16.707 -31.223 1.00 85.88 964 ARG A O 1
ATOM 7723 N N . CYS A 1 965 ? -0.111 16.008 -30.929 1.00 87.81 965 CYS A N 1
ATOM 7724 C CA . CYS A 1 965 ? 0.361 16.389 -32.262 1.00 87.81 965 CYS A CA 1
ATOM 7725 C C . CYS A 1 965 ? -0.378 15.652 -33.393 1.00 87.81 965 CYS A C 1
ATOM 7727 O O . CYS A 1 965 ? -0.567 16.242 -34.453 1.00 87.81 965 CYS A O 1
ATOM 7729 N N . LEU A 1 966 ? -0.865 14.425 -33.152 1.00 88.12 966 LEU A N 1
ATOM 7730 C CA . LEU A 1 966 ? -1.618 13.636 -34.135 1.00 88.12 966 LEU A CA 1
ATOM 7731 C C . LEU A 1 966 ? -2.973 14.266 -34.488 1.00 88.12 966 LEU A C 1
ATOM 7733 O O . LEU A 1 966 ? -3.478 14.091 -35.588 1.00 88.12 966 LEU A O 1
ATOM 7737 N N . PHE A 1 967 ? -3.541 15.052 -33.574 1.00 81.69 967 PHE A N 1
ATOM 7738 C CA . PHE A 1 967 ? -4.809 15.761 -33.776 1.00 81.69 967 PHE A CA 1
ATOM 7739 C C . PHE A 1 967 ? -4.602 17.208 -34.243 1.00 81.69 967 PHE A C 1
ATOM 7741 O O . PHE A 1 967 ? -5.515 18.028 -34.153 1.00 81.69 967 PHE A O 1
ATOM 7748 N N . ASN A 1 968 ? -3.376 17.558 -34.657 1.00 78.88 968 ASN A N 1
ATOM 7749 C CA . ASN A 1 968 ? -2.945 18.933 -34.914 1.00 78.88 968 ASN A CA 1
ATOM 7750 C C . ASN A 1 968 ? -3.298 19.898 -33.757 1.00 78.88 968 ASN A C 1
ATOM 7752 O O . ASN A 1 968 ? -3.646 21.064 -33.958 1.00 78.88 968 ASN A O 1
ATOM 7756 N N . ALA A 1 969 ? -3.229 19.383 -32.527 1.00 70.75 969 ALA A N 1
ATOM 7757 C CA . ALA A 1 969 ? -3.642 20.060 -31.307 1.00 70.75 969 ALA A CA 1
ATOM 7758 C C . ALA A 1 969 ? -2.481 20.164 -30.304 1.00 70.75 969 ALA A C 1
ATOM 7760 O O . ALA A 1 969 ? -1.443 19.512 -30.419 1.00 70.75 969 ALA A O 1
ATOM 7761 N N . GLY A 1 970 ? -2.667 20.974 -29.260 1.00 76.06 970 GLY A N 1
ATOM 7762 C CA . GLY A 1 970 ? -1.637 21.217 -28.249 1.00 76.06 970 GLY A CA 1
ATOM 7763 C C . GLY A 1 970 ? -0.656 22.324 -28.642 1.00 76.06 970 GLY A C 1
ATOM 7764 O O . GLY A 1 970 ? -0.968 23.180 -29.461 1.00 76.06 970 GLY A O 1
ATOM 7765 N N . ALA A 1 971 ? 0.504 22.338 -27.983 1.00 82.12 971 ALA A N 1
ATOM 7766 C CA . ALA A 1 971 ? 1.470 23.436 -28.054 1.00 82.12 971 ALA A CA 1
ATOM 7767 C C . ALA A 1 971 ? 2.710 23.131 -28.915 1.00 82.12 971 ALA A C 1
ATOM 7769 O O . ALA A 1 971 ? 3.684 23.880 -28.873 1.00 82.12 971 ALA A O 1
ATOM 7770 N N . THR A 1 972 ? 2.717 22.017 -29.653 1.00 88.44 972 THR A N 1
ATOM 7771 C CA . THR A 1 972 ? 3.756 21.756 -30.659 1.00 88.44 972 THR A CA 1
ATOM 7772 C C . THR A 1 972 ? 3.588 22.699 -31.853 1.00 88.44 972 THR A C 1
ATOM 7774 O O . THR A 1 972 ? 2.467 23.144 -32.121 1.00 88.44 972 THR A O 1
ATOM 7777 N N . PRO A 1 973 ? 4.669 23.017 -32.591 1.00 91.38 973 PRO A N 1
ATOM 7778 C CA . PRO A 1 973 ? 4.559 23.828 -33.800 1.00 91.38 973 PRO A CA 1
ATOM 7779 C C . PRO A 1 973 ? 3.576 23.204 -34.802 1.00 91.38 973 PRO A C 1
ATOM 7781 O O . PRO A 1 973 ? 3.675 22.018 -35.115 1.00 91.38 973 PRO A O 1
ATOM 7784 N N . LYS A 1 974 ? 2.634 24.001 -35.324 1.00 87.44 974 LYS A N 1
ATOM 7785 C CA . LYS A 1 974 ? 1.625 23.515 -36.286 1.00 87.44 974 LYS A CA 1
ATOM 7786 C C . LYS A 1 974 ? 2.255 22.961 -37.564 1.00 87.44 974 LYS A C 1
ATOM 7788 O O . LYS A 1 974 ? 1.814 21.926 -38.045 1.00 87.44 974 LYS A O 1
ATOM 7793 N N . ASP A 1 975 ? 3.307 23.616 -38.052 1.00 91.19 975 ASP A N 1
ATOM 7794 C CA . ASP A 1 975 ? 4.090 23.152 -39.202 1.00 91.19 975 ASP A CA 1
ATOM 7795 C C . ASP A 1 975 ? 4.670 21.746 -38.968 1.00 91.19 975 ASP A C 1
ATOM 7797 O O . ASP A 1 975 ? 4.545 20.874 -39.822 1.00 91.19 975 ASP A O 1
ATOM 7801 N N . PHE A 1 976 ? 5.216 21.482 -37.775 1.00 93.62 976 PHE A N 1
ATOM 7802 C CA . PHE A 1 976 ? 5.701 20.149 -37.415 1.00 93.62 976 PHE A CA 1
ATOM 7803 C C . PHE A 1 976 ? 4.572 19.112 -37.427 1.00 93.62 976 PHE A C 1
ATOM 7805 O O . PHE A 1 976 ? 4.737 18.048 -38.018 1.00 93.62 976 PHE A O 1
ATOM 7812 N N . ASN A 1 977 ? 3.424 19.413 -36.807 1.00 93.00 977 ASN A N 1
ATOM 7813 C CA . ASN A 1 977 ? 2.288 18.486 -36.785 1.00 93.00 977 ASN A CA 1
ATOM 7814 C C . ASN A 1 977 ? 1.819 18.154 -38.209 1.00 93.00 977 ASN A C 1
ATOM 7816 O O . ASN A 1 977 ? 1.598 16.991 -38.526 1.00 93.00 977 ASN A O 1
ATOM 7820 N N . GLN A 1 978 ? 1.699 19.169 -39.071 1.00 90.31 978 GLN A N 1
ATOM 7821 C CA . GLN A 1 978 ? 1.295 19.001 -40.467 1.00 90.31 978 GLN A CA 1
ATOM 7822 C C . GLN A 1 978 ? 2.310 18.171 -41.254 1.00 90.31 978 GLN A C 1
ATOM 7824 O O . GLN A 1 978 ? 1.909 17.245 -41.949 1.00 90.31 978 GLN A O 1
ATOM 7829 N N . ARG A 1 979 ? 3.615 18.435 -41.097 1.00 93.56 979 ARG A N 1
ATOM 7830 C CA . ARG A 1 979 ? 4.669 17.632 -41.734 1.00 93.56 979 ARG A CA 1
ATOM 7831 C C . ARG A 1 979 ? 4.672 16.183 -41.252 1.00 93.56 979 ARG A C 1
ATOM 7833 O O . ARG A 1 979 ? 4.845 15.293 -42.070 1.00 93.56 979 ARG A O 1
ATOM 7840 N N . LEU A 1 980 ? 4.459 15.942 -39.956 1.00 93.81 980 LEU A N 1
ATOM 7841 C CA . LEU A 1 980 ? 4.377 14.588 -39.401 1.00 93.81 980 LEU A CA 1
ATOM 7842 C C . LEU A 1 980 ? 3.165 13.821 -39.951 1.00 93.81 980 LEU A C 1
ATOM 7844 O O . LEU A 1 980 ? 3.289 12.644 -40.265 1.00 93.81 980 LEU A O 1
ATOM 7848 N N . LEU A 1 981 ? 2.007 14.481 -40.060 1.00 91.31 981 LEU A N 1
ATOM 7849 C CA . LEU A 1 981 ? 0.772 13.876 -40.570 1.00 91.31 981 LEU A CA 1
ATOM 7850 C C . LEU A 1 981 ? 0.793 13.661 -42.090 1.00 91.31 981 LEU A C 1
ATOM 7852 O O . LEU A 1 981 ? 0.159 12.727 -42.569 1.00 91.31 981 LEU A O 1
ATOM 7856 N N . ALA A 1 982 ? 1.514 14.506 -42.829 1.00 92.00 982 ALA A N 1
ATOM 7857 C CA . ALA A 1 982 ? 1.652 14.417 -44.280 1.00 92.00 982 ALA A CA 1
ATOM 7858 C C . ALA A 1 982 ? 2.798 13.496 -44.741 1.00 92.00 982 ALA A C 1
ATOM 7860 O O . ALA A 1 982 ? 2.894 13.220 -45.934 1.00 92.00 982 ALA A O 1
ATOM 7861 N N . ASP A 1 983 ? 3.686 13.045 -43.842 1.00 93.62 983 ASP A N 1
ATOM 7862 C CA . ASP A 1 983 ? 4.793 12.148 -44.196 1.00 93.62 983 ASP A CA 1
ATOM 7863 C C . ASP A 1 983 ? 4.247 10.734 -44.488 1.00 93.62 983 ASP A C 1
ATOM 7865 O O . ASP A 1 983 ? 3.801 10.056 -43.557 1.00 93.62 983 ASP A O 1
ATOM 7869 N N . PRO A 1 984 ? 4.299 10.248 -45.748 1.00 92.50 984 PRO A N 1
ATOM 7870 C CA . PRO A 1 984 ? 3.771 8.934 -46.110 1.00 92.50 984 PRO A CA 1
ATOM 7871 C C . PRO A 1 984 ? 4.592 7.774 -45.529 1.00 92.50 984 PRO A C 1
ATOM 7873 O O . PRO A 1 984 ? 4.186 6.620 -45.627 1.00 92.50 984 PRO A O 1
ATOM 7876 N N . HIS A 1 985 ? 5.753 8.060 -44.937 1.00 95.94 985 HIS A N 1
ATOM 7877 C CA . HIS A 1 985 ? 6.635 7.074 -44.322 1.00 95.94 985 HIS A CA 1
ATOM 7878 C C . HIS A 1 985 ? 6.381 6.889 -42.822 1.00 95.94 985 HIS A C 1
ATOM 7880 O O . HIS A 1 985 ? 7.069 6.088 -42.185 1.00 95.94 985 HIS A O 1
ATOM 7886 N N . VAL A 1 986 ? 5.427 7.620 -42.234 1.00 95.50 986 VAL A N 1
ATOM 7887 C CA . VAL A 1 986 ? 5.099 7.572 -40.802 1.00 95.50 986 VAL A CA 1
ATOM 7888 C C . VAL A 1 986 ? 3.772 6.851 -40.581 1.00 95.50 986 VAL A C 1
ATOM 7890 O O . VAL A 1 986 ? 2.777 7.138 -41.232 1.00 95.50 986 VAL A O 1
ATOM 7893 N N . LYS A 1 987 ? 3.728 5.963 -39.585 1.00 92.69 987 LYS A N 1
ATOM 7894 C CA . LYS A 1 987 ? 2.491 5.357 -39.081 1.00 92.69 987 LYS A CA 1
ATOM 7895 C C . LYS A 1 987 ? 2.403 5.419 -37.560 1.00 92.69 987 LYS A C 1
ATOM 7897 O O . LYS A 1 987 ? 3.414 5.433 -36.854 1.00 92.69 987 LYS A O 1
ATOM 7902 N N . VAL A 1 988 ? 1.179 5.401 -37.041 1.00 92.62 988 VAL A N 1
ATOM 7903 C CA . VAL A 1 988 ? 0.913 5.239 -35.606 1.00 92.62 988 VAL A CA 1
ATOM 7904 C C . VAL A 1 988 ? 0.772 3.747 -35.319 1.00 92.62 988 VAL A C 1
ATOM 7906 O O . VAL A 1 988 ? -0.165 3.114 -35.787 1.00 92.62 988 VAL A O 1
ATOM 7909 N N . ILE A 1 989 ? 1.711 3.172 -34.567 1.00 90.62 989 ILE A N 1
ATOM 7910 C CA . ILE A 1 989 ? 1.668 1.756 -34.167 1.00 90.62 989 ILE A CA 1
ATOM 7911 C C . ILE A 1 989 ? 0.589 1.532 -33.112 1.00 90.62 989 ILE A C 1
ATOM 7913 O O . ILE A 1 989 ? -0.141 0.544 -33.139 1.00 90.62 989 ILE A O 1
ATOM 7917 N N . ARG A 1 990 ? 0.540 2.429 -32.128 1.00 90.06 990 ARG A N 1
ATOM 7918 C CA . ARG A 1 990 ? -0.359 2.312 -30.987 1.00 90.06 990 ARG A CA 1
ATOM 7919 C C . ARG A 1 990 ? -0.699 3.692 -30.468 1.00 90.06 990 ARG A C 1
ATOM 7921 O O . ARG A 1 990 ? 0.192 4.513 -30.263 1.00 90.06 990 ARG A O 1
ATOM 7928 N N . TYR A 1 991 ? -1.977 3.908 -30.206 1.00 89.69 991 TYR A N 1
ATOM 7929 C CA . TYR A 1 991 ? -2.484 5.057 -29.476 1.00 89.69 991 TYR A CA 1
ATOM 7930 C C . TYR A 1 991 ? -3.191 4.560 -28.221 1.00 89.69 991 TYR A C 1
ATOM 7932 O O . TYR A 1 991 ? -3.958 3.602 -28.277 1.00 89.69 991 TYR A O 1
ATOM 7940 N N . GLU A 1 992 ? -2.895 5.191 -27.092 1.00 87.88 992 GLU A N 1
ATOM 7941 C CA . GLU A 1 992 ? -3.520 4.900 -25.810 1.00 87.88 992 GLU A CA 1
ATOM 7942 C C . GLU A 1 992 ? -4.050 6.201 -25.208 1.00 87.88 992 GLU A C 1
ATOM 7944 O O . GLU A 1 992 ? -3.282 7.099 -24.842 1.00 87.88 992 GLU A O 1
ATOM 7949 N N . GLN A 1 993 ? -5.375 6.327 -25.133 1.00 81.94 993 GLN A N 1
ATOM 7950 C CA . GLN A 1 993 ? -6.027 7.543 -24.648 1.00 81.94 993 GLN A CA 1
ATOM 7951 C C . GLN A 1 993 ? -5.826 7.710 -23.138 1.00 81.94 993 GLN A C 1
ATOM 7953 O O . GLN A 1 993 ? -5.629 8.831 -22.653 1.00 81.94 993 GLN A O 1
ATOM 7958 N N . VAL A 1 994 ? -5.858 6.601 -22.393 1.00 81.12 994 VAL A N 1
ATOM 7959 C CA . VAL A 1 994 ? -5.726 6.589 -20.936 1.00 81.12 994 VAL A CA 1
ATOM 7960 C C . VAL A 1 994 ? -4.260 6.370 -20.573 1.00 81.12 994 VAL A C 1
ATOM 7962 O O . VAL A 1 994 ? -3.776 5.247 -20.468 1.00 81.12 994 VAL A O 1
ATOM 7965 N N . SER A 1 995 ? -3.522 7.463 -20.347 1.00 82.00 995 SER A N 1
ATOM 7966 C CA . SER A 1 995 ? -2.066 7.396 -20.140 1.00 82.00 995 SER A CA 1
ATOM 7967 C C . SER A 1 995 ? -1.630 6.524 -18.959 1.00 82.00 995 SER A C 1
ATOM 7969 O O . SER A 1 995 ? -0.487 6.075 -18.953 1.00 82.00 995 SER A O 1
ATOM 7971 N N . SER A 1 996 ? -2.506 6.272 -17.977 1.00 81.06 996 SER A N 1
ATOM 7972 C CA . SER A 1 996 ? -2.217 5.402 -16.831 1.00 81.06 996 SER A CA 1
ATOM 7973 C C . SER A 1 996 ? -2.037 3.928 -17.197 1.00 81.06 996 SER A C 1
ATOM 7975 O O . SER A 1 996 ? -1.390 3.213 -16.435 1.00 81.06 996 SER A O 1
ATOM 7977 N N . GLU A 1 997 ? -2.532 3.486 -18.356 1.00 82.75 997 GLU A N 1
ATOM 7978 C CA . GLU A 1 997 ? -2.295 2.125 -18.858 1.00 82.75 997 GLU A CA 1
ATOM 7979 C C . GLU A 1 997 ? -0.817 1.902 -19.212 1.00 82.75 997 GLU A C 1
ATOM 7981 O O . GLU A 1 997 ? -0.263 0.827 -18.980 1.00 82.75 997 GLU A O 1
ATOM 7986 N N . PHE A 1 998 ? -0.137 2.938 -19.719 1.00 84.50 998 PHE A N 1
ATOM 7987 C CA . PHE A 1 998 ? 1.303 2.894 -20.002 1.00 84.50 998 PHE A CA 1
ATOM 7988 C C . PHE A 1 998 ? 2.134 3.415 -18.825 1.00 84.50 998 PHE A C 1
ATOM 7990 O O . PHE A 1 998 ? 3.160 2.840 -18.462 1.00 84.50 998 PHE A O 1
ATOM 7997 N N . PHE A 1 999 ? 1.688 4.496 -18.191 1.00 83.31 999 PHE A N 1
ATOM 7998 C CA . PHE A 1 999 ? 2.400 5.177 -17.117 1.00 83.31 999 PHE A CA 1
ATOM 7999 C C . PHE A 1 999 ? 1.479 5.338 -15.902 1.00 83.31 999 PHE A C 1
ATOM 8001 O O . PHE A 1 999 ? 0.879 6.399 -15.724 1.00 83.31 999 PHE A O 1
ATOM 8008 N N . PRO A 1 1000 ? 1.393 4.329 -15.010 1.00 68.75 1000 PRO A N 1
ATOM 8009 C CA . PRO A 1 1000 ? 0.434 4.310 -13.897 1.00 68.75 1000 PRO A CA 1
ATOM 8010 C C . PRO A 1 1000 ? 0.502 5.524 -12.964 1.00 68.75 1000 PRO A C 1
ATOM 8012 O O . PRO A 1 1000 ? -0.460 5.829 -12.264 1.00 68.75 1000 PRO A O 1
ATOM 8015 N N . ASN A 1 1001 ? 1.648 6.210 -12.943 1.00 63.38 1001 ASN A N 1
ATOM 8016 C CA . ASN A 1 1001 ? 1.924 7.328 -12.050 1.00 63.38 1001 ASN A CA 1
ATOM 8017 C C . ASN A 1 1001 ? 1.949 8.693 -12.765 1.00 63.38 1001 ASN A C 1
ATOM 8019 O O . ASN A 1 1001 ? 2.195 9.696 -12.100 1.00 63.38 1001 ASN A O 1
ATOM 8023 N N . THR A 1 1002 ? 1.688 8.757 -14.079 1.00 67.75 1002 THR A N 1
ATOM 8024 C CA . THR A 1 1002 ? 1.814 9.989 -14.877 1.00 67.75 1002 THR A CA 1
ATOM 8025 C C . THR A 1 1002 ? 0.560 10.245 -15.722 1.00 67.75 1002 THR A C 1
ATOM 8027 O O . THR A 1 1002 ? 0.209 9.481 -16.619 1.00 67.75 1002 THR A O 1
ATOM 8030 N N . ASP A 1 1003 ? -0.110 11.372 -15.464 1.00 70.81 1003 ASP A N 1
ATOM 8031 C CA . ASP A 1 1003 ? -1.265 11.844 -16.245 1.00 70.81 1003 ASP A CA 1
ATOM 8032 C C . ASP A 1 1003 ? -0.796 12.698 -17.435 1.00 70.81 1003 ASP A C 1
ATOM 8034 O O . ASP A 1 1003 ? -0.360 13.844 -17.260 1.00 70.81 1003 ASP A O 1
ATOM 8038 N N . ILE A 1 1004 ? -0.885 12.131 -18.641 1.00 78.44 1004 ILE A N 1
ATOM 8039 C CA . ILE A 1 1004 ? -0.497 12.745 -19.915 1.00 78.44 1004 ILE A CA 1
ATOM 8040 C C . ILE A 1 1004 ? -1.773 13.059 -20.692 1.00 78.44 1004 ILE A C 1
ATOM 8042 O O . ILE A 1 1004 ? -2.427 12.196 -21.278 1.00 78.44 1004 ILE A O 1
ATOM 8046 N N . LYS A 1 1005 ? -2.146 14.338 -20.697 1.00 73.88 1005 LYS A N 1
ATOM 8047 C CA . LYS A 1 1005 ? -3.391 14.783 -21.322 1.00 73.88 1005 LYS A CA 1
ATOM 8048 C C . LYS A 1 1005 ? -3.348 14.614 -22.842 1.00 73.88 1005 LYS A C 1
ATOM 8050 O O . LYS A 1 1005 ? -2.475 15.182 -23.492 1.00 73.88 1005 LYS A O 1
ATOM 8055 N N . GLY A 1 1006 ? -4.374 13.981 -23.408 1.00 73.00 1006 GLY A N 1
ATOM 8056 C CA . GLY A 1 1006 ? -4.493 13.714 -24.849 1.00 73.00 1006 GLY A CA 1
ATOM 8057 C C . GLY A 1 1006 ? -3.990 12.330 -25.269 1.00 73.00 1006 GLY A C 1
ATOM 8058 O O . GLY A 1 1006 ? -4.064 12.011 -26.451 1.00 73.00 1006 GLY A O 1
ATOM 8059 N N . GLY A 1 1007 ? -3.522 11.518 -24.317 1.00 85.56 1007 GLY A N 1
ATOM 8060 C CA . GLY A 1 1007 ? -3.036 10.166 -24.565 1.00 85.56 1007 GLY A CA 1
ATOM 8061 C C . GLY A 1 1007 ? -1.569 10.110 -24.986 1.00 85.56 1007 GLY A C 1
ATOM 8062 O O . GLY A 1 1007 ? -0.883 11.132 -25.126 1.00 85.56 1007 GLY A O 1
ATOM 8063 N N . VAL A 1 1008 ? -1.094 8.886 -25.180 1.00 90.44 1008 VAL A N 1
ATOM 8064 C CA . VAL A 1 1008 ? 0.269 8.546 -25.588 1.00 90.44 1008 VAL A CA 1
ATOM 8065 C C . VAL A 1 1008 ? 0.209 7.794 -26.910 1.00 90.44 1008 VAL A C 1
ATOM 8067 O O . VAL A 1 1008 ? -0.658 6.949 -27.106 1.00 90.44 1008 VAL A O 1
ATOM 8070 N N . ALA A 1 1009 ? 1.131 8.101 -27.814 1.00 93.00 1009 ALA A N 1
ATOM 8071 C CA . ALA A 1 1009 ? 1.281 7.410 -29.081 1.00 93.00 1009 ALA A CA 1
ATOM 8072 C C . ALA A 1 1009 ? 2.677 6.799 -29.204 1.00 93.00 1009 ALA A C 1
ATOM 8074 O O . ALA A 1 1009 ? 3.664 7.361 -28.725 1.00 93.00 1009 ALA A O 1
ATOM 8075 N N . ILE A 1 1010 ? 2.741 5.657 -29.877 1.00 95.38 1010 ILE A N 1
ATOM 8076 C CA . ILE A 1 1010 ? 3.962 5.073 -30.417 1.00 95.38 1010 ILE A CA 1
ATOM 8077 C C . ILE A 1 1010 ? 3.901 5.290 -31.925 1.00 95.38 1010 ILE A C 1
ATOM 8079 O O . ILE A 1 1010 ? 3.027 4.732 -32.595 1.00 95.38 1010 ILE A O 1
ATOM 8083 N N . THR A 1 1011 ? 4.797 6.119 -32.451 1.00 95.94 1011 THR A N 1
ATOM 8084 C CA . THR A 1 1011 ? 4.922 6.366 -33.892 1.00 95.94 1011 THR A CA 1
ATOM 8085 C C . THR A 1 1011 ? 6.135 5.645 -34.442 1.00 95.94 1011 THR A C 1
ATOM 8087 O O . THR A 1 1011 ? 7.157 5.554 -33.767 1.00 95.94 1011 THR A O 1
ATOM 8090 N N . TYR A 1 1012 ? 6.009 5.145 -35.668 1.00 97.31 1012 TYR A N 1
ATOM 8091 C CA . TYR A 1 1012 ? 7.074 4.478 -36.399 1.00 97.31 1012 TYR A CA 1
ATOM 8092 C C . TYR A 1 1012 ? 7.228 5.087 -37.780 1.00 97.31 1012 TYR A C 1
ATOM 8094 O O . TYR A 1 1012 ? 6.243 5.264 -38.495 1.00 97.31 1012 TYR A O 1
ATOM 8102 N N . ARG A 1 1013 ? 8.471 5.370 -38.153 1.00 96.94 1013 ARG A N 1
ATOM 8103 C CA . ARG A 1 1013 ? 8.857 5.817 -39.484 1.00 96.94 1013 ARG A CA 1
ATOM 8104 C C . ARG A 1 1013 ? 9.819 4.815 -40.101 1.00 96.94 1013 ARG A C 1
ATOM 8106 O O . ARG A 1 1013 ? 10.778 4.434 -39.433 1.00 96.94 1013 ARG A O 1
ATOM 8113 N N . ASP A 1 1014 ? 9.611 4.466 -41.365 1.00 96.75 1014 ASP A N 1
ATOM 8114 C CA . ASP A 1 1014 ? 10.616 3.798 -42.199 1.00 96.75 1014 ASP A CA 1
ATOM 8115 C C . ASP A 1 1014 ? 10.740 4.555 -43.522 1.00 96.75 1014 ASP A C 1
ATOM 8117 O O . ASP A 1 1014 ? 9.817 4.569 -44.328 1.00 96.75 1014 ASP A O 1
ATOM 8121 N N . ALA A 1 1015 ? 11.893 5.191 -43.739 1.00 94.50 1015 ALA A N 1
ATOM 8122 C CA . ALA A 1 1015 ? 12.163 6.005 -44.923 1.00 94.50 1015 ALA A CA 1
ATOM 8123 C C . ALA A 1 1015 ? 12.030 5.242 -46.255 1.00 94.50 1015 ALA A C 1
ATOM 8125 O O . ALA A 1 1015 ? 11.942 5.881 -47.301 1.00 94.50 1015 ALA A O 1
ATOM 8126 N N . ASN A 1 1016 ? 12.046 3.906 -46.228 1.00 94.25 1016 ASN A N 1
ATOM 8127 C CA . ASN A 1 1016 ? 11.951 3.067 -47.422 1.00 94.25 1016 ASN A CA 1
ATOM 8128 C C . ASN A 1 1016 ? 10.545 2.491 -47.655 1.00 94.25 1016 ASN A C 1
ATOM 8130 O O . ASN A 1 1016 ? 10.298 1.942 -48.724 1.00 94.25 1016 ASN A O 1
ATOM 8134 N N . GLU A 1 1017 ? 9.631 2.612 -46.690 1.00 92.69 1017 GLU A N 1
ATOM 8135 C CA . GLU A 1 1017 ? 8.279 2.046 -46.763 1.00 92.69 1017 GLU A CA 1
ATOM 8136 C C . GLU A 1 1017 ? 7.236 3.153 -46.864 1.00 92.69 1017 GLU A C 1
ATOM 8138 O O . GLU A 1 1017 ? 7.305 4.140 -46.137 1.00 92.69 1017 GLU A O 1
ATOM 8143 N N . ASN A 1 1018 ? 6.245 2.992 -47.738 1.00 92.44 1018 ASN A N 1
ATOM 8144 C CA . ASN A 1 1018 ? 5.141 3.939 -47.873 1.00 92.44 1018 ASN A CA 1
ATOM 8145 C C . ASN A 1 1018 ? 3.886 3.370 -47.196 1.00 92.44 1018 ASN A C 1
ATOM 8147 O O . ASN A 1 1018 ? 3.296 2.408 -47.684 1.00 92.44 1018 ASN A O 1
ATOM 8151 N N . PHE A 1 1019 ? 3.483 3.974 -46.079 1.00 88.25 1019 PHE A N 1
ATOM 8152 C CA . PHE A 1 1019 ? 2.273 3.632 -45.328 1.00 88.25 1019 PHE A CA 1
ATOM 8153 C C . PHE A 1 1019 ? 1.055 4.483 -45.724 1.00 88.25 1019 PHE A C 1
ATOM 8155 O O . PHE A 1 1019 ? -0.054 4.187 -45.283 1.00 88.25 1019 PHE A O 1
ATOM 8162 N N . GLY A 1 1020 ? 1.251 5.512 -46.554 1.00 80.62 1020 GLY A N 1
ATOM 8163 C CA . GLY A 1 1020 ? 0.272 6.566 -46.812 1.00 80.62 1020 GLY A CA 1
ATOM 8164 C C . GLY A 1 1020 ? 0.329 7.678 -45.761 1.00 80.62 1020 GLY A C 1
ATOM 8165 O O . GLY A 1 1020 ? 0.725 7.454 -44.618 1.00 80.62 1020 GLY A O 1
ATOM 8166 N N . ALA A 1 1021 ? -0.039 8.899 -46.158 1.00 86.00 1021 ALA A N 1
ATOM 8167 C CA . ALA A 1 1021 ? -0.137 10.019 -45.226 1.00 86.00 1021 ALA A CA 1
ATOM 8168 C C . ALA A 1 1021 ? -1.263 9.764 -44.212 1.00 86.00 1021 ALA A C 1
ATOM 8170 O O . ALA A 1 1021 ? -2.319 9.236 -44.557 1.00 86.00 1021 ALA A O 1
ATOM 8171 N N . ILE A 1 1022 ? -1.039 10.154 -42.957 1.00 85.12 1022 ILE A N 1
ATOM 8172 C CA . ILE A 1 1022 ? -2.045 10.028 -41.898 1.00 85.12 1022 ILE A CA 1
ATOM 8173 C C . ILE A 1 1022 ? -3.180 11.030 -42.138 1.00 85.12 1022 ILE A C 1
ATOM 8175 O O . ILE A 1 1022 ? -4.334 10.689 -41.904 1.00 85.12 1022 ILE A O 1
ATOM 8179 N N . ASP A 1 1023 ? -2.848 12.251 -42.584 1.00 80.88 1023 ASP A N 1
ATOM 8180 C CA . ASP A 1 1023 ? -3.728 13.409 -42.824 1.00 80.88 1023 ASP A CA 1
ATOM 8181 C C . ASP A 1 1023 ? -4.616 13.816 -41.635 1.00 80.88 1023 ASP A C 1
ATOM 8183 O O . ASP A 1 1023 ? -4.489 14.906 -41.078 1.00 80.88 1023 ASP A O 1
ATOM 8187 N N . THR A 1 1024 ? -5.555 12.959 -41.238 1.00 78.50 1024 THR A N 1
ATOM 8188 C CA . THR A 1 1024 ? -6.413 13.102 -40.062 1.00 78.50 1024 THR A CA 1
ATOM 8189 C C . THR A 1 1024 ? -6.370 11.818 -39.244 1.00 78.50 1024 THR A C 1
ATOM 8191 O O . THR A 1 1024 ? -6.949 10.808 -39.629 1.00 78.50 1024 THR A O 1
ATOM 8194 N N . PHE A 1 1025 ? -5.714 11.868 -38.086 1.00 81.94 1025 PHE A N 1
ATOM 8195 C CA . PHE A 1 1025 ? -5.655 10.727 -37.180 1.00 81.94 1025 PHE A CA 1
ATOM 8196 C C . PHE A 1 1025 ? -6.997 10.511 -36.467 1.00 81.94 1025 PHE A C 1
ATOM 8198 O O . PHE A 1 1025 ? -7.537 11.443 -35.865 1.00 81.94 1025 PHE A O 1
ATOM 8205 N N . THR A 1 1026 ? -7.493 9.272 -36.454 1.00 76.81 1026 THR A N 1
ATOM 8206 C CA . THR A 1 1026 ? -8.560 8.849 -35.539 1.00 76.81 1026 THR A CA 1
ATOM 8207 C C . THR A 1 1026 ? -8.129 7.618 -34.743 1.00 76.81 1026 THR A C 1
ATOM 8209 O O . THR A 1 1026 ? -7.328 6.807 -35.204 1.00 76.81 1026 THR A O 1
ATOM 8212 N N . ALA A 1 1027 ? -8.639 7.505 -33.515 1.00 71.25 1027 ALA A N 1
ATOM 8213 C CA . ALA A 1 1027 ? -8.269 6.444 -32.580 1.00 71.25 1027 ALA A CA 1
ATOM 8214 C C . ALA A 1 1027 ? -8.935 5.087 -32.873 1.00 71.25 1027 ALA A C 1
ATOM 8216 O O . ALA A 1 1027 ? -8.562 4.097 -32.249 1.00 71.25 1027 ALA A O 1
ATOM 8217 N N . PHE A 1 1028 ? -9.924 5.057 -33.771 1.00 76.75 1028 PHE A N 1
ATOM 8218 C CA . PHE A 1 1028 ? -10.751 3.890 -34.065 1.00 76.75 1028 PHE A CA 1
ATOM 8219 C C . PHE A 1 1028 ? -10.746 3.624 -35.568 1.00 76.75 1028 PHE A C 1
ATOM 8221 O O . PHE A 1 1028 ? -11.007 4.533 -36.360 1.00 76.75 1028 PHE A O 1
ATOM 8228 N N . ASP A 1 1029 ? -10.483 2.384 -35.965 1.00 74.00 1029 ASP A N 1
ATOM 8229 C CA . ASP A 1 1029 ? -10.387 2.004 -37.377 1.00 74.00 1029 ASP A CA 1
ATOM 8230 C C . ASP A 1 1029 ? -11.730 2.175 -38.108 1.00 74.00 1029 ASP A C 1
ATOM 8232 O O . ASP A 1 1029 ? -11.779 2.604 -39.266 1.00 74.00 1029 ASP A O 1
ATOM 8236 N N . GLU A 1 1030 ? -12.841 1.944 -37.406 1.00 81.81 1030 GLU A N 1
ATOM 8237 C CA . GLU A 1 1030 ? -14.195 2.185 -37.898 1.00 81.81 1030 GLU A CA 1
ATOM 8238 C C . GLU A 1 1030 ? -14.417 3.675 -38.191 1.00 81.81 1030 GLU A C 1
ATOM 8240 O O . GLU A 1 1030 ? -14.965 4.029 -39.235 1.00 81.81 1030 GLU A O 1
ATOM 8245 N N . LEU A 1 1031 ? -13.923 4.569 -37.324 1.00 82.31 1031 LEU A N 1
ATOM 8246 C CA . LEU A 1 1031 ? -14.044 6.016 -37.513 1.00 82.31 1031 LEU A CA 1
ATOM 8247 C C . LEU A 1 1031 ? -13.157 6.527 -38.656 1.00 82.31 1031 LEU A C 1
ATOM 8249 O O . LEU A 1 1031 ? -13.585 7.412 -39.398 1.00 82.31 1031 LEU A O 1
ATOM 8253 N N . ASN A 1 1032 ? -11.969 5.942 -38.849 1.00 80.19 1032 ASN A N 1
ATOM 8254 C CA . ASN A 1 1032 ? -11.135 6.196 -40.030 1.00 80.19 1032 ASN A CA 1
ATOM 8255 C C . ASN A 1 1032 ? -11.871 5.810 -41.319 1.00 80.19 1032 ASN A C 1
ATOM 8257 O O . ASN A 1 1032 ? -11.876 6.578 -42.282 1.00 80.19 1032 ASN A O 1
ATOM 8261 N N . THR A 1 1033 ? -12.530 4.648 -41.332 1.00 83.31 1033 THR A N 1
ATOM 8262 C CA . THR A 1 1033 ? -13.260 4.159 -42.512 1.00 83.31 1033 THR A CA 1
ATOM 8263 C C . THR A 1 1033 ? -14.470 5.046 -42.828 1.00 83.31 1033 THR A C 1
ATOM 8265 O O . THR A 1 1033 ? -14.645 5.459 -43.979 1.00 83.31 1033 THR A O 1
ATOM 8268 N N . ILE A 1 1034 ? -15.233 5.451 -41.804 1.00 88.25 1034 ILE A N 1
ATOM 8269 C CA . ILE A 1 1034 ? -16.327 6.427 -41.928 1.00 88.25 1034 ILE A CA 1
ATOM 8270 C C . ILE A 1 1034 ? -15.802 7.752 -42.499 1.00 88.25 1034 ILE A C 1
ATOM 8272 O O . ILE A 1 1034 ? -16.361 8.282 -43.460 1.00 88.25 1034 ILE A O 1
ATOM 8276 N N . LEU A 1 1035 ? -14.711 8.287 -41.939 1.00 85.75 1035 LEU A N 1
ATOM 8277 C CA . LEU A 1 1035 ? -14.115 9.545 -42.390 1.00 85.75 1035 LEU A CA 1
ATOM 8278 C C . LEU A 1 1035 ? -13.677 9.463 -43.857 1.00 85.75 1035 LEU A C 1
ATOM 8280 O O . LEU A 1 1035 ? -13.924 10.392 -44.626 1.00 85.75 1035 LEU A O 1
ATOM 8284 N N . HIS A 1 1036 ? -13.070 8.346 -44.256 1.00 82.38 1036 HIS A N 1
ATOM 8285 C CA . HIS A 1 1036 ? -12.645 8.120 -45.632 1.00 82.38 1036 HIS A CA 1
ATOM 8286 C C . HIS A 1 1036 ? -13.840 8.139 -46.596 1.00 82.38 1036 HIS A C 1
ATOM 8288 O O . HIS A 1 1036 ? -13.791 8.835 -47.608 1.00 82.38 1036 HIS A O 1
ATOM 8294 N N . LYS A 1 1037 ? -14.950 7.471 -46.249 1.00 86.69 1037 LYS A N 1
ATOM 8295 C CA . LYS A 1 1037 ? -16.186 7.472 -47.055 1.00 86.69 1037 LYS A CA 1
ATOM 8296 C C . LYS A 1 1037 ? -16.809 8.859 -47.193 1.00 86.69 1037 LYS A C 1
ATOM 8298 O O . LYS A 1 1037 ? -17.224 9.261 -48.280 1.00 86.69 1037 LYS A O 1
ATOM 8303 N N . VAL A 1 1038 ? -16.884 9.582 -46.079 1.00 87.75 1038 VAL A N 1
ATOM 8304 C CA . VAL A 1 1038 ? -17.606 10.857 -45.987 1.00 87.75 1038 VAL A CA 1
ATOM 8305 C C . VAL A 1 1038 ? -16.807 12.018 -46.577 1.00 87.75 1038 VAL A C 1
ATOM 8307 O O . VAL A 1 1038 ? -17.401 12.892 -47.210 1.00 87.75 1038 VAL A O 1
ATOM 8310 N N . VAL A 1 1039 ? -15.488 12.037 -46.362 1.00 84.00 1039 VAL A N 1
ATOM 8311 C CA . VAL A 1 1039 ? -14.610 13.179 -46.671 1.00 84.00 1039 VAL A CA 1
ATOM 8312 C C . VAL A 1 1039 ? -13.681 12.895 -47.848 1.00 84.00 1039 VAL A C 1
ATOM 8314 O O . VAL A 1 1039 ? -13.541 13.746 -48.717 1.00 84.00 1039 VAL A O 1
ATOM 8317 N N . VAL A 1 1040 ? -13.029 11.729 -47.885 1.00 76.06 1040 VAL A N 1
ATOM 8318 C CA . VAL A 1 1040 ? -11.949 11.457 -48.855 1.00 76.06 1040 VAL A CA 1
ATOM 8319 C C . VAL A 1 1040 ? -12.505 10.992 -50.199 1.00 76.06 1040 VAL A C 1
ATOM 8321 O O . VAL A 1 1040 ? -12.080 11.473 -51.244 1.00 76.06 1040 VAL A O 1
ATOM 8324 N N . THR A 1 1041 ? -13.482 10.084 -50.196 1.00 79.19 1041 THR A N 1
ATOM 8325 C CA . THR A 1 1041 ? -14.058 9.524 -51.431 1.00 79.19 1041 THR A CA 1
ATOM 8326 C C . THR A 1 1041 ? -15.248 10.308 -51.972 1.00 79.19 1041 THR A C 1
ATOM 8328 O O . THR A 1 1041 ? -15.757 9.969 -53.037 1.00 79.19 1041 THR A O 1
ATOM 8331 N N . ASN A 1 1042 ? -15.722 11.329 -51.253 1.00 82.88 1042 ASN A N 1
ATOM 8332 C CA . ASN A 1 1042 ? -16.879 12.124 -51.650 1.00 82.88 1042 ASN A CA 1
ATOM 8333 C C . ASN A 1 1042 ? -16.443 13.401 -52.398 1.00 82.88 1042 ASN A C 1
ATOM 8335 O O . ASN A 1 1042 ? -16.015 14.360 -51.754 1.00 82.88 1042 ASN A O 1
ATOM 8339 N N . PRO A 1 1043 ? -16.594 13.471 -53.735 1.00 77.44 1043 PRO A N 1
ATOM 8340 C CA . PRO A 1 1043 ? -16.161 14.629 -54.522 1.00 77.44 1043 PRO A CA 1
ATOM 8341 C C . PRO A 1 1043 ? -16.984 15.899 -54.255 1.00 77.44 1043 PRO A C 1
ATOM 8343 O O . PRO A 1 1043 ? -16.539 16.990 -54.595 1.00 77.44 1043 PRO A O 1
ATOM 8346 N N . ASN A 1 1044 ? -18.162 15.769 -53.635 1.00 82.94 1044 ASN A N 1
ATOM 8347 C CA . ASN A 1 1044 ? -19.064 16.877 -53.310 1.00 82.94 1044 ASN A CA 1
ATOM 8348 C C . ASN A 1 1044 ? -19.007 17.258 -51.820 1.00 82.94 1044 ASN A C 1
ATOM 8350 O O . ASN A 1 1044 ? -19.934 17.884 -51.306 1.00 82.94 1044 ASN A O 1
ATOM 8354 N N . PHE A 1 1045 ? -17.966 16.840 -51.092 1.00 89.62 1045 PHE A N 1
ATOM 8355 C CA . PHE A 1 1045 ? -17.829 17.171 -49.678 1.00 89.62 1045 PHE A CA 1
ATOM 8356 C C . PHE A 1 1045 ? -17.674 18.686 -49.480 1.00 89.62 1045 PHE A C 1
ATOM 8358 O O . PHE A 1 1045 ? -16.706 19.291 -49.939 1.00 89.62 1045 PHE A O 1
ATOM 8365 N N . GLN A 1 1046 ? -18.607 19.278 -48.735 1.00 91.25 1046 GLN A N 1
ATOM 8366 C CA . GLN A 1 1046 ? -18.486 20.627 -48.189 1.00 91.25 1046 GLN A CA 1
ATOM 8367 C C . GLN A 1 1046 ? -18.442 20.548 -46.660 1.00 91.25 1046 GLN A C 1
ATOM 8369 O O . GLN A 1 1046 ? -19.268 19.848 -46.065 1.00 91.25 1046 GLN A O 1
ATOM 8374 N N . PRO A 1 1047 ? -17.489 21.222 -45.998 1.00 91.12 1047 PRO A N 1
ATOM 8375 C CA . PRO A 1 1047 ? -17.347 21.137 -44.557 1.00 91.12 1047 PRO A CA 1
ATOM 8376 C C . PRO A 1 1047 ? -18.413 21.975 -43.844 1.00 91.12 1047 PRO A C 1
ATOM 8378 O O . PRO A 1 1047 ? -18.571 23.169 -44.085 1.00 91.12 1047 PRO A O 1
ATOM 8381 N N . PHE A 1 1048 ? -19.077 21.374 -42.860 1.00 93.50 1048 PHE A N 1
ATOM 8382 C CA . PHE A 1 1048 ? -20.081 22.030 -42.020 1.00 93.50 1048 PHE A CA 1
ATOM 8383 C C . PHE A 1 1048 ? -19.530 23.276 -41.309 1.00 93.50 1048 PHE A C 1
ATOM 8385 O O . PHE A 1 1048 ? -20.282 24.200 -41.012 1.00 93.50 1048 PHE A O 1
ATOM 8392 N N . SER A 1 1049 ? -18.210 23.347 -41.090 1.00 90.44 1049 SER A N 1
ATOM 8393 C CA . SER A 1 1049 ? -17.536 24.529 -40.539 1.00 90.44 1049 SER A CA 1
ATOM 8394 C C . SER A 1 1049 ? -17.764 25.823 -41.332 1.00 90.44 1049 SER A C 1
ATOM 8396 O O . SER A 1 1049 ? -17.597 26.890 -40.753 1.00 90.44 1049 SER A O 1
ATOM 8398 N N . GLU A 1 1050 ? -18.152 25.760 -42.612 1.00 90.00 1050 GLU A N 1
ATOM 8399 C CA . GLU A 1 1050 ? -18.463 26.947 -43.433 1.00 90.00 1050 GLU A CA 1
ATOM 8400 C C . GLU A 1 1050 ? -19.654 27.754 -42.910 1.00 90.00 1050 GLU A C 1
ATOM 8402 O O . GLU A 1 1050 ? -19.685 28.975 -43.057 1.00 90.00 1050 GLU A O 1
ATOM 8407 N N . ILE A 1 1051 ? -20.602 27.090 -42.246 1.00 89.31 1051 ILE A N 1
ATOM 8408 C CA . ILE A 1 1051 ? -21.764 27.740 -41.633 1.00 89.31 1051 ILE A CA 1
ATOM 8409 C C . ILE A 1 1051 ? -21.621 27.882 -40.111 1.00 89.31 1051 ILE A C 1
ATOM 8411 O O . ILE A 1 1051 ? -22.580 28.253 -39.438 1.00 89.31 1051 ILE A O 1
ATOM 8415 N N . VAL A 1 1052 ? -20.443 27.587 -39.545 1.00 87.69 1052 VAL A N 1
ATOM 8416 C CA . VAL A 1 1052 ? -20.163 27.721 -38.108 1.00 87.69 1052 VAL A CA 1
ATOM 8417 C C . VAL A 1 1052 ? -19.378 29.004 -37.854 1.00 87.69 1052 VAL A C 1
ATOM 8419 O O . VAL A 1 1052 ? -18.210 29.139 -38.213 1.00 87.69 1052 VAL A O 1
ATOM 8422 N N . TYR A 1 1053 ? -20.006 29.945 -37.162 1.00 85.12 1053 TYR A N 1
ATOM 8423 C CA . TYR A 1 1053 ? -19.432 31.242 -36.843 1.00 85.12 1053 TYR A CA 1
ATOM 8424 C C . TYR A 1 1053 ? -18.805 31.247 -35.443 1.00 85.12 1053 TYR A C 1
ATOM 8426 O O . TYR A 1 1053 ? -19.419 30.834 -34.456 1.00 85.12 1053 TYR A O 1
ATOM 8434 N N . SER A 1 1054 ? -17.566 31.742 -35.367 1.00 80.19 1054 SER A N 1
ATOM 8435 C CA . SER A 1 1054 ? -16.825 31.941 -34.114 1.00 80.19 1054 SER A CA 1
ATOM 8436 C C . SER A 1 1054 ? -17.536 32.926 -33.180 1.00 80.19 1054 SER A C 1
ATOM 8438 O O . SER A 1 1054 ? -18.220 33.843 -33.630 1.00 80.19 1054 SER A O 1
ATOM 8440 N N . LYS A 1 1055 ? -17.275 32.800 -31.877 1.00 69.25 1055 LYS A N 1
ATOM 8441 C CA . LYS A 1 1055 ? -17.744 33.714 -30.828 1.00 69.25 1055 LYS A CA 1
ATOM 8442 C C . LYS A 1 1055 ? -17.380 35.189 -31.058 1.00 69.25 1055 LYS A C 1
ATOM 8444 O O . LYS A 1 1055 ? -18.102 36.082 -30.638 1.00 69.25 1055 LYS A O 1
ATOM 8449 N N . THR A 1 1056 ? -16.278 35.436 -31.766 1.00 72.31 1056 THR A N 1
ATOM 8450 C CA . THR A 1 1056 ? -15.702 36.767 -32.021 1.00 72.31 1056 THR A CA 1
ATOM 8451 C C . THR A 1 1056 ? -16.348 37.504 -33.197 1.00 72.31 1056 THR A C 1
ATOM 8453 O O . THR A 1 1056 ? -15.842 38.538 -33.644 1.00 72.31 1056 THR A O 1
ATOM 8456 N N . ILE A 1 1057 ? -17.434 36.955 -33.751 1.00 78.38 1057 ILE A N 1
ATOM 8457 C CA . ILE A 1 1057 ? -18.122 37.539 -34.903 1.00 78.38 1057 ILE A CA 1
ATOM 8458 C C . ILE A 1 1057 ? -18.902 38.811 -34.541 1.00 78.38 1057 ILE A C 1
ATOM 8460 O O . ILE A 1 1057 ? -19.020 39.712 -35.374 1.00 78.38 1057 ILE A O 1
ATOM 8464 N N . TYR A 1 1058 ? -19.391 38.905 -33.301 1.00 81.19 1058 TYR A N 1
ATOM 8465 C CA . TYR A 1 1058 ? -20.026 40.108 -32.774 1.00 81.19 1058 TYR A CA 1
ATOM 8466 C C . TYR A 1 1058 ? -18.956 41.050 -32.220 1.00 81.19 1058 TYR A C 1
ATOM 8468 O O . TYR A 1 1058 ? -18.094 40.640 -31.444 1.00 81.19 1058 TYR A O 1
ATOM 8476 N N . ARG A 1 1059 ? -19.005 42.313 -32.641 1.00 83.81 1059 ARG A N 1
ATOM 8477 C CA . ARG A 1 1059 ? -18.085 43.373 -32.225 1.00 83.81 1059 ARG A CA 1
ATOM 8478 C C . ARG A 1 1059 ? -18.838 44.662 -31.949 1.00 83.81 1059 ARG A C 1
ATOM 8480 O O . ARG A 1 1059 ? -19.800 44.980 -32.652 1.00 83.81 1059 ARG A O 1
ATOM 8487 N N . LEU A 1 1060 ? -18.363 45.408 -30.960 1.00 85.12 1060 LEU A N 1
ATOM 8488 C CA . LEU A 1 1060 ? -18.831 46.754 -30.660 1.00 85.12 1060 LEU A CA 1
ATOM 8489 C C . LEU A 1 1060 ? -18.451 47.698 -31.808 1.00 85.12 1060 LEU A C 1
ATOM 8491 O O . LEU A 1 1060 ? -17.394 47.561 -32.429 1.00 85.12 1060 LEU A O 1
ATOM 8495 N N . THR A 1 1061 ? -19.344 48.629 -32.139 1.00 87.94 1061 THR A N 1
ATOM 8496 C CA . THR A 1 1061 ? -19.116 49.606 -33.211 1.00 87.94 1061 THR A CA 1
ATOM 8497 C C . THR A 1 1061 ? -18.417 50.856 -32.672 1.00 87.94 1061 THR A C 1
ATOM 8499 O O . THR A 1 1061 ? -18.530 51.176 -31.489 1.00 87.94 1061 THR A O 1
ATOM 8502 N N . PRO A 1 1062 ? -17.775 51.663 -33.536 1.00 84.50 1062 PRO A N 1
ATOM 8503 C CA . PRO A 1 1062 ? -17.251 52.969 -33.133 1.00 84.50 1062 PRO A CA 1
ATOM 8504 C C . PRO A 1 1062 ? -18.303 53.877 -32.475 1.00 84.50 1062 PRO A C 1
ATOM 8506 O O . PRO A 1 1062 ? -17.967 54.690 -31.617 1.00 84.50 1062 PRO A O 1
ATOM 8509 N N . LYS A 1 1063 ? -19.585 53.711 -32.833 1.00 86.25 1063 LYS A N 1
ATOM 8510 C CA . LYS A 1 1063 ? -20.701 54.458 -32.244 1.00 86.25 1063 LYS A CA 1
ATOM 8511 C C . LYS A 1 1063 ? -20.917 54.122 -30.766 1.00 86.25 1063 LYS A C 1
ATOM 8513 O O . LYS A 1 1063 ? -21.190 55.027 -29.990 1.00 86.25 1063 LYS A O 1
ATOM 8518 N N . PHE A 1 1064 ? -20.720 52.865 -30.360 1.00 87.56 1064 PHE A N 1
ATOM 8519 C CA . PHE A 1 1064 ? -20.753 52.481 -28.944 1.00 87.56 1064 PHE A CA 1
ATOM 8520 C C . PHE A 1 1064 ? -19.717 53.261 -28.126 1.00 87.56 1064 PHE A C 1
ATOM 8522 O O . PHE A 1 1064 ? -20.050 53.800 -27.074 1.00 87.56 1064 PHE A O 1
ATOM 8529 N N . HIS A 1 1065 ? -18.486 53.369 -28.633 1.00 83.44 1065 HIS A N 1
ATOM 8530 C CA . HIS A 1 1065 ? -17.407 54.101 -27.964 1.00 83.44 1065 HIS A CA 1
ATOM 8531 C C . HIS A 1 1065 ? -17.610 55.621 -27.984 1.00 83.44 1065 HIS A C 1
ATOM 8533 O O . HIS A 1 1065 ? -17.225 56.293 -27.031 1.00 83.44 1065 HIS A O 1
ATOM 8539 N N . ALA A 1 1066 ? -18.227 56.162 -29.039 1.00 84.31 1066 ALA A N 1
ATOM 8540 C CA . ALA A 1 1066 ? -18.579 57.579 -29.117 1.00 84.31 1066 ALA A CA 1
ATOM 8541 C C . ALA A 1 1066 ? -19.674 57.957 -28.104 1.00 84.31 1066 ALA A C 1
ATOM 8543 O O . ALA A 1 1066 ? -19.552 58.975 -27.426 1.00 84.31 1066 ALA A O 1
ATOM 8544 N N . ASP A 1 1067 ? -20.702 57.116 -27.970 1.00 84.69 1067 ASP A N 1
ATOM 8545 C CA . ASP A 1 1067 ? -21.808 57.327 -27.031 1.00 84.69 1067 ASP A CA 1
ATOM 8546 C C . ASP A 1 1067 ? -21.404 56.996 -25.578 1.00 84.69 1067 ASP A C 1
ATOM 8548 O O . ASP A 1 1067 ? -21.989 57.530 -24.638 1.00 84.69 1067 ASP A O 1
ATOM 8552 N N . ASN A 1 1068 ? -20.375 56.156 -25.384 1.00 82.94 1068 ASN A N 1
ATOM 8553 C CA . ASN A 1 1068 ? -19.867 55.729 -24.074 1.00 82.94 1068 ASN A CA 1
ATOM 8554 C C . ASN A 1 1068 ? -18.333 55.900 -23.963 1.00 82.94 1068 ASN A C 1
ATOM 8556 O O . ASN A 1 1068 ? -17.601 54.904 -23.916 1.00 82.94 1068 ASN A O 1
ATOM 8560 N N . PRO A 1 1069 ? -17.808 57.138 -23.856 1.00 77.81 1069 PRO A N 1
ATOM 8561 C CA . PRO A 1 1069 ? -16.362 57.402 -23.889 1.00 77.81 1069 PRO A CA 1
ATOM 8562 C C . PRO A 1 1069 ? -15.575 56.720 -22.762 1.00 77.81 1069 PRO A C 1
ATOM 8564 O O . PRO A 1 1069 ? -14.416 56.350 -22.935 1.00 77.81 1069 PRO A O 1
ATOM 8567 N N . ASN A 1 1070 ? -16.216 56.503 -21.609 1.00 74.19 1070 ASN A N 1
ATOM 8568 C CA . ASN A 1 1070 ? -15.601 55.849 -20.452 1.00 74.19 1070 ASN A CA 1
ATOM 8569 C C . ASN A 1 1070 ? -15.388 54.338 -20.654 1.00 74.19 1070 ASN A C 1
ATOM 8571 O O . ASN A 1 1070 ? -14.567 53.750 -19.953 1.00 74.19 1070 ASN A O 1
ATOM 8575 N N . ALA A 1 1071 ? -16.075 53.707 -21.616 1.00 72.81 1071 ALA A N 1
ATOM 8576 C CA . ALA A 1 1071 ? -15.958 52.271 -21.868 1.00 72.81 1071 ALA A CA 1
ATOM 8577 C C . ALA A 1 1071 ? -14.552 51.867 -22.346 1.00 72.81 1071 ALA A C 1
ATOM 8579 O O . ALA A 1 1071 ? -14.094 50.766 -22.046 1.00 72.81 1071 ALA A O 1
ATOM 8580 N N . ILE A 1 1072 ? -13.835 52.771 -23.028 1.00 69.06 1072 ILE A N 1
ATOM 8581 C CA . ILE A 1 1072 ? -12.497 52.500 -23.575 1.00 69.06 1072 ILE A CA 1
ATOM 8582 C C . ILE A 1 1072 ? -11.427 52.313 -22.486 1.00 69.06 1072 ILE A C 1
ATOM 8584 O O . ILE A 1 1072 ? -10.437 51.636 -22.721 1.00 69.06 1072 ILE A O 1
ATOM 8588 N N . ASN A 1 1073 ? -11.650 52.871 -21.289 1.00 67.56 1073 ASN A N 1
ATOM 8589 C CA . ASN A 1 1073 ? -10.742 52.750 -20.141 1.00 67.56 1073 ASN A CA 1
ATOM 8590 C C . ASN A 1 1073 ? -11.043 51.521 -19.266 1.00 67.56 1073 ASN A C 1
ATOM 8592 O O . ASN A 1 1073 ? -10.268 51.201 -18.367 1.00 67.56 1073 ASN A O 1
ATOM 8596 N N . ILE A 1 1074 ? -12.191 50.873 -19.487 1.00 69.62 1074 ILE A N 1
ATOM 8597 C CA . ILE A 1 1074 ? -12.670 49.724 -18.707 1.00 69.62 1074 ILE A CA 1
ATOM 8598 C C . ILE A 1 1074 ? -12.389 48.410 -19.455 1.00 69.62 1074 ILE A C 1
ATOM 8600 O O . ILE A 1 1074 ? -12.110 47.388 -18.830 1.00 69.62 1074 ILE A O 1
ATOM 8604 N N . ILE A 1 1075 ? -12.428 48.430 -20.791 1.00 71.25 1075 ILE A N 1
ATOM 8605 C CA . ILE A 1 1075 ? -12.137 47.271 -21.645 1.00 71.25 1075 ILE A CA 1
ATOM 8606 C C . ILE A 1 1075 ? -10.619 47.177 -21.879 1.00 71.25 1075 ILE A C 1
ATOM 8608 O O . ILE A 1 1075 ? -9.964 48.180 -22.144 1.00 71.25 1075 ILE A O 1
ATOM 8612 N N . SER A 1 1076 ? -10.044 45.974 -21.771 1.00 59.78 1076 SER A N 1
ATOM 8613 C CA . SER A 1 1076 ? -8.594 45.752 -21.870 1.00 59.78 1076 SER A CA 1
ATOM 8614 C C . SER A 1 1076 ? -8.011 46.150 -23.231 1.00 59.78 1076 SER A C 1
ATOM 8616 O O . SER A 1 1076 ? -8.606 45.876 -24.277 1.00 59.78 1076 SER A O 1
ATOM 8618 N N . ASP A 1 1077 ? -6.807 46.722 -23.205 1.00 51.94 1077 ASP A N 1
ATOM 8619 C CA . ASP A 1 1077 ? -6.102 47.240 -24.379 1.00 51.94 1077 ASP A CA 1
ATOM 8620 C C . ASP A 1 1077 ? -5.885 46.143 -25.444 1.00 51.94 1077 ASP A C 1
ATOM 8622 O O . ASP A 1 1077 ? -5.428 45.041 -25.138 1.00 51.94 1077 ASP A O 1
ATOM 8626 N N . GLY A 1 1078 ? -6.273 46.414 -26.696 1.00 60.09 1078 GLY A N 1
ATOM 8627 C CA . GLY A 1 1078 ? -6.286 45.431 -27.796 1.00 60.09 1078 GLY A CA 1
ATOM 8628 C C . GLY A 1 1078 ? -7.584 44.620 -27.971 1.00 60.09 1078 GLY A C 1
ATOM 8629 O O . GLY A 1 1078 ? -7.743 43.978 -29.008 1.00 60.09 1078 GLY A O 1
ATOM 8630 N N . HIS A 1 1079 ? -8.536 44.716 -27.033 1.00 68.56 1079 HIS A N 1
ATOM 8631 C CA . HIS A 1 1079 ? -9.848 44.037 -27.060 1.00 68.56 1079 HIS A CA 1
ATOM 8632 C C . HIS A 1 1079 ? -11.039 45.013 -27.037 1.00 68.56 1079 HIS A C 1
ATOM 8634 O O . HIS A 1 1079 ? -12.173 44.618 -26.783 1.00 68.56 1079 HIS A O 1
ATOM 8640 N N . ALA A 1 1080 ? -10.800 46.301 -27.311 1.00 69.00 1080 ALA A N 1
ATOM 8641 C CA . ALA A 1 1080 ? -11.791 47.375 -27.169 1.00 69.00 1080 ALA A CA 1
ATOM 8642 C C . ALA A 1 1080 ? -13.118 47.112 -27.906 1.00 69.00 1080 ALA A C 1
ATOM 8644 O O . ALA A 1 1080 ? -14.173 47.509 -27.426 1.00 69.00 1080 ALA A O 1
ATOM 8645 N N . ASN A 1 1081 ? -13.068 46.410 -29.042 1.00 77.00 1081 ASN A N 1
ATOM 8646 C CA . ASN A 1 1081 ? -14.240 46.135 -29.873 1.00 77.00 1081 ASN A CA 1
ATOM 8647 C C . ASN A 1 1081 ? -14.867 44.751 -29.619 1.00 77.00 1081 ASN A C 1
ATOM 8649 O O . ASN A 1 1081 ? -15.798 44.382 -30.335 1.00 77.00 1081 ASN A O 1
ATOM 8653 N N . ASP A 1 1082 ? -14.359 43.954 -28.678 1.00 78.44 1082 ASP A N 1
ATOM 8654 C CA . ASP A 1 1082 ? -14.833 42.582 -28.472 1.00 78.44 1082 ASP A CA 1
ATOM 8655 C C . ASP A 1 1082 ? -16.185 42.565 -27.750 1.00 78.44 1082 ASP A C 1
ATOM 8657 O O . ASP A 1 1082 ? -16.390 43.253 -26.750 1.00 78.44 1082 ASP A O 1
ATOM 8661 N N . PHE A 1 1083 ? -17.122 41.745 -28.235 1.00 76.62 1083 PHE A N 1
ATOM 8662 C CA . PHE A 1 1083 ? -18.435 41.563 -27.610 1.00 76.62 1083 PHE A CA 1
ATOM 8663 C C . PHE A 1 1083 ? -18.389 40.492 -26.498 1.00 76.62 1083 PHE A C 1
ATOM 8665 O O . PHE A 1 1083 ? -19.067 39.459 -26.542 1.00 76.62 1083 PHE A O 1
ATOM 8672 N N . ALA A 1 1084 ? -17.515 40.725 -25.514 1.00 72.75 1084 ALA A N 1
ATOM 8673 C CA . ALA A 1 1084 ? -17.124 39.765 -24.485 1.00 72.75 1084 ALA A CA 1
ATOM 8674 C C . ALA A 1 1084 ? -18.254 39.380 -23.510 1.00 72.75 1084 ALA A C 1
ATOM 8676 O O . ALA A 1 1084 ? -19.199 40.128 -23.261 1.00 72.75 1084 ALA A O 1
ATOM 8677 N N . THR A 1 1085 ? -18.121 38.203 -22.884 1.00 66.75 1085 THR A N 1
ATOM 8678 C CA . THR A 1 1085 ? -19.109 37.684 -21.910 1.00 66.75 1085 THR A CA 1
ATOM 8679 C C . THR A 1 1085 ? -19.254 38.581 -20.676 1.00 66.75 1085 THR A C 1
ATOM 8681 O O . THR A 1 1085 ? -20.353 38.699 -20.142 1.00 66.75 1085 THR A O 1
ATOM 8684 N N . SER A 1 1086 ? -18.181 39.257 -20.262 1.00 69.00 1086 SER A N 1
ATOM 8685 C CA . SER A 1 1086 ? -18.171 40.170 -19.114 1.00 69.00 1086 SER A CA 1
ATOM 8686 C C . SER A 1 1086 ? -18.888 41.498 -19.367 1.00 69.00 1086 SER A C 1
ATOM 8688 O O . SER A 1 1086 ? -19.111 42.234 -18.410 1.00 69.00 1086 SER A O 1
ATOM 8690 N N . LEU A 1 1087 ? -19.269 41.831 -20.608 1.00 76.75 1087 LEU A N 1
ATOM 8691 C CA . LEU A 1 1087 ? -19.901 43.121 -20.920 1.00 76.75 1087 LEU A CA 1
ATOM 8692 C C . LEU A 1 1087 ? -21.210 43.337 -20.154 1.00 76.75 1087 LEU A C 1
ATOM 8694 O O . LEU A 1 1087 ? -21.456 44.450 -19.703 1.00 76.75 1087 LEU A O 1
ATOM 8698 N N . ILE A 1 1088 ? -22.006 42.280 -19.962 1.00 78.56 1088 ILE A N 1
ATOM 8699 C CA . ILE A 1 1088 ? -23.277 42.351 -19.222 1.00 78.56 1088 ILE A CA 1
ATOM 8700 C C . ILE A 1 1088 ? -23.030 42.646 -17.733 1.00 78.56 1088 ILE A C 1
ATOM 8702 O O . ILE A 1 1088 ? -23.781 43.403 -17.128 1.00 78.56 1088 ILE A O 1
ATOM 8706 N N . GLU A 1 1089 ? -21.966 42.083 -17.150 1.00 78.00 1089 GLU A N 1
ATOM 8707 C CA . GLU A 1 1089 ? -21.562 42.337 -15.757 1.00 78.00 1089 GLU A CA 1
ATOM 8708 C C . GLU A 1 1089 ? -20.887 43.705 -15.586 1.00 78.00 1089 GLU A C 1
ATOM 8710 O O . GLU A 1 1089 ? -21.002 44.329 -14.536 1.00 78.00 1089 GLU A O 1
ATOM 8715 N N . THR A 1 1090 ? -20.182 44.173 -16.617 1.00 78.31 1090 THR A N 1
ATOM 8716 C CA . THR A 1 1090 ? -19.362 45.392 -16.564 1.00 78.31 1090 THR A CA 1
ATOM 8717 C C . THR A 1 1090 ? -20.174 46.653 -16.859 1.00 78.31 1090 THR A C 1
ATOM 8719 O O . THR A 1 1090 ? -19.933 47.693 -16.254 1.00 78.31 1090 THR A O 1
ATOM 8722 N N . PHE A 1 1091 ? -21.139 46.573 -17.779 1.00 80.81 1091 PHE A N 1
ATOM 8723 C CA . PHE A 1 1091 ? -21.958 47.700 -18.229 1.00 80.81 1091 PHE A CA 1
ATOM 8724 C C . PHE A 1 1091 ? -23.443 47.447 -17.966 1.00 80.81 1091 PHE A C 1
ATOM 8726 O O . PHE A 1 1091 ? -24.263 47.559 -18.875 1.00 80.81 1091 PHE A O 1
ATOM 8733 N N . THR A 1 1092 ? -23.800 47.100 -16.728 1.00 76.56 1092 THR A N 1
ATOM 8734 C CA . THR A 1 1092 ? -25.182 46.757 -16.344 1.00 76.56 1092 THR A CA 1
ATOM 8735 C C . THR A 1 1092 ? -26.210 47.804 -16.771 1.00 76.56 1092 THR A C 1
ATOM 8737 O O . THR A 1 1092 ? -27.308 47.443 -17.176 1.00 76.56 1092 THR A O 1
ATOM 8740 N N . ASP A 1 1093 ? -25.835 49.085 -16.767 1.00 80.75 1093 ASP A N 1
ATOM 8741 C CA . ASP A 1 1093 ? -26.726 50.207 -17.094 1.00 80.75 1093 ASP A CA 1
ATOM 8742 C C . ASP A 1 1093 ? -27.013 50.347 -18.602 1.00 80.75 1093 ASP A C 1
ATOM 8744 O O . ASP A 1 1093 ? -27.887 51.113 -19.002 1.00 80.75 1093 ASP A O 1
ATOM 8748 N N . LEU A 1 1094 ? -26.281 49.612 -19.448 1.00 85.75 1094 LEU A N 1
ATOM 8749 C CA . LEU A 1 1094 ? -26.453 49.589 -20.905 1.00 85.75 1094 LEU A CA 1
ATOM 8750 C C . LEU A 1 1094 ? -27.224 48.347 -21.393 1.00 85.75 1094 LEU A C 1
ATOM 8752 O O . LEU A 1 1094 ? -27.501 48.234 -22.589 1.00 85.75 1094 LEU A O 1
ATOM 8756 N N . PHE A 1 1095 ? -27.559 47.421 -20.486 1.00 87.38 1095 PHE A N 1
ATOM 8757 C CA . PHE A 1 1095 ? -28.289 46.180 -20.757 1.00 87.38 1095 PHE A CA 1
ATOM 8758 C C . PHE A 1 1095 ? -29.616 46.157 -19.984 1.00 87.38 1095 PHE A C 1
ATOM 8760 O O . PHE A 1 1095 ? -29.639 46.013 -18.764 1.00 87.38 1095 PHE A O 1
ATOM 8767 N N . PHE A 1 1096 ? -30.737 46.228 -20.698 1.00 85.31 1096 PHE A N 1
ATOM 8768 C CA . PHE A 1 1096 ? -32.065 46.416 -20.100 1.00 85.31 1096 PHE A CA 1
ATOM 8769 C C . PHE A 1 1096 ? -32.854 45.103 -20.000 1.00 85.31 1096 PHE A C 1
ATOM 8771 O O . PHE A 1 1096 ? -32.707 44.229 -20.850 1.00 85.31 1096 PHE A O 1
ATOM 8778 N N . ASP A 1 1097 ? -33.692 44.938 -18.973 1.00 84.81 1097 ASP A N 1
ATOM 8779 C CA . ASP A 1 1097 ? -34.597 43.777 -18.865 1.00 84.81 1097 ASP A CA 1
ATOM 8780 C C . ASP A 1 1097 ? -35.763 43.862 -19.858 1.00 84.81 1097 ASP A C 1
ATOM 8782 O O . ASP A 1 1097 ? -36.070 42.887 -20.544 1.00 84.81 1097 ASP A O 1
ATOM 8786 N N . ASP A 1 1098 ? -36.336 45.056 -20.007 1.00 85.06 1098 ASP A N 1
ATOM 8787 C CA . ASP A 1 1098 ? -37.397 45.366 -20.961 1.00 85.06 1098 ASP A CA 1
ATOM 8788 C C . ASP A 1 1098 ? -36.878 46.290 -22.066 1.00 85.06 1098 ASP A C 1
ATOM 8790 O O . ASP A 1 1098 ? -35.939 47.062 -21.860 1.00 85.06 1098 ASP A O 1
ATOM 8794 N N . LYS A 1 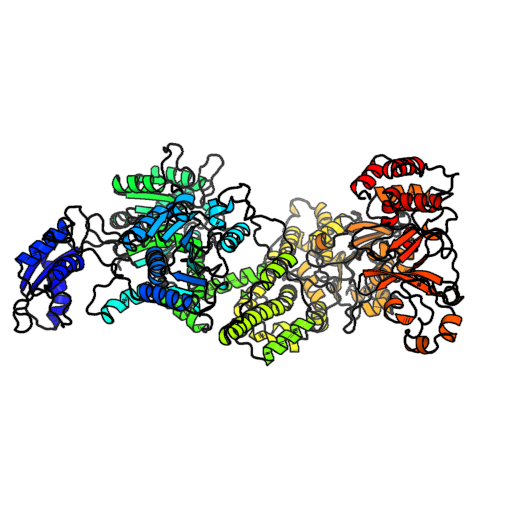1099 ? -37.487 46.221 -23.256 1.00 83.88 1099 LYS A N 1
ATOM 8795 C CA . LYS A 1 1099 ? -37.119 47.082 -24.386 1.00 83.88 1099 LYS A CA 1
ATOM 8796 C C . LYS A 1 1099 ? -37.422 48.553 -24.040 1.00 83.88 1099 LYS A C 1
ATOM 8798 O O . LYS A 1 1099 ? -38.598 48.866 -23.848 1.00 83.88 1099 LYS A O 1
ATOM 8803 N N . PRO A 1 1100 ? -36.422 49.455 -24.022 1.00 85.25 1100 PRO A N 1
ATOM 8804 C CA . PRO A 1 1100 ? -36.663 50.879 -23.796 1.00 85.25 1100 PRO A CA 1
ATOM 8805 C C . PRO A 1 1100 ? -37.501 51.510 -24.917 1.00 85.25 1100 PRO A C 1
ATOM 8807 O O . PRO A 1 1100 ? -37.378 51.127 -26.083 1.00 85.25 1100 PRO A O 1
ATOM 8810 N N . ASP A 1 1101 ? -38.333 52.492 -24.565 1.00 81.19 1101 ASP A N 1
ATOM 8811 C CA . ASP A 1 1101 ? -39.118 53.302 -25.510 1.00 81.19 1101 ASP A CA 1
ATOM 8812 C C . ASP A 1 1101 ? -38.477 54.690 -25.683 1.00 81.19 1101 ASP A C 1
ATOM 8814 O O . ASP A 1 1101 ? -39.002 55.711 -25.244 1.00 81.19 1101 ASP A O 1
ATOM 8818 N N . ASP A 1 1102 ? -37.267 54.712 -26.245 1.00 85.62 1102 ASP A N 1
ATOM 8819 C CA . ASP A 1 1102 ? -36.436 55.915 -26.414 1.00 85.62 1102 ASP A CA 1
ATOM 8820 C C . ASP A 1 1102 ? -36.169 56.267 -27.893 1.00 85.62 1102 ASP A C 1
ATOM 8822 O O . ASP A 1 1102 ? -35.322 57.102 -28.211 1.00 85.62 1102 ASP A O 1
ATOM 8826 N N . GLY A 1 1103 ? -36.906 55.637 -28.813 1.00 82.38 1103 GLY A N 1
ATOM 8827 C CA . GLY A 1 1103 ? -36.769 55.841 -30.257 1.00 82.38 1103 GLY A CA 1
ATOM 8828 C C . GLY A 1 1103 ? -35.604 55.088 -30.911 1.00 82.38 1103 GLY A C 1
ATOM 8829 O O . GLY A 1 1103 ? -35.419 55.216 -32.124 1.00 82.38 1103 GLY A O 1
ATOM 8830 N N . HIS A 1 1104 ? -34.840 54.284 -30.162 1.00 86.69 1104 HIS A N 1
ATOM 8831 C CA . HIS A 1 1104 ? -33.790 53.428 -30.712 1.00 86.69 1104 HIS A CA 1
ATOM 8832 C C . HIS A 1 1104 ? -34.252 51.980 -30.952 1.00 86.69 1104 HIS A C 1
ATOM 8834 O O . HIS A 1 1104 ? -35.184 51.458 -30.338 1.00 86.69 1104 HIS A O 1
ATOM 8840 N N . GLU A 1 1105 ? -33.576 51.293 -31.876 1.00 85.94 1105 GLU A N 1
ATOM 8841 C CA . GLU A 1 1105 ? -33.751 49.854 -32.069 1.00 85.94 1105 GLU A CA 1
ATOM 8842 C C . GLU A 1 1105 ? -32.872 49.066 -31.094 1.00 85.94 1105 GLU A C 1
ATOM 8844 O O . GLU A 1 1105 ? -31.720 49.422 -30.844 1.00 85.94 1105 GLU A O 1
ATOM 8849 N N . TYR A 1 1106 ? -33.395 47.947 -30.594 1.00 85.44 1106 TYR A N 1
ATOM 8850 C CA . TYR A 1 1106 ? -32.710 47.073 -29.644 1.00 85.44 1106 TYR A CA 1
ATOM 8851 C C . TYR A 1 1106 ? -32.709 45.632 -30.137 1.00 85.44 1106 TYR A C 1
ATOM 8853 O O . TYR A 1 1106 ? -33.691 45.158 -30.709 1.00 85.44 1106 TYR A O 1
ATOM 8861 N N . ILE A 1 1107 ? -31.612 44.936 -29.856 1.00 83.31 1107 ILE A N 1
ATOM 8862 C CA . ILE A 1 1107 ? -31.484 43.485 -29.973 1.00 83.31 1107 ILE A CA 1
ATOM 8863 C C . ILE A 1 1107 ? -31.520 42.867 -28.582 1.00 83.31 1107 ILE A C 1
ATOM 8865 O O . ILE A 1 1107 ? -31.044 43.458 -27.619 1.00 83.31 1107 ILE A O 1
ATOM 8869 N N . GLN A 1 1108 ? -32.059 41.665 -28.471 1.00 78.75 1108 GLN A N 1
ATOM 8870 C CA . GLN A 1 1108 ? -31.878 40.842 -27.286 1.00 78.75 1108 GLN A CA 1
ATOM 8871 C C . GLN A 1 1108 ? -30.487 40.208 -27.322 1.00 78.75 1108 GLN A C 1
ATOM 8873 O O . GLN A 1 1108 ? -30.025 39.771 -28.368 1.00 78.75 1108 GLN A O 1
ATOM 8878 N N . VAL A 1 1109 ? -29.804 40.149 -26.188 1.00 77.44 1109 VAL A N 1
ATOM 8879 C CA . VAL A 1 1109 ? -28.474 39.566 -26.036 1.00 77.44 1109 VAL A CA 1
ATOM 8880 C C . VAL A 1 1109 ? -28.549 38.455 -25.006 1.00 77.44 1109 VAL A C 1
ATOM 8882 O O . VAL A 1 1109 ? -28.927 38.687 -23.857 1.00 77.44 1109 VAL A O 1
ATOM 8885 N N . TYR A 1 1110 ? -28.171 37.250 -25.422 1.00 75.56 1110 TYR A N 1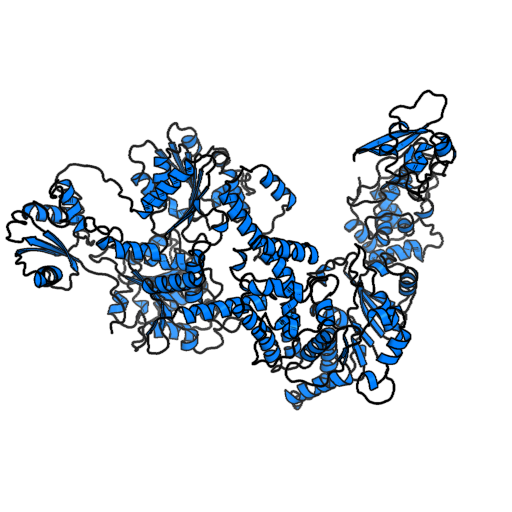
ATOM 8886 C CA . TYR A 1 1110 ? -28.086 36.088 -24.548 1.00 75.56 1110 TYR A CA 1
ATOM 8887 C C . TYR A 1 1110 ? -26.675 35.953 -23.971 1.00 75.56 1110 TYR A C 1
ATOM 8889 O O . TYR A 1 1110 ? -25.695 35.868 -24.719 1.00 75.56 1110 TYR A O 1
ATOM 8897 N N . GLY A 1 1111 ? -26.564 35.918 -22.644 1.00 73.50 1111 GLY A N 1
ATOM 8898 C CA . GLY A 1 1111 ? -25.281 35.839 -21.947 1.00 73.50 1111 GLY A CA 1
ATOM 8899 C C . GLY A 1 1111 ? -25.404 35.316 -20.518 1.00 73.50 1111 GLY A C 1
ATOM 8900 O O . GLY A 1 1111 ? -26.358 34.611 -20.180 1.00 73.50 1111 GLY A O 1
ATOM 8901 N N . ARG A 1 1112 ? -24.409 35.621 -19.679 1.00 71.56 1112 ARG A N 1
ATOM 8902 C CA . ARG A 1 1112 ? -24.370 35.215 -18.269 1.00 71.56 1112 ARG A CA 1
ATOM 8903 C C . ARG A 1 1112 ? -24.213 36.428 -17.361 1.00 71.56 1112 ARG A C 1
ATOM 8905 O O . ARG A 1 1112 ? -23.437 37.319 -17.682 1.00 71.56 1112 ARG A O 1
ATOM 8912 N N . LEU A 1 1113 ? -24.929 36.416 -16.242 1.00 73.56 1113 LEU A N 1
ATOM 8913 C CA . LEU A 1 1113 ? -24.819 37.390 -15.158 1.00 73.56 1113 LEU A CA 1
ATOM 8914 C C . LEU A 1 1113 ? -24.877 36.614 -13.835 1.00 73.56 1113 LEU A C 1
ATOM 8916 O O . LEU A 1 1113 ? -25.809 35.837 -13.633 1.00 73.56 1113 LEU A O 1
ATOM 8920 N N . ASN A 1 1114 ? -23.877 36.764 -12.958 1.00 71.69 1114 ASN A N 1
ATOM 8921 C CA . ASN A 1 1114 ? -23.799 36.056 -11.664 1.00 71.69 1114 ASN A CA 1
ATOM 8922 C C . ASN A 1 1114 ? -23.885 34.518 -11.771 1.00 71.69 1114 ASN A C 1
ATOM 8924 O O . ASN A 1 1114 ? -24.377 33.835 -10.875 1.00 71.69 1114 ASN A O 1
ATOM 8928 N N . GLY A 1 1115 ? -23.403 33.954 -12.881 1.00 64.31 1115 GLY A N 1
ATOM 8929 C CA . GLY A 1 1115 ? -23.441 32.511 -13.136 1.00 64.31 1115 GLY A CA 1
ATOM 8930 C C . GLY A 1 1115 ? -24.771 31.972 -13.684 1.00 64.31 1115 GLY A C 1
ATOM 8931 O O . GLY A 1 1115 ? -24.808 30.810 -14.093 1.00 64.31 1115 GLY A O 1
ATOM 8932 N N . GLU A 1 1116 ? -25.818 32.795 -13.785 1.00 68.81 1116 GLU A N 1
ATOM 8933 C CA . GLU A 1 1116 ? -27.108 32.432 -14.385 1.00 68.81 1116 GLU A CA 1
ATOM 8934 C C . GLU A 1 1116 ? -27.223 32.930 -15.832 1.00 68.81 1116 GLU A C 1
ATOM 8936 O O . GLU A 1 1116 ? -26.547 33.877 -16.244 1.00 68.81 1116 GLU A O 1
ATOM 8941 N N . ARG A 1 1117 ? -28.048 32.254 -16.646 1.00 71.00 1117 ARG A N 1
ATOM 8942 C CA . ARG A 1 1117 ? -28.290 32.651 -18.042 1.00 71.00 1117 ARG A CA 1
ATOM 8943 C C . ARG A 1 1117 ? -29.354 33.740 -18.082 1.00 71.00 1117 ARG A C 1
ATOM 8945 O O . ARG A 1 1117 ? -30.451 33.532 -17.574 1.00 71.00 1117 ARG A O 1
ATOM 8952 N N . VAL A 1 1118 ? -29.044 34.856 -18.734 1.00 74.44 1118 VAL A N 1
ATOM 8953 C CA . VAL A 1 1118 ? -29.941 36.014 -18.837 1.00 74.44 1118 VAL A CA 1
ATOM 8954 C C . VAL A 1 1118 ? -30.089 36.470 -20.284 1.00 74.44 1118 VAL A C 1
ATOM 8956 O O . VAL A 1 1118 ? -29.193 36.276 -21.110 1.00 74.44 1118 VAL A O 1
ATOM 8959 N N . CYS A 1 1119 ? -31.230 37.088 -20.575 1.00 80.69 1119 CYS A N 1
ATOM 8960 C CA . CYS A 1 1119 ? -31.519 37.744 -21.840 1.00 80.69 1119 CYS A CA 1
ATOM 8961 C C . CYS A 1 1119 ? -31.773 39.226 -21.557 1.00 80.69 1119 CYS A C 1
ATOM 8963 O O . CYS A 1 1119 ? -32.647 39.538 -20.755 1.00 80.69 1119 CYS A O 1
ATOM 8965 N N . LYS A 1 1120 ? -31.001 40.119 -22.179 1.00 84.25 1120 LYS A N 1
ATOM 8966 C CA . LYS A 1 1120 ? -31.090 41.573 -21.964 1.00 84.25 1120 LYS A CA 1
ATOM 8967 C C . LYS A 1 1120 ? -31.206 42.311 -23.292 1.00 84.25 1120 LYS A C 1
ATOM 8969 O O . LYS A 1 1120 ? -30.633 41.869 -24.279 1.00 84.25 1120 LYS A O 1
ATOM 8974 N N . TYR A 1 1121 ? -31.896 43.439 -23.334 1.00 85.12 1121 TYR A N 1
ATOM 8975 C CA . TYR A 1 1121 ? -31.938 44.322 -24.493 1.00 85.12 1121 TYR A CA 1
ATOM 8976 C C . TYR A 1 1121 ? -30.691 45.207 -24.552 1.00 85.12 1121 TYR A C 1
ATOM 8978 O O . TYR A 1 1121 ? -30.310 45.831 -23.565 1.00 85.12 1121 TYR A O 1
ATOM 8986 N N . PHE A 1 1122 ? -30.076 45.274 -25.730 1.00 87.44 1122 PHE A N 1
ATOM 8987 C CA . PHE A 1 1122 ? -28.895 46.075 -26.034 1.00 87.44 1122 PHE A CA 1
ATOM 8988 C C . PHE A 1 1122 ? -29.109 46.844 -27.340 1.00 87.44 1122 PHE A C 1
ATOM 8990 O O . PHE A 1 1122 ? -29.741 46.331 -28.267 1.00 87.44 1122 PHE A O 1
ATOM 8997 N N . ARG A 1 1123 ? -28.620 48.084 -27.429 1.00 88.25 1123 ARG A N 1
ATOM 8998 C CA . ARG A 1 1123 ? -28.919 48.955 -28.575 1.00 88.25 1123 ARG A CA 1
ATOM 8999 C C . ARG A 1 1123 ? -28.324 48.389 -29.867 1.00 88.25 1123 ARG A C 1
ATOM 9001 O O . ARG A 1 1123 ? -27.166 47.975 -29.918 1.00 88.25 1123 ARG A O 1
ATOM 9008 N N . ARG A 1 1124 ? -29.124 48.353 -30.933 1.00 85.75 1124 ARG A N 1
ATOM 9009 C CA . ARG A 1 1124 ? -28.803 47.660 -32.190 1.00 85.75 1124 ARG A CA 1
ATOM 9010 C C . ARG A 1 1124 ? -27.600 48.263 -32.913 1.00 85.75 1124 ARG A C 1
ATOM 9012 O O . ARG A 1 1124 ? -26.810 47.523 -33.490 1.00 85.75 1124 ARG A O 1
ATOM 9019 N N . ASP A 1 1125 ? -27.468 49.581 -32.922 1.00 87.50 1125 ASP A N 1
ATOM 9020 C CA . ASP A 1 1125 ? -26.422 50.324 -33.636 1.00 87.50 1125 ASP A CA 1
ATOM 9021 C C . ASP A 1 1125 ? -25.058 50.319 -32.918 1.00 87.50 1125 ASP A C 1
ATOM 9023 O O . ASP A 1 1125 ? -24.048 50.734 -33.495 1.00 87.50 1125 ASP A O 1
ATOM 9027 N N . TRP A 1 1126 ? -25.005 49.792 -31.693 1.00 88.81 1126 TRP A N 1
ATOM 9028 C CA . TRP A 1 1126 ? -23.775 49.566 -30.934 1.00 88.81 1126 TRP A CA 1
ATOM 9029 C C . TRP A 1 1126 ? -23.056 48.259 -31.292 1.00 88.81 1126 TRP A C 1
ATOM 9031 O O . TRP A 1 1126 ? -21.908 48.083 -30.892 1.00 88.81 1126 TRP A O 1
ATOM 9041 N N . VAL A 1 1127 ? -23.675 47.368 -32.077 1.00 86.06 1127 VAL A N 1
ATOM 9042 C CA . VAL A 1 1127 ? -23.089 46.081 -32.502 1.00 86.06 1127 VAL A CA 1
ATOM 9043 C C . VAL A 1 1127 ? -23.031 45.987 -34.028 1.00 86.06 1127 VAL A C 1
ATOM 9045 O O . VAL A 1 1127 ? -23.922 46.458 -34.743 1.00 86.06 1127 VAL A O 1
ATOM 9048 N N . ASN A 1 1128 ? -21.961 45.384 -34.548 1.00 84.94 1128 ASN A N 1
ATOM 9049 C CA . ASN A 1 1128 ? -21.803 45.099 -35.975 1.00 84.94 1128 ASN A CA 1
ATOM 9050 C C . ASN A 1 1128 ? -22.914 44.161 -36.510 1.00 84.94 1128 ASN A C 1
ATOM 9052 O O . ASN A 1 1128 ? -23.655 43.547 -35.750 1.00 84.94 1128 ASN A O 1
ATOM 9056 N N . ASN A 1 1129 ? -23.060 44.062 -37.839 1.00 82.56 1129 ASN A N 1
ATOM 9057 C CA . ASN A 1 1129 ? -24.148 43.314 -38.492 1.00 82.56 1129 ASN A CA 1
ATOM 9058 C C . ASN A 1 1129 ? -23.660 42.038 -39.212 1.00 82.56 1129 ASN A C 1
ATOM 9060 O O . ASN A 1 1129 ? -23.639 42.020 -40.445 1.00 82.56 1129 ASN A O 1
ATOM 9064 N N . PRO A 1 1130 ? -23.216 40.988 -38.501 1.00 83.75 1130 PRO A N 1
ATOM 9065 C CA . PRO A 1 1130 ? -22.815 39.748 -39.152 1.00 83.75 1130 PRO A CA 1
ATOM 9066 C C . PRO A 1 1130 ? -24.030 38.963 -39.689 1.00 83.75 1130 PRO A C 1
ATOM 9068 O O . PRO A 1 1130 ? -25.129 39.111 -39.149 1.00 83.75 1130 PRO A O 1
ATOM 9071 N N . PRO A 1 1131 ? -23.849 38.080 -40.697 1.00 81.50 1131 PRO A N 1
ATOM 9072 C CA . PRO A 1 1131 ? -24.939 37.323 -41.329 1.00 81.50 1131 PRO A CA 1
ATOM 9073 C C . PRO A 1 1131 ? -25.933 36.630 -40.375 1.00 81.50 1131 PRO A C 1
ATOM 9075 O O . PRO A 1 1131 ? -27.136 36.739 -40.614 1.00 81.50 1131 PRO A O 1
ATOM 9078 N N . PRO A 1 1132 ? -25.507 35.965 -39.277 1.00 79.44 1132 PRO A N 1
ATOM 9079 C CA . PRO A 1 1132 ? -26.446 35.305 -38.374 1.00 79.44 1132 PRO A CA 1
ATOM 9080 C C . PRO A 1 1132 ? -27.270 36.271 -37.509 1.00 79.44 1132 PRO A C 1
ATOM 9082 O O . PRO A 1 1132 ? -28.249 35.830 -36.917 1.00 79.44 1132 PRO A O 1
ATOM 9085 N N . LEU A 1 1133 ? -26.943 37.567 -37.402 1.00 78.19 1133 LEU A N 1
ATOM 9086 C CA . LEU A 1 1133 ? -27.579 38.468 -36.425 1.00 78.19 1133 LEU A CA 1
ATOM 9087 C C . LEU A 1 1133 ? -29.110 38.530 -36.581 1.00 78.19 1133 LEU A C 1
ATOM 9089 O O . LEU A 1 1133 ? -29.833 38.387 -35.597 1.00 78.19 1133 LEU A O 1
ATOM 9093 N N . THR A 1 1134 ? -29.604 38.666 -37.814 1.00 74.50 1134 THR A N 1
ATOM 9094 C CA . THR A 1 1134 ? -31.034 38.846 -38.137 1.00 74.50 1134 THR A CA 1
ATOM 9095 C C . THR A 1 1134 ? -31.683 37.614 -38.773 1.00 74.50 1134 THR A C 1
ATOM 9097 O O . THR A 1 1134 ? -32.786 37.704 -39.303 1.00 74.50 1134 THR A O 1
ATOM 9100 N N . LYS A 1 1135 ? -31.011 36.462 -38.740 1.00 79.56 1135 LYS A N 1
ATOM 9101 C CA . LYS A 1 1135 ? -31.496 35.190 -39.297 1.00 79.56 1135 LYS A CA 1
ATOM 9102 C C . LYS A 1 1135 ? -31.755 34.173 -38.189 1.00 79.56 1135 LYS A C 1
ATOM 9104 O O . LYS A 1 1135 ? -31.334 34.386 -37.046 1.00 79.56 1135 LYS A O 1
ATOM 9109 N N . PHE A 1 1136 ? -32.437 33.078 -38.513 1.00 79.19 1136 PHE A N 1
ATOM 9110 C CA . PHE A 1 1136 ? -32.529 31.935 -37.612 1.00 79.19 1136 PHE A CA 1
ATOM 9111 C C . PHE A 1 1136 ? -31.166 31.237 -37.526 1.00 79.19 1136 PHE A C 1
ATOM 9113 O O . PHE A 1 1136 ? -30.482 31.057 -38.532 1.00 79.19 1136 PHE A O 1
ATOM 9120 N N . LYS A 1 1137 ? -30.750 30.846 -36.322 1.00 81.62 1137 LYS A N 1
ATOM 9121 C CA . LYS A 1 1137 ? -29.499 30.106 -36.090 1.00 81.62 1137 LYS A CA 1
ATOM 9122 C C . LYS A 1 1137 ? -29.658 29.099 -34.965 1.00 81.62 1137 LYS A C 1
ATOM 9124 O O . LYS A 1 1137 ? -30.542 29.231 -34.116 1.00 81.62 1137 LYS A O 1
ATOM 9129 N N . VAL A 1 1138 ? -28.750 28.132 -34.938 1.00 82.31 1138 VAL A N 1
ATOM 9130 C CA . VAL A 1 1138 ? -28.573 27.216 -33.809 1.00 82.31 1138 VAL A CA 1
ATOM 9131 C C . VAL A 1 1138 ? -27.403 27.707 -32.962 1.00 82.31 1138 VAL A C 1
ATOM 9133 O O . VAL A 1 1138 ? -26.320 27.965 -33.484 1.00 82.31 1138 VAL A O 1
ATOM 9136 N N . ILE A 1 1139 ? -27.604 27.853 -31.653 1.00 77.50 1139 ILE A N 1
ATOM 9137 C CA . ILE A 1 1139 ? -26.562 28.303 -30.721 1.00 77.50 1139 ILE A CA 1
ATOM 9138 C C . ILE A 1 1139 ? -25.986 27.092 -29.976 1.00 77.50 1139 ILE A C 1
ATOM 9140 O O . ILE A 1 1139 ? -26.725 26.275 -29.428 1.00 77.50 1139 ILE A O 1
ATOM 9144 N N . VAL A 1 1140 ? -24.655 26.977 -29.932 1.00 75.12 1140 VAL A N 1
ATOM 9145 C CA . VAL A 1 1140 ? -23.949 25.860 -29.280 1.00 75.12 1140 VAL A CA 1
ATOM 9146 C C . VAL A 1 1140 ? -22.887 26.398 -28.308 1.00 75.12 1140 VAL A C 1
ATOM 9148 O O . VAL A 1 1140 ? -22.192 27.353 -28.649 1.00 75.12 1140 VAL A O 1
ATOM 9151 N N . PRO A 1 1141 ? -22.712 25.828 -27.098 1.00 71.62 1141 PRO A N 1
ATOM 9152 C CA . PRO A 1 1141 ? -21.642 26.248 -26.188 1.00 71.62 1141 PRO A CA 1
ATOM 9153 C C . PRO A 1 1141 ? -20.242 26.045 -26.793 1.00 71.62 1141 PRO A C 1
ATOM 9155 O O . PRO A 1 1141 ? -19.958 24.988 -27.364 1.00 71.62 1141 PRO A O 1
ATOM 9158 N N . GLU A 1 1142 ? -19.342 27.019 -26.616 1.00 67.00 1142 GLU A N 1
ATOM 9159 C CA . GLU A 1 1142 ? -17.943 26.911 -27.074 1.00 67.00 1142 GLU A CA 1
ATOM 9160 C C . GLU A 1 1142 ? -17.129 25.928 -26.211 1.00 67.00 1142 GLU A C 1
ATOM 9162 O O . GLU A 1 1142 ? -16.265 25.206 -26.710 1.00 67.00 1142 GLU A O 1
ATOM 9167 N N . SER A 1 1143 ? -17.425 25.888 -24.909 1.00 59.03 1143 SER A N 1
ATOM 9168 C CA . SER A 1 1143 ? -16.777 25.018 -23.923 1.00 59.03 1143 SER A CA 1
ATOM 9169 C C . SER A 1 1143 ? -17.819 24.078 -23.328 1.00 59.03 1143 SER A C 1
ATOM 9171 O O . SER A 1 1143 ? -18.785 24.545 -22.725 1.00 59.03 1143 SER A O 1
ATOM 9173 N N . ASN A 1 1144 ? -17.659 22.761 -23.487 1.00 53.72 1144 ASN A N 1
ATOM 9174 C CA . ASN A 1 1144 ? -18.636 21.797 -22.973 1.00 53.72 1144 ASN A CA 1
ATOM 9175 C C . ASN A 1 1144 ? -17.951 20.619 -22.265 1.00 53.72 1144 ASN A C 1
ATOM 9177 O O . ASN A 1 1144 ? -17.204 19.866 -22.886 1.00 53.72 1144 ASN A O 1
ATOM 9181 N N . GLY A 1 1145 ? -18.211 20.473 -20.963 1.00 42.97 1145 GLY A N 1
ATOM 9182 C CA . GLY A 1 1145 ? -17.742 19.354 -20.138 1.00 42.97 1145 GLY A CA 1
ATOM 9183 C C . GLY A 1 1145 ? -18.833 18.344 -19.759 1.00 42.97 1145 GLY A C 1
ATOM 9184 O O . GLY A 1 1145 ? -18.498 17.310 -19.192 1.00 42.97 1145 GLY A O 1
ATOM 9185 N N . SER A 1 1146 ? -20.113 18.620 -20.051 1.00 41.12 1146 SER A N 1
ATOM 9186 C CA . SER A 1 1146 ? -21.264 17.807 -19.610 1.00 41.12 1146 SER A CA 1
ATOM 9187 C C . SER A 1 1146 ? -22.112 17.224 -20.747 1.00 41.12 1146 SER A C 1
ATOM 9189 O O . SER A 1 1146 ? -23.011 16.434 -20.485 1.00 41.12 1146 SER A O 1
ATOM 9191 N N . GLY A 1 1147 ? -21.837 17.575 -22.008 1.00 39.78 1147 GLY A N 1
ATOM 9192 C CA . GLY A 1 1147 ? -22.462 16.935 -23.172 1.00 39.78 1147 GLY A CA 1
ATOM 9193 C C . GLY A 1 1147 ? -23.873 17.416 -23.532 1.00 39.78 1147 GLY A C 1
ATOM 9194 O O . GLY A 1 1147 ? -24.424 16.928 -24.512 1.00 39.78 1147 GLY A O 1
ATOM 9195 N N . ALA A 1 1148 ? -24.447 18.404 -22.835 1.00 41.41 1148 ALA A N 1
ATOM 9196 C CA . ALA A 1 1148 ? -25.691 19.036 -23.283 1.00 41.41 1148 ALA A CA 1
ATOM 9197 C C . ALA A 1 1148 ? -25.412 19.921 -24.515 1.00 41.41 1148 ALA A C 1
ATOM 9199 O O . ALA A 1 1148 ? -24.704 20.928 -24.422 1.00 41.41 1148 ALA A O 1
ATOM 9200 N N . LEU A 1 1149 ? -25.920 19.519 -25.678 1.00 47.31 1149 LEU A N 1
ATOM 9201 C CA . LEU A 1 1149 ? -25.903 20.255 -26.944 1.00 47.31 1149 LEU A CA 1
ATOM 9202 C C . LEU A 1 1149 ? -27.356 20.554 -27.326 1.00 47.31 1149 LEU A C 1
ATOM 9204 O O . LEU A 1 1149 ? -28.177 19.645 -27.355 1.00 47.31 1149 LEU A O 1
ATOM 9208 N N . GLY A 1 1150 ? -27.647 21.811 -27.660 1.00 52.09 1150 GLY A N 1
ATOM 9209 C CA . GLY A 1 1150 ? -28.864 22.172 -28.387 1.00 52.09 1150 GLY A CA 1
ATOM 9210 C C . GLY A 1 1150 ? -30.130 22.353 -27.551 1.00 52.09 1150 GLY A C 1
ATOM 9211 O O . GLY A 1 1150 ? -31.089 21.607 -27.730 1.00 52.09 1150 GLY A O 1
ATOM 9212 N N . GLU A 1 1151 ? -30.184 23.426 -26.760 1.00 46.50 1151 GLU A N 1
ATOM 9213 C CA . GLU A 1 1151 ? -31.461 24.102 -26.515 1.00 46.50 1151 GLU A CA 1
ATOM 9214 C C . GLU A 1 1151 ? -31.376 25.572 -26.935 1.00 46.50 1151 GLU A C 1
ATOM 9216 O O . GLU A 1 1151 ? -30.383 26.251 -26.664 1.00 46.50 1151 GLU A O 1
ATOM 9221 N N . VAL A 1 1152 ? -32.482 26.013 -27.545 1.00 53.75 1152 VAL A N 1
ATOM 9222 C CA . VAL A 1 1152 ? -32.836 27.330 -28.103 1.00 53.75 1152 VAL A CA 1
ATOM 9223 C C . VAL A 1 1152 ? -32.526 27.523 -29.597 1.00 53.75 1152 VAL A C 1
ATOM 9225 O O . VAL A 1 1152 ? -31.406 27.823 -30.008 1.00 53.75 1152 VAL A O 1
ATOM 9228 N N . VAL A 1 1153 ? -33.592 27.431 -30.403 1.00 51.50 1153 VAL A N 1
ATOM 9229 C CA . VAL A 1 1153 ? -33.693 28.015 -31.751 1.00 51.50 1153 VAL A CA 1
ATOM 9230 C C . VAL A 1 1153 ? -34.147 29.468 -31.590 1.00 51.50 1153 VAL A C 1
ATOM 9232 O O . VAL A 1 1153 ? -35.153 29.706 -30.924 1.00 51.50 1153 VAL A O 1
ATOM 9235 N N . SER A 1 1154 ? -33.429 30.443 -32.160 1.00 52.31 1154 SER A N 1
ATOM 9236 C CA . SER A 1 1154 ? -33.784 31.868 -32.028 1.00 52.31 1154 SER A CA 1
ATOM 9237 C C . SER A 1 1154 ? -34.218 32.509 -33.352 1.00 52.31 1154 SER A C 1
ATOM 9239 O O . SER A 1 1154 ? -33.635 32.257 -34.404 1.00 52.31 1154 SER A O 1
ATOM 9241 N N . THR A 1 1155 ? -35.277 33.325 -33.269 1.00 47.47 1155 THR A N 1
ATOM 9242 C CA . THR A 1 1155 ? -35.879 34.179 -34.317 1.00 47.47 1155 THR A CA 1
ATOM 9243 C C . THR A 1 1155 ? -35.060 35.487 -34.473 1.00 47.47 1155 THR A C 1
ATOM 9245 O O . THR A 1 1155 ? -34.052 35.647 -33.772 1.00 47.47 1155 THR A O 1
ATOM 9248 N N . PRO A 1 1156 ? -35.395 36.439 -35.378 1.00 41.78 1156 PRO A N 1
ATOM 9249 C CA . PRO A 1 1156 ? -34.479 37.504 -35.792 1.00 41.78 1156 PRO A CA 1
ATOM 9250 C C . PRO A 1 1156 ? -34.402 38.658 -34.779 1.00 41.78 1156 PRO A C 1
ATOM 9252 O O . PRO A 1 1156 ? -34.672 39.796 -35.130 1.00 41.78 1156 PRO A O 1
ATOM 9255 N N . LEU A 1 1157 ? -34.072 38.388 -33.512 1.00 51.69 1157 LEU A N 1
ATOM 9256 C CA . LEU A 1 1157 ? -33.896 39.419 -32.480 1.00 51.69 1157 LEU A CA 1
ATOM 9257 C C . LEU A 1 1157 ? -32.771 39.127 -31.466 1.00 51.69 1157 LEU A C 1
ATOM 9259 O O . LEU A 1 1157 ? -32.552 39.967 -30.603 1.00 51.69 1157 LEU A O 1
ATOM 9263 N N . VAL A 1 1158 ? -32.034 38.006 -31.559 1.00 59.50 1158 VAL A N 1
ATOM 9264 C CA . VAL A 1 1158 ? -31.052 37.588 -30.528 1.00 59.50 1158 VAL A CA 1
ATOM 9265 C C . VAL A 1 1158 ? -29.592 37.628 -31.025 1.00 59.50 1158 VAL A C 1
ATOM 9267 O O . VAL A 1 1158 ? -29.231 36.878 -31.935 1.00 59.50 1158 VAL A O 1
ATOM 9270 N N . GLY A 1 1159 ? -28.748 38.463 -30.407 1.00 59.62 1159 GLY A N 1
ATOM 9271 C CA . GLY A 1 1159 ? -27.280 38.375 -30.392 1.00 59.62 1159 GLY A CA 1
ATOM 9272 C C . GLY A 1 1159 ? -26.777 37.543 -29.199 1.00 59.62 1159 GLY A C 1
ATOM 9273 O O . GLY A 1 1159 ? -27.499 37.344 -28.225 1.00 59.62 1159 GLY A O 1
ATOM 9274 N N . SER A 1 1160 ? -25.551 37.021 -29.248 1.00 61.94 1160 SER A N 1
ATOM 9275 C CA . SER A 1 1160 ? -24.983 36.190 -28.170 1.00 61.94 1160 SER A CA 1
ATOM 9276 C C . SER A 1 1160 ? -23.604 36.687 -27.753 1.00 61.94 1160 SER A C 1
ATOM 9278 O O . SER A 1 1160 ? -22.812 37.067 -28.614 1.00 61.94 1160 SER A O 1
ATOM 9280 N N . THR A 1 1161 ? -23.291 36.638 -26.458 1.00 63.03 1161 THR A N 1
ATOM 9281 C CA . THR A 1 1161 ? -21.931 36.921 -25.974 1.00 63.03 1161 THR A CA 1
ATOM 9282 C C . THR A 1 1161 ? -20.968 35.761 -26.256 1.00 63.03 1161 THR A C 1
ATOM 9284 O O . THR A 1 1161 ? -21.379 34.668 -26.655 1.00 63.03 1161 THR A O 1
ATOM 9287 N N . GLU A 1 1162 ? -19.673 35.979 -26.012 1.00 62.88 1162 GLU A N 1
ATOM 9288 C CA . GLU A 1 1162 ? -18.562 35.066 -26.330 1.00 62.88 1162 GLU A CA 1
ATOM 9289 C C . GLU A 1 1162 ? -18.617 33.627 -25.759 1.00 62.88 1162 GLU A C 1
ATOM 9291 O O . GLU A 1 1162 ? -17.734 32.814 -26.020 1.00 62.88 1162 GLU A O 1
ATOM 9296 N N . THR A 1 1163 ? -19.641 33.273 -24.986 1.00 59.12 1163 THR A N 1
ATOM 9297 C CA . THR A 1 1163 ? -19.816 31.927 -24.413 1.00 59.12 1163 THR A CA 1
ATOM 9298 C C . THR A 1 1163 ? -20.295 30.888 -25.447 1.00 59.12 1163 THR A C 1
ATOM 9300 O O . THR A 1 1163 ? -20.245 29.676 -25.195 1.00 59.12 1163 THR A O 1
ATOM 9303 N N . PHE A 1 1164 ? -20.749 31.337 -26.621 1.00 72.50 1164 PHE A N 1
ATOM 9304 C CA . PHE A 1 1164 ? -21.402 30.499 -27.623 1.00 72.50 1164 PHE A CA 1
ATOM 9305 C C . PHE A 1 1164 ? -20.831 30.672 -29.036 1.00 72.50 1164 PHE A C 1
ATOM 9307 O O . PHE A 1 1164 ? -20.316 31.728 -29.396 1.00 72.50 1164 PHE A O 1
ATOM 9314 N N . ILE A 1 1165 ? -20.986 29.631 -29.855 1.00 77.88 1165 ILE A N 1
ATOM 9315 C CA . ILE A 1 1165 ? -20.830 29.680 -31.313 1.00 77.88 1165 ILE A CA 1
ATOM 9316 C C . ILE A 1 1165 ? -22.215 29.669 -31.972 1.00 77.88 1165 ILE A C 1
ATOM 9318 O O . ILE A 1 11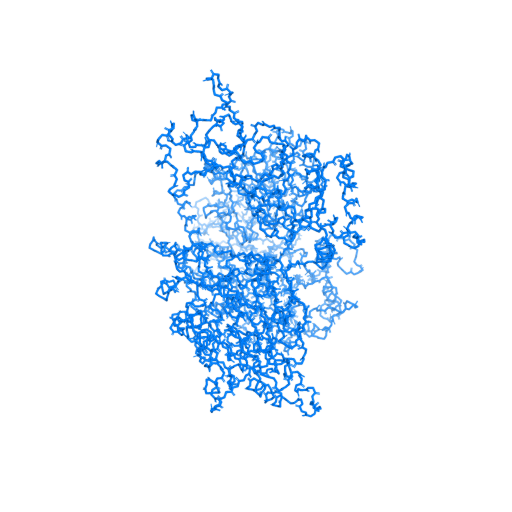65 ? -23.159 29.082 -31.434 1.00 77.88 1165 ILE A O 1
ATOM 9322 N N . SER A 1 1166 ? -22.337 30.314 -33.132 1.00 82.56 1166 SER A N 1
ATOM 9323 C CA . SER A 1 1166 ? -23.574 30.325 -33.927 1.00 82.56 1166 SER A CA 1
ATOM 9324 C C . SER A 1 1166 ? -23.425 29.413 -35.140 1.00 82.56 1166 SER A C 1
ATOM 9326 O O . SER A 1 1166 ? -22.393 29.452 -35.806 1.00 82.56 1166 SER A O 1
ATOM 9328 N N . VAL A 1 1167 ? -24.447 28.618 -35.444 1.00 86.00 1167 VAL A N 1
ATOM 9329 C CA . VAL A 1 1167 ? -24.468 27.712 -36.596 1.00 86.00 1167 VAL A CA 1
ATOM 9330 C C . VAL A 1 1167 ? -25.625 28.075 -37.523 1.00 86.00 1167 VAL A C 1
ATOM 9332 O O . VAL A 1 1167 ? -26.792 28.038 -37.124 1.00 86.00 1167 VAL A O 1
ATOM 9335 N N . GLY A 1 1168 ? -25.281 28.406 -38.765 1.00 85.12 1168 GLY A N 1
ATOM 9336 C CA . GLY A 1 1168 ? -26.197 28.787 -39.833 1.00 85.12 1168 GLY A CA 1
ATOM 9337 C C . GLY A 1 1168 ? -26.709 30.227 -39.764 1.00 85.12 1168 GLY A C 1
ATOM 9338 O O . GLY A 1 1168 ? -26.536 30.939 -38.774 1.00 85.12 1168 GLY A O 1
ATOM 9339 N N . ALA A 1 1169 ? -27.335 30.643 -40.863 1.00 87.25 1169 ALA A N 1
ATOM 9340 C CA . ALA A 1 1169 ? -28.031 31.916 -41.031 1.00 87.25 1169 ALA A CA 1
ATOM 9341 C C . ALA A 1 1169 ? -29.283 31.668 -41.893 1.00 87.25 1169 ALA A C 1
ATOM 9343 O O . ALA A 1 1169 ? -29.336 32.038 -43.062 1.00 87.25 1169 ALA A O 1
ATOM 9344 N N . PHE A 1 1170 ? -30.252 30.962 -41.313 1.00 87.06 1170 PHE A N 1
ATOM 9345 C CA . PHE A 1 1170 ? -31.419 30.409 -41.996 1.00 87.06 1170 PHE A CA 1
ATOM 9346 C C . PHE A 1 1170 ? -32.561 31.420 -42.128 1.00 87.06 1170 PHE A C 1
ATOM 9348 O O . PHE A 1 1170 ? -32.795 32.240 -41.232 1.00 87.06 1170 PHE A O 1
ATOM 9355 N N . ASP A 1 1171 ? -33.296 31.339 -43.235 1.00 83.75 1171 ASP A N 1
ATOM 9356 C CA . ASP A 1 1171 ? -34.440 32.214 -43.505 1.00 83.75 1171 ASP A CA 1
ATOM 9357 C C . ASP A 1 1171 ? -35.703 31.731 -42.795 1.00 83.75 1171 ASP A C 1
ATOM 9359 O O . ASP A 1 1171 ? -36.551 32.538 -42.403 1.00 83.75 1171 ASP A O 1
ATOM 9363 N N . THR A 1 1172 ? -35.809 30.419 -42.578 1.00 84.81 1172 THR A N 1
ATOM 9364 C CA . THR A 1 1172 ? -36.973 29.799 -41.950 1.00 84.81 1172 THR A CA 1
ATOM 9365 C C . THR A 1 1172 ? -36.621 29.096 -40.640 1.00 84.81 1172 THR A C 1
ATOM 9367 O O . THR A 1 1172 ? -35.524 28.570 -40.444 1.00 84.81 1172 THR A O 1
ATOM 9370 N N . LEU A 1 1173 ? -37.595 29.047 -39.724 1.00 81.75 1173 LEU A N 1
ATOM 9371 C CA . LEU A 1 1173 ? -37.474 28.277 -38.484 1.00 81.75 1173 LEU A CA 1
ATOM 9372 C C . LEU A 1 1173 ? -37.275 26.779 -38.770 1.00 81.75 1173 LEU A C 1
ATOM 9374 O O . LEU A 1 1173 ? -36.537 26.113 -38.048 1.00 81.75 1173 LEU A O 1
ATOM 9378 N N . ALA A 1 1174 ? -37.912 26.269 -39.827 1.00 83.69 1174 ALA A N 1
ATOM 9379 C CA . ALA A 1 1174 ? -37.843 24.868 -40.227 1.00 83.69 1174 ALA A CA 1
ATOM 9380 C C . ALA A 1 1174 ? -36.416 24.448 -40.628 1.00 83.69 1174 ALA A C 1
ATOM 9382 O O . ALA A 1 1174 ? -35.939 23.416 -40.166 1.00 83.69 1174 ALA A O 1
ATOM 9383 N N . GLU A 1 1175 ? -35.700 25.273 -41.398 1.00 88.50 1175 GLU A N 1
ATOM 9384 C CA . GLU A 1 1175 ? -34.289 25.037 -41.751 1.00 88.50 1175 GLU A CA 1
ATOM 9385 C C . GLU A 1 1175 ? -33.381 25.008 -40.512 1.00 88.50 1175 GLU A C 1
ATOM 9387 O O . GLU A 1 1175 ? -32.524 24.134 -40.365 1.00 88.50 1175 GLU A O 1
ATOM 9392 N N . ALA A 1 1176 ? -33.594 25.932 -39.570 1.00 85.50 1176 ALA A N 1
ATOM 9393 C CA . ALA A 1 1176 ? -32.837 25.952 -38.322 1.00 85.50 1176 ALA A CA 1
ATOM 9394 C C . ALA A 1 1176 ? -33.138 24.729 -37.438 1.00 85.50 1176 ALA A C 1
ATOM 9396 O O . ALA A 1 1176 ? -32.231 24.190 -36.802 1.00 85.50 1176 ALA A O 1
ATOM 9397 N N . GLN A 1 1177 ? -34.388 24.258 -37.417 1.00 85.00 1177 GLN A N 1
ATOM 9398 C CA . GLN A 1 1177 ? -34.779 23.027 -36.725 1.00 85.00 1177 GLN A CA 1
ATOM 9399 C C . GLN A 1 1177 ? -34.165 21.781 -37.378 1.00 85.00 1177 GLN A C 1
ATOM 9401 O O . GLN A 1 1177 ? -33.669 20.912 -36.662 1.00 85.00 1177 GLN A O 1
ATOM 9406 N N . ALA A 1 1178 ? -34.118 21.721 -38.710 1.00 89.44 1178 ALA A N 1
ATOM 9407 C CA . ALA A 1 1178 ? -33.440 20.661 -39.454 1.00 89.44 1178 ALA A CA 1
ATOM 9408 C C . ALA A 1 1178 ? -31.933 20.616 -39.138 1.00 89.44 1178 ALA A C 1
ATOM 9410 O O . ALA A 1 1178 ? -31.394 19.564 -38.793 1.00 89.44 1178 ALA A O 1
ATOM 9411 N N . CYS A 1 1179 ? -31.263 21.773 -39.140 1.00 90.00 1179 CYS A N 1
ATOM 9412 C CA . CYS A 1 1179 ? -29.862 21.889 -38.729 1.00 90.00 1179 CYS A CA 1
ATOM 9413 C C . CYS A 1 1179 ? -29.646 21.463 -37.266 1.00 90.00 1179 CYS A C 1
ATOM 9415 O O . CYS A 1 1179 ? -28.689 20.754 -36.946 1.00 90.00 1179 CYS A O 1
ATOM 9417 N N . MET A 1 1180 ? -30.563 21.828 -36.365 1.00 86.06 1180 MET A N 1
ATOM 9418 C CA . MET A 1 1180 ? -30.513 21.399 -34.966 1.00 86.06 1180 MET A CA 1
ATOM 9419 C C . MET A 1 1180 ? -30.643 19.875 -34.826 1.00 86.06 1180 MET A C 1
ATOM 9421 O O . MET A 1 1180 ? -29.884 19.272 -34.065 1.00 86.06 1180 MET A O 1
ATOM 9425 N N . LEU A 1 1181 ? -31.554 19.241 -35.573 1.00 87.19 1181 LEU A N 1
ATOM 9426 C CA . LEU A 1 1181 ? -31.690 17.781 -35.615 1.00 87.19 1181 LEU A CA 1
ATOM 9427 C C . LEU A 1 1181 ? -30.413 17.115 -36.136 1.00 87.19 1181 LEU A C 1
ATOM 9429 O O . LEU A 1 1181 ? -29.948 16.139 -35.547 1.00 87.19 1181 LEU A O 1
ATOM 9433 N N . TYR A 1 1182 ? -29.792 17.681 -37.174 1.00 91.50 1182 TYR A N 1
ATOM 9434 C CA . TYR A 1 1182 ? -28.514 17.195 -37.686 1.00 91.50 1182 TYR A CA 1
ATOM 9435 C C . TYR A 1 1182 ? -27.400 17.258 -36.637 1.00 91.50 1182 TYR A C 1
ATOM 9437 O O . TYR A 1 1182 ? -26.701 16.272 -36.430 1.00 91.50 1182 TYR A O 1
ATOM 9445 N N . ILE A 1 1183 ? -27.271 18.367 -35.904 1.00 88.94 1183 ILE A N 1
ATOM 9446 C CA . ILE A 1 1183 ? -26.276 18.509 -34.826 1.00 88.94 1183 ILE A CA 1
ATOM 9447 C C . ILE A 1 1183 ? -26.518 17.504 -33.683 1.00 88.94 1183 ILE A C 1
ATOM 9449 O O . ILE A 1 1183 ? -25.557 17.039 -33.064 1.00 88.94 1183 ILE A O 1
ATOM 9453 N N . LYS A 1 1184 ? -27.782 17.158 -33.393 1.00 86.12 1184 LYS A N 1
ATOM 9454 C CA . LYS A 1 1184 ? -28.151 16.157 -32.375 1.00 86.12 1184 LYS A CA 1
ATOM 9455 C C . LYS A 1 1184 ? -27.923 14.708 -32.831 1.00 86.12 1184 LYS A C 1
ATOM 9457 O O . LYS A 1 1184 ? -27.732 13.835 -31.975 1.00 86.12 1184 LYS A O 1
ATOM 9462 N N . SER A 1 1185 ? -27.895 14.454 -34.140 1.00 90.75 1185 SER A N 1
ATOM 9463 C CA . SER A 1 1185 ? -27.658 13.123 -34.716 1.00 90.75 1185 SER A CA 1
ATOM 9464 C C . SER A 1 1185 ? -26.375 12.483 -34.173 1.00 90.75 1185 SER A C 1
ATOM 9466 O O . SER A 1 1185 ? -25.394 13.171 -33.846 1.00 90.75 1185 SER A O 1
ATOM 9468 N N . LYS A 1 1186 ? -26.377 11.158 -34.016 1.00 90.06 1186 LYS A N 1
ATOM 9469 C CA . LYS A 1 1186 ? -25.173 10.421 -33.620 1.00 90.06 1186 LYS A CA 1
ATOM 9470 C C . LYS A 1 1186 ? -24.116 10.484 -34.719 1.00 90.06 1186 LYS A C 1
ATOM 9472 O O . LYS A 1 1186 ? -22.940 10.646 -34.397 1.00 90.06 1186 LYS A O 1
ATOM 9477 N N . PHE A 1 1187 ? -24.530 10.468 -35.986 1.00 92.88 1187 PHE A N 1
ATOM 9478 C CA . PHE A 1 1187 ? -23.653 10.599 -37.148 1.00 92.88 1187 PHE A CA 1
ATOM 9479 C C . PHE A 1 1187 ? -22.796 11.875 -37.106 1.00 92.88 1187 PHE A C 1
ATOM 9481 O O . PHE A 1 1187 ? -21.564 11.805 -37.128 1.00 92.88 1187 PHE A O 1
ATOM 9488 N N . ALA A 1 1188 ? -23.422 13.053 -36.988 1.00 90.56 1188 ALA A N 1
ATOM 9489 C CA . ALA A 1 1188 ? -22.688 14.320 -36.982 1.00 90.56 1188 ALA A CA 1
ATOM 9490 C C . ALA A 1 1188 ? -21.763 14.438 -35.761 1.00 90.56 1188 ALA A C 1
ATOM 9492 O O . ALA A 1 1188 ? -20.653 14.966 -35.861 1.00 90.56 1188 ALA A O 1
ATOM 9493 N N . ARG A 1 1189 ? -22.187 13.913 -34.603 1.00 87.75 1189 ARG A N 1
ATOM 9494 C CA . ARG A 1 1189 ? -21.390 13.938 -33.368 1.00 87.75 1189 ARG A CA 1
ATOM 9495 C C . ARG A 1 1189 ? -20.223 12.953 -33.386 1.00 87.75 1189 ARG A C 1
ATOM 9497 O O . ARG A 1 1189 ? -19.177 13.286 -32.830 1.00 87.75 1189 ARG A O 1
ATOM 9504 N N . ALA A 1 1190 ? -20.360 11.804 -34.050 1.00 85.69 1190 ALA A N 1
ATOM 9505 C CA . ALA A 1 1190 ? -19.252 10.883 -34.293 1.00 85.69 1190 ALA A CA 1
ATOM 9506 C C . ALA A 1 1190 ? -18.148 11.563 -35.122 1.00 85.69 1190 ALA A C 1
ATOM 9508 O O . ALA A 1 1190 ? -16.984 11.559 -34.724 1.00 85.69 1190 ALA A O 1
ATOM 9509 N N . LEU A 1 1191 ? -18.523 12.245 -36.211 1.00 87.44 1191 LEU A N 1
ATOM 9510 C CA . LEU A 1 1191 ? -17.584 12.986 -37.063 1.00 87.44 1191 LEU A CA 1
ATOM 9511 C C . LEU A 1 1191 ? -16.997 14.228 -36.381 1.00 87.44 1191 LEU A C 1
ATOM 9513 O O . LEU A 1 1191 ? -15.815 14.520 -36.547 1.00 87.44 1191 LEU A O 1
ATOM 9517 N N . LEU A 1 1192 ? -17.774 14.939 -35.559 1.00 85.12 1192 LEU A N 1
ATOM 9518 C CA . LEU A 1 1192 ? -17.252 16.030 -34.729 1.00 85.12 1192 LEU A CA 1
ATOM 9519 C C . LEU A 1 1192 ? -16.190 15.524 -33.736 1.00 85.12 1192 LEU A C 1
ATOM 9521 O O . LEU A 1 1192 ? -15.199 16.212 -33.477 1.00 85.12 1192 LEU A O 1
ATOM 9525 N N . GLY A 1 1193 ? -16.385 14.316 -33.199 1.00 75.00 1193 GLY A N 1
ATOM 9526 C CA . GLY A 1 1193 ? -15.462 13.652 -32.278 1.00 75.00 1193 GLY A CA 1
ATOM 9527 C C . GLY A 1 1193 ? -14.067 13.399 -32.855 1.00 75.00 1193 GLY A C 1
ATOM 9528 O O . GLY A 1 1193 ? -13.119 13.282 -32.083 1.00 75.00 1193 GLY A O 1
ATOM 9529 N N . VAL A 1 1194 ? -13.915 13.401 -34.185 1.00 77.06 1194 VAL A N 1
ATOM 9530 C CA . VAL A 1 1194 ? -12.621 13.236 -34.871 1.00 77.06 1194 VAL A CA 1
ATOM 9531 C C . VAL A 1 1194 ? -11.633 14.343 -34.495 1.00 77.06 1194 VAL A C 1
ATOM 9533 O O . VAL A 1 1194 ? -10.487 14.067 -34.155 1.00 77.06 1194 VAL A O 1
ATOM 9536 N N . LEU A 1 1195 ? -12.070 15.607 -34.535 1.00 73.88 1195 LEU A N 1
ATOM 9537 C CA . LEU A 1 1195 ? -11.203 16.760 -34.253 1.00 73.88 1195 LEU A CA 1
ATOM 9538 C C . LEU A 1 1195 ? -11.431 17.359 -32.859 1.00 73.88 1195 LEU A C 1
ATOM 9540 O O . LEU A 1 1195 ? -10.568 18.068 -32.333 1.00 73.88 1195 LEU A O 1
ATOM 9544 N N . LYS A 1 1196 ? -12.577 17.085 -32.227 1.00 73.62 1196 LYS A N 1
ATOM 9545 C CA . LYS A 1 1196 ? -12.931 17.616 -30.905 1.00 73.62 1196 LYS A CA 1
ATOM 9546 C C . LYS A 1 1196 ? -12.396 16.736 -29.765 1.00 73.62 1196 LYS A C 1
ATOM 9548 O O . LYS A 1 1196 ? -13.149 16.123 -29.016 1.00 73.62 1196 LYS A O 1
ATOM 9553 N N . VAL A 1 1197 ? -11.074 16.729 -29.590 1.00 63.53 1197 VAL A N 1
ATOM 9554 C CA . VAL A 1 1197 ? -10.374 15.957 -28.535 1.00 63.53 1197 VAL A CA 1
ATOM 9555 C C . VAL A 1 1197 ? -10.228 16.689 -27.190 1.00 63.53 1197 VAL A C 1
ATOM 9557 O O . VAL A 1 1197 ? -9.702 16.140 -26.221 1.00 63.53 1197 VAL A O 1
ATOM 9560 N N . THR A 1 1198 ? -10.672 17.947 -27.107 1.00 62.16 1198 THR A N 1
ATOM 9561 C CA . THR A 1 1198 ? -10.678 18.752 -25.872 1.00 62.16 1198 THR A CA 1
ATOM 9562 C C . THR A 1 1198 ? -12.050 19.395 -25.652 1.00 62.16 1198 THR A C 1
ATOM 9564 O O . THR A 1 1198 ? -12.915 19.328 -26.520 1.00 62.16 1198 THR A O 1
ATOM 9567 N N . GLN A 1 1199 ? -12.261 20.042 -24.500 1.00 58.69 1199 GLN A N 1
ATOM 9568 C CA . GLN A 1 1199 ? -13.530 20.718 -24.189 1.00 58.69 1199 GLN A CA 1
ATOM 9569 C C . GLN A 1 1199 ? -13.845 21.907 -25.116 1.00 58.69 1199 GLN A C 1
ATOM 9571 O O . GLN A 1 1199 ? -14.996 22.341 -25.155 1.00 58.69 1199 GLN A O 1
ATOM 9576 N N . HIS A 1 1200 ? -12.854 22.419 -25.853 1.00 67.25 1200 HIS A N 1
ATOM 9577 C CA . HIS A 1 1200 ? -13.013 23.524 -26.799 1.00 67.25 1200 HIS A CA 1
ATOM 9578 C C . HIS A 1 1200 ? -13.653 23.063 -28.120 1.00 67.25 1200 HIS A C 1
ATOM 9580 O O . HIS A 1 1200 ? -13.272 22.030 -28.668 1.00 67.25 1200 HIS A O 1
ATOM 9586 N N . ASN A 1 1201 ? -14.592 23.856 -28.648 1.00 73.94 1201 ASN A N 1
ATOM 9587 C CA . ASN A 1 1201 ? -15.380 23.559 -29.852 1.00 73.94 1201 ASN A CA 1
ATOM 9588 C C . ASN A 1 1201 ? -15.311 24.677 -30.927 1.00 73.94 1201 ASN A C 1
ATOM 9590 O O . ASN A 1 1201 ? -16.347 25.248 -31.269 1.00 73.94 1201 ASN A O 1
ATOM 9594 N N . PRO A 1 1202 ? -14.121 25.060 -31.432 1.00 80.81 1202 PRO A N 1
ATOM 9595 C CA . PRO A 1 1202 ? -13.999 26.106 -32.453 1.00 80.81 1202 PRO A CA 1
ATOM 9596 C C . PRO A 1 1202 ? -14.547 25.651 -33.822 1.00 80.81 1202 PRO A C 1
ATOM 9598 O O . PRO A 1 1202 ? -14.611 24.451 -34.074 1.00 80.81 1202 PRO A O 1
ATOM 9601 N N . PRO A 1 1203 ? -14.844 26.562 -34.773 1.00 83.31 1203 PRO A N 1
ATOM 9602 C CA . PRO A 1 1203 ? -15.327 26.189 -36.111 1.00 83.31 1203 PRO A CA 1
ATOM 9603 C C . PRO A 1 1203 ? -14.479 25.114 -36.810 1.00 83.31 1203 PRO A C 1
ATOM 9605 O O . PRO A 1 1203 ? -15.016 24.206 -37.437 1.00 83.31 1203 PRO A O 1
ATOM 9608 N N . ALA A 1 1204 ? -13.156 25.146 -36.620 1.00 81.19 1204 ALA A N 1
ATOM 9609 C CA . ALA A 1 1204 ? -12.229 24.175 -37.199 1.00 81.19 1204 ALA A CA 1
ATOM 9610 C C . ALA A 1 1204 ? -12.517 22.709 -36.808 1.00 81.19 1204 ALA A C 1
ATOM 9612 O O . ALA A 1 1204 ? -12.212 21.814 -37.598 1.00 81.19 1204 ALA A O 1
ATOM 9613 N N . THR A 1 1205 ? -13.127 22.434 -35.643 1.00 82.62 1205 THR A N 1
ATOM 9614 C CA . THR A 1 1205 ? -13.469 21.052 -35.249 1.00 82.62 1205 THR A CA 1
ATOM 9615 C C . THR A 1 1205 ? -14.609 20.464 -36.076 1.00 82.62 1205 THR A C 1
ATOM 9617 O O . THR A 1 1205 ? -14.735 19.248 -36.148 1.00 82.62 1205 THR A O 1
ATOM 9620 N N . TRP A 1 1206 ? -15.409 21.301 -36.740 1.00 88.00 1206 TRP A N 1
ATOM 9621 C CA . TRP A 1 1206 ? -16.521 20.881 -37.598 1.00 88.00 1206 TRP A CA 1
ATOM 9622 C C . TRP A 1 1206 ? -16.103 20.614 -39.050 1.00 88.00 1206 TRP A C 1
ATOM 9624 O O . TRP A 1 1206 ? -16.937 20.246 -39.871 1.00 88.00 1206 TRP A O 1
ATOM 9634 N N . SER A 1 1207 ? -14.818 20.766 -39.384 1.00 87.75 1207 SER A N 1
ATOM 9635 C CA . SER A 1 1207 ? -14.317 20.662 -40.765 1.00 87.75 1207 SER A CA 1
ATOM 9636 C C . SER A 1 1207 ? -14.396 19.260 -41.379 1.00 87.75 1207 SER A C 1
ATOM 9638 O O . SER A 1 1207 ? -14.216 19.116 -42.584 1.00 87.75 1207 SER A O 1
ATOM 9640 N N . LYS A 1 1208 ? -14.664 18.225 -40.572 1.00 87.62 1208 LYS A N 1
ATOM 9641 C CA . LYS A 1 1208 ? -14.869 16.836 -41.025 1.00 87.62 1208 LYS A CA 1
ATOM 9642 C C . LYS A 1 1208 ? -16.335 16.397 -41.019 1.00 87.62 1208 LYS A C 1
ATOM 9644 O O . LYS A 1 1208 ? -16.639 15.279 -41.419 1.00 87.62 1208 LYS A O 1
ATOM 9649 N N . VAL A 1 1209 ? -17.239 17.267 -40.573 1.00 92.25 1209 VAL A N 1
ATOM 9650 C CA . VAL A 1 1209 ? -18.684 17.029 -40.606 1.00 92.25 1209 VAL A CA 1
ATOM 9651 C C . VAL A 1 1209 ? -19.208 17.529 -41.960 1.00 92.25 1209 VAL A C 1
ATOM 9653 O O . VAL A 1 1209 ? -18.868 18.652 -42.329 1.00 92.25 1209 VAL A O 1
ATOM 9656 N N . PRO A 1 1210 ? -19.985 16.746 -42.728 1.00 93.75 1210 PRO A N 1
ATOM 9657 C CA . PRO A 1 1210 ? -20.467 17.169 -44.039 1.00 93.75 1210 PRO A CA 1
ATOM 9658 C C . PRO A 1 1210 ? -21.667 18.117 -43.933 1.00 93.75 1210 PRO A C 1
ATOM 9660 O O . PRO A 1 1210 ? -22.644 17.833 -43.238 1.00 93.75 1210 PRO A O 1
ATOM 9663 N N . LEU A 1 1211 ? -21.634 19.219 -44.676 1.00 93.38 1211 LEU A N 1
ATOM 9664 C CA . LEU A 1 1211 ? -22.772 20.117 -44.832 1.00 93.38 1211 LEU A CA 1
ATOM 9665 C C . LEU A 1 1211 ? -23.944 19.390 -45.513 1.00 93.38 1211 LEU A C 1
ATOM 9667 O O . LEU A 1 1211 ? -23.749 18.687 -46.503 1.00 93.38 1211 LEU A O 1
ATOM 9671 N N . GLN A 1 1212 ? -25.153 19.546 -44.966 1.00 94.19 1212 GLN A N 1
ATOM 9672 C CA . GLN A 1 1212 ? -26.389 19.018 -45.550 1.00 94.19 1212 GLN A CA 1
ATOM 9673 C C . GLN A 1 1212 ? -27.252 20.154 -46.095 1.00 94.19 1212 GLN A C 1
ATOM 9675 O O . GLN A 1 1212 ? -27.154 21.293 -45.636 1.00 94.19 1212 GLN A O 1
ATOM 9680 N N . ASP A 1 1213 ? -28.140 19.824 -47.030 1.00 91.88 1213 ASP A N 1
ATOM 9681 C CA . ASP A 1 1213 ? -29.240 20.708 -47.398 1.00 91.88 1213 ASP A CA 1
ATOM 9682 C C . ASP A 1 1213 ? -30.316 20.651 -46.303 1.00 91.88 1213 ASP A C 1
ATOM 9684 O O . ASP A 1 1213 ? -30.836 19.577 -45.997 1.00 91.88 1213 ASP A O 1
ATOM 9688 N N . PHE A 1 1214 ? -30.628 21.795 -45.696 1.00 92.88 1214 PHE A N 1
ATOM 9689 C CA . PHE A 1 1214 ? -31.649 21.933 -44.650 1.00 92.88 1214 PHE A CA 1
ATOM 9690 C C . PHE A 1 1214 ? -32.967 22.514 -45.173 1.00 92.88 1214 PHE A C 1
ATOM 9692 O O . PHE A 1 1214 ? -33.901 22.718 -44.396 1.00 92.88 1214 PHE A O 1
ATOM 9699 N N . THR A 1 1215 ? -33.049 22.803 -46.473 1.00 89.56 1215 THR A N 1
ATOM 9700 C CA . THR A 1 1215 ? -34.248 23.345 -47.110 1.00 89.56 1215 THR A CA 1
ATOM 9701 C C . THR A 1 1215 ? -35.278 22.248 -47.390 1.00 89.56 1215 THR A C 1
ATOM 9703 O O . THR A 1 1215 ? -35.025 21.052 -47.239 1.00 89.56 1215 THR A O 1
ATOM 9706 N N . SER A 1 1216 ? -36.464 22.651 -47.856 1.00 81.62 1216 SER A N 1
ATOM 9707 C CA . SER A 1 1216 ? -37.511 21.714 -48.298 1.00 81.62 1216 SER A CA 1
ATOM 9708 C C . SER A 1 1216 ? -37.115 20.821 -49.486 1.00 81.62 1216 SER A C 1
ATOM 9710 O O . SER A 1 1216 ? -37.811 19.844 -49.750 1.00 81.62 1216 SER A O 1
ATOM 9712 N N . ALA A 1 1217 ? -36.013 21.127 -50.182 1.00 87.56 1217 ALA A N 1
ATOM 9713 C CA . ALA A 1 1217 ? -35.480 20.325 -51.283 1.00 87.56 1217 ALA A CA 1
ATOM 9714 C C . ALA A 1 1217 ? -34.501 19.222 -50.829 1.00 87.56 1217 ALA A C 1
ATOM 9716 O O . ALA A 1 1217 ? -33.982 18.493 -51.675 1.00 87.56 1217 ALA A O 1
ATOM 9717 N N . SER A 1 1218 ? -34.262 19.092 -49.517 1.00 90.00 1218 SER A N 1
ATOM 9718 C CA . SER A 1 1218 ? -33.317 18.125 -48.961 1.00 90.00 1218 SER A CA 1
ATOM 9719 C C . SER A 1 1218 ? -33.647 16.678 -49.335 1.00 90.00 1218 SER A C 1
ATOM 9721 O O . SER A 1 1218 ? -34.805 16.262 -49.355 1.00 90.00 1218 SER A O 1
ATOM 9723 N N . ASP A 1 1219 ? -32.600 15.884 -49.552 1.00 90.00 1219 ASP A N 1
ATOM 9724 C CA . ASP A 1 1219 ? -32.681 14.431 -49.702 1.00 90.00 1219 ASP A CA 1
ATOM 9725 C C . ASP A 1 1219 ? -32.890 13.698 -48.363 1.00 90.00 1219 ASP A C 1
ATOM 9727 O O . ASP A 1 1219 ? -33.181 12.502 -48.352 1.00 90.00 1219 ASP A O 1
ATOM 9731 N N . ILE A 1 1220 ? -32.771 14.410 -47.237 1.00 93.06 1220 ILE A N 1
ATOM 9732 C CA . ILE A 1 1220 ? -33.048 13.908 -45.891 1.00 93.06 1220 ILE A CA 1
ATOM 9733 C C . ILE A 1 1220 ? -34.412 14.416 -45.423 1.00 93.06 1220 ILE A C 1
ATOM 9735 O O . ILE A 1 1220 ? -34.694 15.615 -45.413 1.00 93.06 1220 ILE A O 1
ATOM 9739 N N . ASN A 1 1221 ? -35.257 13.504 -44.943 1.00 90.94 1221 ASN A N 1
ATOM 9740 C CA . ASN A 1 1221 ? -36.513 13.874 -44.310 1.00 90.94 1221 ASN A CA 1
ATOM 9741 C C . ASN A 1 1221 ? -36.278 14.387 -42.879 1.00 90.94 1221 ASN A C 1
ATOM 9743 O O . ASN A 1 1221 ? -36.316 13.621 -41.912 1.00 90.94 1221 ASN A O 1
ATOM 9747 N N . TRP A 1 1222 ? -36.100 15.703 -42.749 1.00 91.06 1222 TRP A N 1
ATOM 9748 C CA . TRP A 1 1222 ? -35.919 16.397 -41.468 1.00 91.06 1222 TRP A CA 1
ATOM 9749 C C . TRP A 1 1222 ? -37.169 16.454 -40.581 1.00 91.06 1222 TRP A C 1
ATOM 9751 O O . TRP A 1 1222 ? -37.070 16.866 -39.430 1.00 91.06 1222 TRP A O 1
ATOM 9761 N N . SER A 1 1223 ? -38.342 16.038 -41.075 1.00 86.12 1223 SER A N 1
ATOM 9762 C CA . SER A 1 1223 ? -39.550 15.919 -40.240 1.00 86.12 1223 SER A CA 1
ATOM 9763 C C . SER A 1 1223 ? -39.594 14.622 -39.416 1.00 86.12 1223 SER A C 1
ATOM 9765 O O . SER A 1 1223 ? -40.469 14.459 -38.566 1.00 86.12 1223 SER A O 1
ATOM 9767 N N . ALA A 1 1224 ? -38.658 13.696 -39.655 1.00 86.12 1224 ALA A N 1
ATOM 9768 C CA . ALA A 1 1224 ? -38.543 12.440 -38.924 1.00 86.12 1224 ALA A CA 1
ATOM 9769 C C . ALA A 1 1224 ? -37.791 12.604 -37.585 1.00 86.12 1224 ALA A C 1
ATOM 9771 O O . ALA A 1 1224 ? -37.046 13.559 -37.376 1.00 86.12 1224 ALA A O 1
ATOM 9772 N N . GLY A 1 1225 ? -37.962 11.643 -36.669 1.00 85.44 1225 GLY A N 1
ATOM 9773 C CA . GLY A 1 1225 ? -37.219 11.619 -35.402 1.00 85.44 1225 GLY A CA 1
ATOM 9774 C C . GLY A 1 1225 ? -35.713 11.381 -35.594 1.00 85.44 1225 GLY A C 1
ATOM 9775 O O . GLY A 1 1225 ? -35.295 10.820 -36.606 1.00 85.44 1225 GLY A O 1
ATOM 9776 N N . ILE A 1 1226 ? -34.900 11.746 -34.594 1.00 86.81 1226 ILE A N 1
ATOM 9777 C CA . ILE A 1 1226 ? -33.421 11.715 -34.662 1.00 86.81 1226 ILE A CA 1
ATOM 9778 C C . ILE A 1 1226 ? -32.883 10.349 -35.123 1.00 86.81 1226 ILE A C 1
ATOM 9780 O O . ILE A 1 1226 ? -32.051 10.301 -36.021 1.00 86.81 1226 ILE A O 1
ATOM 9784 N N . ALA A 1 1227 ? -33.409 9.237 -34.598 1.00 87.94 1227 ALA A N 1
ATOM 9785 C CA . ALA A 1 1227 ? -32.973 7.893 -34.996 1.00 87.94 1227 ALA A CA 1
ATOM 9786 C C . ALA A 1 1227 ? -33.253 7.574 -36.480 1.00 87.94 1227 ALA A C 1
ATOM 9788 O O . ALA A 1 1227 ? -32.465 6.901 -37.141 1.00 87.94 1227 ALA A O 1
ATOM 9789 N N . ALA A 1 1228 ? -34.364 8.078 -37.024 1.00 89.81 1228 ALA A N 1
ATOM 9790 C CA . ALA A 1 1228 ? -34.693 7.917 -38.438 1.00 89.81 1228 ALA A CA 1
ATOM 9791 C C . ALA A 1 1228 ? -33.838 8.831 -39.330 1.00 89.81 1228 ALA A C 1
ATOM 9793 O O . ALA A 1 1228 ? -33.549 8.475 -40.471 1.00 89.81 1228 ALA A O 1
ATOM 9794 N N . VAL A 1 1229 ? -33.419 9.995 -38.827 1.00 93.31 1229 VAL A N 1
ATOM 9795 C CA . VAL A 1 1229 ? -32.440 10.865 -39.496 1.00 93.31 1229 VAL A CA 1
ATOM 9796 C C . VAL A 1 1229 ? -31.059 10.202 -39.520 1.00 93.31 1229 VAL A C 1
ATOM 9798 O O . VAL A 1 1229 ? -30.445 10.148 -40.581 1.00 93.31 1229 VAL A O 1
ATOM 9801 N N . ASP A 1 1230 ? -30.600 9.630 -38.403 1.00 93.12 1230 ASP A N 1
ATOM 9802 C CA . ASP A 1 1230 ? -29.346 8.866 -38.339 1.00 93.12 1230 ASP A CA 1
ATOM 9803 C C . ASP A 1 1230 ? -29.349 7.704 -39.350 1.00 93.12 1230 ASP A C 1
ATOM 9805 O O . ASP A 1 1230 ? -28.424 7.590 -40.151 1.00 93.12 1230 ASP A O 1
ATOM 9809 N N . ALA A 1 1231 ? -30.432 6.919 -39.427 1.00 93.00 1231 ALA A N 1
ATOM 9810 C CA . ALA A 1 1231 ? -30.559 5.840 -40.412 1.00 93.00 1231 ALA A CA 1
ATOM 9811 C C . ALA A 1 1231 ? -30.475 6.332 -41.873 1.00 93.00 1231 ALA A C 1
ATOM 9813 O O . ALA A 1 1231 ? -29.833 5.690 -42.709 1.00 93.00 1231 ALA A O 1
ATOM 9814 N N . GLN A 1 1232 ? -31.087 7.481 -42.185 1.00 95.50 1232 GLN A N 1
ATOM 9815 C CA . GLN A 1 1232 ? -30.993 8.099 -43.513 1.00 95.50 1232 GLN A CA 1
ATOM 9816 C C . GLN A 1 1232 ? -29.562 8.562 -43.824 1.00 95.50 1232 GLN A C 1
ATOM 9818 O O . GLN A 1 1232 ? -29.079 8.347 -44.934 1.00 95.50 1232 GLN A O 1
ATOM 9823 N N . LEU A 1 1233 ? -28.854 9.139 -42.846 1.00 94.62 1233 LEU A N 1
ATOM 9824 C CA . LEU A 1 1233 ? -27.458 9.563 -42.995 1.00 94.62 1233 LEU A CA 1
ATOM 9825 C C . LEU A 1 1233 ? -26.516 8.364 -43.182 1.00 94.62 1233 LEU A C 1
ATOM 9827 O O . LEU A 1 1233 ? -25.647 8.399 -44.052 1.00 94.62 1233 LEU A O 1
ATOM 9831 N N . TYR A 1 1234 ? -26.713 7.279 -42.430 1.00 95.56 1234 TYR A N 1
ATOM 9832 C CA . TYR A 1 1234 ? -25.931 6.049 -42.583 1.00 95.56 1234 TYR A CA 1
ATOM 9833 C C . TYR A 1 1234 ? -26.080 5.458 -43.989 1.00 95.56 1234 TYR A C 1
ATOM 9835 O O . TYR A 1 1234 ? -25.082 5.089 -44.613 1.00 95.56 1234 TYR A O 1
ATOM 9843 N N . ALA A 1 1235 ? -27.311 5.427 -44.511 1.00 93.62 1235 ALA A N 1
ATOM 9844 C CA . ALA A 1 1235 ? -27.591 4.973 -45.868 1.00 93.62 1235 ALA A CA 1
ATOM 9845 C C . ALA A 1 1235 ? -26.970 5.903 -46.925 1.00 93.62 1235 ALA A C 1
ATOM 9847 O O . ALA A 1 1235 ? -26.315 5.420 -47.849 1.00 93.62 1235 ALA A O 1
ATOM 9848 N N . LYS A 1 1236 ? -27.109 7.227 -46.759 1.00 92.56 1236 LYS A N 1
ATOM 9849 C CA . LYS A 1 1236 ? -26.569 8.244 -47.679 1.00 92.56 1236 LYS A CA 1
ATOM 9850 C C . LYS A 1 1236 ? -25.056 8.126 -47.869 1.00 92.56 1236 LYS A C 1
ATOM 9852 O O . LYS A 1 1236 ? -24.569 8.288 -48.984 1.00 92.56 1236 LYS A O 1
ATOM 9857 N N . TYR A 1 1237 ? -24.321 7.824 -46.800 1.00 92.50 1237 TYR A N 1
ATOM 9858 C CA . TYR A 1 1237 ? -22.859 7.705 -46.829 1.00 92.50 1237 TYR A CA 1
ATOM 9859 C C . TYR A 1 1237 ? -22.341 6.262 -46.948 1.00 92.50 1237 TYR A C 1
ATOM 9861 O O . TYR A 1 1237 ? -21.133 6.039 -46.872 1.00 92.50 1237 TYR A O 1
ATOM 9869 N N . GLY A 1 1238 ? -23.223 5.277 -47.157 1.00 91.56 1238 GLY A N 1
ATOM 9870 C CA . GLY A 1 1238 ? -22.829 3.883 -47.386 1.00 91.56 1238 GLY A CA 1
ATOM 9871 C C . GLY A 1 1238 ? -22.089 3.246 -46.205 1.00 91.56 1238 GLY A C 1
ATOM 9872 O O . GLY A 1 1238 ? -21.086 2.545 -46.398 1.00 91.56 1238 GLY A O 1
ATOM 9873 N N . LEU A 1 1239 ? -22.541 3.511 -44.975 1.00 93.50 1239 LEU A N 1
ATOM 9874 C CA . LEU A 1 1239 ? -21.969 2.886 -43.784 1.00 93.50 1239 LEU A CA 1
ATOM 9875 C C . LEU A 1 1239 ? -22.348 1.400 -43.700 1.00 93.50 1239 LEU A C 1
ATOM 9877 O O . LEU A 1 1239 ? -23.474 0.997 -43.980 1.00 93.50 1239 LEU A O 1
ATOM 9881 N N . THR A 1 1240 ? -21.376 0.580 -43.322 1.00 92.94 1240 THR A N 1
ATOM 9882 C CA . THR A 1 1240 ? -21.523 -0.850 -43.038 1.00 92.94 1240 THR A CA 1
ATOM 9883 C C . THR A 1 1240 ? -22.132 -1.069 -41.656 1.00 92.94 1240 THR A C 1
ATOM 9885 O O . THR A 1 1240 ? -22.106 -0.179 -40.809 1.00 92.94 1240 THR A O 1
ATOM 9888 N N . ALA A 1 1241 ? -22.622 -2.283 -41.391 1.00 90.94 1241 ALA A N 1
ATOM 9889 C CA . ALA A 1 1241 ? -23.169 -2.640 -40.081 1.00 90.94 1241 ALA A CA 1
ATOM 9890 C C . ALA A 1 1241 ? -22.167 -2.404 -38.934 1.00 90.94 1241 ALA A C 1
ATOM 9892 O O . ALA A 1 1241 ? -22.543 -1.827 -37.924 1.00 90.94 1241 ALA A O 1
ATOM 9893 N N . ALA A 1 1242 ? -20.886 -2.748 -39.121 1.00 86.94 1242 ALA A N 1
ATOM 9894 C CA . ALA A 1 1242 ? -19.852 -2.537 -38.104 1.00 86.94 1242 ALA A CA 1
ATOM 9895 C C . ALA A 1 1242 ? -19.617 -1.045 -37.791 1.00 86.94 1242 ALA A C 1
ATOM 9897 O O . ALA A 1 1242 ? -19.454 -0.670 -36.633 1.00 86.94 1242 ALA A O 1
ATOM 9898 N N . GLU A 1 1243 ? -19.639 -0.181 -38.811 1.00 89.81 1243 GLU A N 1
ATOM 9899 C CA . GLU A 1 1243 ? -19.503 1.272 -38.635 1.00 89.81 1243 GLU A CA 1
ATOM 9900 C C . GLU A 1 1243 ? -20.732 1.879 -37.943 1.00 89.81 1243 GLU A C 1
ATOM 9902 O O . GLU A 1 1243 ? -20.591 2.766 -37.101 1.00 89.81 1243 GLU A O 1
ATOM 9907 N N . ILE A 1 1244 ? -21.932 1.388 -38.270 1.00 92.56 1244 ILE A N 1
ATOM 9908 C CA . ILE A 1 1244 ? -23.180 1.803 -37.617 1.00 92.56 1244 ILE A CA 1
ATOM 9909 C C . ILE A 1 1244 ? -23.163 1.376 -36.148 1.00 92.56 1244 ILE A C 1
ATOM 9911 O O . ILE A 1 1244 ? -23.361 2.219 -35.275 1.00 92.56 1244 ILE A O 1
ATOM 9915 N N . ASP A 1 1245 ? -22.855 0.110 -35.862 1.00 90.00 1245 ASP A N 1
ATOM 9916 C CA . ASP A 1 1245 ? -22.770 -0.417 -34.498 1.00 90.00 1245 ASP A CA 1
ATOM 9917 C C . ASP A 1 1245 ? -21.756 0.373 -33.661 1.00 90.00 1245 ASP A C 1
ATOM 9919 O O . ASP A 1 1245 ? -22.052 0.740 -32.523 1.00 90.00 1245 ASP A O 1
ATOM 9923 N N . PHE A 1 1246 ? -20.601 0.718 -34.244 1.00 87.69 1246 PHE A N 1
ATOM 9924 C CA . PHE A 1 1246 ? -19.601 1.567 -33.601 1.00 87.69 1246 PHE A CA 1
ATOM 9925 C C . PHE A 1 1246 ? -20.170 2.937 -33.198 1.00 87.69 1246 PHE A C 1
ATOM 9927 O O . PHE A 1 1246 ? -19.978 3.367 -32.056 1.00 87.69 1246 PHE A O 1
ATOM 9934 N N . ILE A 1 1247 ? -20.877 3.629 -34.100 1.00 88.00 1247 ILE A N 1
ATOM 9935 C CA . ILE A 1 1247 ? -21.508 4.923 -33.791 1.00 88.00 1247 ILE A CA 1
ATOM 9936 C C . ILE A 1 1247 ? -22.571 4.743 -32.699 1.00 88.00 1247 ILE A C 1
ATOM 9938 O O . ILE A 1 1247 ? -22.593 5.501 -31.723 1.00 88.00 1247 ILE A O 1
ATOM 9942 N N . GLU A 1 1248 ? -23.424 3.727 -32.827 1.00 88.06 1248 GLU A N 1
ATOM 9943 C CA . GLU A 1 1248 ? -24.538 3.479 -31.916 1.00 88.06 1248 GLU A CA 1
ATOM 9944 C C . GLU A 1 1248 ? -24.078 3.154 -30.489 1.00 88.06 1248 GLU A C 1
ATOM 9946 O O . GLU A 1 1248 ? -24.701 3.635 -29.533 1.00 88.06 1248 GLU A O 1
ATOM 9951 N N . SER A 1 1249 ? -22.976 2.407 -30.336 1.00 83.56 1249 SER A N 1
ATOM 9952 C CA . SER A 1 1249 ? -22.416 2.023 -29.035 1.00 83.56 1249 SER A CA 1
ATOM 9953 C C . SER A 1 1249 ? -21.573 3.115 -28.376 1.00 83.56 1249 SER A C 1
ATOM 9955 O O . SER A 1 1249 ? -21.511 3.176 -27.147 1.00 83.56 1249 SER A O 1
ATOM 9957 N N . ASN A 1 1250 ? -20.914 3.977 -29.161 1.00 78.69 1250 ASN A N 1
ATOM 9958 C CA . ASN A 1 1250 ? -19.963 4.969 -28.640 1.00 78.69 1250 ASN A CA 1
ATOM 9959 C C . ASN A 1 1250 ? -20.547 6.383 -28.512 1.00 78.69 1250 ASN A C 1
ATOM 9961 O O . ASN A 1 1250 ? -20.021 7.199 -27.751 1.00 78.69 1250 ASN A O 1
ATOM 9965 N N . VAL A 1 1251 ? -21.651 6.687 -29.202 1.00 81.19 1251 VAL A N 1
ATOM 9966 C CA . VAL A 1 1251 ? -22.311 7.995 -29.142 1.00 81.19 1251 VAL A CA 1
ATOM 9967 C C . VAL A 1 1251 ? -23.674 7.864 -28.466 1.00 81.19 1251 VAL A C 1
ATOM 9969 O O . VAL A 1 1251 ? -24.608 7.254 -28.986 1.00 81.19 1251 VAL A O 1
ATOM 9972 N N . ARG A 1 1252 ? -23.824 8.482 -27.287 1.00 77.06 1252 ARG A N 1
ATOM 9973 C CA . ARG A 1 1252 ? -25.104 8.485 -26.558 1.00 77.06 1252 ARG A CA 1
ATOM 9974 C C . ARG A 1 1252 ? -26.188 9.207 -27.358 1.00 77.06 1252 ARG A C 1
ATOM 9976 O O . ARG A 1 1252 ? -25.916 10.248 -27.964 1.00 77.06 1252 ARG A O 1
ATOM 9983 N N . ALA A 1 1253 ? -27.407 8.672 -27.341 1.00 72.75 1253 ALA A N 1
ATOM 9984 C CA . ALA A 1 1253 ? -28.572 9.356 -27.894 1.00 72.75 1253 ALA A CA 1
ATOM 9985 C C . ALA A 1 1253 ? -28.823 10.677 -27.144 1.00 72.75 1253 ALA A C 1
ATOM 9987 O O . ALA A 1 1253 ? -28.474 10.800 -25.968 1.00 72.75 1253 ALA A O 1
ATOM 9988 N N . MET A 1 1254 ? -29.365 11.664 -27.849 1.00 68.62 1254 MET A N 1
ATOM 9989 C CA . MET A 1 1254 ? -29.842 12.916 -27.264 1.00 68.62 1254 MET A CA 1
ATOM 9990 C C . MET A 1 1254 ? -31.353 12.967 -27.441 1.00 68.62 1254 MET A C 1
ATOM 9992 O O . MET A 1 1254 ? -31.834 12.543 -28.494 1.00 68.62 1254 MET A O 1
ATOM 9996 N N . ASP A 1 1255 ? -32.048 13.483 -26.432 1.00 51.56 1255 ASP A N 1
ATOM 9997 C CA . ASP A 1 1255 ? -33.496 13.695 -26.472 1.00 51.56 1255 ASP A CA 1
ATOM 9998 C C . ASP A 1 1255 ? -33.872 14.960 -27.272 1.00 51.56 1255 ASP A C 1
ATOM 10000 O O . ASP A 1 1255 ? -33.122 15.979 -27.250 1.00 51.56 1255 ASP A O 1
#

Sequence (1255 aa):
MKNFYDVSQRKLIYVFKIDDAAHKGLLKIGDTTFTGDLESDARARIDSYTRTAGIRYDLLLTVPAVTDSGDAFRDYDVHRVLKRFKAKLKGTKAREWFRVDLDTVKRAIHAVKQGKKFFRADKTREEIIFRDEQLDAISRTVEFFKRKGNDKFLWNAKMRFGKTLCALEVVRRMNFGKTIIVTHRPVVDSGWYDDFNKIFRGGTFTYGGKDSDFNALAAGTKNFIYFASIQDLRGSEIVGGKFDKREEIFATPWDCVIVDEAHEGTKTALGDAVISALVKPSTKFLALSGTPFNIIDDFDDDSVFTWDYVDEQRAKAAWEAQHPDESNPYADLPQMNILTYDLGKLLNNPEFIDTQGKTFSFGEFFRTDDADNFAHAADVKKFLDLLVKRDDNNYPFARQEWRDMFRHTLWIVPGVKAGRALSSMLKAHKIFGAFKIVNVAGYGDVDDEPADALDKVRDAIDTHDYTITLSCGKLTAGVTVPEWTAVFMLAGSYSTSAMNYLQTIFRVQTPCKKRGVVKTNCYVFDFAPDRTLKIVAESVAANARAGQTRQSDRDALNEFMKFCPVIAMSGSRMKTFDADKLLGQLKRAYAERAARNGFDDRALYNDELLRLNDLDIDKFKNLGKIIGSSKSQAKRDITINDQGLTDAERKKLRDTLKREPSPEEIEARRRRNQKSNAIKILRGVSIRMPLLIYGADVPLDEDITIERFADLIDDDSWAEFMPAGVTKEIFADFIRFYDRDVFVEAGHRIRQRAKDADELPPAERADKIAALFATFKNPDKETVLTPWRVVDLHLNSLPADIFAPDKKILDINSKTGLYGLWTALKIFSKRIGDFSESDFTPDALRRTWDAVVIDNVYVLCKTPMAVKITRRTLTGYRGGTVNAEFFADLIATLKHTPSTFIERVTKNSFWHKGAGTMFFDAVVGNPPYQTTTSTGNFSPPTYHLFIETAFKLANRVSLIHPARCLFNAGATPKDFNQRLLADPHVKVIRYEQVSSEFFPNTDIKGGVAITYRDANENFGAIDTFTAFDELNTILHKVVVTNPNFQPFSEIVYSKTIYRLTPKFHADNPNAINIISDGHANDFATSLIETFTDLFFDDKPDDGHEYIQVYGRLNGERVCKYFRRDWVNNPPPLTKFKVIVPESNGSGALGEVVSTPLVGSTETFISVGAFDTLAEAQACMLYIKSKFARALLGVLKVTQHNPPATWSKVPLQDFTSASDINWSAGIAAVDAQLYAKYGLTAAEIDFIESNVRAMD

Secondary structure (DSSP, 8-state):
--SS--SEEEEEEEEEE--STTTTT-EEEEEEE-SS-HHHHHHHHHHHHHTTTT---EEEEEEE-B-TTS-B--HHHHHHHHHTTT-BPTT-S-TTEES--HHHHHHHHHHHHTT-S-SS---PPPPP---HHHHHHHHHHHHHHHSTT--EEEEEE-TTS-HHHHHHHHHHHHT-SEEEEEES-GGGHHHHHHHHHHH-TTSSEEEE-TTS-HHHHHHSSSEEEEEEEHHHHTTBGGGT-SB---HHHHHS--SEEEEETTTSSTTSHHHHHHHHHH--TT-EEEEEES--TTTGGGS-GGGEEEE-HHHHHHHHHHHHHH-SSS--TTTTSPEEEEEEE-HHHHH--GGGB-TTSSSB-HHHHT-B-TTSSBTTHHHHHHHHHHHH--STT--TTSSHHHHHHTSEEEEE-S-HHHHHHHHHHHHHSTTGGGSEEEE-STT-STT-----HHHHHHHHHHH-S-EEEEESSTTSSS---TT--EEEE----TT--HHHHHHHHGGGG----GGGEEE-EEEEEES-HHHHHHHHHHHHHHHS-TT--HHHHHHHHHHHHHHS-EEEEETTEEEEPPHHHHHHHHHHHHHHHHHHTTT--GGGB-GGGGS--HHHHHHHHHHHHHH-S--PPPP----S------HHHHHHHHHT--PPPPHHHHHHHHHHHHHHHHHHHHHHHHTTHHHHHHH----TTS---HHHHGGGS-HHHHHHHSPTT--HHHHHTTGGGB-HHHHHHHHHHHHHHHHTTTTS-HHHHHHHHHHHHTT-----SSS-PPPHHHHHHHHHTS-GGGG-TT--EEEEEESSSHHHHHHHHHHHHHHGGG--GGG--HHHHHHHHHHHHHHHEEEEESSHHHHHHHHHHHHGGG----EEEE-TTHHHHHHH-HHHHHHHHTBGGGGTS-SSB---SEEEE----B---SS-S---B-HHHHHHHHHHH-SEEEEEEEGGGGGT-SSS-HHHHHHHHH-TTEEEEEEESSGGGT-TT---TT-EEEEEEETT------SS--SSHHHHHHHIIIIIS-TT--BGGGGEE-GGG-BB-HHHHHH-GGGGGTSPTT-TTB--TTHHHH-GGGSBSS---SS--EEEEEEEETTEEEEEEEEGGGB---TTTTSEEEEEESB-SS------EE-TTEEE-TTEEEEEEESSHHHHHHHHHHHHSHHHHHHHHHH--SSB--GGGGTTSBP---STT-SS-TTS-HHHHHHHHHHHTT--HHHHHHHHHHS----

Mean predicted aligned error: 19.9 Å

Foldseek 3Di:
DDQDDFQWFFKKKWKKFFPDPVGVQKIFIFMFTDPDDQVVRVCVVVCVPCVVVVTDMGTDDMGGQAAPQQFGDGSVLLVQQLVVVVQDDPPDLRARIGNDDPVSSVLSSNCVNPVHSYPDPDCPDDDDDQDPLLCVLLVLLLVQLVDPPRFEFEELAAPPNPCLLSVLVSCVVNVWQEEEEEEQDLLLLVVSVVSNCNRVPDPQEEEEEDPDDPVCVLPDPGRYYYYDYLVVLLCDVQLPHDDPDDVVQLVRQGQEYEYEQCLPPCPDSSNVSSVVSNDDSNHHYYYYHNCNLPCPVVDDPSRYRHDHPLNLVVCQVCVCVVRVNDDRPSQLFAFEAEEEEALCVVLVDQQQAPPVRDFGALCLQLPADPVLARPNNVSVLVVVCVLCDPDLLCRQNVDPSSCLLQQEAEEAHAAQSSLQNVLVVLCVDPRSVLAAEQEPGPQTYPPDDDDDSVVSSVVSVVPHRHYYYYYNQPPLDSDADQPGQEYEYSHDDLPDALRSVSSNGCSNRRWGGHSSITGHHGYYYYHTLLSVLLSLLVVLVSSPPPPDDPVVSQVSSVSCCVRHFYWYRDDSDTDTDHSVVSVVSNLLVLLVVCLLQLNLHPQQFDPCLLVDDPVNLVLLVVLCVLLDPAPDDDDPPVDPDDDDDDPVVVVVVVVVDDDDDDPVCCVNVVSVVSSVSSSSSVSSFRLLQLLLLQLFPDDLPDFDWLQCSLVSADPLRCCQRGRHPCDPVSSNSCSNGGDGSSVRSNSSVLQVQLVVLLVDFLVSSLVSLLSSVVSRDRQDLQRFDFRLVLLLVQVVLDDLCCLELQFAEEAEEFQQLSNQSVSLVSNLVVVCVPDDPVCPDSVNSLVSSLSSQLRHYAYEYQDPSSLSNNQCSRNNPVGHQGNYAHDYPSQVCLVPPLVVVLVLVQACVNSVNDGDGHAGQEYEYEDGQFDDDPDDPDTAGRVLSVVVSRVVRHLKYKYKYQCQLLLCHDRPDSVSSQCQQQPQQKDWSDWDCQQCVRRVSYDRHRTMTIMIGHNVDGNGGNNFDDRDPLLVVLLCLQPVPDPPFDFLLVQKAALQQKWFDVVLCVVPVCQQVVDDPPCSTGLAQCCCVRCVVQWALDDDPPPFDWAWEWHDDPRDIDITTHTPNRIDDDLQQQAWWWKFFQFDDDPDGDDDTDHRRYDYHNRIMTGHRHHDSQLRLLVRLVCQALSQVSQLCSNCSHRGRGSVSRRSRGDFDSDPPGPADSVDHSVSSNVSVCVVSVRDPVSSVVSPVPGDHDD

Nearest PDB structures (foldseek):
  7clg-assembly1_B  TM=5.206E-01  e=1.164E-10  Staphylococcus aureus subsp. aureus USA300
  5oqm-assembly1_7  TM=6.593E-01  e=1.134E-08  Saccharomyces cerevisiae S288C
  7o72-assembly1_7  TM=7.007E-01  e=6.431E-08  Saccharomyces cerevisiae S288C
  2fdc-assembly1_A  TM=5.413E-01  e=4.016E-07  [Bacillus] caldotenax
  7m2u-assembly1_7  TM=4.490E-01  e=9.114E-07  Saccharomyces cerevisiae S288C

pLDDT: mean 79.44, std 14.9, range [20.86, 97.94]

Radius of gyration: 41.37 Å; Cα contacts (8 Å, |Δi|>4): 2043; chains: 1; bounding box: 81×101×130 Å

Solvent-accessible surface area (backbone atoms only — not comparable to full-atom values): 69349 Å² total; per-residue (Å²): 130,87,89,72,77,71,31,57,45,36,35,26,34,33,31,32,36,39,94,46,88,91,37,66,71,34,34,36,48,42,60,48,68,53,88,84,48,66,65,61,42,45,48,55,58,49,42,75,74,27,55,91,72,70,59,70,69,48,81,75,48,65,44,73,23,47,24,81,86,36,31,36,54,55,37,67,57,36,48,54,35,40,51,76,68,67,31,52,66,83,94,62,82,55,68,45,40,28,59,53,59,71,67,60,49,51,47,31,47,50,20,46,26,70,74,34,77,54,88,63,100,66,92,76,77,87,81,88,82,75,53,72,70,50,48,47,50,35,49,52,50,50,57,44,54,70,39,88,94,42,41,64,38,36,35,42,33,32,85,88,71,50,63,68,52,42,52,53,49,39,41,60,76,68,61,52,48,33,32,39,40,36,26,87,54,67,80,38,50,67,61,51,52,56,40,45,61,70,71,56,73,84,70,66,52,46,82,39,43,87,94,42,66,60,68,64,53,72,72,42,95,55,30,37,39,37,47,44,40,47,71,64,55,40,35,11,44,95,41,74,28,92,35,94,54,68,63,67,67,52,70,44,85,36,40,28,43,35,30,46,52,44,57,59,65,35,92,38,74,47,35,43,36,45,52,57,54,49,52,49,102,81,23,35,35,40,34,35,21,62,57,33,84,87,48,53,87,79,52,56,78,91,32,49,44,78,42,51,72,59,55,51,53,49,49,52,67,44,35,63,75,78,39,67,65,60,84,64,89,51,69,56,51,29,48,52,37,40,38,27,32,52,48,55,79,73,67,70,53,77,81,33,36,34,100,83,76,80,49,62,26,36,64,60,49,46,29,55,46,97,84,45,41,50,72,42,47,69,59,51,46,51,51,57,52,49,36,42,39,82,60,79,61,74,32,67,50,32,45,70,72,37,39,68,49,49,24,28,29,41,36,34,32,67,33,45,58,38,35,45,34,49,49,56,51,36,57,72,30,91,72,48,42,73,31,51,75,44,53,43,14,77,87,35,51,93,88,57,77,97,66,60,69,66,56,58,52,50,53,48,57,76,75,38,86,30,33,39,36,35,20,49,68,57,76,40,65,76,66,87,59,42,72,30,28,28,33,36,48,54,38,67,50,81,83,53,56,49,54,64,51,52,49,40,56,57,50,31,44,40,53,36,35,62,81,30,23,37,35,49,32,23,41,34,43,33,50,49,46,72,40,55,51,49,34,53,52,52,55,44,62,71,66,51,64,93,86,72,55,80,67,50,58,55,51,48,45,49,51,41,41,70,70,37,46,48,33,40,47,66,68,75,45,83,40,73,72,54,64,69,61,51,54,52,56,46,43,55,50,45,10,51,50,23,42,60,46,12,39,65,40,75,66,44,43,43,73,60,45,70,66,66,49,74,68,52,51,51,50,48,50,52,52,37,61,50,65,43,90,67,82,71,76,75,75,89,61,85,78,85,75,89,82,94,77,58,75,68,60,61,48,56,68,54,69,79,65,77,79,89,71,54,77,66,54,49,49,53,52,47,40,52,51,48,28,55,50,47,51,54,46,49,37,66,58,42,18,43,45,57,63,52,58,59,25,45,95,66,62,90,94,57,82,64,39,76,84,55,49,64,78,72,48,55,70,65,34,44,63,60,60,42,61,68,88,67,46,71,71,64,49,59,78,51,50,82,38,43,25,58,68,28,44,27,51,16,47,49,49,54,45,47,57,52,45,66,26,63,80,46,58,73,68,61,21,50,52,50,49,47,57,54,57,70,26,53,49,66,57,45,79,69,51,71,71,81,43,62,70,50,47,51,53,55,64,69,73,46,71,72,72,68,45,39,84,88,34,31,36,32,28,76,41,37,66,59,24,58,62,51,40,53,51,34,50,52,23,36,58,55,63,55,66,78,53,53,86,86,51,76,37,75,65,52,54,47,54,49,45,49,47,34,34,56,70,23,35,34,36,31,11,74,21,67,51,25,29,40,22,23,44,38,59,66,48,31,82,82,53,77,76,61,44,54,42,64,40,79,63,51,70,60,36,48,72,76,40,44,66,60,50,52,59,47,73,25,25,23,54,73,66,73,62,50,84,61,73,53,77,36,59,28,34,38,42,52,55,54,54,42,53,94,63,99,81,63,100,71,58,59,60,41,35,66,50,50,53,61,49,39,62,74,53,15,55,26,32,38,42,44,45,73,29,33,45,60,61,73,36,80,80,60,60,64,68,57,28,52,52,58,27,57,32,30,33,33,47,76,78,44,77,39,69,61,25,46,81,66,32,79,58,32,90,47,85,67,7,36,24,32,38,37,32,33,76,90,47,80,72,47,54,50,77,69,54,58,98,41,74,56,58,44,53,52,47,38,48,54,55,72,72,31,94,82,60,44,42,37,24,82,45,32,43,55,38,79,67,45,27,46,29,73,56,38,46,69,78,34,64,70,51,64,80,73,40,56,91,95,47,70,44,57,41,47,47,58,46,58,68,73,42,48,92,64,47,33,84,60,82,72,93,76,90,64,61,66,28,36,35,41,43,49,51,98,88,42,82,46,67,27,28,32,58,43,77,31,41,59,86,49,78,43,45,68,20,17,26,35,47,39,67,30,66,52,92,80,78,88,74,75,77,65,81,44,62,64,46,52,45,64,24,46,63,31,28,42,35,45,59,24,95,41,70,64,31,28,51,30,48,47,46,47,64,57,17,46,62,45,45,55,36,27,49,55,54,41,81,56,52,60,58,57,38,77,30,29,52,68,22,72,55,74,70,46,55,96,83,33,94,62,66,66,90,51,57,56,71,58,40,35,53,50,51,38,59,75,55,67,59,50,70,71,45,48,50,51,42,64,75,74,38,78,87,68,135